Protein 5LOQ (pdb70)

Nearest PDB structures (foldseek):
  5loq-assembly1_B  TM=1.004E+00  e=1.018E-47  Listeria monocytogenes
  5loq-assembly1_E  TM=1.003E+00  e=1.273E-45  Listeria monocytogenes
  5loq-assembly1_C  TM=9.975E-01  e=3.723E-45  Listeria monocytogenes
  4wws-assembly1_B  TM=9.985E-01  e=2.363E-44  Listeria monocytogenes EGD-e
  6vsa-assembly1_W  TM=9.895E-01  e=5.904E-35  Geobacillus sp. Y412MC52

Secondary structure (DSSP, 8-state):
---EEEEEEEEEEEEEE-HHHHHTS-HHHHHHHHHHHHHHHHHHHHHHHTTSEEEEEEEE-STT-SEEEEEEESSHHHHHHHHHHHHTSGGGGGEEEEEEEEEEEEEESSS-SS--SSS-GGG-HHHHHHHSPPPP--SEEEEEEEEE-EETTEEGGGS-HHHHHHHHHHHHHHHHTTTTT-EEEEEE-TTTSSSSEEEEEEESSTHHHHHHHHHHHTSHHHHTTEEE---EEEEE--HHHHHHHT--/--EEEEEEEEEEEEE-HHHHHTS-HHHHHHHHHHHHHHHHHHHHHHHTTSEEEEEEEE-STT-SEEEEEEESSHHHHHHHHHHHHHSSGGGGEEEEEEEEEEEEE----HHHHHHHSPPPP--SEEEEEEEEE-EETTEEGGGS-HHHHHHHHHHHHHHHHHTTTT-EEEEEE-TTTSSSSEEEEEEESSTHHHHHHHHHHHTSHHHHHHEEE---EEEEE--HHHHHHHH--/----EEEEEEEEEEEEEE-HHHHHHS-HHHHHHHHHHHHHHHHHHHHHHHTTSEEEEEEEE-STT-SEEEEEEESSHHHHHHHHHHHHTSGGGGGEEEEEEEEEEEEEE----HHHHHHHSPPPP--SEEEEEEEEE-EETTEEGGGS-HHHHHHHHHHHHHHHHTTTTT-EEEEEE-TTTSSSSEEEEEEESSTHHHHHHHHHHHTSHHHHHHEEE---EEEEE--HHHHHHHH--/-----EEEEEEEEEEEEEE-HHHHHTS-HHHHHHHHHHHHHHHHHHHHHHHTTSEEEEEEEEPSTT-SEEEEEEESSHHHHHHHHHHHHHSGGGGGEEEEEEEEEEEEEESSS-SS--SS--GGG-HHHHHHHSPPPP--SEEEEEEEEE-EETTEEGGGS-HHHHHHHHHHHHHHHHTTTTT-EEEEEE-TTTSSSSEEEEEEESSHHHHHHHHHHHHTSHHHHHHEEE---EEEEE--HHHHHHHH--/-EEEEEEEEEEEEEE-HHHHHHS-HHHHHHHHHHHHHHHHHHHHHHHTTSEEEEEEEE-STT-SEEEEEEESSHHHHHHHHHHHHHSGGGGGEEEEEEEEEEEEEE-----HHHHHHHSPPPP--SEEEEEEEEE-EETTEEGGGS-HHHHHHHHHHHHHHHHTTTTT-EEEEEE-TTTSSSSEEEEEEESSTHHHHHHHHHHHTSHHHHTTEEE---EEEEE--HHHHHHHH--

Solvent-accessible surface area: 48785 Å² total; per-residue (Å²): 50,23,141,36,34,9,7,19,19,2,5,4,4,1,8,28,7,44,17,41,32,0,65,154,37,86,103,43,59,18,107,116,33,32,80,73,2,64,115,4,27,61,43,10,67,102,29,69,112,108,55,80,1,12,22,20,13,0,5,2,5,4,40,56,1,17,0,2,9,1,5,0,9,78,35,3,66,30,0,17,94,20,9,18,100,8,19,27,9,22,0,8,34,31,1,79,81,61,65,13,1,3,2,0,4,23,22,42,63,17,95,97,38,50,172,102,55,87,93,72,24,74,146,56,179,43,2,104,65,122,0,60,12,83,24,22,108,48,92,4,2,0,3,13,0,22,13,21,31,29,76,47,93,14,9,3,6,80,29,58,56,113,81,10,66,94,18,33,113,50,60,30,113,30,24,170,75,18,60,84,94,13,78,109,17,56,3,0,0,10,0,2,7,63,56,7,37,2,11,2,8,0,1,74,60,4,26,16,0,11,100,12,7,36,78,25,12,78,22,60,2,10,0,68,2,0,82,43,11,36,6,8,2,0,10,36,18,112,88,140,66,14,64,138,15,2,87,78,235,52,66,12,10,17,19,1,6,4,4,0,10,31,8,43,19,42,32,0,66,152,36,84,104,40,59,24,110,118,31,46,83,76,2,66,134,12,28,59,41,5,66,109,26,64,112,106,52,89,1,14,20,20,12,0,6,2,5,6,42,55,2,15,0,2,14,2,6,0,10,86,34,2,70,30,1,17,93,12,7,16,87,9,18,28,12,25,0,9,38,29,2,78,79,63,66,15,1,3,1,0,5,22,44,120,117,182,81,184,46,38,124,64,89,0,60,12,84,21,21,111,46,98,5,2,0,4,12,0,21,17,20,16,33,71,50,91,13,9,13,6,82,28,66,106,115,86,34,105,93,25,86,150,57,59,32,91,24,28,190,71,19,81,78,102,14,76,87,14,46,3,0,0,10,0,2,7,64,66,7,44,2,11,1,7,1,1,65,59,4,23,16,0,10,89,9,4,32,75,27,13,66,23,63,0,9,0,68,2,0,83,45,10,37,6,8,2,0,10,34,16,105,89,140,77,17,64,124,12,2,95,74,102,13,19,132,39,93,25,7,18,19,2,5,3,5,1,9,27,6,44,22,35,32,0,62,149,30,92,109,44,59,28,109,121,29,38,73,74,1,65,136,5,32,62,56,11,68,96,33,70,115,112,50,91,1,10,20,20,13,1,6,1,6,4,40,58,1,14,0,1,14,1,7,0,11,82,34,3,66,36,0,16,90,21,8,14,99,10,20,26,9,21,0,8,38,31,1,74,80,63,63,10,1,3,1,0,5,25,54,51,70,65,181,103,163,48,35,110,65,98,16,74,10,86,19,21,110,42,93,5,2,0,2,13,0,23,18,26,21,34,74,43,96,12,10,6,2,77,20,73,43,128,71,0,74,95,12,49,128,47,62,33,108,27,25,193,69,16,73,71,104,10,76,70,13,51,3,0,0,10,0,2,6,63,64,7,41,2,9,1,7,0,1,70,59,4,24,19,0,7,89,11,4,12,63,24,12,30,21,61,1,6,0,58,0,0,84,40,11,36,7,8,2,0,10,37,13,108,88,138,72,15,64,113,12,3,87,92,145,82,18,21,132,37,35,10,8,16,21,2,4,4,5,1,8,28,7,42,18,41,29,0,62,151,36,86,107,43,61,29,107,114,31,47,84,74,3,64,119,7,30,58,44,6,62,109,27,65,109,106,53,88,1,14,22,19,12,0,7,2,6,4,43,52,1,15,0,2,16,0,8,0,9,81,33,3,66,34,0,18,70,15,7,19,80,8,20,24,11,25,0,7,38,29,2,76,80,62,68,9,1,4,1,0,4,23,20,39,55,18,94,96,36,51,172,112,61,83,92,72,32,70,139,55,174,42,1,103,62,118,0,60,12,87,23,21,110,55,97,6,2,0,3,14,0,22,17,20,16,31,58,46,92,14,11,3,2,78,25,50,22,115,75,0,62,95,17,35,106,53,59,33,120,28,25,168,66,16,65,79,91,12,77,108,17,56,3,0,0,10,0,2,6,63,68,8,37,2,11,1,7,0,1,70,59,4,26,16,0,8,93,12,6,12,60,27,12,15,24,62,2,8,0,70,2,0,85,47,10,36,7,9,2,0,10,33,16,102,91,143,76,14,65,112,12,3,91,97,199,41,59,8,9,16,19,2,5,4,5,0,8,23,9,44,19,42,32,0,61,155,32,81,104,43,60,26,105,116,32,42,80,77,2,68,120,4,28,55,40,11,67,100,32,77,118,108,50,80,1,11,22,19,14,0,10,2,5,4,42,50,1,18,0,2,16,1,5,0,10,73,34,2,65,30,0,15,99,22,8,16,101,8,20,31,8,22,0,8,38,32,1,76,80,64,63,14,0,3,2,0,4,24,30,60,95,80,108,173,87,182,43,40,120,66,137,0,65,11,84,19,21,111,49,100,6,2,0,2,14,0,22,18,19,20,30,68,46,94,13,9,5,5,80,24,65,81,122,69,26,72,94,12,47,131,46,55,17,92,29,25,160,71,16,78,80,95,14,73,94,17,55,2,0,0,9,0,2,9,63,65,6,43,2,9,1,8,1,1,70,59,4,24,19,0,8,88,11,5,12,60,26,12,8,20,61,0,9,0,60,1,0,82,46,11,36,7,7,2,0,11,35,17,104,93,144,71,20,64,126,14,2,87,83

Radius of gyration: 30.55 Å; Cα contacts (8 Å, |Δi|>4): 2462; chains: 5; bounding box: 84×82×83 Å

Organism: Listeria monocytogenes serovar 1/2a (strain ATCC BAA-679 / EGD-e) (NCBI:txid169963)

B-factor: mean 42.61, std 19.2, range [17.17, 205.76]

Structure (mmCIF, N/CA/C/O backbone):
data_5LOQ
#
_entry.id   5LOQ
#
_cell.length_a   77.687
_cell.length_b   129.369
_cell.length_c   77.916
_cell.angle_alpha   90.000
_cell.angle_beta   105.520
_cell.angle_gamma   90.000
#
_symmetry.space_group_name_H-M   'P 1 21 1'
#
loop_
_entity.id
_entity.type
_entity.pdbx_description
1 polymer 'Putative heme-dependent peroxidase lmo2113'
2 non-polymer 'SODIUM ION'
3 non-polymer '1,3,5,8-TETRAMETHYL-PORPHINE-2,4,6,7-TETRAPROPIONIC ACID FERROUS COMPLEX'
4 non-polymer (4S)-2-METHYL-2,4-PENTANEDIOL
5 water water
#
loop_
_atom_site.group_PDB
_atom_site.id
_atom_site.type_symbol
_atom_site.label_atom_id
_atom_site.label_alt_id
_atom_site.label_comp_id
_atom_site.label_asym_id
_atom_site.label_entity_id
_atom_site.label_seq_id
_atom_site.pdbx_PDB_ins_code
_atom_site.Cartn_x
_atom_site.Cartn_y
_atom_site.Cartn_z
_atom_site.occupancy
_atom_site.B_iso_or_equiv
_atom_site.auth_seq_id
_atom_site.auth_comp_id
_atom_site.auth_asym_id
_atom_site.auth_atom_id
_atom_site.pdbx_PDB_model_num
ATOM 1 N N . ALA A 1 3 ? -0.410 10.795 129.054 1.00 43.28 4 ALA A N 1
ATOM 2 C CA . ALA A 1 3 ? -1.391 10.677 127.951 1.00 45.32 4 ALA A CA 1
ATOM 3 C C . ALA A 1 3 ? -2.767 10.211 128.405 1.00 47.80 4 ALA A C 1
ATOM 4 O O . ALA A 1 3 ? -2.878 9.371 129.303 1.00 47.49 4 ALA A O 1
ATOM 10 N N . VAL A 1 4 ? -3.806 10.707 127.719 1.00 47.03 5 VAL A N 1
ATOM 11 C CA . VAL A 1 4 ? -5.177 10.354 128.066 1.00 47.55 5 VAL A CA 1
ATOM 12 C C . VAL A 1 4 ? -5.404 8.874 127.794 1.00 47.68 5 VAL A C 1
ATOM 13 O O . VAL A 1 4 ? -4.868 8.311 126.831 1.00 48.55 5 VAL A O 1
ATOM 26 N N . LYS A 1 5 ? -6.158 8.225 128.676 1.00 47.41 6 LYS A N 1
ATOM 27 C CA . LYS A 1 5 ? -6.619 6.860 128.473 1.00 47.48 6 LYS A CA 1
ATOM 28 C C . LYS A 1 5 ? -8.115 6.917 128.231 1.00 44.83 6 LYS A C 1
ATOM 29 O O . LYS A 1 5 ? -8.798 7.750 128.833 1.00 43.99 6 LYS A O 1
ATOM 48 N N . THR A 1 6 ? -8.622 6.048 127.348 1.00 44.37 7 THR A N 1
ATOM 49 C CA . THR A 1 6 ? -10.038 6.049 127.006 1.00 44.70 7 THR A CA 1
ATOM 50 C C . THR A 1 6 ? -10.683 4.681 127.200 1.00 44.33 7 THR A C 1
ATOM 51 O O . THR A 1 6 ? -10.031 3.639 127.078 1.00 46.40 7 THR A O 1
ATOM 62 N N . LEU A 1 7 ? -11.982 4.717 127.543 1.00 41.72 8 LEU A N 1
ATOM 63 C CA . LEU A 1 7 ? -12.905 3.615 127.302 1.00 39.68 8 LEU A CA 1
ATOM 64 C C . LEU A 1 7 ? -13.608 3.831 125.982 1.00 38.35 8 LEU A C 1
ATOM 65 O O . LEU A 1 7 ? -14.006 4.953 125.665 1.00 38.44 8 LEU A O 1
ATOM 81 N N . ASP A 1 8 ? -13.797 2.759 125.227 1.00 37.24 9 ASP A N 1
ATOM 82 C CA . ASP A 1 8 ? -14.320 2.904 123.876 1.00 37.62 9 ASP A CA 1
ATOM 83 C C . ASP A 1 8 ? -15.499 1.972 123.661 1.00 37.93 9 ASP A C 1
ATOM 84 O O . ASP A 1 8 ? -15.450 0.805 124.056 1.00 40.15 9 ASP A O 1
ATOM 93 N N . GLY A 1 9 ? -16.563 2.511 123.043 1.00 36.29 10 GLY A N 1
ATOM 94 C CA . GLY A 1 9 ? -17.819 1.805 122.849 1.00 35.48 1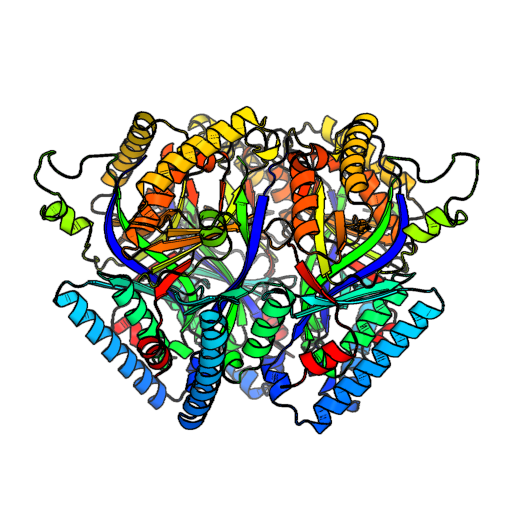0 GLY A CA 1
ATOM 95 C C . GLY A 1 9 ? -18.129 1.518 121.385 1.00 34.73 10 GLY A C 1
ATOM 96 O O . GLY A 1 9 ? -17.306 0.923 120.688 1.00 34.07 10 GLY A O 1
ATOM 100 N N . TRP A 1 10 ? -19.297 1.927 120.893 1.00 33.40 11 TRP A N 1
ATOM 101 C CA . TRP A 1 10 ? -19.674 1.545 119.546 1.00 31.42 11 TRP A CA 1
ATOM 102 C C . TRP A 1 10 ? -18.863 2.300 118.507 1.00 29.85 11 TRP A C 1
ATOM 103 O O . TRP A 1 10 ? -18.493 3.456 118.705 1.00 29.63 11 TRP A O 1
ATOM 124 N N . PHE A 1 11 ? -18.607 1.625 117.387 1.00 30.37 12 PHE A N 1
ATOM 125 C CA . PHE A 1 11 ? -18.025 2.258 116.208 1.00 31.35 12 PHE A CA 1
ATOM 126 C C . PHE A 1 11 ? -19.098 2.990 115.427 1.00 31.38 12 PHE A C 1
ATOM 127 O O . PHE A 1 11 ? -20.219 2.497 115.280 1.00 31.07 12 PHE A O 1
ATOM 144 N N . CYS A 1 12 ? -18.746 4.171 114.927 1.00 31.06 13 CYS A N 1
ATOM 145 C CA . CYS A 1 12 ? -19.690 5.135 114.392 1.00 30.46 13 CYS A CA 1
ATOM 146 C C . CYS A 1 12 ? -19.373 5.492 112.943 1.00 29.52 13 CYS A C 1
ATOM 147 O O . CYS A 1 12 ? -18.205 5.685 112.573 1.00 29.31 13 CYS A O 1
ATOM 155 N N . LEU A 1 13 ? -20.431 5.623 112.132 1.00 28.23 14 LEU A N 1
ATOM 156 C CA . LEU A 1 13 ? -20.341 6.207 110.804 1.00 26.96 14 LEU A CA 1
ATOM 157 C C . LEU A 1 13 ? -21.389 7.301 110.665 1.00 25.71 14 LEU A C 1
ATOM 158 O O . LEU A 1 13 ? -22.590 7.052 110.865 1.00 26.46 14 LEU A O 1
ATOM 174 N N . HIS A 1 14 ? -20.933 8.526 110.360 1.00 25.88 15 HIS A N 1
ATOM 175 C CA . HIS A 1 14 ? -21.807 9.597 109.889 1.00 24.75 15 HIS A CA 1
ATOM 176 C C . HIS A 1 14 ? -21.670 9.594 108.381 1.00 24.22 15 HIS A C 1
ATOM 177 O O . HIS A 1 14 ? -20.580 9.855 107.864 1.00 23.96 15 HIS A O 1
ATOM 191 N N . ASP A 1 15 ? -22.752 9.263 107.682 1.00 23.54 16 ASP A N 1
ATOM 192 C CA . ASP A 1 15 ? -22.736 9.118 106.225 1.00 24.56 16 ASP A CA 1
ATOM 193 C C . ASP A 1 15 ? -23.643 10.198 105.637 1.00 23.44 16 ASP A C 1
ATOM 194 O O . ASP A 1 15 ? -24.868 10.103 105.729 1.00 25.41 16 ASP A O 1
ATOM 203 N N . PHE A 1 16 ? -23.035 11.245 105.067 1.00 22.49 17 PHE A N 1
ATOM 204 C CA . PHE A 1 16 ? -23.761 12.368 104.493 1.00 22.03 17 PHE A CA 1
ATOM 205 C C . PHE A 1 16 ? -24.002 12.168 103.003 1.00 21.93 17 PHE A C 1
ATOM 206 O O . PHE A 1 16 ? -23.070 11.854 102.239 1.00 21.89 17 PHE A O 1
ATOM 223 N N . ARG A 1 17 ? -25.239 12.445 102.578 1.00 22.43 18 ARG A N 1
ATOM 224 C CA . ARG A 1 17 ? -25.627 12.219 101.202 1.00 22.35 18 ARG A CA 1
ATOM 225 C C . ARG A 1 17 ? -26.424 13.393 100.659 1.00 22.88 18 ARG A C 1
ATOM 226 O O . ARG A 1 17 ? -27.235 14.000 101.369 1.00 25.04 18 ARG A O 1
ATOM 247 N N . SER A 1 18 ? -26.249 13.642 99.357 1.00 23.71 19 SER A N 1
ATOM 248 C CA . SER A 1 18 ? -27.015 14.638 98.625 1.00 26.21 19 SER A CA 1
ATOM 249 C C . SER A 1 18 ? -27.844 13.910 97.569 1.00 26.49 19 SER A C 1
ATOM 250 O O . SER A 1 18 ? -27.319 13.049 96.855 1.00 27.78 19 SER A O 1
ATOM 258 N N . ILE A 1 19 ? -29.129 14.249 97.478 1.00 26.67 20 ILE A N 1
ATOM 259 C CA . ILE A 1 19 ? -30.057 13.564 96.574 1.00 27.98 20 ILE A CA 1
ATOM 260 C C . ILE A 1 19 ? -29.898 14.107 95.163 1.00 26.07 20 ILE A C 1
ATOM 261 O O . ILE A 1 19 ? -29.954 15.319 94.938 1.00 25.31 20 ILE A O 1
ATOM 277 N N . ASP A 1 20 ? -29.716 13.203 94.204 1.00 26.58 21 ASP A N 1
ATOM 278 C CA . ASP A 1 20 ? -29.619 13.546 92.782 1.00 27.75 21 ASP A CA 1
ATOM 279 C C . ASP A 1 20 ? -31.041 13.692 92.219 1.00 27.00 21 ASP A C 1
ATOM 280 O O . ASP A 1 20 ? -31.578 12.799 91.565 1.00 26.36 21 ASP A O 1
ATOM 289 N N . TRP A 1 21 ? -31.659 14.848 92.495 1.00 27.71 22 TRP A N 1
ATOM 290 C CA . TRP A 1 21 ? -33.046 15.087 92.097 1.00 29.89 22 TRP A CA 1
ATOM 291 C C . TRP A 1 21 ? -33.262 14.890 90.598 1.00 29.58 22 TRP A C 1
ATOM 292 O O . TRP A 1 21 ? -34.301 14.367 90.182 1.00 30.29 22 TRP A O 1
ATOM 313 N N . ALA A 1 22 ? -32.296 15.289 89.783 1.00 29.19 23 ALA A N 1
ATOM 314 C CA . ALA A 1 22 ? -32.474 15.245 88.328 1.00 29.49 23 ALA A CA 1
ATOM 315 C C . ALA A 1 22 ? -32.563 13.814 87.828 1.00 29.72 23 ALA A C 1
ATOM 316 O O . ALA A 1 22 ? -33.364 13.503 86.938 1.00 30.62 23 ALA A O 1
ATOM 323 N N . ALA A 1 23 ? -31.733 12.934 88.370 1.00 29.80 24 ALA A N 1
ATOM 324 C CA . ALA A 1 23 ? -31.838 11.524 88.035 1.00 32.09 24 ALA A CA 1
ATOM 325 C C . ALA A 1 23 ? -33.114 10.899 88.622 1.00 32.33 24 ALA A C 1
ATOM 326 O O . ALA A 1 23 ? -33.841 10.184 87.916 1.00 34.43 24 ALA A O 1
ATOM 333 N N . TRP A 1 24 ? -33.386 11.143 89.921 1.00 30.31 25 TRP A N 1
ATOM 334 C CA . TRP A 1 24 ? -34.595 10.625 90.571 1.00 28.83 25 TRP A CA 1
ATOM 335 C C . TRP A 1 24 ? -35.842 10.977 89.763 1.00 30.37 25 TRP A C 1
ATOM 336 O O . TRP A 1 24 ? -36.746 10.156 89.599 1.00 31.49 25 TRP A O 1
ATOM 357 N N . ARG A 1 25 ? -35.912 12.220 89.297 1.00 31.22 26 ARG A N 1
ATOM 358 C CA . ARG A 1 25 ? -37.072 12.711 88.566 1.00 33.66 26 ARG A CA 1
ATOM 359 C C . ARG A 1 25 ? -37.300 11.913 87.291 1.00 36.35 26 ARG A C 1
ATOM 360 O O . ARG A 1 25 ? -38.442 11.794 86.828 1.00 36.71 26 ARG A O 1
ATOM 381 N N . GLU A 1 26 ? -36.226 11.365 86.706 1.00 38.46 27 GLU A N 1
ATOM 382 C CA . GLU A 1 26 ? -36.321 10.562 85.483 1.00 41.44 27 GLU A CA 1
ATOM 383 C C . GLU A 1 26 ? -36.975 9.202 85.700 1.00 39.57 27 GLU A C 1
ATOM 384 O O . GLU A 1 26 ? -37.345 8.550 84.718 1.00 39.53 27 GLU A O 1
ATOM 396 N N . LEU A 1 27 ? -37.104 8.750 86.944 1.00 38.74 28 LEU A N 1
ATOM 397 C CA . LEU A 1 27 ? -37.728 7.467 87.223 1.00 39.85 28 LEU A CA 1
ATOM 398 C C . LEU A 1 27 ? -39.234 7.619 87.260 1.00 42.93 28 LEU A C 1
ATOM 399 O O . LEU A 1 27 ? -39.756 8.582 87.825 1.00 42.65 28 LEU A O 1
ATOM 415 N N . ASN A 1 28 ? -39.940 6.655 86.695 1.00 47.17 29 ASN A N 1
ATOM 416 C CA . ASN A 1 28 ? -41.379 6.663 86.896 1.00 52.51 29 ASN A CA 1
ATOM 417 C C . ASN A 1 28 ? -41.691 6.277 88.342 1.00 50.94 29 ASN A C 1
ATOM 418 O O . ASN A 1 28 ? -40.879 5.633 89.016 1.00 51.13 29 ASN A O 1
ATOM 429 N N . PRO A 1 29 ? -42.873 6.652 88.836 1.00 62.10 30 PRO A N 1
ATOM 430 C CA . PRO A 1 29 ? -43.166 6.470 90.270 1.00 59.75 30 PRO A CA 1
ATOM 431 C C . PRO A 1 29 ? -43.259 5.017 90.700 1.00 53.73 30 PRO A C 1
ATOM 432 O O . PRO A 1 29 ? -43.062 4.732 91.887 1.00 52.47 30 PRO A O 1
ATOM 443 N N . GLY A 1 30 ? -43.565 4.095 89.787 1.00 50.20 31 GLY A N 1
ATOM 444 C CA . GLY A 1 30 ? -43.490 2.688 90.132 1.00 48.02 31 GLY A CA 1
ATOM 445 C C . GLY A 1 30 ? -42.105 2.295 90.608 1.00 45.12 31 GLY A C 1
ATOM 446 O O . GLY A 1 30 ? -41.945 1.735 91.699 1.00 44.14 31 GLY A O 1
ATOM 450 N N . ASN A 1 31 ? -41.078 2.605 89.798 1.00 43.98 32 ASN A N 1
ATOM 451 C CA . ASN A 1 31 ? -39.710 2.224 90.143 1.00 42.35 32 ASN A CA 1
ATOM 452 C C . ASN A 1 31 ? -39.199 3.000 91.349 1.00 39.28 32 ASN A C 1
ATOM 453 O O . ASN A 1 31 ? -38.404 2.462 92.121 1.00 38.82 32 ASN A O 1
ATOM 464 N N . GLN A 1 32 ? -39.645 4.249 91.527 1.00 37.70 33 GLN A N 1
ATOM 465 C CA . GLN A 1 32 ? -39.324 4.981 92.744 1.00 37.36 33 GLN A CA 1
ATOM 466 C C . GLN A 1 32 ? -39.861 4.260 93.976 1.00 37.10 33 GLN A C 1
ATOM 467 O O . GLN A 1 32 ? -39.148 4.122 94.978 1.00 36.81 33 GLN A O 1
ATOM 481 N N . GLU A 1 33 ? -41.114 3.780 93.922 1.00 37.90 34 GLU A N 1
ATOM 482 C CA . GLU A 1 33 ? -41.681 3.071 95.065 1.00 38.37 34 GLU A CA 1
ATOM 483 C C . GLU A 1 33 ? -40.914 1.788 95.342 1.00 37.51 34 GLU A C 1
ATOM 484 O O . GLU A 1 33 ? -40.697 1.430 96.505 1.00 38.87 34 GLU A O 1
ATOM 496 N N . LEU A 1 34 ? -40.520 1.062 94.289 1.00 36.69 35 LEU A N 1
ATOM 497 C CA . LEU A 1 34 ? -39.750 -0.167 94.489 1.00 37.52 35 LEU A CA 1
ATOM 498 C C . LEU A 1 34 ? -38.449 0.112 95.226 1.00 34.16 35 LEU A C 1
ATOM 499 O O . LEU A 1 34 ? -38.061 -0.633 96.136 1.00 34.14 35 LEU A O 1
ATOM 515 N N . MET A 1 35 ? -37.765 1.191 94.858 1.00 31.94 36 MET A N 1
ATOM 516 C CA . MET A 1 35 ? -36.499 1.505 95.515 1.00 30.35 36 MET A CA 1
ATOM 517 C C . MET A 1 35 ? -36.719 2.000 96.939 1.00 33.29 36 MET A C 1
ATOM 518 O O . MET A 1 35 ? -35.914 1.719 97.826 1.00 33.79 36 MET A O 1
ATOM 532 N N . LEU A 1 36 ? -37.812 2.716 97.183 1.00 35.64 37 LEU A N 1
ATOM 533 C CA . LEU A 1 36 ? -38.106 3.130 98.545 1.00 36.17 37 LEU A CA 1
ATOM 534 C C . LEU A 1 36 ? -38.514 1.932 99.393 1.00 35.16 37 LEU A C 1
ATOM 535 O O . LEU A 1 36 ? -38.169 1.853 100.571 1.00 35.80 37 LEU A O 1
ATOM 551 N N . ASN A 1 37 ? -39.239 0.982 98.809 1.00 35.58 38 ASN A N 1
ATOM 552 C CA . ASN A 1 37 ? -39.589 -0.226 99.554 1.00 37.78 38 ASN A CA 1
ATOM 553 C C . ASN A 1 37 ? -38.329 -0.975 99.987 1.00 35.29 38 ASN A C 1
ATOM 554 O O . ASN A 1 37 ? -38.270 -1.525 101.086 1.00 36.59 38 ASN A O 1
ATOM 565 N N . GLU A 1 38 ? -37.317 -1.022 99.118 1.00 33.03 39 GLU A N 1
ATOM 566 C CA . GLU A 1 38 ? -36.083 -1.724 99.425 1.00 32.55 39 GLU A CA 1
ATOM 567 C C . GLU A 1 38 ? -35.316 -1.017 100.544 1.00 32.06 39 GLU A C 1
ATOM 568 O O . GLU A 1 38 ? -34.751 -1.673 101.435 1.00 32.98 39 GLU A O 1
ATOM 580 N N . LEU A 1 39 ? -35.328 0.325 100.536 1.00 31.18 40 LEU A N 1
ATOM 581 C CA . LEU A 1 39 ? -34.724 1.084 101.628 1.00 30.84 40 LEU A CA 1
ATOM 582 C C . LEU A 1 39 ? -35.460 0.856 102.950 1.00 31.71 40 LEU A C 1
ATOM 583 O O . LEU A 1 39 ? -34.819 0.741 103.995 1.00 30.73 40 LEU A O 1
ATOM 599 N N . SER A 1 40 ? -36.805 0.789 102.928 1.00 34.03 41 SER A N 1
ATOM 600 C CA . SER A 1 40 ? -37.554 0.534 104.160 1.00 37.16 41 SER A CA 1
ATOM 601 C C . SER A 1 40 ? -37.220 -0.832 104.730 1.00 36.22 41 SER A C 1
ATOM 602 O O . SER A 1 40 ? -37.121 -0.993 105.947 1.00 37.23 41 SER A O 1
ATOM 610 N N . HIS A 1 41 ? -37.106 -1.841 103.871 1.00 36.64 42 HIS A N 1
ATOM 611 C CA . HIS A 1 41 ? -36.708 -3.167 104.333 1.00 40.45 42 HIS A CA 1
ATOM 612 C C . HIS A 1 41 ? -35.332 -3.116 104.970 1.00 34.97 42 HIS A C 1
ATOM 613 O O . HIS A 1 41 ? -35.080 -3.764 105.997 1.00 35.39 42 HIS A O 1
ATOM 627 N N . PHE A 1 42 ? -34.425 -2.359 104.349 1.00 31.19 43 PHE A N 1
ATOM 628 C CA . PHE A 1 42 ? -33.087 -2.180 104.875 1.00 29.88 43 PHE A CA 1
ATOM 629 C C . PHE A 1 42 ? -33.144 -1.564 106.267 1.00 32.31 43 PHE A C 1
ATOM 630 O O . PHE A 1 42 ? -32.527 -2.069 107.209 1.00 33.26 43 PHE A O 1
ATOM 647 N N . LEU A 1 43 ? -33.914 -0.482 106.417 1.00 33.94 44 LEU A N 1
ATOM 648 C CA . LEU A 1 43 ? -34.030 0.185 107.711 1.00 34.16 44 LEU A CA 1
ATOM 649 C C . LEU A 1 43 ? -34.747 -0.686 108.735 1.00 34.78 44 LEU A C 1
ATOM 650 O O . LEU A 1 43 ? -34.433 -0.624 109.928 1.00 34.18 44 LEU A O 1
ATOM 666 N N . SER A 1 44 ? -35.722 -1.487 108.304 1.00 35.92 45 SER A N 1
ATOM 667 C CA . SER A 1 44 ? -36.332 -2.444 109.210 1.00 36.67 45 SER A CA 1
ATOM 668 C C . SER A 1 44 ? -35.298 -3.434 109.737 1.00 35.10 45 SER A C 1
ATOM 669 O O . SER A 1 44 ? -35.320 -3.793 110.917 1.00 34.86 45 SER A O 1
ATOM 677 N N . ASP A 1 45 ? -34.374 -3.882 108.883 1.00 34.22 46 ASP A N 1
ATOM 678 C CA . ASP A 1 45 ? -33.299 -4.743 109.371 1.00 33.90 46 ASP A CA 1
ATOM 679 C C . ASP A 1 45 ? -32.428 -4.008 110.367 1.00 34.57 46 ASP A C 1
ATOM 680 O O . ASP A 1 45 ? -32.021 -4.573 111.386 1.00 36.72 46 ASP A O 1
ATOM 689 N N . MET A 1 46 ? -32.161 -2.737 110.119 1.00 33.37 47 MET A N 1
ATOM 690 C CA . MET A 1 46 ? -31.355 -1.982 111.071 1.00 32.78 47 MET A CA 1
ATOM 691 C C . MET A 1 46 ? -32.064 -1.836 112.409 1.00 34.03 47 MET A C 1
ATOM 692 O O . MET A 1 46 ? -31.408 -1.811 113.464 1.00 34.14 47 MET A O 1
ATOM 706 N N . GLU A 1 47 ? -33.393 -1.736 112.392 1.00 36.76 48 GLU A N 1
ATOM 707 C CA . GLU A 1 47 ? -34.133 -1.692 113.646 1.00 39.87 48 GLU A CA 1
ATOM 708 C C . GLU A 1 47 ? -34.011 -2.998 114.427 1.00 40.24 48 GLU A C 1
ATOM 709 O O . GLU A 1 47 ? -33.995 -2.982 115.662 1.00 40.96 48 GLU A O 1
ATOM 721 N N . ILE A 1 48 ? -33.932 -4.137 113.741 1.00 40.44 49 ILE A N 1
ATOM 722 C CA . ILE A 1 48 ? -33.741 -5.411 114.440 1.00 41.62 49 ILE A CA 1
ATOM 723 C C . ILE A 1 48 ? -32.410 -5.412 115.194 1.00 39.45 49 ILE A C 1
ATOM 724 O O . ILE A 1 48 ? -32.344 -5.772 116.382 1.00 39.07 49 ILE A O 1
ATOM 740 N N . THR A 1 49 ? -31.334 -5.009 114.510 1.00 37.81 50 THR A N 1
ATOM 741 C CA . THR A 1 49 ? -30.005 -4.899 115.121 1.00 37.27 50 THR A CA 1
ATOM 742 C C . THR A 1 49 ? -30.027 -4.001 116.347 1.00 37.72 50 THR A C 1
ATOM 743 O O . THR A 1 49 ? -29.424 -4.319 117.387 1.00 39.93 50 THR A O 1
ATOM 754 N N . LYS A 1 50 ? -30.707 -2.863 116.236 1.00 36.94 51 LYS A N 1
ATOM 755 C CA . LYS A 1 50 ? -30.905 -2.000 117.385 1.00 36.43 51 LYS A CA 1
ATOM 756 C C . LYS A 1 50 ? -31.629 -2.743 118.503 1.00 38.78 51 LYS A C 1
ATOM 757 O O . LYS A 1 50 ? -31.202 -2.704 119.660 1.00 39.89 51 LYS A O 1
ATOM 776 N N . ASN A 1 51 ? -32.721 -3.450 118.175 1.00 40.38 52 ASN A N 1
ATOM 777 C CA . ASN A 1 51 ? -33.558 -4.039 119.227 1.00 42.56 52 ASN A CA 1
ATOM 778 C C . ASN A 1 51 ? -32.904 -5.216 119.933 1.00 42.60 52 ASN A C 1
ATOM 779 O O . ASN A 1 51 ? -33.320 -5.552 121.048 1.00 43.47 52 ASN A O 1
ATOM 790 N N . ILE A 1 52 ? -31.922 -5.859 119.317 1.00 43.73 53 ILE A N 1
ATOM 791 C CA . ILE A 1 52 ? -31.178 -6.929 119.965 1.00 47.16 53 ILE A CA 1
ATOM 792 C C . ILE A 1 52 ? -29.914 -6.391 120.632 1.00 46.35 53 ILE A C 1
ATOM 793 O O . ILE A 1 52 ? -29.082 -7.176 121.100 1.00 47.59 53 ILE A O 1
ATOM 809 N N . GLY A 1 53 ? -29.739 -5.065 120.646 1.00 44.34 54 GLY A N 1
ATOM 810 C CA . GLY A 1 53 ? -28.661 -4.447 121.389 1.00 42.79 54 GLY A CA 1
ATOM 811 C C . GLY A 1 53 ? -27.309 -4.441 120.710 1.00 41.81 54 GLY A C 1
ATOM 812 O O . GLY A 1 53 ? -26.291 -4.316 121.397 1.00 43.48 54 GLY A O 1
ATOM 816 N N . GLU A 1 54 ? -27.258 -4.559 119.385 1.00 40.79 55 GLU A N 1
ATOM 817 C CA . GLU A 1 54 ? -25.994 -4.642 118.680 1.00 41.88 55 GLU A CA 1
ATOM 818 C C . GLU A 1 54 ? -25.646 -3.342 117.980 1.00 39.49 55 GLU A C 1
ATOM 819 O O . GLU A 1 54 ? -24.641 -3.278 117.252 1.00 40.41 55 GLU A O 1
ATOM 831 N N . GLY A 1 55 ? -26.441 -2.296 118.171 1.00 37.66 56 GLY A N 1
ATOM 832 C CA . GLY A 1 55 ? -26.105 -1.016 117.567 1.00 36.42 56 GLY A CA 1
ATOM 833 C C . GLY A 1 55 ? -27.264 -0.045 117.654 1.00 34.64 56 GLY A C 1
ATOM 834 O O . GLY A 1 55 ? -28.238 -0.260 118.397 1.00 35.12 56 GLY A O 1
ATOM 838 N N . GLU A 1 56 ? -27.127 1.031 116.874 1.00 32.97 57 GLU A N 1
ATOM 839 C CA . GLU A 1 56 ? -28.077 2.133 116.859 1.00 32.38 57 GLU A CA 1
ATOM 840 C C . GLU A 1 56 ? -28.014 2.815 115.495 1.00 31.21 57 GLU A C 1
ATOM 841 O O . GLU A 1 56 ? -27.043 2.660 114.736 1.00 30.61 57 GLU A O 1
ATOM 853 N N . HIS A 1 57 ? -29.067 3.565 115.175 1.00 30.41 58 HIS A N 1
ATOM 854 C CA . HIS A 1 57 ? -28.992 4.389 113.973 1.00 29.77 58 HIS A CA 1
ATOM 855 C C . HIS A 1 57 ? -30.065 5.463 113.980 1.00 29.03 58 HIS A C 1
ATOM 856 O O . HIS A 1 57 ? -31.112 5.336 114.624 1.00 29.93 58 HIS A O 1
ATOM 870 N N . THR A 1 58 ? -29.803 6.521 113.229 1.00 27.90 59 THR A N 1
ATOM 871 C CA . THR A 1 58 ? -30.830 7.536 113.052 1.00 29.37 59 THR A CA 1
ATOM 872 C C . THR A 1 58 ? -30.552 8.295 111.769 1.00 29.04 59 THR A C 1
ATOM 873 O O . THR A 1 58 ? -29.453 8.215 111.224 1.00 28.69 59 THR A O 1
ATOM 884 N N . ILE A 1 59 ? -31.582 8.999 111.275 1.00 29.07 60 ILE A N 1
ATOM 885 C CA . ILE A 1 59 ? -31.509 9.754 110.029 1.00 28.10 60 ILE A CA 1
ATOM 886 C C . ILE A 1 59 ? -32.000 11.175 110.280 1.00 27.03 60 ILE A C 1
ATOM 887 O O . ILE A 1 59 ? -33.064 11.368 110.859 1.00 27.85 60 ILE A O 1
ATOM 903 N N . TYR A 1 60 ? -31.245 12.160 109.805 1.00 25.38 61 TYR A N 1
ATOM 904 C CA . TYR A 1 60 ? -31.646 13.557 109.864 1.00 26.77 61 TYR A CA 1
ATOM 905 C C . TYR A 1 60 ? -31.552 14.154 108.469 1.00 27.18 61 TYR A C 1
ATOM 906 O O . TYR A 1 60 ? -30.692 13.765 107.672 1.00 26.03 61 TYR A O 1
ATOM 924 N N . SER A 1 61 ? -32.453 15.090 108.172 1.00 30.55 62 SER A N 1
ATOM 925 C CA . SER A 1 61 ? -32.345 15.881 106.950 1.00 32.73 62 SER A CA 1
ATOM 926 C C . SER A 1 61 ? -31.451 17.087 107.218 1.00 30.79 62 SER A C 1
ATOM 927 O O . SER A 1 61 ? -31.647 17.803 108.209 1.00 33.76 62 SER A O 1
ATOM 935 N N . ILE A 1 62 ? -30.522 17.353 106.301 1.00 27.15 63 ILE A N 1
ATOM 936 C CA . ILE A 1 62 ? -29.482 18.352 106.518 1.00 26.74 63 ILE A CA 1
ATOM 937 C C . ILE A 1 62 ? -29.789 19.620 105.733 1.00 26.65 63 ILE A C 1
ATOM 938 O O . ILE A 1 62 ? -30.153 19.574 104.555 1.00 28.31 63 ILE A O 1
ATOM 954 N N . LEU A 1 63 ? -29.606 20.755 106.382 1.00 25.37 64 LEU A N 1
ATOM 955 C CA . LEU A 1 63 ? -29.810 22.043 105.743 1.00 26.23 64 LEU A CA 1
ATOM 956 C C . LEU A 1 63 ? -28.625 22.507 104.898 1.00 27.85 64 LEU A C 1
ATOM 957 O O . LEU A 1 63 ? -27.461 22.280 105.241 1.00 26.94 64 LEU A O 1
ATOM 973 N N . GLY A 1 64 ? -28.948 23.187 103.790 1.00 30.59 65 GLY A N 1
ATOM 974 C CA . GLY A 1 64 ? -27.955 23.709 102.888 1.00 30.68 65 GLY A CA 1
ATOM 975 C C . GLY A 1 64 ? -27.477 22.659 101.910 1.00 29.52 65 GLY A C 1
ATOM 976 O O . GLY A 1 64 ? -27.961 21.533 101.874 1.00 29.01 65 GLY A O 1
ATOM 980 N N . GLN A 1 65 ? -26.464 23.038 101.106 1.00 29.01 66 GLN A N 1
ATOM 981 C CA . GLN A 1 65 ? -26.029 22.202 99.992 1.00 27.42 66 GLN A CA 1
ATOM 982 C C . GLN A 1 65 ? -25.017 21.136 100.383 1.00 25.27 66 GLN A C 1
ATOM 983 O O . GLN A 1 65 ? -24.745 20.219 99.593 1.00 25.70 66 GLN A O 1
ATOM 997 N N . LYS A 1 66 ? -24.443 21.216 101.580 1.00 24.56 67 LYS A N 1
ATOM 998 C CA . LYS A 1 66 ? -23.486 20.204 102.001 1.00 24.96 67 LYS A CA 1
ATOM 999 C C . LYS A 1 66 ? -24.065 18.819 101.896 1.00 22.53 67 LYS A C 1
ATOM 1000 O O . LYS A 1 66 ? -23.342 17.856 101.621 1.00 23.51 67 LYS A O 1
ATOM 1019 N N . ALA A 1 67 ? -25.349 18.679 102.173 1.00 22.36 68 ALA A N 1
ATOM 1020 C CA . ALA A 1 67 ? -25.957 17.359 102.163 1.00 23.34 68 ALA A CA 1
ATOM 1021 C C . ALA A 1 67 ? -27.459 17.531 102.277 1.00 22.63 68 ALA A C 1
ATOM 1022 O O . ALA A 1 67 ? -27.948 18.593 102.658 1.00 23.59 68 ALA A O 1
ATOM 1029 N N . ASP A 1 68 ? -28.181 16.489 101.900 1.00 22.24 69 ASP A N 1
ATOM 1030 C CA . ASP A 1 68 ? -29.625 16.432 102.111 1.00 24.93 69 ASP A CA 1
ATOM 1031 C C . ASP A 1 68 ? -29.991 15.546 103.288 1.00 26.14 69 ASP A C 1
ATOM 1032 O O . ASP A 1 68 ? -31.023 15.778 103.929 1.00 27.31 69 ASP A O 1
ATOM 1041 N N . LEU A 1 69 ? -29.159 14.547 103.581 1.00 26.40 70 LEU A N 1
ATOM 1042 C CA . LEU A 1 69 ? -29.433 13.549 104.603 1.00 29.20 70 LEU A CA 1
ATOM 1043 C C . LEU A 1 69 ? -28.137 13.187 105.296 1.00 26.94 70 LEU A C 1
ATOM 1044 O O . LEU A 1 69 ? -27.068 13.232 104.692 1.00 26.18 70 LEU A O 1
ATOM 1060 N N . VAL A 1 70 ? -28.240 12.776 106.552 1.00 25.20 71 VAL A N 1
ATOM 1061 C CA . VAL A 1 70 ? -27.154 12.056 107.196 1.00 22.71 71 VAL A CA 1
ATOM 1062 C C . VAL A 1 70 ? -27.715 10.764 107.755 1.00 23.29 71 VAL A C 1
ATOM 1063 O O . VAL A 1 70 ? -28.772 10.755 108.400 1.00 25.10 71 VAL A O 1
ATOM 1076 N N . PHE A 1 71 ? -27.019 9.690 107.502 1.00 23.21 72 PHE A N 1
ATOM 1077 C CA . PHE A 1 71 ? -27.278 8.391 108.105 1.00 25.57 72 PHE A CA 1
ATOM 1078 C C . PHE A 1 71 ? -26.189 8.173 109.158 1.00 26.99 72 PHE A C 1
ATOM 1079 O O . PHE A 1 71 ? -24.998 8.060 108.825 1.00 27.11 72 PHE A O 1
ATOM 1096 N N . PHE A 1 72 ? -26.590 8.196 110.426 1.00 28.20 73 PHE A N 1
ATOM 1097 C CA . PHE A 1 72 ? -25.696 8.049 111.564 1.00 28.01 73 PHE A CA 1
ATOM 1098 C C . PHE A 1 72 ? -25.919 6.642 112.085 1.00 28.44 73 PHE A C 1
ATOM 1099 O O . PHE A 1 72 ? -27.027 6.315 112.536 1.00 30.20 73 PHE A O 1
ATOM 1116 N N . THR A 1 73 ? -24.883 5.811 111.993 1.00 27.79 74 THR A N 1
ATOM 1117 C CA . THR A 1 73 ? -24.980 4.400 112.332 1.00 29.72 74 THR A CA 1
ATOM 1118 C C . THR A 1 73 ? -23.887 4.012 113.326 1.00 29.31 74 THR A C 1
ATOM 1119 O O . THR A 1 73 ? -22.722 4.434 113.202 1.00 27.41 74 THR A O 1
ATOM 1130 N N . LEU A 1 74 ? -24.264 3.193 114.298 1.00 30.72 75 LEU A N 1
ATOM 1131 C CA . LEU A 1 74 ? -23.371 2.741 115.363 1.00 30.88 75 LEU A CA 1
ATOM 1132 C C . LEU A 1 74 ? -23.417 1.225 115.421 1.00 31.02 75 LEU A C 1
ATOM 1133 O O . LEU A 1 74 ? -24.502 0.639 115.381 1.00 31.42 75 LEU A O 1
ATOM 1149 N N . ARG A 1 75 ? -22.251 0.583 115.541 1.00 30.60 76 ARG A N 1
ATOM 1150 C CA . ARG A 1 75 ? -22.194 -0.884 115.564 1.00 30.49 76 ARG A CA 1
ATOM 1151 C C . ARG A 1 75 ? -21.097 -1.361 116.500 1.00 31.07 76 ARG A C 1
ATOM 1152 O O . ARG A 1 75 ? -20.191 -0.605 116.859 1.00 30.18 76 ARG A O 1
ATOM 1173 N N . ASP A 1 76 ? -21.156 -2.636 116.874 1.00 34.01 77 ASP A N 1
ATOM 1174 C CA . ASP A 1 76 ? -20.222 -3.132 117.885 1.00 38.15 77 ASP A CA 1
ATOM 1175 C C . ASP A 1 76 ? -18.877 -3.591 117.314 1.00 36.59 77 ASP A C 1
ATOM 1176 O O . ASP A 1 76 ? -17.979 -3.898 118.103 1.00 36.30 77 ASP A O 1
ATOM 1185 N N . SER A 1 77 ? -18.702 -3.590 115.994 1.00 35.77 78 SER A N 1
ATOM 1186 C CA . SER A 1 77 ? -17.409 -3.877 115.352 1.00 35.58 78 SER A CA 1
ATOM 1187 C C . SER A 1 77 ? -17.242 -3.089 114.060 1.00 31.02 78 SER A C 1
ATOM 1188 O O . SER A 1 77 ? -18.217 -2.638 113.442 1.00 31.90 78 SER A O 1
ATOM 1196 N N . LEU A 1 78 ? -15.971 -2.929 113.637 1.00 33.91 79 LEU A N 1
ATOM 1197 C CA . LEU A 1 78 ? -15.705 -2.316 112.343 1.00 33.18 79 LEU A CA 1
ATOM 1198 C C . LEU A 1 78 ? -16.187 -3.179 111.198 1.00 32.11 79 LEU A C 1
ATOM 1199 O O . LEU A 1 78 ? -16.554 -2.648 110.138 1.00 32.23 79 LEU A O 1
ATOM 1215 N N . GLU A 1 79 ? -16.136 -4.506 111.361 1.00 32.09 80 GLU A N 1
ATOM 1216 C CA . GLU A 1 79 ? -16.675 -5.382 110.329 1.00 33.08 80 GLU A CA 1
ATOM 1217 C C . GLU A 1 79 ? -18.165 -5.132 110.135 1.00 29.73 80 GLU A C 1
ATOM 1218 O O . GLU A 1 79 ? -18.633 -4.961 109.005 1.00 28.80 80 GLU A O 1
ATOM 1230 N N . ALA A 1 80 ? -18.920 -5.055 111.237 1.00 28.10 81 ALA A N 1
ATOM 1231 C CA . ALA A 1 80 ? -20.354 -4.838 111.127 1.00 27.70 81 ALA A CA 1
ATOM 1232 C C . ALA A 1 80 ? -20.652 -3.475 110.523 1.00 26.52 81 ALA A C 1
ATOM 1233 O O . ALA A 1 80 ? -21.580 -3.332 109.726 1.00 26.62 81 ALA A O 1
ATOM 1240 N N . LEU A 1 81 ? -19.898 -2.454 110.923 1.00 26.83 82 LEU A N 1
ATOM 1241 C CA . LEU A 1 81 ? -20.105 -1.131 110.361 1.00 28.04 82 LEU A CA 1
ATOM 1242 C C . LEU A 1 81 ? -19.821 -1.133 108.866 1.00 27.96 82 LEU A C 1
ATOM 1243 O O . LEU A 1 81 ? -20.585 -0.548 108.085 1.00 27.03 82 LEU A O 1
ATOM 1259 N N . ASN A 1 82 ? -18.764 -1.846 108.457 1.00 28.76 83 ASN A N 1
ATOM 1260 C CA . ASN A 1 82 ? -18.362 -1.937 107.044 1.00 28.99 83 ASN A CA 1
ATOM 1261 C C . ASN A 1 82 ? -19.438 -2.641 106.242 1.00 28.60 83 ASN A C 1
ATOM 1262 O O . ASN A 1 82 ? -19.714 -2.268 105.099 1.00 28.46 83 ASN A O 1
ATOM 1273 N N . GLU A 1 83 ? -20.041 -3.673 106.836 1.00 29.92 84 GLU A N 1
ATOM 1274 C CA . GLU A 1 83 ? -21.103 -4.426 106.177 1.00 31.63 84 GLU A CA 1
ATOM 1275 C C . GLU A 1 83 ? -22.375 -3.593 105.989 1.00 30.09 84 GLU A C 1
ATOM 1276 O O . GLU A 1 83 ? -23.050 -3.700 104.949 1.00 28.89 84 GLU A O 1
ATOM 1288 N N . VAL A 1 84 ? -22.713 -2.745 106.962 1.00 30.78 85 VAL A N 1
ATOM 1289 C CA . VAL A 1 84 ? -23.858 -1.844 106.802 1.00 31.64 85 VAL A CA 1
ATOM 1290 C C . VAL A 1 84 ? -23.602 -0.904 105.648 1.00 27.55 85 VAL A C 1
ATOM 1291 O O . VAL A 1 84 ? -24.473 -0.660 104.799 1.00 26.72 85 VAL A O 1
ATOM 1304 N N . GLU A 1 85 ? -22.406 -0.317 105.645 1.00 26.15 86 GLU A N 1
ATOM 1305 C CA . GLU A 1 85 ? -22.042 0.666 104.650 1.00 26.49 86 GLU A CA 1
ATOM 1306 C C . GLU A 1 85 ? -22.160 0.066 103.273 1.00 25.76 86 GLU A C 1
ATOM 1307 O O . GLU A 1 85 ? -22.745 0.672 102.367 1.00 24.30 86 GLU A O 1
ATOM 1319 N N . ASN A 1 86 ? -21.623 -1.144 103.106 1.00 28.23 87 ASN A N 1
ATOM 1320 C CA . ASN A 1 86 ? -21.552 -1.764 101.789 1.00 30.73 87 ASN A CA 1
ATOM 1321 C C . ASN A 1 86 ? -22.944 -2.185 101.321 1.00 29.07 87 ASN A C 1
ATOM 1322 O O . ASN A 1 86 ? -23.329 -1.961 100.168 1.00 28.01 87 ASN A O 1
ATOM 1333 N N . ARG A 1 87 ? -23.727 -2.770 102.209 1.00 29.80 88 ARG A N 1
ATOM 1334 C CA . ARG A 1 87 ? -25.094 -3.132 101.856 1.00 30.58 88 ARG A CA 1
ATOM 1335 C C . ARG A 1 87 ? -25.914 -1.894 101.505 1.00 27.34 88 ARG A C 1
ATOM 1336 O O . ARG A 1 87 ? -26.704 -1.916 100.566 1.00 28.47 88 ARG A O 1
ATOM 1357 N N . PHE A 1 88 ? -25.667 -0.778 102.184 1.00 24.81 89 PHE A N 1
ATOM 1358 C CA . PHE A 1 88 ? -26.353 0.470 101.882 1.00 26.26 89 PHE A CA 1
ATOM 1359 C C . PHE A 1 88 ? -26.004 0.986 100.484 1.00 26.21 89 PHE A C 1
ATOM 1360 O O . PHE A 1 88 ? -26.894 1.399 99.720 1.00 27.09 89 PHE A O 1
ATOM 1377 N N . ASN A 1 89 ? -24.708 1.019 100.139 1.00 25.76 90 ASN A N 1
ATOM 1378 C CA . ASN A 1 89 ? -24.321 1.477 98.799 1.00 24.65 90 ASN A CA 1
ATOM 1379 C C . ASN A 1 89 ? -24.910 0.590 97.710 1.00 24.64 90 ASN A C 1
ATOM 1380 O O . ASN A 1 89 ? -25.073 1.025 96.560 1.00 25.91 90 ASN A O 1
ATOM 1391 N N . LYS A 1 90 ? -25.197 -0.655 98.019 1.00 25.66 91 LYS A N 1
ATOM 1392 C CA . LYS A 1 90 ? -25.745 -1.559 97.019 1.00 29.41 91 LYS A CA 1
ATOM 1393 C C . LYS A 1 90 ? -27.277 -1.502 96.910 1.00 31.68 91 LYS A C 1
ATOM 1394 O O . LYS A 1 90 ? -27.843 -2.185 96.044 1.00 32.56 91 LYS A O 1
ATOM 1413 N N . LEU A 1 91 ? -27.957 -0.726 97.760 1.00 31.99 92 LEU A N 1
ATOM 1414 C CA . LEU A 1 91 ? -29.368 -0.446 97.533 1.00 30.78 92 LEU A CA 1
ATOM 1415 C C . LEU A 1 91 ? -29.534 0.303 96.223 1.00 30.41 92 LEU A C 1
ATOM 1416 O O . LEU A 1 91 ? -28.773 1.224 95.927 1.00 28.54 92 LEU A O 1
ATOM 1432 N N . ALA A 1 92 ? -30.598 -0.027 95.481 1.00 30.83 93 ALA A N 1
ATOM 1433 C CA . ALA A 1 92 ? -30.904 0.694 94.245 1.00 30.26 93 ALA A CA 1
ATOM 1434 C C . ALA A 1 92 ? -30.956 2.199 94.466 1.00 27.32 93 ALA A C 1
ATOM 1435 O O . ALA A 1 92 ? -30.409 2.982 93.667 1.00 25.84 93 ALA A O 1
ATOM 1442 N N . ILE A 1 93 ? -31.634 2.630 95.536 1.00 27.30 94 ILE A N 1
ATOM 1443 C CA . ILE A 1 93 ? -31.815 4.064 95.793 1.00 27.98 94 ILE A CA 1
ATOM 1444 C C . ILE A 1 93 ? -30.496 4.759 96.096 1.00 26.67 94 ILE A C 1
ATOM 1445 O O . ILE A 1 93 ? -30.371 5.992 95.958 1.00 24.82 94 ILE A O 1
ATOM 1461 N N . ALA A 1 94 ? -29.502 4.019 96.556 1.00 27.38 95 ALA A N 1
ATOM 1462 C CA . ALA A 1 94 ? -28.248 4.674 96.881 1.00 26.28 95 ALA A CA 1
ATOM 1463 C C . ALA A 1 94 ? -27.559 5.277 95.649 1.00 26.74 95 ALA A C 1
ATOM 1464 O O . ALA A 1 94 ? -26.732 6.168 95.811 1.00 27.30 95 ALA A O 1
ATOM 1471 N N . ASP A 1 95 ? -27.880 4.837 94.423 1.00 27.22 96 ASP A N 1
ATOM 1472 C CA . ASP A 1 95 ? -27.310 5.504 93.248 1.00 27.66 96 ASP A CA 1
ATOM 1473 C C . ASP A 1 95 ? -27.751 6.956 93.166 1.00 27.19 96 ASP A C 1
ATOM 1474 O O . ASP A 1 95 ? -27.091 7.761 92.512 1.00 28.54 96 ASP A O 1
ATOM 1483 N N . TYR A 1 96 ? -28.859 7.302 93.818 1.00 25.48 97 TYR A N 1
ATOM 1484 C CA . TYR A 1 96 ? -29.370 8.662 93.844 1.00 25.11 97 TYR A CA 1
ATOM 1485 C C . TYR A 1 96 ? -28.946 9.405 95.090 1.00 26.43 97 TYR A C 1
ATOM 1486 O O . TYR A 1 96 ? -29.325 10.569 95.256 1.00 27.94 97 TYR A O 1
ATOM 1504 N N . LEU A 1 97 ? -28.126 8.779 95.954 1.00 26.08 98 LEU A N 1
ATOM 1505 C CA . LEU A 1 97 ? -27.673 9.377 97.207 1.00 25.89 98 LEU A CA 1
ATOM 1506 C C . LEU A 1 97 ? -26.175 9.607 97.064 1.00 26.41 98 LEU A C 1
ATOM 1507 O O . LEU A 1 97 ? -25.372 8.704 97.319 1.00 28.02 98 LEU A O 1
ATOM 1523 N N . LEU A 1 98 ? -25.803 10.821 96.682 1.00 25.48 99 LEU A N 1
ATOM 1524 C CA . LEU A 1 98 ? -24.419 11.077 96.316 1.00 25.44 99 LEU A CA 1
ATOM 1525 C C . LEU A 1 98 ? -23.607 11.330 97.584 1.00 23.77 99 LEU A C 1
ATOM 1526 O O . LEU A 1 98 ? -24.051 12.079 98.474 1.00 22.08 99 LEU A O 1
ATOM 1542 N N . PRO A 1 99 ? -22.433 10.717 97.720 1.00 25.30 100 PRO A N 1
ATOM 1543 C CA . PRO A 1 99 ? -21.630 10.890 98.940 1.00 26.72 100 PRO A CA 1
ATOM 1544 C C . PRO A 1 99 ? -20.987 12.263 98.956 1.00 25.78 100 PRO A C 1
ATOM 1545 O O . PRO A 1 99 ? -20.280 12.631 98.019 1.00 29.13 100 PRO A O 1
ATOM 1556 N N . THR A 1 100 ? -21.257 13.040 100.003 1.00 23.25 101 THR A N 1
ATOM 1557 C CA . THR A 1 100 ? -20.667 14.360 100.118 1.00 23.81 101 THR A CA 1
ATOM 1558 C C . THR A 1 100 ? -19.722 14.533 101.308 1.00 23.91 101 THR A C 1
ATOM 1559 O O . THR A 1 100 ? -18.956 15.510 101.329 1.00 25.14 101 THR A O 1
ATOM 1570 N N . TYR A 1 101 ? -19.747 13.633 102.291 1.00 23.61 102 TYR A N 1
ATOM 1571 C CA . TYR A 1 101 ? -18.861 13.695 103.452 1.00 22.84 102 TYR A CA 1
ATOM 1572 C C . TYR A 1 101 ? -19.133 12.500 104.340 1.00 23.35 102 TYR A C 1
ATOM 1573 O O . TYR A 1 101 ? -20.266 11.994 104.390 1.00 24.06 102 TYR A O 1
ATOM 1591 N N . SER A 1 102 ? -18.123 12.066 105.089 1.00 24.00 103 SER A N 1
ATOM 1592 C CA . SER A 1 102 ? -18.340 10.984 106.031 1.00 23.89 103 SER A CA 1
ATOM 1593 C C . SER A 1 102 ? -17.359 11.105 107.187 1.00 23.44 103 SER A C 1
ATOM 1594 O O . SER A 1 102 ? -16.342 11.814 107.118 1.00 23.53 103 SER A O 1
ATOM 1602 N N . TYR A 1 103 ? -17.651 10.373 108.255 1.00 23.83 104 TYR A N 1
ATOM 1603 C CA . TYR A 1 103 ? -16.811 10.441 109.439 1.00 23.65 104 TYR A CA 1
ATOM 1604 C C . TYR A 1 103 ? -16.896 9.121 110.187 1.00 23.96 104 TYR A C 1
ATOM 1605 O O . TYR A 1 103 ? -17.992 8.584 110.389 1.00 25.00 104 TYR A O 1
ATOM 1623 N N . ILE A 1 104 ? -15.728 8.610 110.578 1.00 24.14 105 ILE A N 1
ATOM 1624 C CA . ILE A 1 104 ? -15.578 7.364 111.320 1.00 24.21 105 ILE A CA 1
ATOM 1625 C C . ILE A 1 104 ? -15.009 7.694 112.696 1.00 24.03 105 ILE A C 1
ATOM 1626 O O . ILE A 1 104 ? -13.975 8.384 112.814 1.00 22.91 105 ILE A O 1
ATOM 1642 N N . SER A 1 105 ? -15.624 7.137 113.733 1.00 26.17 106 SER A N 1
ATOM 1643 C CA . SER A 1 105 ? -15.200 7.436 115.089 1.00 27.11 106 SER A CA 1
ATOM 1644 C C . SER A 1 105 ? -15.643 6.294 115.995 1.00 27.05 106 SER A C 1
ATOM 1645 O O . SER A 1 105 ? -16.294 5.342 115.558 1.00 27.64 106 SER A O 1
ATOM 1653 N N . VAL A 1 106 ? -15.294 6.388 117.273 1.00 27.24 107 VAL A N 1
ATOM 1654 C CA . VAL A 1 106 ? -15.727 5.381 118.239 1.00 26.79 107 VAL A CA 1
ATOM 1655 C C . VAL A 1 106 ? -16.154 6.115 119.506 1.00 26.43 107 VAL A C 1
ATOM 1656 O O . VAL A 1 106 ? -15.457 7.033 119.962 1.00 26.34 107 VAL A O 1
ATOM 1669 N N . VAL A 1 107 ? -17.314 5.749 120.050 1.00 32.85 108 VAL A N 1
ATOM 1670 C CA . VAL A 1 107 ? -17.814 6.433 121.243 1.00 33.66 108 VAL A CA 1
ATOM 1671 C C . VAL A 1 107 ? -16.752 6.347 122.329 1.00 35.02 108 VAL A C 1
ATOM 1672 O O . VAL A 1 107 ? -16.225 5.267 122.623 1.00 35.25 108 VAL A O 1
ATOM 1685 N N . GLU A 1 108 ? -16.419 7.490 122.915 1.00 35.96 109 GLU A N 1
ATOM 1686 C CA . GLU A 1 108 ? -15.244 7.598 123.770 1.00 37.29 109 GLU A CA 1
ATOM 1687 C C . GLU A 1 108 ? -15.575 8.198 125.141 1.00 38.34 109 GLU A C 1
ATOM 1688 O O . GLU A 1 108 ? -16.285 9.198 125.240 1.00 38.33 109 GLU A O 1
ATOM 1700 N N . LEU A 1 109 ? -15.036 7.583 126.193 1.00 39.30 110 LEU A N 1
ATOM 1701 C CA . LEU A 1 109 ? -14.996 8.168 127.537 1.00 41.63 110 LEU A CA 1
ATOM 1702 C C . LEU A 1 109 ? -13.547 8.264 127.995 1.00 41.74 110 LEU A C 1
ATOM 1703 O O . LEU A 1 109 ? -12.871 7.240 128.151 1.00 41.96 110 LEU A O 1
ATOM 1719 N N . SER A 1 110 ? -13.064 9.483 128.196 1.00 42.51 111 SER A N 1
ATOM 1720 C CA . SER A 1 110 ? -11.689 9.639 128.638 1.00 43.66 111 SER A CA 1
ATOM 1721 C C . SER A 1 110 ? -11.602 9.529 130.161 1.00 44.93 111 SER A C 1
ATOM 1722 O O . SER A 1 110 ? -12.611 9.531 130.866 1.00 44.97 111 SER A O 1
ATOM 1730 N N . ASN A 1 111 ? -10.367 9.421 130.659 1.00 46.00 112 ASN A N 1
ATOM 1731 C CA . ASN A 1 111 ? -10.079 9.311 132.079 1.00 47.32 112 ASN A CA 1
ATOM 1732 C C . ASN A 1 111 ? -9.678 10.643 132.704 1.00 48.45 112 ASN A C 1
ATOM 1733 O O . ASN A 1 111 ? -9.146 10.656 133.826 1.00 49.71 112 ASN A O 1
ATOM 1744 N N . TYR A 1 112 ? -9.924 11.769 132.017 1.00 48.05 113 TYR A N 1
ATOM 1745 C CA . TYR A 1 112 ? -9.618 13.066 132.624 1.00 49.12 113 TYR A CA 1
ATOM 1746 C C . TYR A 1 112 ? -10.432 13.273 133.903 1.00 49.83 113 TYR A C 1
ATOM 1747 O O . TYR A 1 112 ? -9.955 13.882 134.865 1.00 51.11 113 TYR A O 1
ATOM 1765 N N . LEU A 1 113 ? -11.665 12.785 133.920 1.00 49.03 114 LEU A N 1
ATOM 1766 C CA . LEU A 1 113 ? -12.482 12.753 135.130 1.00 49.82 114 LEU A CA 1
ATOM 1767 C C . LEU A 1 113 ? -12.955 11.326 135.353 1.00 51.19 114 LEU A C 1
ATOM 1768 O O . LEU A 1 113 ? -12.833 10.469 134.474 1.00 54.03 114 LEU A O 1
ATOM 1784 N N . ALA A 1 114 ? -13.466 11.046 136.544 1.00 50.72 115 ALA A N 1
ATOM 1785 C CA . ALA A 1 114 ? -13.909 9.694 136.848 1.00 50.11 115 ALA A CA 1
ATOM 1786 C C . ALA A 1 114 ? -15.328 9.483 136.333 1.00 49.87 115 ALA A C 1
ATOM 1787 O O . ALA A 1 114 ? -16.165 10.391 136.376 1.00 48.20 115 ALA A O 1
ATOM 1794 N N . SER A 1 115 ? -15.582 8.282 135.820 1.00 51.42 116 SER A N 1
ATOM 1795 C CA . SER A 1 115 ? -16.910 7.877 135.384 1.00 52.95 116 SER A CA 1
ATOM 1796 C C . SER A 1 115 ? -17.527 6.830 136.300 1.00 54.09 116 SER A C 1
ATOM 1797 O O . SER A 1 115 ? -18.723 6.533 136.163 1.00 52.02 116 SER A O 1
ATOM 1805 N N . HIS A 1 116 ? -16.748 6.291 137.242 1.00 57.53 117 HIS A N 1
ATOM 1806 C CA . HIS A 1 116 ? -17.193 5.258 138.167 1.00 60.22 117 HIS A CA 1
ATOM 1807 C C . HIS A 1 116 ? -16.228 5.251 139.346 1.00 61.34 117 HIS A C 1
ATOM 1808 O O . HIS A 1 116 ? -15.100 5.739 139.237 1.00 60.11 117 HIS A O 1
ATOM 1822 N N . MET A 1 117 ? -16.685 4.690 140.475 1.00 64.11 118 MET A N 1
ATOM 1823 C CA . MET A 1 117 ? -15.816 4.546 141.643 1.00 68.45 118 MET A CA 1
ATOM 1824 C C . MET A 1 117 ? -14.603 3.682 141.312 1.00 72.07 118 MET A C 1
ATOM 1825 O O . MET A 1 117 ? -14.734 2.575 140.778 1.00 69.75 118 MET A O 1
ATOM 1839 N N . ALA A 1 118 ? -13.417 4.196 141.634 1.00 79.66 119 ALA A N 1
ATOM 1840 C CA . ALA A 1 118 ? -12.185 3.487 141.322 1.00 87.59 119 ALA A CA 1
ATOM 1841 C C . ALA A 1 118 ? -12.115 2.175 142.097 1.00 99.37 119 ALA A C 1
ATOM 1842 O O . ALA A 1 118 ? -12.616 2.059 143.220 1.00 98.22 119 ALA A O 1
ATOM 1849 N N . GLY A 1 119 ? -11.502 1.181 141.475 1.00 112.55 120 GLY A N 1
ATOM 1850 C CA . GLY A 1 119 ? -11.380 -0.131 142.075 1.00 125.15 120 GLY A CA 1
ATOM 1851 C C . GLY A 1 119 ? -11.091 -1.174 141.017 1.00 133.39 120 GLY A C 1
ATOM 1852 O O . GLY A 1 119 ? -10.992 -0.879 139.825 1.00 137.31 120 GLY A O 1
ATOM 1856 N N . GLY A 1 120 ? -10.949 -2.415 141.488 1.00 134.16 121 GLY A N 1
ATOM 1857 C CA . GLY A 1 120 ? -10.761 -3.523 140.569 1.00 130.43 121 GLY A CA 1
ATOM 1858 C C . GLY A 1 120 ? -11.947 -3.723 139.648 1.00 123.49 121 GLY A C 1
ATOM 1859 O O . GLY A 1 120 ? -11.795 -4.256 138.545 1.00 124.16 121 GLY A O 1
ATOM 1863 N N . ASP A 1 121 ? -13.135 -3.284 140.079 1.00 114.23 122 ASP A N 1
ATOM 1864 C CA . ASP A 1 121 ? -14.360 -3.482 139.306 1.00 102.36 122 ASP A CA 1
ATOM 1865 C C . ASP A 1 121 ? -14.217 -2.879 137.910 1.00 88.27 122 ASP A C 1
ATOM 1866 O O . ASP A 1 121 ? -13.918 -1.689 137.757 1.00 88.49 122 ASP A O 1
ATOM 1875 N N . ASP A 1 122 ? -14.440 -3.697 136.891 1.00 75.36 123 ASP A N 1
ATOM 1876 C CA . ASP A 1 122 ? -14.093 -3.090 135.619 1.00 64.54 123 ASP A CA 1
ATOM 1877 C C . ASP A 1 122 ? -15.275 -2.293 135.061 1.00 54.33 123 ASP A C 1
ATOM 1878 O O . ASP A 1 122 ? -16.438 -2.707 135.188 1.00 49.75 123 ASP A O 1
ATOM 1887 N N . PRO A 1 123 ? -14.990 -1.141 134.459 1.00 51.53 124 PRO A N 1
ATOM 1888 C CA . PRO A 1 123 ? -16.079 -0.214 134.127 1.00 48.97 124 PRO A CA 1
ATOM 1889 C C . PRO A 1 123 ? -17.014 -0.748 133.069 1.00 45.04 124 PRO A C 1
ATOM 1890 O O . PRO A 1 123 ? -18.172 -0.324 133.022 1.00 41.80 124 PRO A O 1
ATOM 1901 N N . TYR A 1 124 ? -16.550 -1.657 132.208 1.00 45.35 125 TYR A N 1
ATOM 1902 C CA . TYR A 1 124 ? -17.410 -2.194 131.163 1.00 45.99 125 TYR A CA 1
ATOM 1903 C C . TYR A 1 124 ? -18.587 -2.964 131.724 1.00 49.18 125 TYR A C 1
ATOM 1904 O O . TYR A 1 124 ? -19.560 -3.193 130.997 1.00 48.71 125 TYR A O 1
ATOM 1922 N N . GLN A 1 125 ? -18.529 -3.350 132.996 1.00 53.85 126 GLN A N 1
ATOM 1923 C CA . GLN A 1 125 ? -19.651 -3.971 133.695 1.00 57.87 126 GLN A CA 1
ATOM 1924 C C . GLN A 1 125 ? -20.531 -2.964 134.443 1.00 51.08 126 GLN A C 1
ATOM 1925 O O . GLN A 1 125 ? -21.567 -3.348 135.003 1.00 50.40 126 GLN A O 1
ATOM 1939 N N . ASN A 1 126 ? -20.129 -1.704 134.494 1.00 46.35 127 ASN A N 1
ATOM 1940 C CA . ASN A 1 126 ? -20.922 -0.646 135.106 1.00 42.61 127 ASN A CA 1
ATOM 1941 C C . ASN A 1 126 ? -22.008 -0.202 134.137 1.00 40.54 127 ASN A C 1
ATOM 1942 O O . ASN A 1 126 ? -21.711 0.255 133.028 1.00 39.80 127 ASN A O 1
ATOM 1953 N N . LYS A 1 127 ? -23.264 -0.296 134.577 1.00 40.84 128 LYS A N 1
ATOM 1954 C CA . LYS A 1 127 ? -24.406 -0.035 133.703 1.00 43.38 128 LYS A CA 1
ATOM 1955 C C . LYS A 1 127 ? -24.525 1.443 133.335 1.00 39.80 128 LYS A C 1
ATOM 1956 O O . LYS A 1 127 ? -24.911 1.774 132.198 1.00 37.89 128 LYS A O 1
ATOM 1975 N N . GLY A 1 128 ? -24.169 2.344 134.256 1.00 40.35 129 GLY A N 1
ATOM 1976 C CA . GLY A 1 128 ? -24.050 3.755 133.902 1.00 40.31 129 GLY A CA 1
ATOM 1977 C C . GLY A 1 128 ? -22.989 4.038 132.852 1.00 39.94 129 GLY A C 1
ATOM 1978 O O . GLY A 1 128 ? -23.210 4.845 131.936 1.00 39.24 129 GLY A O 1
ATOM 1982 N N . VAL A 1 129 ? -21.818 3.391 132.966 1.00 40.44 130 VAL A N 1
ATOM 1983 C CA . VAL A 1 129 ? -20.777 3.529 131.938 1.00 40.08 130 VAL A CA 1
ATOM 1984 C C . VAL A 1 129 ? -21.241 2.952 130.603 1.00 38.55 130 VAL A C 1
ATOM 1985 O O . VAL A 1 129 ? -20.992 3.535 129.536 1.00 37.91 130 VAL A O 1
ATOM 1998 N N . ARG A 1 130 ? -21.871 1.772 130.629 1.00 37.97 131 ARG A N 1
ATOM 1999 C CA . ARG A 1 130 ? -22.335 1.171 129.382 1.00 36.73 131 ARG A CA 1
ATOM 2000 C C . ARG A 1 130 ? -23.353 2.058 128.666 1.00 35.75 131 ARG A C 1
ATOM 2001 O O . ARG A 1 130 ? -23.344 2.140 127.426 1.00 35.50 131 ARG A O 1
ATOM 2022 N N . ALA A 1 131 ? -24.232 2.732 129.416 1.00 36.03 132 ALA A N 1
ATOM 2023 C CA . ALA A 1 131 ? -25.212 3.627 128.799 1.00 35.85 132 ALA A CA 1
ATOM 2024 C C . ALA A 1 131 ? -24.548 4.717 127.996 1.00 36.39 132 ALA A C 1
ATOM 2025 O O . ALA A 1 131 ? -25.170 5.280 127.085 1.00 34.77 132 ALA A O 1
ATOM 2032 N N . ARG A 1 132 ? -23.330 5.095 128.386 1.00 37.30 133 ARG A N 1
ATOM 2033 C CA . ARG A 1 132 ? -22.611 6.168 127.721 1.00 37.96 133 ARG A CA 1
ATOM 2034 C C . ARG A 1 132 ? -21.775 5.635 126.574 1.00 35.60 133 ARG A C 1
ATOM 2035 O O . ARG A 1 132 ? -21.633 6.324 125.568 1.00 35.71 133 ARG A O 1
ATOM 2056 N N . LEU A 1 133 ? -21.207 4.428 126.706 1.00 35.67 134 LEU A N 1
ATOM 2057 C CA . LEU A 1 133 ? -20.398 3.843 125.630 1.00 35.17 134 LEU A CA 1
ATOM 2058 C C . LEU A 1 133 ? -21.260 3.319 124.484 1.00 33.75 134 LEU A C 1
ATOM 2059 O O . LEU A 1 133 ? -20.825 3.294 123.310 1.00 33.29 134 LEU A O 1
ATOM 2075 N N . TYR A 1 134 ? -22.461 2.862 124.810 1.00 30.69 135 TYR A N 1
ATOM 2076 C CA . TYR A 1 134 ? -23.372 2.239 123.857 1.00 32.05 135 TYR A CA 1
ATOM 2077 C C . TYR A 1 134 ? -24.658 3.051 123.891 1.00 33.29 135 TYR A C 1
ATOM 2078 O O . TYR A 1 134 ? -25.700 2.567 124.342 1.00 32.30 135 TYR A O 1
ATOM 2096 N N . PRO A 1 135 ? -24.620 4.285 123.399 1.00 35.93 136 PRO A N 1
ATOM 2097 C CA . PRO A 1 135 ? -25.697 5.236 123.701 1.00 37.66 136 PRO A CA 1
ATOM 2098 C C . PRO A 1 135 ? -26.983 4.967 122.931 1.00 36.90 136 PRO A C 1
ATOM 2099 O O . PRO A 1 135 ? -26.971 4.758 121.713 1.00 35.47 136 PRO A O 1
ATOM 2110 N N . ALA A 1 136 ? -28.108 5.036 123.651 1.00 38.12 137 ALA A N 1
ATOM 2111 C CA . ALA A 1 136 ? -29.396 5.183 122.987 1.00 40.28 137 ALA A CA 1
ATOM 2112 C C . ALA A 1 136 ? -29.465 6.541 122.292 1.00 41.43 137 ALA A C 1
ATOM 2113 O O . ALA A 1 136 ? -29.048 7.555 122.847 1.00 43.90 137 ALA A O 1
ATOM 2120 N N . LEU A 1 137 ? -29.981 6.565 121.044 1.00 39.15 138 LEU A N 1
ATOM 2121 C CA . LEU A 1 137 ? -30.090 7.860 120.378 1.00 37.45 138 LEU A CA 1
ATOM 2122 C C . LEU A 1 137 ? -31.443 8.504 120.700 1.00 38.76 138 LEU A C 1
ATOM 2123 O O . LEU A 1 137 ? -32.480 7.854 120.554 1.00 38.76 138 LEU A O 1
ATOM 2139 N N . PRO A 1 138 ? -31.473 9.745 121.172 1.00 40.77 139 PRO A N 1
ATOM 2140 C CA . PRO A 1 138 ? -32.740 10.363 121.535 1.00 42.34 139 PRO A CA 1
ATOM 2141 C C . PRO A 1 138 ? -33.421 10.942 120.312 1.00 43.41 139 PRO A C 1
ATOM 2142 O O . PRO A 1 138 ? -32.755 11.543 119.452 1.00 40.92 139 PRO A O 1
ATOM 2153 N N . PRO A 1 139 ? -34.715 10.821 120.211 1.00 48.11 140 PRO A N 1
ATOM 2154 C CA . PRO A 1 139 ? -35.424 11.373 119.049 1.00 48.63 140 PRO A CA 1
ATOM 2155 C C . PRO A 1 139 ? -35.631 12.881 119.148 1.00 44.63 140 PRO A C 1
ATOM 2156 O O . PRO A 1 139 ? -36.738 13.388 119.013 1.00 46.20 140 PRO A O 1
ATOM 2167 N N . LYS A 1 140 ? -34.540 13.615 119.331 1.00 39.28 141 LYS A N 1
ATOM 2168 C CA . LYS A 1 140 ? -34.619 15.067 119.359 1.00 35.05 141 LYS A CA 1
ATOM 2169 C C . LYS A 1 140 ? -34.869 15.627 117.969 1.00 32.11 141 LYS A C 1
ATOM 2170 O O . LYS A 1 140 ? -34.459 15.058 116.957 1.00 31.47 141 LYS A O 1
ATOM 2189 N N . LYS A 1 141 ? -35.529 16.787 117.937 1.00 31.28 142 LYS A N 1
ATOM 2190 C CA . LYS A 1 141 ? -35.882 17.397 116.663 1.00 30.60 142 LYS A CA 1
ATOM 2191 C C . LYS A 1 141 ? -34.660 17.704 115.799 1.00 29.60 142 LYS A C 1
ATOM 2192 O O . LYS A 1 141 ? -34.778 17.714 114.568 1.00 29.39 142 LYS A O 1
ATOM 2211 N N . HIS A 1 142 ? -33.503 18.020 116.402 1.00 28.67 143 HIS A N 1
ATOM 2212 C CA . HIS A 1 142 ? -32.363 18.506 115.627 1.00 27.35 143 HIS A CA 1
ATOM 2213 C C . HIS A 1 142 ? -31.064 17.811 116.004 1.00 26.64 143 HIS A C 1
ATOM 2214 O O . HIS A 1 142 ? -30.889 17.294 117.105 1.00 27.54 143 HIS A O 1
ATOM 2228 N N . ILE A 1 143 ? -30.138 17.847 115.054 1.00 27.32 144 ILE A N 1
ATOM 2229 C CA . ILE A 1 143 ? -28.809 17.286 115.188 1.00 27.69 144 ILE A CA 1
ATOM 2230 C C . ILE A 1 143 ? -27.827 18.344 114.724 1.00 26.73 144 ILE A C 1
ATOM 2231 O O . ILE A 1 143 ? -28.125 19.160 113.843 1.00 26.49 144 ILE A O 1
ATOM 2247 N N . CYS A 1 144 ? -26.643 18.319 115.327 1.00 26.22 145 CYS A N 1
ATOM 2248 C CA . CYS A 1 144 ? -25.508 19.128 114.919 1.00 26.63 145 CYS A CA 1
ATOM 2249 C C . CYS A 1 144 ? -24.299 18.205 114.917 1.00 26.47 145 CYS A C 1
ATOM 2250 O O . CYS A 1 144 ? -24.066 17.512 115.912 1.00 28.34 145 CYS A O 1
ATOM 2258 N N . PHE A 1 145 ? -23.521 18.184 113.814 1.00 24.96 146 PHE A N 1
ATOM 2259 C CA . PHE A 1 145 ? -22.298 17.389 113.751 1.00 24.82 146 PHE A CA 1
ATOM 2260 C C . PHE A 1 145 ? -21.133 18.267 113.329 1.00 24.83 146 PHE A C 1
ATOM 2261 O O . PHE A 1 145 ? -21.274 19.079 112.402 1.00 24.81 146 PHE A O 1
ATOM 2278 N N . TYR A 1 146 ? -19.979 18.074 113.985 1.00 25.99 147 TYR A N 1
ATOM 2279 C CA . TYR A 1 146 ? -18.733 18.622 113.471 1.00 26.62 147 TYR A CA 1
ATOM 2280 C C . TYR A 1 146 ? -17.552 17.859 114.032 1.00 26.60 147 TYR A C 1
ATOM 2281 O O . TYR A 1 146 ? -17.591 17.434 115.195 1.00 27.02 147 TYR A O 1
ATOM 2299 N N . PRO A 1 147 ? -16.472 17.725 113.263 1.00 25.93 148 PRO A N 1
ATOM 2300 C CA . PRO A 1 147 ? -15.223 17.185 113.796 1.00 25.53 148 PRO A CA 1
ATOM 2301 C C . PRO A 1 147 ? -14.366 18.283 114.410 1.00 25.22 148 PRO A C 1
ATOM 2302 O O . PRO A 1 147 ? -14.519 19.467 114.115 1.00 25.34 148 PRO A O 1
ATOM 2313 N N . MET A 1 148 ? -13.473 17.868 115.302 1.00 25.52 149 MET A N 1
ATOM 2314 C CA . MET A 1 148 ? -12.520 18.821 115.863 1.00 25.96 149 MET A CA 1
ATOM 2315 C C . MET A 1 148 ? -11.253 18.116 116.279 1.00 24.86 149 MET A C 1
ATOM 2316 O O . MET A 1 148 ? -11.230 16.894 116.483 1.00 24.87 149 MET A O 1
ATOM 2330 N N . SER A 1 149 ? -10.189 18.922 116.391 1.00 24.53 150 SER A N 1
ATOM 2331 C CA . SER A 1 149 ? -8.887 18.503 116.899 1.00 25.63 150 SER A CA 1
ATOM 2332 C C . SER A 1 149 ? -8.417 19.508 117.956 1.00 26.38 150 SER A C 1
ATOM 2333 O O . SER A 1 149 ? -8.963 20.605 118.083 1.00 27.15 150 SER A O 1
ATOM 2341 N N . LYS A 1 150 ? -7.406 19.130 118.737 1.00 26.87 151 LYS A N 1
ATOM 2342 C CA . LYS A 1 150 ? -6.773 20.053 119.671 1.00 27.65 151 LYS A CA 1
ATOM 2343 C C . LYS A 1 150 ? -5.461 20.539 119.064 1.00 27.34 151 LYS A C 1
ATOM 2344 O O . LYS A 1 150 ? -4.711 19.751 118.494 1.00 27.75 151 LYS A O 1
ATOM 2363 N N . LYS A 1 151 ? -5.180 21.828 119.232 1.00 27.88 152 LYS A N 1
ATOM 2364 C CA . LYS A 1 151 ? -4.080 22.477 118.543 1.00 30.29 152 LYS A CA 1
ATOM 2365 C C . LYS A 1 151 ? -2.739 21.994 119.057 1.00 28.72 152 LYS A C 1
ATOM 2366 O O . LYS A 1 151 ? -2.553 21.702 120.241 1.00 27.56 152 LYS A O 1
ATOM 2385 N N . ARG A 1 152 ? -1.791 21.999 118.155 1.00 28.44 153 ARG A N 1
ATOM 2386 C CA . ARG A 1 152 ? -0.382 21.769 118.456 1.00 29.61 153 ARG A CA 1
ATOM 2387 C C . ARG A 1 152 ? 0.347 22.870 117.687 1.00 33.46 153 ARG A C 1
ATOM 2388 O O . ARG A 1 152 ? 0.895 22.619 116.626 1.00 35.09 153 ARG A O 1
ATOM 2409 N N . ASP A 1 153 ? 0.295 24.100 118.202 1.00 36.60 154 ASP A N 1
ATOM 2410 C CA . ASP A 1 153 ? 0.645 25.295 117.431 1.00 40.15 154 ASP A CA 1
ATOM 2411 C C . ASP A 1 153 ? 1.396 26.269 118.336 1.00 39.73 154 ASP A C 1
ATOM 2412 O O . ASP A 1 153 ? 0.783 27.080 119.034 1.00 38.06 154 ASP A O 1
ATOM 2421 N N . GLY A 1 154 ? 2.715 26.199 118.290 1.00 41.20 155 GLY A N 1
ATOM 2422 C CA . GLY A 1 154 ? 3.555 27.088 119.073 1.00 41.26 155 GLY A CA 1
ATOM 2423 C C . GLY A 1 154 ? 3.219 27.016 120.549 1.00 39.22 155 GLY A C 1
ATOM 2424 O O . GLY A 1 154 ? 3.217 25.948 121.172 1.00 38.44 155 GLY A O 1
ATOM 2428 N N . ALA A 1 155 ? 2.924 28.168 121.135 1.00 38.58 156 ALA A N 1
ATOM 2429 C CA . ALA A 1 155 ? 2.628 28.202 122.561 1.00 39.64 156 ALA A CA 1
ATOM 2430 C C . ALA A 1 155 ? 1.267 27.601 122.888 1.00 38.20 156 ALA A C 1
ATOM 2431 O O . ALA A 1 155 ? 1.008 27.309 124.056 1.00 37.13 156 ALA A O 1
ATOM 2438 N N . ASP A 1 156 ? 0.388 27.407 121.894 1.00 37.69 157 ASP A N 1
ATOM 2439 C CA . ASP A 1 156 ? -0.909 26.758 122.111 1.00 36.85 157 ASP A CA 1
ATOM 2440 C C . ASP A 1 156 ? -0.790 25.314 121.642 1.00 32.32 157 ASP A C 1
ATOM 2441 O O . ASP A 1 156 ? -1.130 24.972 120.494 1.00 32.46 157 ASP A O 1
ATOM 2450 N N . ASN A 1 157 ? -0.255 24.462 122.530 1.00 29.85 158 ASN A N 1
ATOM 2451 C CA . ASN A 1 157 ? -0.034 23.041 122.229 1.00 27.96 158 ASN A CA 1
ATOM 2452 C C . ASN A 1 157 ? -0.632 22.183 123.342 1.00 26.85 158 ASN A C 1
ATOM 2453 O O . ASN A 1 157 ? -0.047 22.015 124.426 1.00 27.11 158 ASN A O 1
ATOM 2464 N N . TRP A 1 158 ? -1.823 21.659 123.036 1.00 26.16 159 TRP A N 1
ATOM 2465 C CA . TRP A 1 158 ? -2.567 20.813 123.953 1.00 25.36 159 TRP A CA 1
ATOM 2466 C C . TRP A 1 158 ? -1.758 19.598 124.375 1.00 25.41 159 TRP A C 1
ATOM 2467 O O . TRP A 1 158 ? -1.758 19.218 125.553 1.00 25.52 159 TRP A O 1
ATOM 2488 N N . TYR A 1 159 ? -1.116 18.929 123.406 1.00 25.94 160 TYR A N 1
ATOM 2489 C CA . TYR A 1 159 ? -0.414 17.685 123.693 1.00 26.89 160 TYR A CA 1
ATOM 2490 C C . TYR A 1 159 ? 0.916 17.878 124.406 1.00 29.71 160 TYR A C 1
ATOM 2491 O O . TYR A 1 159 ? 1.509 16.888 124.853 1.00 31.86 160 TYR A O 1
ATOM 2509 N N . MET A 1 160 ? 1.396 19.106 124.548 1.00 28.93 161 MET A N 1
ATOM 2510 C CA . MET A 1 160 ? 2.562 19.351 125.382 1.00 28.91 161 MET A CA 1
ATOM 2511 C C . MET A 1 160 ? 2.193 19.777 126.799 1.00 28.18 161 MET A C 1
ATOM 2512 O O . MET A 1 160 ? 3.075 19.931 127.631 1.00 29.36 161 MET A O 1
ATOM 2526 N N . LEU A 1 161 ? 0.928 19.974 127.099 1.00 28.24 162 LEU A N 1
ATOM 2527 C CA . LEU A 1 161 ? 0.547 20.314 128.457 1.00 29.78 162 LEU A CA 1
ATOM 2528 C C . LEU A 1 161 ? 0.686 19.112 129.395 1.00 32.18 162 LEU A C 1
ATOM 2529 O O . LEU A 1 161 ? 0.308 17.999 129.027 1.00 31.53 162 LEU A O 1
ATOM 2545 N N . PRO A 1 162 ? 1.063 19.334 130.666 1.00 35.29 163 PRO A N 1
ATOM 2546 C CA . PRO A 1 162 ? 0.964 18.252 131.662 1.00 37.03 163 PRO A CA 1
ATOM 2547 C C . PRO A 1 162 ? -0.475 17.818 131.931 1.00 32.86 163 PRO A C 1
ATOM 2548 O O . PRO A 1 162 ? -1.434 18.570 131.736 1.00 33.82 163 PRO A O 1
ATOM 2559 N N . MET A 1 163 ? -0.599 16.586 132.424 1.00 39.42 164 MET A N 1
ATOM 2560 C CA . MET A 1 163 ? -1.909 15.987 132.630 1.00 37.24 164 MET A CA 1
ATOM 2561 C C . MET A 1 163 ? -2.773 16.843 133.548 1.00 36.42 164 MET A C 1
ATOM 2562 O O . MET A 1 163 ? -3.969 17.003 133.304 1.00 35.77 164 MET A O 1
ATOM 2576 N N . GLU A 1 164 ? -2.205 17.366 134.631 1.00 36.87 165 GLU A N 1
ATOM 2577 C CA . GLU A 1 164 ? -3.059 18.090 135.576 1.00 38.26 165 GLU A CA 1
ATOM 2578 C C . GLU A 1 164 ? -3.572 19.381 134.952 1.00 36.93 165 GLU A C 1
ATOM 2579 O O . GLU A 1 164 ? -4.652 19.853 135.292 1.00 36.50 165 GLU A O 1
ATOM 2591 N N . GLU A 1 165 ? -2.836 19.934 133.990 1.00 38.25 166 GLU A N 1
ATOM 2592 C CA . GLU A 1 165 ? -3.324 21.140 133.320 1.00 41.32 166 GLU A CA 1
ATOM 2593 C C . GLU A 1 165 ? -4.417 20.821 132.305 1.00 36.85 166 GLU A C 1
ATOM 2594 O O . GLU A 1 165 ? -5.394 21.572 132.188 1.00 35.40 166 GLU A O 1
ATOM 2606 N N . ARG A 1 166 ? -4.255 19.732 131.546 1.00 34.93 167 ARG A N 1
ATOM 2607 C CA . ARG A 1 166 ? -5.317 19.274 130.666 1.00 32.84 167 ARG A CA 1
ATOM 2608 C C . ARG A 1 166 ? -6.564 18.907 131.470 1.00 33.44 167 ARG A C 1
ATOM 2609 O O . ARG A 1 166 ? -7.686 19.176 131.035 1.00 32.88 167 ARG A O 1
ATOM 2630 N N . GLN A 1 167 ? -6.383 18.268 132.636 1.00 34.71 168 GLN A N 1
ATOM 2631 C CA . GLN A 1 167 ? -7.532 17.902 133.459 1.00 35.77 168 GLN A CA 1
ATOM 2632 C C . GLN A 1 167 ? -8.328 19.131 133.887 1.00 35.72 168 GLN A C 1
ATOM 2633 O O . GLN A 1 167 ? -9.568 19.118 133.900 1.00 36.17 168 GLN A O 1
ATOM 2647 N N . GLN A 1 168 ? -7.635 20.168 134.338 1.00 36.01 169 GLN A N 1
ATOM 2648 C CA . GLN A 1 168 ? -8.329 21.383 134.741 1.00 37.53 169 GLN A CA 1
ATOM 2649 C C . GLN A 1 168 ? -9.090 21.986 133.569 1.00 35.83 169 GLN A C 1
ATOM 2650 O O . GLN A 1 168 ? -10.250 22.376 133.713 1.00 35.04 169 GLN A O 1
ATOM 2664 N N . LEU A 1 169 ? -8.465 22.047 132.389 1.00 34.56 170 LEU A N 1
ATOM 2665 C CA . LEU A 1 169 ? -9.146 22.620 131.230 1.00 33.88 170 LEU A CA 1
ATOM 2666 C C . LEU A 1 169 ? -10.391 21.817 130.867 1.00 34.06 170 LEU A C 1
ATOM 2667 O O . LEU A 1 169 ? -11.449 22.396 130.561 1.00 34.03 170 LEU A O 1
ATOM 2683 N N . ILE A 1 170 ? -10.289 20.484 130.918 1.00 35.01 171 ILE A N 1
ATOM 2684 C CA . ILE A 1 170 ? -11.430 19.629 130.607 1.00 36.50 171 ILE A CA 1
ATOM 2685 C C . ILE A 1 170 ? -12.511 19.776 131.663 1.00 37.74 171 ILE A C 1
ATOM 2686 O O . ILE A 1 170 ? -13.700 19.894 131.335 1.00 37.72 171 ILE A O 1
ATOM 2702 N N . ARG A 1 171 ? -12.118 19.777 132.941 1.00 38.48 172 ARG A N 1
ATOM 2703 C CA . ARG A 1 171 ? -13.059 20.006 134.035 1.00 39.62 172 ARG A CA 1
ATOM 2704 C C . ARG A 1 171 ? -13.921 21.240 133.767 1.00 37.39 172 ARG A C 1
ATOM 2705 O O . ARG A 1 171 ? -15.157 21.190 133.862 1.00 37.55 172 ARG A O 1
ATOM 2726 N N . ASP A 1 172 ? -13.270 22.370 133.456 1.00 35.33 173 ASP A N 1
ATOM 2727 C CA . ASP A 1 172 ? -13.983 23.627 133.260 1.00 35.16 173 ASP A CA 1
ATOM 2728 C C . ASP A 1 172 ? -14.907 23.548 132.046 1.00 35.12 173 ASP A C 1
ATOM 2729 O O . ASP A 1 172 ? -16.058 24.015 132.091 1.00 36.05 173 ASP A O 1
ATOM 2738 N N . HIS A 1 173 ? -14.425 22.944 130.955 1.00 35.70 174 HIS A N 1
ATOM 2739 C CA . HIS A 1 173 ? -15.280 22.644 129.808 1.00 38.31 174 HIS A CA 1
ATOM 2740 C C . HIS A 1 173 ? -16.504 21.821 130.211 1.00 40.36 174 HIS A C 1
ATOM 2741 O O . HIS A 1 173 ? -17.634 22.105 129.784 1.00 39.87 174 HIS A O 1
ATOM 2755 N N . GLY A 1 174 ? -16.302 20.787 131.025 1.00 42.63 175 GLY A N 1
ATOM 2756 C CA . GLY A 1 174 ? -17.434 19.971 131.459 1.00 45.09 175 GLY A CA 1
ATOM 2757 C C . GLY A 1 174 ? -18.464 20.719 132.287 1.00 47.17 175 GLY A C 1
ATOM 2758 O O . GLY A 1 174 ? -19.657 20.424 132.213 1.00 48.70 175 GLY A O 1
ATOM 2762 N N . LEU A 1 175 ? -18.039 21.684 133.093 1.00 47.04 176 LEU A N 1
ATOM 2763 C CA . LEU A 1 175 ? -19.026 22.426 133.859 1.00 46.54 176 LEU A CA 1
ATOM 2764 C C . LEU A 1 175 ? -19.983 23.155 132.930 1.00 45.39 176 LEU A C 1
ATOM 2765 O O . LEU A 1 175 ? -21.200 23.164 133.165 1.00 44.89 176 LEU A O 1
ATOM 2781 N N . ILE A 1 176 ? -19.451 23.772 131.869 1.00 44.67 177 ILE A N 1
ATOM 2782 C CA . ILE A 1 176 ? -20.292 24.447 130.889 1.00 43.29 177 ILE A CA 1
ATOM 2783 C C . ILE A 1 176 ? -21.268 23.463 130.287 1.00 42.78 177 ILE A C 1
ATOM 2784 O O . ILE A 1 176 ? -22.480 23.714 130.218 1.00 43.08 177 ILE A O 1
ATOM 2800 N N . GLY A 1 177 ? -20.749 22.331 129.829 1.00 42.76 178 GLY A N 1
ATOM 2801 C CA . GLY A 1 177 ? -21.600 21.339 129.212 1.00 44.30 178 GLY A CA 1
ATOM 2802 C C . GLY A 1 177 ? -22.687 20.859 130.151 1.00 46.17 178 GLY A C 1
ATOM 2803 O O . GLY A 1 177 ? -23.841 20.706 129.741 1.00 49.79 178 GLY A O 1
ATOM 2807 N N . ARG A 1 178 ? -22.331 20.608 131.419 1.00 45.32 179 ARG A N 1
ATOM 2808 C CA . ARG A 1 178 ? -23.314 20.192 132.424 1.00 48.09 179 ARG A CA 1
ATOM 2809 C C . ARG A 1 178 ? -24.432 21.210 132.582 1.00 45.57 179 ARG A C 1
ATOM 2810 O O . ARG A 1 178 ? -25.538 20.856 133.012 1.00 45.27 179 ARG A O 1
ATOM 2831 N N . SER A 1 179 ? -24.165 22.482 132.296 1.00 44.66 180 SER A N 1
ATOM 2832 C CA . SER A 1 179 ? -25.218 23.477 132.432 1.00 46.70 180 SER A CA 1
ATOM 2833 C C . SER A 1 179 ? -26.205 23.440 131.270 1.00 46.57 180 SER A C 1
ATOM 2834 O O . SER A 1 179 ? -27.203 24.169 131.307 1.00 48.54 180 SER A O 1
ATOM 2842 N N . TYR A 1 180 ? -25.962 22.602 130.260 1.00 43.93 181 TYR A N 1
ATOM 2843 C CA . TYR A 1 180 ? -26.918 22.364 129.183 1.00 43.43 181 TYR A CA 1
ATOM 2844 C C . TYR A 1 180 ? -27.617 21.008 129.328 1.00 48.42 181 TYR A C 1
ATOM 2845 O O . TYR A 1 180 ? -28.185 20.486 128.355 1.00 48.43 181 TYR A O 1
ATOM 2863 N N . ALA A 1 181 ? -27.607 20.454 130.543 1.00 50.60 182 ALA A N 1
ATOM 2864 C CA . ALA A 1 181 ? -28.350 19.243 130.842 1.00 52.54 182 ALA A CA 1
ATOM 2865 C C . ALA A 1 181 ? -29.831 19.475 130.606 1.00 53.14 182 ALA A C 1
ATOM 2866 O O . ALA A 1 181 ? -30.373 20.525 130.951 1.00 52.18 182 ALA A O 1
ATOM 2873 N N . GLY A 1 182 ? -30.484 18.491 130.006 1.00 54.01 183 GLY A N 1
ATOM 2874 C CA . GLY A 1 182 ? -31.860 18.646 129.607 1.00 55.68 183 GLY A CA 1
ATOM 2875 C C . GLY A 1 182 ? -32.100 19.539 128.411 1.00 53.76 183 GLY A C 1
ATOM 2876 O O . GLY A 1 182 ? -33.260 19.695 128.015 1.00 59.42 183 GLY A O 1
ATOM 2880 N N . LYS A 1 183 ? -31.065 20.136 127.818 1.00 47.06 184 LYS A N 1
ATOM 2881 C CA . LYS A 1 183 ? -31.264 20.932 126.619 1.00 43.65 184 LYS A CA 1
ATOM 2882 C C . LYS A 1 183 ? -30.454 20.434 125.441 1.00 39.04 184 LYS A C 1
ATOM 2883 O O . LYS A 1 183 ? -30.947 20.459 124.317 1.00 37.84 184 LYS A O 1
ATOM 2902 N N . VAL A 1 184 ? -29.199 20.037 125.665 1.00 37.81 185 VAL A N 1
ATOM 2903 C CA . VAL A 1 184 ? -28.336 19.482 124.626 1.00 38.40 185 VAL A CA 1
ATOM 2904 C C . VAL A 1 184 ? -27.809 18.142 125.132 1.00 38.21 185 VAL A C 1
ATOM 2905 O O . VAL A 1 184 ? -27.307 18.070 126.258 1.00 40.75 185 VAL A O 1
ATOM 2918 N N . GLN A 1 185 ? -27.942 17.082 124.326 1.00 36.20 186 GLN A N 1
ATOM 2919 C CA . GLN A 1 185 ? -27.264 15.814 124.591 1.00 36.68 186 GLN A CA 1
ATOM 2920 C C . GLN A 1 185 ? -26.111 15.636 123.604 1.00 33.87 186 GLN A C 1
ATOM 2921 O O . GLN A 1 185 ? -26.260 15.927 122.422 1.00 33.32 186 GLN A O 1
ATOM 2935 N N . GLN A 1 186 ? -24.955 15.180 124.093 1.00 34.83 187 GLN A N 1
ATOM 2936 C CA . GLN A 1 186 ? -23.756 15.102 123.278 1.00 37.35 187 GLN A CA 1
ATOM 2937 C C . GLN A 1 186 ? -23.276 13.662 123.192 1.00 35.90 187 GLN A C 1
ATOM 2938 O O . GLN A 1 186 ? -23.342 12.920 124.177 1.00 36.05 187 GLN A O 1
ATOM 2952 N N . ILE A 1 187 ? -22.779 13.277 122.013 1.00 34.61 188 ILE A N 1
ATOM 2953 C CA . ILE A 1 187 ? -22.005 12.049 121.841 1.00 34.63 188 ILE A CA 1
ATOM 2954 C C . ILE A 1 187 ? -20.626 12.461 121.367 1.00 32.47 188 ILE A C 1
ATOM 2955 O O . ILE A 1 187 ? -20.511 13.150 120.357 1.00 32.22 188 ILE A O 1
ATOM 2971 N N . ILE A 1 188 ? -19.587 12.045 122.081 1.00 32.38 189 ILE A N 1
ATOM 2972 C CA . ILE A 1 188 ? -18.208 12.328 121.683 1.00 33.28 189 ILE A CA 1
ATOM 2973 C C . ILE A 1 188 ? -17.632 11.052 121.091 1.00 32.18 189 ILE A C 1
ATOM 2974 O O . ILE A 1 188 ? -17.507 10.039 121.786 1.00 33.13 189 ILE A O 1
ATOM 2990 N N . GLY A 1 189 ? -17.305 11.079 119.794 1.00 30.81 190 GLY A N 1
ATOM 2991 C CA . GLY A 1 189 ? -16.600 9.987 119.165 1.00 29.37 190 GLY A CA 1
ATOM 2992 C C . GLY A 1 189 ? -15.132 10.336 118.985 1.00 28.41 190 GLY A C 1
ATOM 2993 O O . GLY A 1 189 ? -14.796 11.337 118.351 1.00 27.59 190 GLY A O 1
ATOM 2997 N N . GLY A 1 190 ? -14.259 9.494 119.542 1.00 28.89 191 GLY A N 1
ATOM 2998 C CA . GLY A 1 190 ? -12.821 9.646 119.330 1.00 28.48 191 GLY A CA 1
ATOM 2999 C C . GLY A 1 190 ? -12.459 9.107 117.957 1.00 26.58 191 GLY A C 1
ATOM 3000 O O . GLY A 1 190 ? -12.988 8.095 117.514 1.00 26.08 191 GLY A O 1
ATOM 3004 N N . SER A 1 191 ? -11.537 9.791 117.277 1.00 26.20 192 SER A N 1
ATOM 3005 C CA . SER A 1 191 ? -11.192 9.357 115.934 1.00 24.95 192 SER A CA 1
ATOM 3006 C C . SER A 1 191 ? -9.704 9.436 115.637 1.00 24.77 192 SER A C 1
ATOM 3007 O O . SER A 1 191 ? -9.322 9.262 114.482 1.00 23.09 192 SER A O 1
ATOM 3015 N N . ILE A 1 192 ? -8.852 9.613 116.652 1.00 26.08 193 ILE A N 1
ATOM 3016 C CA . ILE A 1 192 ? -7.412 9.513 116.427 1.00 26.24 193 ILE A CA 1
ATOM 3017 C C . ILE A 1 192 ? -7.131 8.121 115.913 1.00 27.65 193 ILE A C 1
ATOM 3018 O O . ILE A 1 192 ? -7.483 7.126 116.555 1.00 27.77 193 ILE A O 1
ATOM 3034 N N . GLY A 1 193 ? -6.494 8.043 114.754 1.00 28.38 194 GLY A N 1
ATOM 3035 C CA . GLY A 1 193 ? -6.241 6.782 114.101 1.00 28.83 194 GLY A CA 1
ATOM 3036 C C . GLY A 1 193 ? -7.298 6.348 113.111 1.00 27.35 194 GLY A C 1
ATOM 3037 O O . GLY A 1 193 ? -7.012 5.491 112.273 1.00 28.99 194 GLY A O 1
ATOM 3041 N N . PHE A 1 194 ? -8.496 6.938 113.166 1.00 24.72 195 PHE A N 1
ATOM 3042 C CA . PHE A 1 194 ? -9.664 6.493 112.401 1.00 23.83 195 PHE A CA 1
ATOM 3043 C C . PHE A 1 194 ? -10.087 7.456 111.319 1.00 24.86 195 PHE A C 1
ATOM 3044 O O . PHE A 1 194 ? -10.622 7.014 110.295 1.00 25.65 195 PHE A O 1
ATOM 3061 N N . ASP A 1 195 ? -9.855 8.754 111.500 1.00 25.47 196 ASP A N 1
ATOM 3062 C CA . ASP A 1 195 ? -10.313 9.742 110.530 1.00 25.10 196 ASP A CA 1
ATOM 3063 C C . ASP A 1 195 ? -9.414 10.961 110.664 1.00 23.26 196 ASP A C 1
ATOM 3064 O O . ASP A 1 195 ? -8.368 10.908 111.321 1.00 22.95 196 ASP A O 1
ATOM 3073 N N . ASP A 1 196 ? -9.797 12.055 110.021 1.00 22.49 197 ASP A N 1
ATOM 3074 C CA . ASP A 1 196 ? -8.851 13.134 109.774 1.00 23.30 197 ASP A CA 1
ATOM 3075 C C . ASP A 1 196 ? -8.738 14.133 110.925 1.00 24.73 197 ASP A C 1
ATOM 3076 O O . ASP A 1 196 ? -7.761 14.893 110.973 1.00 26.02 197 ASP A O 1
ATOM 3085 N N . TYR A 1 197 ? -9.725 14.200 111.804 1.00 24.73 198 TYR A N 1
ATOM 3086 C CA . TYR A 1 197 ? -9.655 14.995 113.024 1.00 25.19 198 TYR A CA 1
ATOM 3087 C C . TYR A 1 197 ? -9.573 14.037 114.210 1.00 24.00 198 TYR A C 1
ATOM 3088 O O . TYR A 1 197 ? -9.532 12.821 114.035 1.00 24.10 198 TYR A O 1
ATOM 3106 N N . GLU A 1 198 ? -9.564 14.590 115.427 1.00 23.81 199 GLU A N 1
ATOM 3107 C CA . GLU A 1 198 ? -9.343 13.790 116.624 1.00 24.25 199 GLU A CA 1
ATOM 3108 C C . GLU A 1 198 ? -10.631 13.404 117.345 1.00 24.39 199 GLU A C 1
ATOM 3109 O O . GLU A 1 198 ? -10.642 12.393 118.054 1.00 25.05 199 GLU A O 1
ATOM 3121 N N . TRP A 1 199 ? -11.709 14.143 117.129 1.00 24.15 200 TRP A N 1
ATOM 3122 C CA . TRP A 1 199 ? -13.036 13.791 117.631 1.00 25.99 200 TRP A CA 1
ATOM 3123 C C . TRP A 1 199 ? -14.075 14.134 116.576 1.00 26.00 200 TRP A C 1
ATOM 3124 O O . TRP A 1 199 ? -13.874 15.060 115.785 1.00 24.59 200 TRP A O 1
ATOM 3145 N N . GLY A 1 200 ? -15.170 13.371 116.573 1.00 26.92 201 GLY A N 1
ATOM 3146 C CA . GLY A 1 200 ? -16.420 13.778 115.931 1.00 27.71 201 GLY A CA 1
ATOM 3147 C C . GLY A 1 200 ? -17.440 14.056 117.024 1.00 28.32 201 GLY A C 1
ATOM 3148 O O . GLY A 1 200 ? -17.651 13.216 117.907 1.00 30.16 201 GLY A O 1
ATOM 3152 N N . VAL A 1 201 ? -18.023 15.258 116.993 1.00 27.40 202 VAL A N 1
ATOM 3153 C CA . VAL A 1 201 ? -18.953 15.713 118.024 1.00 28.14 202 VAL A CA 1
ATOM 3154 C C . VAL A 1 201 ? -20.348 15.744 117.439 1.00 28.60 202 VAL A C 1
ATOM 3155 O O . VAL A 1 201 ? -20.601 16.453 116.463 1.00 28.49 202 VAL A O 1
ATOM 3168 N N . THR A 1 202 ? -21.263 15.034 118.078 1.00 29.25 203 THR A N 1
ATOM 3169 C CA . THR A 1 202 ? -22.667 15.008 117.669 1.00 29.15 203 THR A CA 1
ATOM 3170 C C . THR A 1 202 ? -23.487 15.603 118.799 1.00 27.81 203 THR A C 1
ATOM 3171 O O . THR A 1 202 ? -23.397 15.128 119.942 1.00 27.67 203 THR A O 1
ATOM 3182 N N . LEU A 1 203 ? -24.269 16.638 118.493 1.00 27.14 204 LEU A N 1
ATOM 3183 C CA . LEU A 1 203 ? -25.209 17.194 119.469 1.00 27.72 204 LEU A CA 1
ATOM 3184 C C . LEU A 1 203 ? -26.655 16.971 119.049 1.00 27.91 204 LEU A C 1
ATOM 3185 O O . LEU A 1 203 ? -26.990 17.046 117.867 1.00 28.38 204 LEU A O 1
ATOM 3201 N N . PHE A 1 204 ? -27.524 16.791 120.057 1.00 28.09 205 PHE A N 1
ATOM 3202 C CA . PHE A 1 204 ? -28.953 16.613 119.856 1.00 30.36 205 PHE A CA 1
A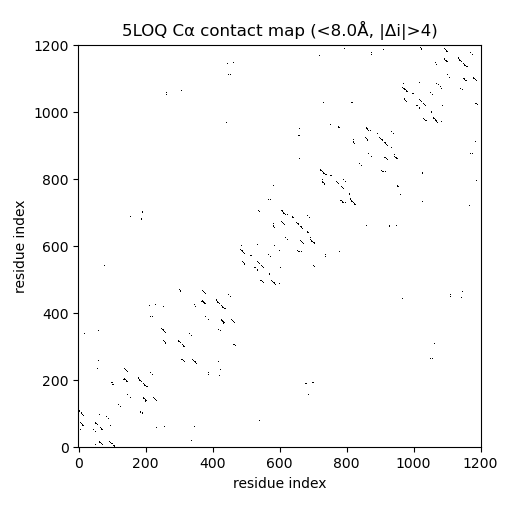TOM 3203 C C . PHE A 1 204 ? -29.701 17.611 120.713 1.00 31.71 205 PHE A C 1
ATOM 3204 O O . PHE A 1 204 ? -29.430 17.719 121.918 1.00 33.05 205 PHE A O 1
ATOM 3221 N N . SER A 1 205 ? -30.688 18.280 120.128 1.00 31.95 206 SER A N 1
ATOM 3222 C CA . SER A 1 205 ? -31.519 19.177 120.920 1.00 31.52 206 SER A CA 1
ATOM 3223 C C . SER A 1 205 ? -32.873 19.325 120.236 1.00 31.29 206 SER A C 1
ATOM 3224 O O . SER A 1 205 ? -33.006 19.124 119.024 1.00 29.47 206 SER A O 1
ATOM 3232 N N . ASP A 1 206 ? -33.868 19.673 121.030 1.00 33.61 207 ASP A N 1
ATOM 3233 C CA . ASP A 1 206 ? -35.152 20.059 120.478 1.00 35.12 207 ASP A CA 1
ATOM 3234 C C . ASP A 1 206 ? -35.190 21.517 120.032 1.00 35.91 207 ASP A C 1
ATOM 3235 O O . ASP A 1 206 ? -36.161 21.913 119.376 1.00 37.27 207 ASP A O 1
ATOM 3244 N N . ASP A 1 207 ? -34.162 22.306 120.344 1.00 34.71 208 ASP A N 1
ATOM 3245 C CA . ASP A 1 207 ? -34.105 23.728 120.002 1.00 35.73 208 ASP A CA 1
ATOM 3246 C C . ASP A 1 207 ? -32.748 23.988 119.350 1.00 33.93 208 ASP A C 1
ATOM 3247 O O . ASP A 1 207 ? -31.711 23.948 120.018 1.00 34.33 208 ASP A O 1
ATOM 3256 N N . ALA A 1 208 ? -32.734 24.228 118.034 1.00 33.22 209 ALA A N 1
ATOM 3257 C CA . ALA A 1 208 ? -31.444 24.362 117.344 1.00 32.34 209 ALA A CA 1
ATOM 3258 C C . ALA A 1 208 ? -30.617 25.513 117.913 1.00 31.89 209 ALA A C 1
ATOM 3259 O O . ALA A 1 208 ? -29.385 25.515 117.814 1.00 31.44 209 ALA A O 1
ATOM 3266 N N . LEU A 1 209 ? -31.264 26.528 118.466 1.00 31.87 210 LEU A N 1
ATOM 3267 C CA . LEU A 1 209 ? -30.489 27.624 119.031 1.00 33.55 210 LEU A CA 1
ATOM 3268 C C . LEU A 1 209 ? -29.657 27.190 120.224 1.00 35.47 210 LEU A C 1
ATOM 3269 O O . LEU A 1 209 ? -28.653 27.847 120.530 1.00 37.26 210 LEU A O 1
ATOM 3285 N N . GLU A 1 210 ? -29.999 26.076 120.882 1.00 35.03 211 GLU A N 1
ATOM 3286 C CA . GLU A 1 210 ? -29.121 25.626 121.957 1.00 34.83 211 GLU A CA 1
ATOM 3287 C C . GLU A 1 210 ? -27.768 25.186 121.405 1.00 32.59 211 GLU A C 1
ATOM 3288 O O . GLU A 1 210 ? -26.780 25.198 122.141 1.00 32.51 211 GLU A O 1
ATOM 3300 N N . PHE A 1 211 ? -27.707 24.769 120.133 1.00 31.66 212 PHE A N 1
ATOM 3301 C CA . PHE A 1 211 ? -26.411 24.444 119.541 1.00 30.43 212 PHE A CA 1
ATOM 3302 C C . PHE A 1 211 ? -25.521 25.683 119.490 1.00 31.77 212 PHE A C 1
ATOM 3303 O O . PHE A 1 211 ? -24.325 25.629 119.820 1.00 31.18 212 PHE A O 1
ATOM 3320 N N . LYS A 1 212 ? -26.067 26.787 118.972 1.00 32.66 213 LYS A N 1
ATOM 3321 C CA . LYS A 1 212 ? -25.317 28.037 118.926 1.00 33.33 213 LYS A CA 1
ATOM 3322 C C . LYS A 1 212 ? -24.908 28.466 120.329 1.00 31.46 213 LYS A C 1
ATOM 3323 O O . LYS A 1 212 ? -23.763 28.906 120.547 1.00 28.86 213 LYS A O 1
ATOM 3342 N N . ARG A 1 213 ? -25.809 28.287 121.301 1.00 32.90 214 ARG A N 1
ATOM 3343 C CA . ARG A 1 213 ? -25.542 28.756 122.656 1.00 34.21 214 ARG A CA 1
ATOM 3344 C C . ARG A 1 213 ? -24.378 28.017 123.278 1.00 32.37 214 ARG A C 1
ATOM 3345 O O . ARG A 1 213 ? -23.438 28.641 123.782 1.00 31.88 214 ARG A O 1
ATOM 3366 N N . ILE A 1 214 ? -24.424 26.686 123.277 1.00 31.86 215 ILE A N 1
ATOM 3367 C CA . ILE A 1 214 ? -23.376 25.946 123.963 1.00 32.03 215 ILE A CA 1
ATOM 3368 C C . ILE A 1 214 ? -22.046 26.090 123.221 1.00 32.27 215 ILE A C 1
ATOM 3369 O O . ILE A 1 214 ? -20.999 26.310 123.840 1.00 32.76 215 ILE A O 1
ATOM 3385 N N . VAL A 1 215 ? -22.059 25.992 121.889 1.00 32.20 216 VAL A N 1
ATOM 3386 C CA . VAL A 1 215 ? -20.809 26.055 121.139 1.00 31.27 216 VAL A CA 1
ATOM 3387 C C . VAL A 1 215 ? -20.176 27.430 121.290 1.00 31.79 216 VAL A C 1
ATOM 3388 O O . VAL A 1 215 ? -18.968 27.536 121.488 1.00 30.68 216 VAL A O 1
ATOM 3401 N N . THR A 1 216 ? -20.989 28.495 121.272 1.00 31.20 217 THR A N 1
ATOM 3402 C CA . THR A 1 216 ? -20.479 29.836 121.561 1.00 31.38 217 THR A CA 1
ATOM 3403 C C . THR A 1 216 ? -19.910 29.911 122.969 1.00 32.85 217 THR A C 1
ATOM 3404 O O . THR A 1 216 ? -18.783 30.374 123.167 1.00 34.52 217 THR A O 1
ATOM 3415 N N . GLU A 1 217 ? -20.679 29.458 123.966 1.00 33.21 218 GLU A N 1
ATOM 3416 C CA . GLU A 1 217 ? -20.217 29.554 125.346 1.00 33.61 218 GLU A CA 1
ATOM 3417 C C . GLU A 1 217 ? -18.904 28.818 125.533 1.00 33.15 218 GLU A C 1
ATOM 3418 O O . GLU A 1 217 ? -17.988 29.319 126.189 1.00 32.79 218 GLU A O 1
ATOM 3430 N N . MET A 1 218 ? -18.792 27.624 124.960 1.00 33.52 219 MET A N 1
ATOM 3431 C CA . MET A 1 218 ? -17.556 26.874 125.089 1.00 34.75 219 MET A CA 1
ATOM 3432 C C . MET A 1 218 ? -16.397 27.553 124.386 1.00 33.50 219 MET A C 1
ATOM 3433 O O . MET A 1 218 ? -15.229 27.333 124.761 1.00 33.08 219 MET A O 1
ATOM 3447 N N . ARG A 1 219 ? -16.685 28.347 123.351 1.00 32.63 220 ARG A N 1
ATOM 3448 C CA . ARG A 1 219 ? -15.604 28.986 122.620 1.00 31.63 220 ARG A CA 1
ATOM 3449 C C . ARG A 1 219 ? -14.916 30.048 123.449 1.00 33.26 220 ARG A C 1
ATOM 3450 O O . ARG A 1 219 ? -13.772 30.369 123.162 1.00 33.74 220 ARG A O 1
ATOM 3471 N N . PHE A 1 220 ? -15.577 30.599 124.455 1.00 34.50 221 PHE A N 1
ATOM 3472 C CA . PHE A 1 220 ? -14.939 31.548 125.348 1.00 34.65 221 PHE A CA 1
ATOM 3473 C C . PHE A 1 220 ? -14.288 30.865 126.539 1.00 34.57 221 PHE A C 1
ATOM 3474 O O . PHE A 1 220 ? -13.648 31.546 127.334 1.00 37.56 221 PHE A O 1
ATOM 3491 N N . ASP A 1 221 ? -14.423 29.537 126.659 1.00 34.67 222 ASP A N 1
ATOM 3492 C CA . ASP A 1 221 ? -13.692 28.734 127.635 1.00 34.55 222 ASP A CA 1
ATOM 3493 C C . ASP A 1 221 ? -12.314 28.309 127.086 1.00 32.36 222 ASP A C 1
ATOM 3494 O O . ASP A 1 221 ? -12.181 27.971 125.908 1.00 31.02 222 ASP A O 1
ATOM 3503 N N . GLU A 1 222 ? -11.296 28.331 127.956 1.00 31.79 223 GLU A N 1
ATOM 3504 C CA . GLU A 1 222 ? -9.917 28.272 127.477 1.00 32.48 223 GLU A CA 1
ATOM 3505 C C . GLU A 1 222 ? -9.655 26.987 126.705 1.00 33.77 223 GLU A C 1
ATOM 3506 O O . GLU A 1 222 ? -8.918 26.996 125.713 1.00 35.48 223 GLU A O 1
ATOM 3518 N N . ALA A 1 223 ? -10.257 25.870 127.132 1.00 33.55 224 ALA A N 1
ATOM 3519 C CA . ALA A 1 223 ? -10.024 24.608 126.437 1.00 33.28 224 ALA A CA 1
ATOM 3520 C C . ALA A 1 223 ? -10.340 24.717 124.940 1.00 32.32 224 ALA A C 1
ATOM 3521 O O . ALA A 1 223 ? -9.627 24.140 124.098 1.00 33.89 224 ALA A O 1
ATOM 3528 N N . SER A 1 224 ? -11.375 25.468 124.577 1.00 30.16 225 SER A N 1
ATOM 3529 C CA . SER A 1 224 ? -11.675 25.644 123.153 1.00 29.14 225 SER A CA 1
ATOM 3530 C C . SER A 1 224 ? -11.090 26.927 122.575 1.00 29.14 225 SER A C 1
ATOM 3531 O O . SER A 1 224 ? -10.576 26.914 121.464 1.00 28.70 225 SER A O 1
ATOM 3539 N N . ALA A 1 225 ? -11.177 28.038 123.298 1.00 30.81 226 ALA A N 1
ATOM 3540 C CA . ALA A 1 225 ? -10.652 29.307 122.804 1.00 31.05 226 ALA A CA 1
ATOM 3541 C C . ALA A 1 225 ? -9.210 29.176 122.328 1.00 30.84 226 ALA A C 1
ATOM 3542 O O . ALA A 1 225 ? -8.844 29.685 121.263 1.00 31.70 226 ALA A O 1
ATOM 3549 N N . ARG A 1 226 ? -8.381 28.484 123.105 1.00 29.21 227 ARG A N 1
ATOM 3550 C CA . ARG A 1 226 ? -6.970 28.378 122.850 1.00 28.02 227 ARG A CA 1
ATOM 3551 C C . ARG A 1 226 ? -6.591 27.119 122.082 1.00 28.27 227 ARG A C 1
ATOM 3552 O O . ARG A 1 226 ? -5.641 27.152 121.300 1.00 28.99 227 ARG A O 1
ATOM 3573 N N . TYR A 1 227 ? -7.340 26.034 122.219 1.00 28.65 228 TYR A N 1
ATOM 3574 C CA . TYR A 1 227 ? -6.897 24.761 121.691 1.00 29.51 228 TYR A CA 1
ATOM 3575 C C . TYR A 1 227 ? -7.801 24.099 120.668 1.00 30.55 228 TYR A C 1
ATOM 3576 O O . TYR A 1 227 ? -7.369 23.108 120.074 1.00 32.91 228 TYR A O 1
ATOM 3594 N N . ALA A 1 228 ? -9.000 24.609 120.395 1.00 29.49 229 ALA A N 1
ATOM 3595 C CA . ALA A 1 228 ? -9.882 23.896 119.480 1.00 28.48 229 ALA A CA 1
ATOM 3596 C C . ALA A 1 228 ? -9.557 24.241 118.038 1.00 27.32 229 ALA A C 1
ATOM 3597 O O . ALA A 1 228 ? -9.349 25.399 117.683 1.00 26.94 229 ALA A O 1
ATOM 3604 N N . GLU A 1 229 ? -9.575 23.230 117.195 1.00 28.69 230 GLU A N 1
ATOM 3605 C CA . GLU A 1 229 ? -9.551 23.417 115.750 1.00 32.13 230 GLU A CA 1
ATOM 3606 C C . GLU A 1 229 ? -10.767 22.697 115.195 1.00 28.80 230 GLU A C 1
ATOM 3607 O O . GLU A 1 229 ? -10.919 21.493 115.411 1.00 29.59 230 GLU A O 1
ATOM 3619 N N . PHE A 1 230 ? -11.630 23.423 114.492 1.00 26.11 231 PHE A N 1
ATOM 3620 C CA . PHE A 1 230 ? -12.896 22.881 114.037 1.00 25.19 231 PHE A CA 1
ATOM 3621 C C . PHE A 1 230 ? -12.908 22.582 112.542 1.00 23.98 231 PHE A C 1
ATOM 3622 O O . PHE A 1 230 ? -12.299 23.292 111.747 1.00 24.08 231 PHE A O 1
ATOM 3639 N N . GLY A 1 231 ? -13.625 21.520 112.172 1.00 25.34 232 GLY A N 1
ATOM 3640 C CA . GLY A 1 231 ? -13.985 21.275 110.780 1.00 25.48 232 GLY A CA 1
ATOM 3641 C C . GLY A 1 231 ? -15.328 21.892 110.421 1.00 25.55 232 GLY A C 1
ATOM 3642 O O . GLY A 1 231 ? -15.749 22.926 110.969 1.00 26.46 232 GLY A O 1
ATOM 3646 N N . SER A 1 232 ? -16.001 21.259 109.464 1.00 25.13 233 SER A N 1
ATOM 3647 C CA . SER A 1 232 ? -17.264 21.759 108.961 1.00 25.57 233 SER A CA 1
ATOM 3648 C C . SER A 1 232 ? -18.387 21.388 109.916 1.00 24.59 233 SER A C 1
ATOM 3649 O O . SER A 1 232 ? -18.317 20.381 110.624 1.00 26.04 233 SER A O 1
ATOM 3657 N N . PHE A 1 233 ? -19.431 22.219 109.936 1.00 23.40 234 PHE A N 1
ATOM 3658 C CA . PHE A 1 233 ? -20.584 22.018 110.801 1.00 24.81 234 PHE A CA 1
ATOM 3659 C C . PHE A 1 233 ? -21.805 21.656 109.977 1.00 25.05 234 PHE A C 1
ATOM 3660 O O . PHE A 1 233 ? -22.070 22.265 108.939 1.00 26.16 234 PHE A O 1
ATOM 3677 N N . PHE A 1 234 ? -22.561 20.686 110.465 1.00 24.73 235 PHE A N 1
ATOM 3678 C CA . PHE A 1 234 ? -23.744 20.197 109.768 1.00 23.24 235 PHE A CA 1
ATOM 3679 C C . PHE A 1 234 ? -24.917 20.267 110.739 1.00 25.16 235 PHE A C 1
ATOM 3680 O O . PHE A 1 234 ? -24.783 19.830 111.889 1.00 27.05 235 PHE A O 1
ATOM 3697 N N . ILE A 1 235 ? -26.054 20.794 110.278 1.00 24.71 236 ILE A N 1
ATOM 3698 C CA . ILE A 1 235 ? -27.255 20.950 111.103 1.00 27.63 236 ILE A CA 1
ATOM 3699 C C . ILE A 1 235 ? -28.443 20.334 110.379 1.00 26.36 236 ILE A C 1
ATOM 3700 O O . ILE A 1 235 ? -28.581 20.481 109.163 1.00 25.10 236 ILE A O 1
ATOM 3716 N N . GLY A 1 236 ? -29.317 19.661 111.130 1.00 28.49 237 GLY A N 1
ATOM 3717 C CA . GLY A 1 236 ? -30.453 19.038 110.472 1.00 28.97 237 GLY A CA 1
ATOM 3718 C C . GLY A 1 236 ? -31.634 18.762 111.386 1.00 28.00 237 GLY A C 1
ATOM 3719 O O . GLY A 1 236 ? -31.626 19.082 112.575 1.00 27.71 237 GLY A O 1
ATOM 3723 N N . ASN A 1 237 ? -32.654 18.145 110.782 1.00 28.22 238 ASN A N 1
ATOM 3724 C CA . ASN A 1 237 ? -33.971 17.910 111.359 1.00 29.66 238 ASN A CA 1
ATOM 3725 C C . ASN A 1 237 ? -34.275 16.416 111.337 1.00 28.66 238 ASN A C 1
ATOM 3726 O O . ASN A 1 237 ? -33.995 15.736 110.352 1.00 27.15 238 ASN A O 1
ATOM 3737 N N . LEU A 1 238 ? -34.868 15.918 112.409 1.00 30.08 239 LEU A N 1
ATOM 3738 C CA . LEU A 1 238 ? -35.164 14.491 112.507 1.00 32.20 239 LEU A CA 1
ATOM 3739 C C . LEU A 1 238 ? -36.059 14.040 111.345 1.00 32.03 239 LEU A C 1
ATOM 3740 O O . LEU A 1 238 ? -37.030 14.705 110.988 1.00 31.79 239 LEU A O 1
ATOM 3756 N N . LEU A 1 239 ? -35.738 12.878 110.785 1.00 33.04 240 LEU A N 1
ATOM 3757 C CA . LEU A 1 239 ? -36.494 12.262 109.703 1.00 36.31 240 LEU A CA 1
ATOM 3758 C C . LEU A 1 239 ? -36.974 10.874 110.114 1.00 39.74 240 LEU A C 1
ATOM 3759 O O . LEU A 1 239 ? -36.167 9.957 110.285 1.00 42.13 240 LEU A O 1
ATOM 3775 N N . LEU A 1 240 ? -38.273 10.719 110.284 1.00 41.79 241 LEU A N 1
ATOM 3776 C CA . LEU A 1 240 ? -38.881 9.408 110.466 1.00 44.97 241 LEU A CA 1
ATOM 3777 C C . LEU A 1 240 ? -39.447 8.928 109.129 1.00 48.25 241 LEU A C 1
ATOM 3778 O O . LEU A 1 240 ? -39.147 9.485 108.073 1.00 43.69 241 LEU A O 1
ATOM 3794 N N . SER A 1 241 ? -40.320 7.919 109.175 1.00 56.01 242 SER A N 1
ATOM 3795 C CA . SER A 1 241 ? -40.875 7.370 107.944 1.00 60.49 242 SER A CA 1
ATOM 3796 C C . SER A 1 241 ? -41.703 8.417 107.211 1.00 61.24 242 SER A C 1
ATOM 3797 O O . SER A 1 241 ? -41.530 8.629 106.009 1.00 58.53 242 SER A O 1
ATOM 3805 N N . GLU A 1 242 ? -42.608 9.089 107.929 1.00 65.95 243 GLU A N 1
ATOM 3806 C CA . GLU A 1 242 ? -43.455 10.109 107.311 1.00 70.30 243 GLU A CA 1
ATOM 3807 C C . GLU A 1 242 ? -42.614 11.102 106.511 1.00 66.64 243 GLU A C 1
ATOM 3808 O O . GLU A 1 242 ? -42.886 11.364 105.330 1.00 65.66 243 GLU A O 1
ATOM 3820 N N . GLN A 1 243 ? -41.575 11.654 107.140 1.00 64.92 244 GLN A N 1
ATOM 3821 C CA . GLN A 1 243 ? -40.762 12.658 106.470 1.00 63.56 244 GLN A CA 1
ATOM 3822 C C . GLN A 1 243 ? -39.973 12.077 105.307 1.00 61.78 244 GLN A C 1
ATOM 3823 O O . GLN A 1 243 ? -39.574 12.841 104.427 1.00 59.01 244 GLN A O 1
ATOM 3837 N N . LEU A 1 244 ? -39.785 10.749 105.260 1.00 63.79 245 LEU A N 1
ATOM 3838 C CA . LEU A 1 244 ? -38.882 10.145 104.285 1.00 65.20 245 LEU A CA 1
ATOM 3839 C C . LEU A 1 244 ? -39.556 9.917 102.936 1.00 67.19 245 LEU A C 1
ATOM 3840 O O . LEU A 1 244 ? -39.038 10.336 101.897 1.00 65.74 245 LEU A O 1
ATOM 3856 N N . SER A 1 245 ? -40.698 9.234 102.915 1.00 70.42 246 SER A N 1
ATOM 3857 C CA . SER A 1 245 ? -41.389 9.067 101.642 1.00 72.58 246 SER A CA 1
ATOM 3858 C C . SER A 1 245 ? -41.851 10.412 101.107 1.00 66.97 246 SER A C 1
ATOM 3859 O O . SER A 1 245 ? -41.970 10.599 99.888 1.00 63.20 246 SER A O 1
ATOM 3867 N N . LYS A 1 246 ? -42.107 11.354 102.015 1.00 66.48 247 LYS A N 1
ATOM 3868 C CA . LYS A 1 246 ? -42.447 12.717 101.637 1.00 66.43 247 LYS A CA 1
ATOM 3869 C C . LYS A 1 246 ? -41.261 13.403 100.995 1.00 58.43 247 LYS A C 1
ATOM 3870 O O . LYS A 1 246 ? -41.391 14.028 99.938 1.00 57.45 247 LYS A O 1
ATOM 3889 N N . LEU A 1 247 ? -40.103 13.332 101.656 1.00 52.87 248 LEU A N 1
ATOM 3890 C CA . LEU A 1 247 ? -38.883 13.911 101.124 1.00 47.79 248 LEU A CA 1
ATOM 3891 C C . LEU A 1 247 ? -38.640 13.487 99.684 1.00 44.22 248 LEU A C 1
ATOM 3892 O O . LEU A 1 247 ? -38.154 14.285 98.886 1.00 43.70 248 LEU A O 1
ATOM 3908 N N . PHE A 1 248 ? -38.944 12.236 99.334 1.00 42.77 249 PHE A N 1
ATOM 3909 C CA . PHE A 1 248 ? -38.606 11.730 98.003 1.00 43.68 249 PHE A CA 1
ATOM 3910 C C . PHE A 1 248 ? -39.756 11.851 97.005 1.00 46.99 249 PHE A C 1
ATOM 3911 O O . PHE A 1 248 ? -39.588 11.466 95.850 1.00 49.61 249 PHE A O 1
ATOM 3928 N N . THR A 1 249 ? -40.907 12.390 97.409 1.00 46.97 250 THR A N 1
ATOM 3929 C CA . THR A 1 249 ? -42.010 12.636 96.479 1.00 46.88 250 THR A CA 1
ATOM 3930 C C . THR A 1 249 ? -41.726 13.915 95.705 1.00 45.47 250 THR A C 1
ATOM 3931 O O . THR A 1 249 ? -41.639 14.995 96.291 1.00 45.87 250 THR A O 1
ATOM 3942 N N . ILE A 1 250 ? -41.599 13.804 94.396 1.00 46.75 251 ILE A N 1
ATOM 3943 C CA . ILE A 1 250 ? -41.135 14.921 93.609 1.00 52.63 251 ILE A CA 1
ATOM 3944 C C . ILE A 1 250 ? -42.310 15.687 93.004 1.00 54.36 251 ILE A C 1
ATOM 3945 O O . ILE A 1 250 ? -43.280 16.023 93.705 1.00 55.37 251 ILE A O 1
ATOM 3961 N N . LYS B 1 5 ? -23.930 36.886 124.830 1.00 76.77 6 LYS B N 1
ATOM 3962 C CA . LYS B 1 5 ? -25.391 36.841 124.851 1.00 77.42 6 LYS B CA 1
ATOM 3963 C C . LYS B 1 5 ? -25.962 37.523 123.603 1.00 71.80 6 LYS B C 1
ATOM 3964 O O . LYS B 1 5 ? -25.647 38.685 123.321 1.00 71.17 6 LYS B O 1
ATOM 3982 N N . THR B 1 6 ? -26.799 36.794 122.859 1.00 67.39 7 THR B N 1
ATOM 3983 C CA . THR B 1 6 ? -27.418 37.300 121.636 1.00 62.22 7 THR B CA 1
ATOM 3984 C C . THR B 1 6 ? -28.916 36.996 121.626 1.00 57.93 7 THR B C 1
ATOM 3985 O O . THR B 1 6 ? -29.369 36.017 122.228 1.00 58.36 7 THR B O 1
ATOM 3996 N N . LEU B 1 7 ? -29.674 37.846 120.924 1.00 53.60 8 LEU B N 1
ATOM 3997 C CA . LEU B 1 7 ? -31.060 37.574 120.554 1.00 51.92 8 LEU B CA 1
ATOM 3998 C C . LEU B 1 7 ? -31.070 37.054 119.120 1.00 49.00 8 LEU B C 1
ATOM 3999 O O . LEU B 1 7 ? -30.263 37.485 118.287 1.00 48.41 8 LEU B O 1
ATOM 4015 N N . ASP B 1 8 ? -31.957 36.106 118.836 1.00 48.15 9 ASP B N 1
ATOM 4016 C CA . ASP B 1 8 ? -31.893 35.392 117.571 1.00 47.45 9 ASP B CA 1
ATOM 4017 C C . ASP B 1 8 ? -33.232 35.496 116.868 1.00 45.36 9 ASP B C 1
ATOM 4018 O O . ASP B 1 8 ? -34.283 35.482 117.513 1.00 45.77 9 ASP B O 1
ATOM 4027 N N . GLY B 1 9 ? -33.183 35.641 115.547 1.00 42.63 10 GLY B N 1
ATOM 4028 C CA . GLY B 1 9 ? -34.398 35.906 114.798 1.00 40.75 10 GLY B CA 1
ATOM 4029 C C . GLY B 1 9 ? -34.642 34.857 113.744 1.00 37.58 10 GLY B C 1
ATOM 4030 O O . GLY B 1 9 ? -34.583 33.658 114.022 1.00 38.50 10 GLY B O 1
ATOM 4034 N N . TRP B 1 10 ? -34.914 35.300 112.528 1.00 34.95 11 TRP B N 1
ATOM 4035 C CA . TRP B 1 10 ? -35.131 34.368 111.437 1.00 34.77 11 TRP B CA 1
ATOM 4036 C C . TRP B 1 10 ? -33.888 33.542 111.118 1.00 32.89 11 TRP B C 1
ATOM 4037 O O . TRP B 1 10 ? -32.759 34.053 111.090 1.00 32.11 11 TRP B O 1
ATOM 4058 N N . PHE B 1 11 ? -34.123 32.254 110.844 1.00 32.91 12 PHE B N 1
ATOM 4059 C CA . PHE B 1 11 ? -33.127 31.399 110.211 1.00 31.55 12 PHE B CA 1
ATOM 4060 C C . PHE B 1 11 ? -32.995 31.714 108.728 1.00 30.44 12 PHE B C 1
ATOM 4061 O O . PHE B 1 11 ? -33.991 31.945 108.021 1.00 30.81 12 PHE B O 1
ATOM 4078 N N . CYS B 1 12 ? -31.735 31.719 108.257 1.00 29.34 13 CYS B N 1
ATOM 4079 C CA . CYS B 1 12 ? -31.348 32.201 106.932 1.00 29.81 13 CYS B CA 1
ATOM 4080 C C . CYS B 1 12 ? -30.648 31.126 106.109 1.00 28.31 13 CYS B C 1
ATOM 4081 O O . CYS B 1 12 ? -29.846 30.352 106.632 1.00 28.98 13 CYS B O 1
ATOM 4089 N N . LEU B 1 13 ? -30.952 31.109 104.820 1.00 27.86 14 LEU B N 1
ATOM 4090 C CA . LEU B 1 13 ? -30.244 30.320 103.828 1.00 27.83 14 LEU B CA 1
ATOM 4091 C C . LEU B 1 13 ? -29.812 31.247 102.711 1.00 26.29 14 LEU B C 1
ATOM 4092 O O . LEU B 1 13 ? -30.646 31.900 102.079 1.00 26.19 14 LEU B O 1
ATOM 4108 N N . HIS B 1 14 ? -28.513 31.291 102.446 1.00 25.05 15 HIS B N 1
ATOM 4109 C CA . HIS B 1 14 ? -28.009 31.832 101.197 1.00 24.21 15 HIS B CA 1
ATOM 4110 C C . HIS B 1 14 ? -27.703 30.649 100.288 1.00 24.09 15 HIS B C 1
ATOM 4111 O O . HIS B 1 14 ? -26.872 29.804 100.633 1.00 26.10 15 HIS B O 1
ATOM 4125 N N . ASP B 1 15 ? -28.332 30.604 99.116 1.00 23.62 16 ASP B N 1
ATOM 4126 C CA . ASP B 1 15 ? -28.268 29.438 98.237 1.00 23.64 16 ASP B CA 1
ATOM 4127 C C . ASP B 1 15 ? -27.768 29.892 96.866 1.00 22.20 16 ASP B C 1
ATOM 4128 O O . ASP B 1 15 ? -28.491 30.559 96.132 1.00 23.13 16 ASP B O 1
ATOM 4137 N N . PHE B 1 16 ? -26.507 29.624 96.569 1.00 22.29 17 PHE B N 1
ATOM 4138 C CA . PHE B 1 16 ? -25.886 30.055 95.324 1.00 22.87 17 PHE B CA 1
ATOM 4139 C C . PHE B 1 16 ? -25.967 28.966 94.271 1.00 23.05 17 PHE B C 1
ATOM 4140 O O . PHE B 1 16 ? -25.749 27.781 94.553 1.00 22.87 17 PHE B O 1
ATOM 4157 N N . ARG B 1 17 ? -26.321 29.373 93.062 1.00 23.91 18 ARG B N 1
ATOM 4158 C CA . ARG B 1 17 ? -26.571 28.458 91.965 1.00 24.07 18 ARG B CA 1
ATOM 4159 C C . ARG B 1 17 ? -25.912 28.985 90.701 1.00 23.23 18 ARG B C 1
ATOM 4160 O O . ARG B 1 17 ? -25.944 30.189 90.441 1.00 23.32 18 ARG B O 1
ATOM 4181 N N . SER B 1 18 ? -25.303 28.075 89.945 1.00 22.80 19 SER B N 1
ATOM 4182 C CA . SER B 1 18 ? -24.815 28.333 88.591 1.00 24.91 19 SER B CA 1
ATOM 4183 C C . SER B 1 18 ? -25.768 27.652 87.603 1.00 27.00 19 SER B C 1
ATOM 4184 O O . SER B 1 18 ? -26.208 26.522 87.823 1.00 29.11 19 SER B O 1
ATOM 4192 N N . ILE B 1 19 ? -26.129 28.355 86.547 1.00 26.65 20 ILE B N 1
ATOM 4193 C CA . ILE B 1 19 ? -27.083 27.817 85.576 1.00 25.98 20 ILE B CA 1
ATOM 4194 C C . ILE B 1 19 ? -26.365 26.924 84.568 1.00 24.20 20 ILE B C 1
ATOM 4195 O O . ILE B 1 19 ? -25.314 27.274 84.026 1.00 23.07 20 ILE B O 1
ATOM 4211 N N . ASP B 1 20 ? -26.944 25.766 84.297 1.00 25.09 21 ASP B N 1
ATOM 4212 C CA . ASP B 1 20 ? -26.361 24.831 83.344 1.00 25.94 21 ASP B CA 1
ATOM 4213 C C . ASP B 1 20 ? -26.872 25.202 81.943 1.00 25.72 21 ASP B C 1
ATOM 4214 O O . ASP B 1 20 ? -27.857 24.664 81.447 1.00 26.01 21 ASP B O 1
ATOM 4223 N N . TRP B 1 21 ? -26.203 26.183 81.316 1.00 26.32 22 TRP B N 1
ATOM 4224 C CA . TRP B 1 21 ? -26.675 26.717 80.036 1.00 28.29 22 TRP B CA 1
ATOM 4225 C C . TRP B 1 21 ? -26.712 25.659 78.942 1.00 28.10 22 TRP B C 1
ATOM 4226 O O . TRP B 1 21 ? -27.641 25.651 78.119 1.00 28.03 22 TRP B O 1
ATOM 4247 N N . ALA B 1 22 ? -25.697 24.780 78.893 1.00 27.75 23 ALA B N 1
ATOM 4248 C CA . ALA B 1 22 ? -25.643 23.761 77.848 1.00 28.94 23 ALA B CA 1
ATOM 4249 C C . ALA B 1 22 ? -26.897 22.894 77.856 1.00 29.27 23 ALA B C 1
ATOM 4250 O O . ALA B 1 22 ? -27.489 22.625 76.800 1.00 29.90 23 ALA B O 1
ATOM 4257 N N . ALA B 1 23 ? -27.303 22.431 79.041 1.00 28.71 24 ALA B N 1
ATOM 4258 C CA . ALA B 1 23 ? -28.499 21.595 79.147 1.00 29.02 24 ALA B CA 1
ATOM 4259 C C . ALA B 1 23 ? -29.771 22.418 78.936 1.00 28.79 24 ALA B C 1
ATOM 4260 O O . ALA B 1 23 ? -30.697 21.964 78.264 1.00 30.39 24 ALA B O 1
ATOM 4267 N N . TRP B 1 24 ? -29.835 23.620 79.519 1.00 27.99 25 TRP B N 1
ATOM 4268 C CA . TRP B 1 24 ? -30.985 24.509 79.324 1.00 28.35 25 TRP B CA 1
ATOM 4269 C C . TRP B 1 24 ? -31.225 24.794 77.845 1.00 27.66 25 TRP B C 1
ATOM 4270 O O . TRP B 1 24 ? -32.369 24.838 77.380 1.00 26.62 25 TRP B O 1
ATOM 4291 N N . ARG B 1 25 ? -30.151 25.014 77.106 1.00 28.33 26 ARG B N 1
ATOM 4292 C CA . ARG B 1 25 ? -30.234 25.267 75.683 1.00 29.59 26 ARG B CA 1
ATOM 4293 C C . ARG B 1 25 ? -30.865 24.101 74.940 1.00 30.51 26 ARG B C 1
ATOM 4294 O O . ARG B 1 25 ? -31.462 24.296 73.879 1.00 31.17 26 ARG B O 1
ATOM 4315 N N . GLU B 1 26 ? -30.706 22.883 75.451 1.00 31.34 27 GLU B N 1
ATOM 4316 C CA . GLU B 1 26 ? -31.230 21.718 74.752 1.00 33.64 27 GLU B CA 1
ATOM 4317 C C . GLU B 1 26 ? -32.742 21.614 74.854 1.00 31.37 27 GLU B C 1
ATOM 4318 O O . GLU B 1 26 ? -33.349 20.818 74.141 1.00 31.51 27 GLU B O 1
ATOM 4330 N N . LEU B 1 27 ? -33.355 22.391 75.705 1.00 31.08 28 LEU B N 1
ATOM 4331 C CA . LEU B 1 27 ? -34.790 22.299 75.901 1.00 33.89 28 LEU B CA 1
ATOM 4332 C C . LEU B 1 27 ? -35.509 23.134 74.857 1.00 36.20 28 LEU B C 1
ATOM 4333 O O . LEU B 1 27 ? -35.134 24.278 74.606 1.00 36.44 28 LEU B O 1
ATOM 4349 N N . ASN B 1 28 ? -36.593 22.599 74.297 1.00 38.36 29 ASN B N 1
ATOM 4350 C CA . ASN B 1 28 ? -37.376 23.437 73.418 1.00 41.33 29 ASN B CA 1
ATOM 4351 C C . ASN B 1 28 ? -38.066 24.559 74.202 1.00 37.96 29 ASN B C 1
ATOM 4352 O O . ASN B 1 28 ? -38.296 24.461 75.419 1.00 36.81 29 ASN B O 1
ATOM 4363 N N . PRO B 1 29 ? -38.412 25.639 73.506 1.00 39.87 30 PRO B N 1
ATOM 4364 C CA . PRO B 1 29 ? -38.932 26.816 74.196 1.00 36.65 30 PRO B CA 1
ATOM 4365 C C . PRO B 1 29 ? -40.208 26.549 74.987 1.00 33.08 30 PRO B C 1
ATOM 4366 O O . PRO B 1 29 ? -40.408 27.192 76.012 1.00 30.64 30 PRO B O 1
ATOM 4377 N N . GLY B 1 30 ? -41.062 25.628 74.540 1.00 33.48 31 GLY B N 1
ATOM 4378 C CA . GLY B 1 30 ? -42.277 25.337 75.282 1.00 34.28 31 GLY B CA 1
ATOM 4379 C C . GLY B 1 30 ? -41.992 24.733 76.646 1.00 33.53 31 GLY B C 1
ATOM 4380 O O . GLY B 1 30 ? -42.653 25.070 77.636 1.00 34.00 31 GLY B O 1
ATOM 4384 N N . ASN B 1 31 ? -41.028 23.817 76.710 1.00 32.53 32 ASN B N 1
ATOM 4385 C CA . ASN B 1 31 ? -40.667 23.206 77.975 1.00 32.16 32 ASN B CA 1
ATOM 4386 C C . ASN B 1 31 ? -39.944 24.192 78.871 1.00 29.63 32 ASN B C 1
ATOM 4387 O O . ASN B 1 31 ? -40.171 24.207 80.092 1.00 29.97 32 ASN B O 1
ATOM 4398 N N . GLN B 1 32 ? -39.123 25.073 78.286 1.00 28.23 33 GLN B N 1
ATOM 4399 C CA . GLN B 1 32 ? -38.548 26.169 79.070 1.00 27.85 33 GLN B CA 1
ATOM 4400 C C . GLN B 1 32 ? -39.639 27.013 79.727 1.00 28.61 33 GLN B C 1
ATOM 4401 O O . GLN B 1 32 ? -39.544 27.391 80.909 1.00 28.08 33 GLN B O 1
ATOM 4415 N N . GLU B 1 33 ? -40.647 27.392 78.946 1.00 30.01 34 GLU B N 1
ATOM 4416 C CA . GLU B 1 33 ? -41.738 28.191 79.489 1.00 30.47 34 GLU B CA 1
ATOM 4417 C C . GLU B 1 33 ? -42.433 27.455 80.617 1.00 28.84 34 GLU B C 1
ATOM 4418 O O . GLU B 1 33 ? -42.761 28.048 81.650 1.00 30.15 34 GLU B O 1
ATOM 4430 N N . LEU B 1 34 ? -42.686 26.164 80.444 1.00 26.97 35 LEU B N 1
ATOM 4431 C CA . LEU B 1 34 ? -43.355 25.444 81.519 1.00 27.36 35 LEU B CA 1
ATOM 4432 C C . LEU B 1 34 ? -42.521 25.476 82.799 1.00 27.24 35 LEU B C 1
ATOM 4433 O O . LEU B 1 34 ? -43.054 25.630 83.909 1.00 26.74 35 LEU B O 1
ATOM 4449 N N . MET B 1 35 ? -41.214 25.332 82.673 1.00 27.18 36 MET B N 1
ATOM 4450 C CA . MET B 1 35 ? -40.370 25.319 83.871 1.00 27.40 36 MET B CA 1
ATOM 4451 C C . MET B 1 35 ? -40.303 26.691 84.527 1.00 27.18 36 MET B C 1
ATOM 4452 O O . MET B 1 35 ? -40.347 26.811 85.770 1.00 28.49 36 MET B O 1
ATOM 4466 N N . LEU B 1 36 ? -40.258 27.739 83.717 1.00 28.14 37 LEU B N 1
ATOM 4467 C CA . LEU B 1 36 ? -40.323 29.096 84.258 1.00 27.86 37 LEU B CA 1
ATOM 4468 C C . LEU B 1 36 ? -41.682 29.384 84.890 1.00 26.72 37 LEU B C 1
ATOM 4469 O O . LEU B 1 36 ? -41.769 30.110 85.888 1.00 26.73 37 LEU B O 1
ATOM 4485 N N . ASN B 1 37 ? -42.756 28.859 84.313 1.00 26.71 38 ASN B N 1
ATOM 4486 C CA . ASN B 1 37 ? -44.062 29.043 84.924 1.00 27.60 38 ASN B CA 1
ATOM 4487 C C . ASN B 1 37 ? -44.079 28.432 86.317 1.00 29.77 38 ASN B C 1
ATOM 4488 O O . ASN B 1 37 ? -44.597 29.040 87.268 1.00 31.58 38 ASN B O 1
ATOM 4499 N N . GLU B 1 38 ? -43.533 27.212 86.453 1.00 29.82 39 GLU B N 1
ATOM 4500 C CA . GLU B 1 38 ? -43.484 26.554 87.757 1.00 30.47 39 GLU B CA 1
ATOM 4501 C C . GLU B 1 38 ? -42.647 27.367 88.734 1.00 29.44 39 GLU B C 1
ATOM 4502 O O . GLU B 1 38 ? -43.016 27.530 89.913 1.00 29.58 39 GLU B O 1
ATOM 4514 N N . LEU B 1 39 ? -41.543 27.936 88.249 1.00 29.44 40 LEU B N 1
ATOM 4515 C CA . LEU B 1 39 ? -40.674 28.744 89.102 1.00 29.37 40 LEU B CA 1
ATOM 4516 C C . LEU B 1 39 ? -41.389 29.996 89.571 1.00 29.05 40 LEU B C 1
ATOM 4517 O O . LEU B 1 39 ? -41.270 30.381 90.740 1.00 28.56 40 LEU B O 1
ATOM 4533 N N . SER B 1 40 ? -42.134 30.644 88.672 1.00 30.37 41 SER B N 1
ATOM 4534 C CA . SER B 1 40 ? -42.900 31.824 89.076 1.00 32.59 41 SER B CA 1
ATOM 4535 C C . SER B 1 40 ? -43.959 31.474 90.115 1.00 30.53 41 SER B C 1
ATOM 4536 O O . SER B 1 40 ? -44.194 32.243 91.047 1.00 30.97 41 SER B O 1
ATOM 4544 N N . HIS B 1 41 ? -44.609 30.323 89.979 1.00 29.12 42 HIS B N 1
ATOM 4545 C CA . HIS B 1 41 ? -45.546 29.864 91.000 1.00 30.75 42 HIS B CA 1
ATOM 4546 C C . HIS B 1 41 ? -44.852 29.723 92.352 1.00 29.30 42 HIS B C 1
ATOM 4547 O O . HIS B 1 41 ? -45.320 30.254 93.369 1.00 29.25 42 HIS B O 1
ATOM 4561 N N . PHE B 1 42 ? -43.710 29.032 92.374 1.00 28.42 43 PHE B N 1
ATOM 4562 C CA . PHE B 1 42 ? -42.949 28.874 93.613 1.00 28.03 43 PHE B CA 1
ATOM 4563 C C . PHE B 1 42 ? -42.575 30.215 94.227 1.00 28.06 43 PHE B C 1
ATOM 4564 O O . PHE B 1 42 ? -42.663 30.394 95.448 1.00 28.52 43 PHE B O 1
ATOM 4581 N N . LEU B 1 43 ? -42.130 31.163 93.408 1.00 28.97 44 LEU B N 1
ATOM 4582 C CA . LEU B 1 43 ? -41.749 32.479 93.912 1.00 29.52 44 LEU B CA 1
ATOM 4583 C C . LEU B 1 43 ? -42.957 33.265 94.415 1.00 30.01 44 LEU B C 1
ATOM 4584 O O . LEU B 1 43 ? -42.864 33.997 95.410 1.00 29.64 44 LEU B O 1
ATOM 4600 N N . SER B 1 44 ? -44.101 33.140 93.748 1.00 30.01 45 SER B N 1
ATOM 4601 C CA . SER B 1 44 ? -45.280 33.798 94.284 1.00 29.99 45 SER B CA 1
ATOM 4602 C C . SER B 1 44 ? -45.684 33.190 95.629 1.00 29.33 45 SER B C 1
ATOM 4603 O O . SER B 1 44 ? -46.160 33.902 96.510 1.00 28.64 45 SER B O 1
ATOM 4611 N N . ASP B 1 45 ? -45.478 31.882 95.811 1.00 29.88 46 ASP B N 1
ATOM 4612 C CA . ASP B 1 45 ? -45.638 31.248 97.121 1.00 32.12 46 ASP B CA 1
ATOM 4613 C C . ASP B 1 45 ? -44.732 31.879 98.173 1.00 29.92 46 ASP B C 1
ATOM 4614 O O . ASP B 1 45 ? -45.149 32.102 99.321 1.00 28.22 46 ASP B O 1
ATOM 4623 N N . MET B 1 46 ? -43.468 32.115 97.820 1.00 30.90 47 MET B N 1
ATOM 4624 C CA . MET B 1 46 ? -42.541 32.747 98.758 1.00 33.05 47 MET B CA 1
ATOM 4625 C C . MET B 1 46 ? -43.005 34.144 99.117 1.00 29.96 47 MET B C 1
ATOM 4626 O O . MET B 1 46 ? -42.829 34.598 100.252 1.00 28.38 47 MET B O 1
ATOM 4640 N N . GLU B 1 47 ? -43.560 34.855 98.139 1.00 30.28 48 GLU B N 1
ATOM 4641 C CA . GLU B 1 47 ? -44.020 36.218 98.354 1.00 32.71 48 GLU B CA 1
ATOM 4642 C C . GLU B 1 47 ? -45.211 36.261 99.294 1.00 30.68 48 GLU B C 1
ATOM 4643 O O . GLU B 1 47 ? -45.387 37.246 100.017 1.00 31.54 48 GLU B O 1
ATOM 4655 N N . ILE B 1 48 ? -46.030 35.207 99.286 1.00 29.06 49 ILE B N 1
ATOM 4656 C CA . ILE B 1 48 ? -47.170 35.096 100.204 1.00 28.66 49 ILE B CA 1
ATOM 4657 C C . ILE B 1 48 ? -46.683 34.963 101.641 1.00 29.03 49 ILE B C 1
ATOM 4658 O O . ILE B 1 48 ? -47.183 35.642 102.551 1.00 29.89 49 ILE B O 1
ATOM 4674 N N . THR B 1 49 ? -45.676 34.106 101.865 1.00 29.03 50 THR B N 1
ATOM 4675 C CA . THR B 1 49 ? -45.069 34.002 103.193 1.00 28.82 50 THR B CA 1
ATOM 4676 C C . THR B 1 49 ? -44.502 35.336 103.641 1.00 28.58 50 THR B C 1
ATOM 4677 O O . THR B 1 49 ? -44.631 35.718 104.814 1.00 30.09 50 THR B O 1
ATOM 4688 N N . LYS B 1 50 ? -43.857 36.055 102.727 1.00 28.06 51 LYS B N 1
ATOM 4689 C CA . LYS B 1 50 ? -43.387 37.393 103.045 1.00 29.36 51 LYS B CA 1
ATOM 4690 C C . LYS B 1 50 ? -44.549 38.295 103.467 1.00 31.55 51 LYS B C 1
ATOM 4691 O O . LYS B 1 50 ? -44.493 38.966 104.503 1.00 32.45 51 LYS B O 1
ATOM 4710 N N . ASN B 1 51 ? -45.629 38.297 102.694 1.00 33.18 52 ASN B N 1
ATOM 4711 C CA . ASN B 1 51 ? -46.677 39.282 102.917 1.00 35.85 52 ASN B CA 1
ATOM 4712 C C . ASN B 1 51 ? -47.494 38.992 104.171 1.00 33.45 52 ASN B C 1
ATOM 4713 O O . ASN B 1 51 ? -48.204 39.881 104.645 1.00 36.78 52 ASN B O 1
ATOM 4724 N N . ILE B 1 52 ? -47.419 37.783 104.729 1.00 38.42 53 ILE B N 1
ATOM 4725 C CA . ILE B 1 52 ? -48.041 37.523 106.015 1.00 37.97 53 ILE B CA 1
ATOM 4726 C C . ILE B 1 52 ? -47.066 37.633 107.176 1.00 37.09 53 ILE B C 1
ATOM 4727 O O . ILE B 1 52 ? -47.460 37.384 108.318 1.00 36.63 53 ILE B O 1
ATOM 4743 N N . GLY B 1 53 ? -45.815 37.998 106.921 1.00 36.43 54 GLY B N 1
ATOM 4744 C CA . GLY B 1 53 ? -44.850 38.232 107.974 1.00 36.15 54 GLY B CA 1
ATOM 4745 C C . GLY B 1 53 ? -44.198 36.995 108.540 1.00 35.97 54 GLY B C 1
ATOM 4746 O O . GLY B 1 53 ? -43.743 37.018 109.685 1.00 38.63 54 GLY B O 1
ATOM 4750 N N . GLU B 1 54 ? -44.138 35.902 107.789 1.00 34.75 55 GLU B N 1
ATOM 4751 C CA . GLU B 1 54 ? -43.540 34.675 108.300 1.00 36.04 55 GLU B CA 1
ATOM 4752 C C . GLU B 1 54 ? -42.204 34.370 107.638 1.00 33.36 55 GLU B C 1
ATOM 4753 O O . GLU B 1 54 ? -41.664 33.252 107.800 1.00 33.60 55 GLU B O 1
ATOM 4765 N N . GLY B 1 55 ? -41.654 35.338 106.909 1.00 30.97 56 GLY B N 1
ATOM 4766 C CA . GLY B 1 55 ? -40.351 35.158 106.291 1.00 29.72 56 GLY B CA 1
ATOM 4767 C C . GLY B 1 55 ? -40.058 36.256 105.293 1.00 30.52 56 GLY B C 1
ATOM 4768 O O . GLY B 1 55 ? -40.815 37.221 105.144 1.00 31.37 56 GLY B O 1
ATOM 4772 N N . GLU B 1 56 ? -38.931 36.088 104.618 1.00 30.73 57 GLU B N 1
ATOM 4773 C CA . GLU B 1 56 ? -38.517 37.024 103.595 1.00 31.79 57 GLU B CA 1
ATOM 4774 C C . GLU B 1 56 ? -37.708 36.266 102.554 1.00 29.37 57 GLU B C 1
ATOM 4775 O O . GLU B 1 56 ? -37.262 35.128 102.778 1.00 27.50 57 GLU B O 1
ATOM 4787 N N . HIS B 1 57 ? -37.528 36.892 101.396 1.00 30.12 58 HIS B N 1
ATOM 4788 C CA . HIS B 1 57 ? -36.613 36.306 100.437 1.00 32.00 58 HIS B CA 1
ATOM 4789 C C . HIS B 1 57 ? -36.304 37.317 99.356 1.00 31.06 58 HIS B C 1
ATOM 4790 O O . HIS B 1 57 ? -37.084 38.236 99.087 1.00 32.37 58 HIS B O 1
ATOM 4804 N N . THR B 1 58 ? -35.162 37.106 98.714 1.00 29.79 59 THR B N 1
ATOM 4805 C CA . THR B 1 58 ? -34.781 37.944 97.601 1.00 28.69 59 THR B CA 1
ATOM 4806 C C . THR B 1 58 ? -33.812 37.165 96.710 1.00 26.13 59 THR B C 1
ATOM 4807 O O . THR B 1 58 ? -33.294 36.100 97.075 1.00 24.66 59 THR B O 1
ATOM 4818 N N . ILE B 1 59 ? -33.655 37.664 95.496 1.00 26.08 60 ILE B N 1
ATOM 4819 C CA . ILE B 1 59 ? -32.846 37.014 94.470 1.00 27.08 60 ILE B CA 1
ATOM 4820 C C . ILE B 1 59 ? -31.971 38.064 93.818 1.00 25.71 60 ILE B C 1
ATOM 4821 O O . ILE B 1 59 ? -32.468 39.106 93.376 1.00 25.95 60 ILE B O 1
ATOM 4837 N N . TYR B 1 60 ? -30.673 37.769 93.724 1.00 25.82 61 TYR B N 1
ATOM 4838 C CA . TYR B 1 60 ? -29.703 38.642 93.087 1.00 25.88 61 TYR B CA 1
ATOM 4839 C C . TYR B 1 60 ? -28.930 37.813 92.081 1.00 24.58 61 TYR B C 1
ATOM 4840 O O . TYR B 1 60 ? -28.657 36.630 92.313 1.00 24.85 61 TYR B O 1
ATOM 4858 N N . SER B 1 61 ? -28.579 38.431 90.966 1.00 24.08 62 SER B N 1
ATOM 4859 C CA . SER B 1 61 ? -27.671 37.807 90.024 1.00 26.64 62 SER B CA 1
ATOM 4860 C C . SER B 1 61 ? -26.249 38.126 90.467 1.00 26.23 62 SER B C 1
ATOM 4861 O O . SER B 1 61 ? -25.960 39.274 90.844 1.00 27.91 62 SER B O 1
ATOM 4869 N N . ILE B 1 62 ? -25.373 37.113 90.378 1.00 24.52 63 ILE B N 1
ATOM 4870 C CA . ILE B 1 62 ? -24.018 37.128 90.932 1.00 23.92 63 ILE B CA 1
ATOM 4871 C C . ILE B 1 62 ? -23.007 37.277 89.802 1.00 24.68 63 ILE B C 1
ATOM 4872 O O . ILE B 1 62 ? -23.115 36.602 88.772 1.00 25.80 63 ILE B O 1
ATOM 4888 N N . LEU B 1 63 ? -22.035 38.166 89.994 1.00 25.70 64 LEU B N 1
ATOM 4889 C CA . LEU B 1 63 ? -20.968 38.394 89.029 1.00 26.78 64 LEU B CA 1
ATOM 4890 C C . LEU B 1 63 ? -19.896 37.339 89.162 1.00 26.59 64 LEU B C 1
ATOM 4891 O O . LEU B 1 63 ? -19.554 36.928 90.274 1.00 25.96 64 LEU B O 1
ATOM 4907 N N . GLY B 1 64 ? -19.346 36.921 88.020 1.00 26.36 65 GLY B N 1
ATOM 4908 C CA . GLY B 1 64 ? -18.232 35.997 88.032 1.00 25.17 65 GLY B CA 1
ATOM 4909 C C . GLY B 1 64 ? -18.707 34.580 88.020 1.00 24.32 65 GLY B C 1
ATOM 4910 O O . GLY B 1 64 ? -19.912 34.279 87.976 1.00 24.66 65 GLY B O 1
ATOM 4914 N N . GLN B 1 65 ? -17.745 33.675 88.052 1.00 21.87 66 GLN B N 1
ATOM 4915 C CA . GLN B 1 65 ? -18.083 32.266 87.870 1.00 22.01 66 GLN B CA 1
ATOM 4916 C C . GLN B 1 65 ? -18.587 31.578 89.137 1.00 22.55 66 GLN B C 1
ATOM 4917 O O . GLN B 1 65 ? -19.011 30.430 89.047 1.00 23.84 66 GLN B O 1
ATOM 4931 N N . LYS B 1 66 ? -18.500 32.211 90.311 1.00 22.86 67 LYS B N 1
ATOM 4932 C CA . LYS B 1 66 ? -18.875 31.517 91.544 1.00 24.22 67 LYS B CA 1
ATOM 4933 C C . LYS B 1 66 ? -20.323 31.101 91.506 1.00 24.29 67 LYS B C 1
ATOM 4934 O O . LYS B 1 66 ? -20.671 30.057 92.056 1.00 23.76 67 LYS B O 1
ATOM 4953 N N . ALA B 1 67 ? -21.162 31.876 90.819 1.00 24.87 68 ALA B N 1
ATOM 4954 C CA . ALA B 1 67 ? -22.585 31.601 90.752 1.00 24.59 68 ALA B CA 1
ATOM 4955 C C . ALA B 1 67 ? -23.201 32.535 89.729 1.00 25.50 68 ALA B C 1
ATOM 4956 O O . ALA B 1 67 ? -22.630 33.573 89.382 1.00 26.76 68 ALA B O 1
ATOM 4963 N N . ASP B 1 68 ? -24.380 32.142 89.238 1.00 25.35 69 ASP B N 1
ATOM 4964 C CA . ASP B 1 68 ? -25.233 33.022 88.455 1.00 25.91 69 ASP B CA 1
ATOM 4965 C C . ASP B 1 68 ? -26.294 33.709 89.286 1.00 23.83 69 ASP B C 1
ATOM 4966 O O . ASP B 1 68 ? -26.687 34.835 88.952 1.00 22.98 69 ASP B O 1
ATOM 4975 N N . LEU B 1 69 ? -26.782 33.025 90.332 1.00 22.88 70 LEU B N 1
ATOM 4976 C CA . LEU B 1 69 ? -27.877 33.483 91.183 1.00 24.55 70 LEU B CA 1
ATOM 4977 C C . LEU B 1 69 ? -27.572 33.170 92.628 1.00 23.63 70 LEU B C 1
ATOM 4978 O O . LEU B 1 69 ? -26.903 32.167 92.936 1.00 24.78 70 LEU B O 1
ATOM 4994 N N . VAL B 1 70 ? -28.095 34.018 93.518 1.00 23.17 71 VAL B N 1
ATOM 4995 C CA . VAL B 1 70 ? -28.260 33.669 94.924 1.00 22.78 71 VAL B CA 1
ATOM 4996 C C . VAL B 1 70 ? -29.727 33.840 95.309 1.00 24.28 71 VAL B C 1
ATOM 4997 O O . VAL B 1 70 ? -30.340 34.874 95.021 1.00 24.92 71 VAL B O 1
ATOM 5010 N N . PHE B 1 71 ? -30.274 32.824 95.958 1.00 25.31 72 PHE B N 1
ATOM 5011 C CA . PHE B 1 71 ? -31.586 32.894 96.596 1.00 25.59 72 PHE B CA 1
ATOM 5012 C C . PHE B 1 71 ? -31.335 33.043 98.092 1.00 26.00 72 PHE B C 1
ATOM 5013 O O . PHE B 1 71 ? -30.687 32.186 98.705 1.00 26.21 72 PHE B O 1
ATOM 5030 N N . PHE B 1 72 ? -31.746 34.158 98.640 1.00 26.58 73 PHE B N 1
ATOM 5031 C CA . PHE B 1 72 ? -31.570 34.484 100.063 1.00 26.65 73 PHE B CA 1
ATOM 5032 C C . PHE B 1 72 ? -32.952 34.385 100.703 1.00 27.00 73 PHE B C 1
ATOM 5033 O O . PHE B 1 72 ? -33.820 35.216 100.430 1.00 28.61 73 PHE B O 1
ATOM 5050 N N . THR B 1 73 ? -33.151 33.373 101.535 1.00 26.18 74 THR B N 1
ATOM 5051 C CA . THR B 1 73 ? -34.436 33.090 102.159 1.00 28.70 74 THR B CA 1
ATOM 5052 C C . THR B 1 73 ? -34.320 33.149 103.680 1.00 29.39 74 THR B C 1
ATOM 5053 O O . THR B 1 73 ? -33.335 32.684 104.254 1.00 29.39 74 THR B O 1
ATOM 5064 N N . LEU B 1 74 ? -35.353 33.687 104.331 1.00 29.09 75 LEU B N 1
ATOM 5065 C CA . LEU B 1 74 ? -35.400 33.784 105.771 1.00 27.58 75 LEU B CA 1
ATOM 5066 C C . LEU B 1 74 ? -36.736 33.226 106.250 1.00 26.90 75 LEU B C 1
ATOM 5067 O O . LEU B 1 74 ? -37.794 33.575 105.701 1.00 26.64 75 LEU B O 1
ATOM 5083 N N . ARG B 1 75 ? -36.688 32.385 107.278 1.00 27.99 76 ARG B N 1
ATOM 5084 C CA . ARG B 1 75 ? -37.871 31.707 107.798 1.00 29.66 76 ARG B CA 1
ATOM 5085 C C . ARG B 1 75 ? -37.801 31.625 109.310 1.00 31.01 76 ARG B C 1
ATOM 5086 O O . ARG B 1 75 ? -36.733 31.785 109.914 1.00 30.66 76 ARG B O 1
ATOM 5107 N N . ASP B 1 76 ? -38.965 31.336 109.921 1.00 33.29 77 ASP B N 1
ATOM 5108 C CA . ASP B 1 76 ? -39.085 31.374 111.370 1.00 37.81 77 ASP B CA 1
ATOM 5109 C C . ASP B 1 76 ? -38.697 30.059 112.045 1.00 37.28 77 ASP B C 1
ATOM 5110 O O . ASP B 1 76 ? -38.547 30.042 113.269 1.00 38.93 77 ASP B O 1
ATOM 5119 N N . SER B 1 77 ? -38.440 28.987 111.284 1.00 34.51 78 SER B N 1
ATOM 5120 C CA . SER B 1 77 ? -37.889 27.756 111.850 1.00 31.63 78 SER B CA 1
ATOM 5121 C C . SER B 1 77 ? -36.921 27.068 110.876 1.00 30.52 78 SER B C 1
ATOM 5122 O O . SER B 1 77 ? -36.950 27.282 109.647 1.00 30.28 78 SER B O 1
ATOM 5130 N N . LEU B 1 78 ? -36.063 26.203 111.437 1.00 35.56 79 LEU B N 1
ATOM 5131 C CA . LEU B 1 78 ? -35.210 25.355 110.594 1.00 35.66 79 LEU B CA 1
ATOM 5132 C C . LEU B 1 78 ? -36.031 24.368 109.778 1.00 32.84 79 LEU B C 1
ATOM 5133 O O . LEU B 1 78 ? -35.646 24.031 108.654 1.00 31.11 79 LEU B O 1
ATOM 5149 N N . GLU B 1 79 ? -37.153 23.885 110.334 1.00 32.43 80 GLU B N 1
ATOM 5150 C CA . GLU B 1 79 ? -38.029 22.988 109.588 1.00 35.40 80 GLU B CA 1
ATOM 5151 C C . GLU B 1 79 ? -38.585 23.680 108.348 1.00 33.33 80 GLU B C 1
ATOM 5152 O O . GLU B 1 79 ? -38.595 23.110 107.254 1.00 32.34 80 GLU B O 1
ATOM 5164 N N . ALA B 1 80 ? -39.056 24.917 108.501 1.00 33.83 81 ALA B N 1
ATOM 5165 C CA . ALA B 1 80 ? -39.591 25.661 107.364 1.00 33.31 81 ALA B CA 1
ATOM 5166 C C . ALA B 1 80 ? -38.514 25.980 106.345 1.00 32.10 81 ALA B C 1
ATOM 5167 O O . ALA B 1 80 ? -38.767 25.945 105.136 1.00 31.70 81 ALA B O 1
ATOM 5174 N N . LEU B 1 81 ? -37.313 26.338 106.810 1.00 31.34 82 LEU B N 1
ATOM 5175 C CA . LEU B 1 81 ? -36.232 26.608 105.874 1.00 30.80 82 LEU B CA 1
ATOM 5176 C C . LEU B 1 81 ? -35.863 25.349 105.111 1.00 29.79 82 LEU B C 1
ATOM 5177 O O . LEU B 1 81 ? -35.651 25.393 103.903 1.00 29.88 82 LEU B O 1
ATOM 5193 N N . ASN B 1 82 ? -35.837 24.205 105.797 1.00 29.80 83 ASN B N 1
ATOM 5194 C CA . ASN B 1 82 ? -35.541 22.931 105.139 1.00 31.40 83 ASN B CA 1
ATOM 5195 C C . ASN B 1 82 ? -36.608 22.586 104.092 1.00 30.64 83 ASN B C 1
ATOM 5196 O O . ASN B 1 82 ? -36.288 22.090 103.004 1.00 29.93 83 ASN B O 1
ATOM 5207 N N . GLU B 1 83 ? -37.884 22.872 104.394 1.00 32.32 84 GLU B N 1
ATOM 5208 C CA . GLU B 1 83 ? -38.965 22.540 103.466 1.00 35.21 84 GLU B CA 1
ATOM 5209 C C . GLU B 1 83 ? -38.888 23.380 102.200 1.00 34.55 84 GLU B C 1
ATOM 5210 O O . GLU B 1 83 ? -39.087 22.873 101.092 1.00 32.82 84 GLU B O 1
ATOM 5222 N N . VAL B 1 84 ? -38.613 24.672 102.348 1.00 36.15 85 VAL B N 1
ATOM 5223 C CA . VAL B 1 84 ? -38.412 25.540 101.191 1.00 37.92 85 VAL B CA 1
ATOM 5224 C C . VAL B 1 84 ? -37.284 25.020 100.323 1.00 32.98 85 VAL B C 1
ATOM 5225 O O . VAL B 1 84 ? -37.381 25.019 99.085 1.00 31.70 85 VAL B O 1
ATOM 5238 N N . GLU B 1 85 ? -36.159 24.649 100.948 1.00 30.98 86 GLU B N 1
ATOM 5239 C CA . GLU B 1 85 ? -35.012 24.188 100.179 1.00 29.61 86 GLU B CA 1
ATOM 5240 C C . GLU B 1 85 ? -35.369 22.944 99.393 1.00 30.59 86 GLU B C 1
ATOM 5241 O O . GLU B 1 85 ? -35.012 22.808 98.220 1.00 31.20 86 GLU B O 1
ATOM 5253 N N . ASN B 1 86 ? -36.056 22.016 100.044 1.00 31.32 87 ASN B N 1
ATOM 5254 C CA . ASN B 1 86 ? -36.425 20.764 99.413 1.00 33.86 87 ASN B CA 1
ATOM 5255 C C . ASN B 1 86 ? -37.456 20.982 98.302 1.00 31.47 87 ASN B C 1
ATOM 5256 O O . ASN B 1 86 ? -37.320 20.429 97.203 1.00 31.84 87 ASN B O 1
ATOM 5267 N N . ARG B 1 87 ? -38.481 21.801 98.553 1.00 31.57 88 ARG B N 1
ATOM 5268 C CA . ARG B 1 87 ? -39.438 22.133 97.501 1.00 32.92 88 ARG B CA 1
ATOM 5269 C C . ARG B 1 87 ? -38.743 22.820 96.323 1.00 32.79 88 ARG B C 1
ATOM 5270 O O . ARG B 1 87 ? -39.017 22.497 95.160 1.00 32.82 88 ARG B O 1
ATOM 5291 N N . PHE B 1 88 ? -37.804 23.733 96.603 1.00 32.47 89 PHE B N 1
ATOM 5292 C CA . PHE B 1 88 ? -37.008 24.353 95.538 1.00 32.19 89 PHE B CA 1
ATOM 5293 C C . PHE B 1 88 ? -36.304 23.313 94.676 1.00 30.47 89 PHE B C 1
ATOM 5294 O O . PHE B 1 88 ? -36.377 23.373 93.439 1.00 29.83 89 PHE B O 1
ATOM 5311 N N . ASN B 1 89 ? -35.586 22.368 95.304 1.00 29.87 90 ASN B N 1
ATOM 5312 C CA . ASN B 1 89 ? -34.808 21.387 94.549 1.00 30.11 90 ASN B CA 1
ATOM 5313 C C . ASN B 1 89 ? -35.687 20.458 93.724 1.00 30.74 90 ASN B C 1
ATOM 5314 O O . ASN B 1 89 ? -35.200 19.852 92.754 1.00 32.77 90 ASN B O 1
ATOM 5325 N N . LYS B 1 90 ? -36.963 20.349 94.076 1.00 31.33 91 LYS B N 1
ATOM 5326 C CA . LYS B 1 90 ? -37.939 19.548 93.332 1.00 30.29 91 LYS B CA 1
ATOM 5327 C C . LYS B 1 90 ? -38.563 20.282 92.139 1.00 28.93 91 LYS B C 1
ATOM 5328 O O . LYS B 1 90 ? -39.233 19.653 91.331 1.00 29.07 91 LYS B O 1
ATOM 5347 N N . LEU B 1 91 ? -38.378 21.585 92.011 1.00 27.56 92 LEU B N 1
ATOM 5348 C CA . LEU B 1 91 ? -38.804 22.259 90.789 1.00 27.03 92 LEU B CA 1
ATOM 5349 C C . LEU B 1 91 ? -38.096 21.646 89.593 1.00 26.52 92 LEU B C 1
ATOM 5350 O O . LEU B 1 91 ? -36.943 21.216 89.676 1.00 27.16 92 LEU B O 1
ATOM 5366 N N . ALA B 1 92 ? -38.795 21.558 88.478 1.00 26.19 93 ALA B N 1
ATOM 5367 C CA . ALA B 1 92 ? -38.131 21.056 87.287 1.00 26.09 93 ALA B CA 1
ATOM 5368 C C . ALA B 1 92 ? -36.905 21.893 86.914 1.00 26.45 93 ALA B C 1
ATOM 5369 O O . ALA B 1 92 ? -35.896 21.351 86.458 1.00 28.12 93 ALA B O 1
ATOM 5376 N N . ILE B 1 93 ? -36.999 23.217 87.028 1.00 26.53 94 ILE B N 1
ATOM 5377 C CA . ILE B 1 93 ? -35.904 24.085 86.608 1.00 27.76 94 ILE B CA 1
ATOM 5378 C C . ILE B 1 93 ? -34.681 23.943 87.525 1.00 27.20 94 ILE B C 1
ATOM 5379 O O . ILE B 1 93 ? -33.553 24.245 87.116 1.00 28.68 94 ILE B O 1
ATOM 5395 N N . ALA B 1 94 ? -34.870 23.470 88.756 1.00 26.84 95 ALA B N 1
ATOM 5396 C CA . ALA B 1 94 ? -33.731 23.330 89.660 1.00 25.77 95 ALA B CA 1
ATOM 5397 C C . ALA B 1 94 ? -32.700 22.329 89.136 1.00 26.42 95 ALA B C 1
ATOM 5398 O O . ALA B 1 94 ? -31.516 22.404 89.511 1.00 24.78 95 ALA B O 1
ATOM 5405 N N . ASP B 1 95 ? -33.102 21.409 88.252 1.00 28.69 96 ASP B N 1
ATOM 5406 C CA . ASP B 1 95 ? -32.113 20.516 87.644 1.00 29.82 96 ASP B CA 1
ATOM 5407 C C . ASP B 1 95 ? -31.061 21.286 86.843 1.00 29.73 96 ASP B C 1
ATOM 5408 O O . ASP B 1 95 ? -29.968 20.753 86.573 1.00 31.06 96 ASP B O 1
ATOM 5417 N N . TYR B 1 96 ? -31.369 22.520 86.445 1.00 28.46 97 TYR B N 1
ATOM 5418 C CA . TYR B 1 96 ? -30.460 23.382 85.700 1.00 28.09 97 TYR B CA 1
ATOM 5419 C C . TYR B 1 96 ? -29.766 24.402 86.597 1.00 28.07 97 TYR B C 1
ATOM 5420 O O . TYR B 1 96 ? -28.970 25.203 86.105 1.00 29.10 97 TYR B O 1
ATOM 5438 N N . LEU B 1 97 ? -30.048 24.384 87.898 1.00 27.81 98 LEU B N 1
ATOM 5439 C CA . LEU B 1 97 ? -29.471 25.317 88.867 1.00 28.42 98 LEU B CA 1
ATOM 5440 C C . LEU B 1 97 ? -28.541 24.503 89.748 1.00 28.98 98 LEU B C 1
ATOM 5441 O O . LEU B 1 97 ? -28.977 23.892 90.718 1.00 31.07 98 LEU B O 1
ATOM 5457 N N . LEU B 1 98 ? -27.235 24.491 89.374 1.00 26.79 99 LEU B N 1
ATOM 5458 C CA . LEU B 1 98 ? -26.252 23.650 90.008 1.00 25.45 99 LEU B CA 1
ATOM 5459 C C . LEU B 1 98 ? -25.769 24.310 91.295 1.00 24.03 99 LEU B C 1
ATOM 5460 O O . LEU B 1 98 ? -25.485 25.502 91.301 1.00 23.91 99 LEU B O 1
ATOM 5476 N N . PRO B 1 99 ? -25.726 23.585 92.404 1.00 25.08 100 PRO B N 1
ATOM 5477 C CA . PRO B 1 99 ? -25.356 24.195 93.679 1.00 25.60 100 PRO B CA 1
ATOM 5478 C C . PRO B 1 99 ? -23.856 24.466 93.716 1.00 25.48 100 PRO B C 1
ATOM 5479 O O . PRO B 1 99 ? -23.054 23.588 93.415 1.00 25.96 100 PRO B O 1
ATOM 5490 N N . THR B 1 100 ? -23.479 25.696 94.040 1.00 25.41 101 THR B N 1
ATOM 5491 C CA . THR B 1 100 ? -22.062 26.034 94.082 1.00 24.86 101 THR B CA 1
ATOM 5492 C C . THR B 1 100 ? -21.587 26.530 95.428 1.00 24.05 101 THR B C 1
ATOM 5493 O O . THR B 1 100 ? -20.375 26.527 95.661 1.00 24.00 101 THR B O 1
ATOM 5504 N N . TYR B 1 101 ? -22.482 26.975 96.296 1.00 22.69 102 TYR B N 1
ATOM 5505 C CA . TYR B 1 101 ? -22.155 27.371 97.656 1.00 22.12 102 TYR B CA 1
ATOM 5506 C C . TYR B 1 101 ? -23.453 27.622 98.416 1.00 22.53 102 TYR B C 1
ATOM 5507 O O . TYR B 1 101 ? -24.469 27.975 97.838 1.00 24.10 102 TYR B O 1
ATOM 5525 N N . SER B 1 102 ? -23.398 27.483 99.727 1.00 22.16 103 SER B N 1
ATOM 5526 C CA . SER B 1 102 ? -24.566 27.807 100.525 1.00 22.94 103 SER B CA 1
ATOM 5527 C C . SER B 1 102 ? -24.083 28.210 101.903 1.00 23.36 103 SER B C 1
ATOM 5528 O O . SER B 1 102 ? -22.947 27.905 102.296 1.00 23.08 103 SER B O 1
ATOM 5536 N N . TYR B 1 103 ? -24.957 28.905 102.629 1.00 24.93 104 TYR B N 1
ATOM 5537 C CA . TYR B 1 103 ? -24.677 29.331 103.984 1.00 24.90 104 TYR B CA 1
ATOM 5538 C C . TYR B 1 103 ? -25.950 29.330 104.843 1.00 26.73 104 TYR B C 1
ATOM 5539 O O . TYR B 1 103 ? -27.020 29.781 104.399 1.00 27.67 104 TYR B O 1
ATOM 5557 N N . ILE B 1 104 ? -25.806 28.841 106.079 1.00 27.17 105 ILE B N 1
ATOM 5558 C CA . ILE B 1 104 ? -26.889 28.724 107.069 1.00 28.41 105 ILE B CA 1
ATOM 5559 C C . ILE B 1 104 ? -26.525 29.575 108.274 1.00 28.03 105 ILE B C 1
ATOM 5560 O O . ILE B 1 104 ? -25.420 29.446 108.822 1.00 27.03 105 ILE B O 1
ATOM 5576 N N . SER B 1 105 ? -27.453 30.431 108.700 1.00 29.29 106 SER B N 1
ATOM 5577 C CA . SER B 1 105 ? -27.222 31.290 109.858 1.00 29.66 106 SER B CA 1
ATOM 5578 C C . SER B 1 105 ? -28.556 31.725 110.450 1.00 29.02 106 SER B C 1
ATOM 5579 O O . SER B 1 105 ? -29.627 31.448 109.904 1.00 28.69 106 SER B O 1
ATOM 5587 N N . VAL B 1 106 ? -28.484 32.434 111.564 1.00 27.93 107 VAL B N 1
ATOM 5588 C CA . VAL B 1 106 ? -29.676 32.974 112.211 1.00 31.16 107 VAL B CA 1
ATOM 5589 C C . VAL B 1 106 ? -29.432 34.442 112.538 1.00 29.42 107 VAL B C 1
ATOM 5590 O O . VAL B 1 106 ? -28.354 34.802 113.041 1.00 29.73 107 VAL B O 1
ATOM 5603 N N . VAL B 1 107 ? -30.418 35.301 112.215 1.00 45.24 108 VAL B N 1
ATOM 5604 C CA . VAL B 1 107 ? -30.234 36.738 112.413 1.00 45.17 108 VAL B CA 1
ATOM 5605 C C . VAL B 1 107 ? -29.929 36.983 113.880 1.00 45.80 108 VAL B C 1
ATOM 5606 O O . VAL B 1 107 ? -30.580 36.427 114.769 1.00 46.26 108 VAL B O 1
ATOM 5619 N N . GLU B 1 108 ? -28.930 37.823 114.136 1.00 45.84 109 GLU B N 1
ATOM 5620 C CA . GLU B 1 108 ? -28.311 37.919 115.443 1.00 47.58 109 GLU B CA 1
ATOM 5621 C C . GLU B 1 108 ? -28.298 39.368 115.902 1.00 50.87 109 GLU B C 1
ATOM 5622 O O . GLU B 1 108 ? -28.104 40.283 115.102 1.00 49.96 109 GLU B O 1
ATOM 5634 N N . LEU B 1 109 ? -28.506 39.573 117.197 1.00 57.30 110 LEU B N 1
ATOM 5635 C CA . LEU B 1 109 ? -28.516 40.920 117.764 1.00 63.28 110 LEU B CA 1
ATOM 5636 C C . LEU B 1 109 ? -28.004 40.800 119.195 1.00 70.28 110 LEU B C 1
ATOM 5637 O O . LEU B 1 109 ? -28.735 40.338 120.073 1.00 70.36 110 LEU B O 1
ATOM 5653 N N . SER B 1 110 ? -26.754 41.194 119.417 1.00 77.80 111 SER B N 1
ATOM 5654 C CA . SER B 1 110 ? -26.183 41.157 120.765 1.00 85.75 111 SER B CA 1
ATOM 5655 C C . SER B 1 110 ? -26.186 42.531 121.421 1.00 86.06 111 SER B C 1
ATOM 5656 O O . SER B 1 110 ? -25.667 42.690 122.520 1.00 86.48 111 SER B O 1
ATOM 5664 N N . TYR B 1 124 ? -37.988 41.342 122.731 1.00 82.93 125 TYR B N 1
ATOM 5665 C CA . TYR B 1 124 ? -38.699 40.544 121.734 1.00 86.41 125 TYR B CA 1
ATOM 5666 C C . TYR B 1 124 ? -40.096 41.083 121.502 1.00 96.60 125 TYR B C 1
ATOM 5667 O O . TYR B 1 124 ? -40.720 40.811 120.471 1.00 94.49 125 TYR B O 1
ATOM 5684 N N . GLN B 1 125 ? -40.586 41.825 122.492 1.00 109.44 126 GLN B N 1
ATOM 5685 C CA . GLN B 1 125 ? -41.823 42.584 122.392 1.00 120.27 126 GLN B CA 1
ATOM 5686 C C . GLN B 1 125 ? -41.610 43.957 121.769 1.00 118.27 126 GLN B C 1
ATOM 5687 O O . GLN B 1 125 ? -42.559 44.742 121.680 1.00 121.42 126 GLN B O 1
ATOM 5701 N N . ASN B 1 126 ? -40.394 44.257 121.332 1.00 111.18 127 ASN B N 1
ATOM 5702 C CA . ASN B 1 126 ? -40.003 45.592 120.914 1.00 103.04 127 ASN B CA 1
ATOM 5703 C C . ASN B 1 126 ? -40.015 45.698 119.395 1.00 98.70 127 ASN B C 1
ATOM 5704 O O . ASN B 1 126 ? -39.583 44.776 118.697 1.00 97.90 127 ASN B O 1
ATOM 5715 N N . LYS B 1 127 ? -40.495 46.835 118.884 1.00 95.66 128 LYS B N 1
ATOM 5716 C CA . LYS B 1 127 ? -40.698 46.974 117.442 1.00 92.64 128 LYS B CA 1
ATOM 5717 C C . LYS B 1 127 ? -39.389 47.199 116.688 1.00 82.53 128 LYS B C 1
ATOM 5718 O O . LYS B 1 127 ? -39.213 46.675 115.581 1.00 80.91 128 LYS B O 1
ATOM 5737 N N . GLY B 1 128 ? -38.472 47.987 117.253 1.00 75.30 129 GLY B N 1
ATOM 5738 C CA . GLY B 1 128 ? -37.200 48.220 116.594 1.00 69.08 129 GLY B CA 1
ATOM 5739 C C . GLY B 1 128 ? -36.274 47.027 116.679 1.00 65.74 129 GLY B C 1
ATOM 5740 O O . GLY B 1 128 ? -35.456 46.807 115.784 1.00 64.78 129 GLY B O 1
ATOM 5744 N N . VAL B 1 129 ? -36.390 46.242 117.750 1.00 64.30 130 VAL B N 1
ATOM 5745 C CA . VAL B 1 129 ? -35.683 44.970 117.834 1.00 63.19 130 VAL B CA 1
ATOM 5746 C C . VAL B 1 129 ? -36.275 43.981 116.844 1.00 58.52 130 VAL B C 1
ATOM 5747 O O . VAL B 1 129 ? -35.552 43.339 116.072 1.00 57.51 130 VAL B O 1
ATOM 5760 N N . ARG B 1 130 ? -37.604 43.835 116.861 1.00 55.14 131 ARG B N 1
ATOM 5761 C CA . ARG B 1 130 ? -38.262 42.958 115.898 1.00 51.73 131 ARG B CA 1
ATOM 5762 C C . ARG B 1 130 ? -37.907 43.350 114.467 1.00 47.33 131 ARG B C 1
ATOM 5763 O O . ARG B 1 130 ? -37.726 42.483 113.600 1.00 45.20 131 ARG B O 1
ATOM 5784 N N . ALA B 1 131 ? -37.759 44.647 114.206 1.00 46.98 132 ALA B N 1
ATOM 5785 C CA . ALA B 1 131 ? -37.344 45.088 112.874 1.00 48.30 132 ALA B CA 1
ATOM 5786 C C . ALA B 1 131 ? -35.925 44.642 112.541 1.00 48.61 132 ALA B C 1
ATOM 5787 O O . ALA B 1 131 ? -35.598 44.463 111.361 1.00 47.19 132 ALA B O 1
ATOM 5794 N N . ARG B 1 132 ? -35.068 44.488 113.557 1.00 51.11 133 ARG B N 1
ATOM 5795 C CA . ARG B 1 132 ? -33.727 43.950 113.340 1.00 54.03 133 ARG B CA 1
ATOM 5796 C C . ARG B 1 132 ? -33.760 42.426 113.210 1.00 49.24 133 ARG B C 1
ATOM 5797 O O . ARG B 1 132 ? -33.154 41.868 112.290 1.00 49.09 133 ARG B O 1
ATOM 5818 N N . LEU B 1 133 ? -34.491 41.734 114.103 1.00 46.31 134 LEU B N 1
ATOM 5819 C CA . LEU B 1 133 ? -34.475 40.266 114.150 1.00 46.48 134 LEU B CA 1
ATOM 5820 C C . LEU B 1 133 ? -35.221 39.617 112.995 1.00 46.42 134 LEU B C 1
ATOM 5821 O O . LEU B 1 133 ? -34.949 38.451 112.659 1.00 45.09 134 LEU B O 1
ATOM 5837 N N . TYR B 1 134 ? -36.169 40.331 112.400 1.00 33.93 135 TYR B N 1
ATOM 5838 C CA . TYR B 1 134 ? -37.038 39.808 111.350 1.00 37.25 135 TYR B CA 1
ATOM 5839 C C . TYR B 1 134 ? -37.031 40.835 110.235 1.00 38.58 135 TYR B C 1
ATOM 5840 O O . TYR B 1 134 ? -38.033 41.519 109.996 1.00 38.91 135 TYR B O 1
ATOM 5858 N N . PRO B 1 135 ? -35.904 40.992 109.548 1.00 40.23 136 PRO B N 1
ATOM 5859 C CA . PRO B 1 135 ? -35.705 42.209 108.764 1.00 41.76 136 PRO B CA 1
ATOM 5860 C C . PRO B 1 135 ? -36.421 42.161 107.430 1.00 42.63 136 PRO B C 1
ATOM 5861 O O . PRO B 1 135 ? -36.450 41.134 106.748 1.00 41.98 136 PRO B O 1
ATOM 5872 N N . ALA B 1 136 ? -37.013 43.295 107.070 1.00 44.29 137 ALA B N 1
ATOM 5873 C CA . ALA B 1 136 ? -37.478 43.482 105.709 1.00 45.26 137 ALA B CA 1
ATOM 5874 C C . ALA B 1 136 ? -36.263 43.633 104.813 1.00 44.68 137 ALA B C 1
ATOM 5875 O O . ALA B 1 136 ? -35.289 44.305 105.167 1.00 45.96 137 ALA B O 1
ATOM 5882 N N . LEU B 1 137 ? -36.296 42.969 103.668 1.00 42.81 138 LEU B N 1
ATOM 5883 C CA . LEU B 1 137 ? -35.159 43.020 102.764 1.00 39.22 138 LEU B CA 1
ATOM 5884 C C . LEU B 1 137 ? -35.309 44.236 101.856 1.00 40.53 138 LEU B C 1
ATOM 5885 O O . LEU B 1 137 ? -36.300 44.328 101.133 1.00 40.59 138 LEU B O 1
ATOM 5901 N N . PRO B 1 138 ? -34.383 45.191 101.877 1.00 41.74 139 PRO B N 1
ATOM 5902 C CA . PRO B 1 138 ? -34.542 46.379 101.054 1.00 42.13 139 PRO B CA 1
ATOM 5903 C C . PRO B 1 138 ? -34.301 46.049 99.593 1.00 41.40 139 PRO B C 1
ATOM 5904 O O . PRO B 1 138 ? -33.395 45.267 99.270 1.00 43.22 139 PRO B O 1
ATOM 5915 N N . PRO B 1 139 ? -35.071 46.622 98.692 1.00 39.49 140 PRO B N 1
ATOM 5916 C CA . PRO B 1 139 ? -34.902 46.387 97.254 1.00 37.82 140 PRO B CA 1
ATOM 5917 C C . PRO B 1 139 ? -33.732 47.175 96.661 1.00 35.68 140 PRO B C 1
ATOM 5918 O O . PRO B 1 139 ? -33.884 47.897 95.678 1.00 35.58 140 PRO B O 1
ATOM 5929 N N . LYS B 1 140 ? -32.555 47.037 97.272 1.00 34.00 141 LYS B N 1
ATOM 5930 C CA . LYS B 1 140 ? -31.376 47.769 96.830 1.00 32.52 141 LYS B CA 1
ATOM 5931 C C . LYS B 1 140 ? -30.803 47.130 95.573 1.00 29.98 141 LYS B C 1
ATOM 5932 O O . LYS B 1 140 ? -30.983 45.936 95.321 1.00 29.03 141 LYS B O 1
ATOM 5951 N N . LYS B 1 141 ? -30.136 47.951 94.763 1.00 30.92 142 LYS B N 1
ATOM 5952 C CA . LYS B 1 141 ? -29.616 47.485 93.478 1.00 32.60 142 LYS B CA 1
ATOM 5953 C C . LYS B 1 141 ? -28.621 46.337 93.633 1.00 29.14 142 LYS B C 1
ATOM 5954 O O . LYS B 1 141 ? -28.548 45.463 92.763 1.00 28.33 142 LYS B O 1
ATOM 5973 N N . HIS B 1 142 ? -27.847 46.315 94.716 1.00 27.64 143 HIS B N 1
ATOM 5974 C CA . HIS B 1 142 ? -26.769 45.335 94.841 1.00 26.07 143 HIS B CA 1
ATOM 5975 C C . HIS B 1 142 ? -26.714 44.719 96.228 1.00 25.78 143 HIS B C 1
ATOM 5976 O O . HIS B 1 142 ? -27.172 45.295 97.218 1.00 25.66 143 HIS B O 1
ATOM 5990 N N . ILE B 1 143 ? -26.108 43.540 96.256 1.00 26.18 144 ILE B N 1
ATOM 5991 C CA . ILE B 1 143 ? -25.899 42.767 97.465 1.00 27.22 144 ILE B CA 1
ATOM 5992 C C . ILE B 1 143 ? -24.425 42.381 97.538 1.00 27.80 144 ILE B C 1
ATOM 5993 O O . ILE B 1 143 ? -23.751 42.191 96.518 1.00 28.44 144 ILE B O 1
ATOM 6009 N N . CYS B 1 144 ? -23.952 42.188 98.760 1.00 27.16 145 CYS B N 1
ATOM 6010 C CA . CYS B 1 144 ? -22.626 41.641 99.022 1.00 26.32 145 CYS B CA 1
ATOM 6011 C C . CYS B 1 144 ? -22.764 40.620 100.145 1.00 26.20 145 CYS B C 1
ATOM 6012 O O . CYS B 1 144 ? -23.382 40.910 101.170 1.00 27.65 145 CYS B O 1
ATOM 6020 N N . PHE B 1 145 ? -22.265 39.414 99.936 1.00 25.62 146 PHE B N 1
ATOM 6021 C CA . PHE B 1 145 ? -22.248 38.396 100.980 1.00 25.26 146 PHE B CA 1
ATOM 6022 C C . PHE B 1 145 ? -20.826 37.898 101.225 1.00 25.98 146 PHE B C 1
ATOM 6023 O O . PHE B 1 145 ? -20.073 37.667 100.272 1.00 25.34 146 PHE B O 1
ATOM 6040 N N . TYR B 1 146 ? -20.479 37.683 102.499 1.00 26.36 147 TYR B N 1
ATOM 6041 C CA . TYR B 1 146 ? -19.265 36.950 102.865 1.00 25.85 147 TYR B CA 1
ATOM 6042 C C . TYR B 1 146 ? -19.439 36.384 104.276 1.00 25.32 147 TYR B C 1
ATOM 6043 O O . TYR B 1 146 ? -20.038 37.046 105.120 1.00 24.35 147 TYR B O 1
ATOM 6061 N N . PRO B 1 147 ? -18.896 35.207 104.575 1.00 25.72 148 PRO B N 1
ATOM 6062 C CA . PRO B 1 147 ? -18.803 34.770 105.974 1.00 24.40 148 PRO B CA 1
ATOM 6063 C C . PRO B 1 147 ? -17.489 35.197 106.628 1.00 23.12 148 PRO B C 1
ATOM 6064 O O . PRO B 1 147 ? -16.494 35.513 105.960 1.00 22.42 148 PRO B O 1
ATOM 6075 N N . MET B 1 148 ? -17.481 35.185 107.958 1.00 23.69 149 MET B N 1
ATOM 6076 C CA . MET B 1 148 ? -16.245 35.475 108.663 1.00 26.21 149 MET B CA 1
ATOM 6077 C C . MET B 1 148 ? -16.261 34.817 110.021 1.00 24.33 149 MET B C 1
ATOM 6078 O O . MET B 1 148 ? -17.320 34.478 110.557 1.00 24.34 149 MET B O 1
ATOM 6092 N N . SER B 1 149 ? -15.064 34.680 110.589 1.00 25.31 150 SER B N 1
ATOM 6093 C CA . SER B 1 149 ? -14.867 34.275 111.972 1.00 27.41 150 SER B CA 1
ATOM 6094 C C . SER B 1 149 ? -13.892 35.225 112.654 1.00 29.38 150 SER B C 1
ATOM 6095 O O . SER B 1 149 ? -13.243 36.067 112.019 1.00 29.36 150 SER B O 1
ATOM 6103 N N . LYS B 1 150 ? -13.803 35.098 113.972 1.00 30.54 151 LYS B N 1
ATOM 6104 C CA . LYS B 1 150 ? -12.794 35.822 114.727 1.00 31.10 151 LYS B CA 1
ATOM 6105 C C . LYS B 1 150 ? -11.657 34.882 115.076 1.00 29.68 151 LYS B C 1
ATOM 6106 O O . LYS B 1 150 ? -11.887 33.745 115.499 1.00 29.06 151 LYS B O 1
ATOM 6125 N N . LYS B 1 151 ? -10.436 35.385 114.923 1.00 30.14 152 LYS B N 1
ATOM 6126 C CA . LYS B 1 151 ? -9.230 34.576 115.025 1.00 30.03 152 LYS B CA 1
ATOM 6127 C C . LYS B 1 151 ? -9.003 34.083 116.442 1.00 27.45 152 LYS B C 1
ATOM 6128 O O . LYS B 1 151 ? -9.360 34.744 117.427 1.00 27.91 152 LYS B O 1
ATOM 6147 N N . ARG B 1 152 ? -8.420 32.898 116.524 1.00 26.48 153 ARG B N 1
ATOM 6148 C CA . ARG B 1 152 ? -7.849 32.346 117.737 1.00 30.07 153 ARG B CA 1
ATOM 6149 C C . ARG B 1 152 ? -6.426 31.917 117.378 1.00 34.22 153 ARG B C 1
ATOM 6150 O O . ARG B 1 152 ? -6.148 30.733 117.200 1.00 37.37 153 ARG B O 1
ATOM 6171 N N . ASP B 1 153 ? -5.539 32.893 117.217 1.00 34.42 154 ASP B N 1
ATOM 6172 C CA . ASP B 1 153 ? -4.252 32.643 116.563 1.00 37.65 154 ASP B CA 1
ATOM 6173 C C . ASP B 1 153 ? -3.166 33.329 117.384 1.00 37.89 154 ASP B C 1
ATOM 6174 O O . ASP B 1 153 ? -2.953 34.540 117.260 1.00 37.11 154 ASP B O 1
ATOM 6183 N N . GLY B 1 154 ? -2.509 32.566 118.242 1.00 39.29 155 GLY B N 1
ATOM 6184 C CA . GLY B 1 154 ? -1.417 33.134 119.020 1.00 40.31 155 GLY B CA 1
ATOM 6185 C C . GLY B 1 154 ? -1.892 34.301 119.879 1.00 40.41 155 GLY B C 1
ATOM 6186 O O . GLY B 1 154 ? -2.877 34.213 120.626 1.00 39.77 155 GLY B O 1
ATOM 6190 N N . ALA B 1 155 ? -1.191 35.429 119.769 1.00 40.70 156 ALA B N 1
ATOM 6191 C CA . ALA B 1 155 ? -1.567 36.623 120.514 1.00 40.34 156 ALA B CA 1
ATOM 6192 C C . ALA B 1 155 ? -2.758 37.346 119.917 1.00 38.55 156 ALA B C 1
ATOM 6193 O O . ALA B 1 155 ? -3.250 38.300 120.527 1.00 40.68 156 ALA B O 1
ATOM 6200 N N . ASP B 1 156 ? -3.214 36.953 118.736 1.00 35.29 157 ASP B N 1
ATOM 6201 C CA . ASP B 1 156 ? -4.445 37.514 118.167 1.00 34.17 157 ASP B CA 1
ATOM 6202 C C . ASP B 1 156 ? -5.589 36.535 118.422 1.00 32.33 157 ASP B C 1
ATOM 6203 O O . ASP B 1 156 ? -6.064 35.851 117.521 1.00 31.70 157 ASP B O 1
ATOM 6212 N N . ASN B 1 157 ? -6.037 36.473 119.678 1.00 31.81 158 ASN B N 1
ATOM 6213 C CA . ASN B 1 157 ? -7.076 35.523 120.062 1.00 30.53 158 ASN B CA 1
ATOM 6214 C C . ASN B 1 157 ? -8.259 36.273 120.662 1.00 30.73 158 ASN B C 1
ATOM 6215 O O . ASN B 1 157 ? -8.254 36.630 121.847 1.00 31.81 158 ASN B O 1
ATOM 6226 N N . TRP B 1 158 ? -9.307 36.410 119.840 1.00 30.45 159 TRP B N 1
ATOM 6227 C CA . TRP B 1 158 ? -10.509 37.150 120.232 1.00 30.84 159 TRP B CA 1
ATOM 6228 C C . TRP B 1 158 ? -11.185 36.535 121.440 1.00 31.22 159 TRP B C 1
ATOM 6229 O O . TRP B 1 158 ? -11.624 37.249 122.353 1.00 32.66 159 TRP B O 1
ATOM 6250 N N . TYR B 1 159 ? -11.294 35.214 121.454 1.00 30.07 160 TYR B N 1
ATOM 6251 C CA . TYR B 1 159 ? -12.033 34.531 122.504 1.00 31.01 160 TYR B CA 1
ATOM 6252 C C . TYR B 1 159 ? -11.263 34.452 123.826 1.00 33.31 160 TYR B C 1
ATOM 6253 O O . TYR B 1 159 ? -11.862 34.107 124.861 1.00 34.04 160 TYR B O 1
ATOM 6271 N N . MET B 1 160 ? -9.977 34.818 123.846 1.00 34.32 161 MET B N 1
ATOM 6272 C CA . MET B 1 160 ? -9.232 34.932 125.100 1.00 36.11 161 MET B CA 1
ATOM 6273 C C . MET B 1 160 ? -9.191 36.362 125.634 1.00 38.84 161 MET B C 1
ATOM 6274 O O . MET B 1 160 ? -8.698 36.575 126.740 1.00 40.29 161 MET B O 1
ATOM 6288 N N . LEU B 1 161 ? -9.716 37.336 124.900 1.00 40.11 162 LEU B N 1
ATOM 6289 C CA . LEU B 1 161 ? -9.786 38.710 125.391 1.00 42.11 162 LEU B CA 1
ATOM 6290 C C . LEU B 1 161 ? -10.746 38.832 126.580 1.00 44.52 162 LEU B C 1
ATOM 6291 O O . LEU B 1 161 ? -11.798 38.191 126.597 1.00 43.56 162 LEU B O 1
ATOM 6307 N N . PRO B 1 162 ? -10.454 39.701 127.548 1.00 48.17 163 PRO B N 1
ATOM 6308 C CA . PRO B 1 162 ? -11.449 40.019 128.578 1.00 50.88 163 PRO B CA 1
ATOM 6309 C C . PRO B 1 162 ? -12.659 40.748 128.018 1.00 51.09 163 PRO B C 1
ATOM 6310 O O . PRO B 1 162 ? -12.566 41.526 127.069 1.00 48.86 163 PRO B O 1
ATOM 6321 N N . MET B 1 163 ? -13.800 40.518 128.671 1.00 54.84 164 MET B N 1
ATOM 6322 C CA . MET B 1 163 ? -15.066 41.140 128.289 1.00 58.86 164 MET B CA 1
ATOM 6323 C C . MET B 1 163 ? -14.942 42.626 127.936 1.00 57.29 164 MET B C 1
ATOM 6324 O O . MET B 1 163 ? -15.507 43.088 126.937 1.00 56.48 164 MET B O 1
ATOM 6338 N N . GLU B 1 164 ? -14.239 43.405 128.762 1.00 57.54 165 GLU B N 1
ATOM 6339 C CA . GLU B 1 164 ? -14.241 44.852 128.559 1.00 58.27 165 GLU B CA 1
ATOM 6340 C C . GLU B 1 164 ? -13.389 45.253 127.356 1.00 53.10 165 GLU B C 1
ATOM 6341 O O . GLU B 1 164 ? -13.672 46.267 126.707 1.00 49.76 165 GLU B O 1
ATOM 6353 N N . GLU B 1 165 ? -12.361 44.474 127.027 1.00 52.72 166 GLU B N 1
ATOM 6354 C CA . GLU B 1 165 ? -11.591 44.772 125.826 1.00 52.54 166 GLU B CA 1
ATOM 6355 C C . GLU B 1 165 ? -12.404 44.492 124.570 1.00 45.89 166 GLU B C 1
ATOM 6356 O O . GLU B 1 165 ? -12.420 45.307 123.641 1.00 45.05 166 GLU B O 1
ATOM 6368 N N . ARG B 1 166 ? -13.096 43.356 124.524 1.00 42.43 167 ARG B N 1
ATOM 6369 C CA . ARG B 1 166 ? -13.942 43.080 123.369 1.00 42.36 167 ARG B CA 1
ATOM 6370 C C . ARG B 1 166 ? -15.025 44.143 123.224 1.00 43.79 167 ARG B C 1
ATOM 6371 O O . ARG B 1 166 ? -15.340 44.561 122.108 1.00 42.00 167 ARG B O 1
ATOM 6392 N N . GLN B 1 167 ? -15.606 44.601 124.345 1.00 46.46 168 GLN B N 1
ATOM 6393 C CA . GLN B 1 167 ? -16.685 45.586 124.263 1.00 48.17 168 GLN B CA 1
ATOM 6394 C C . GLN B 1 167 ? -16.196 46.872 123.602 1.00 45.22 168 GLN B C 1
ATOM 6395 O O . GLN B 1 167 ? -16.890 47.455 122.758 1.00 45.20 168 GLN B O 1
ATOM 6409 N N . GLN B 1 168 ? -15.000 47.324 123.972 1.00 44.25 169 GLN B N 1
ATOM 6410 C CA . GLN B 1 168 ? -14.414 48.506 123.353 1.00 45.55 169 GLN B CA 1
ATOM 6411 C C . GLN B 1 168 ? -14.141 48.297 121.863 1.00 43.82 169 GLN B C 1
ATOM 6412 O O . GLN B 1 168 ? -14.340 49.212 121.055 1.00 43.77 169 GLN B O 1
ATOM 6426 N N . LEU B 1 169 ? -13.656 47.114 121.485 1.00 42.39 170 LEU B N 1
ATOM 6427 C CA . LEU B 1 169 ? -13.365 46.844 120.081 1.00 42.37 170 LEU B CA 1
ATOM 6428 C C . LEU B 1 169 ? -14.635 46.832 119.242 1.00 42.84 170 LEU B C 1
ATOM 6429 O O . LEU B 1 169 ? -14.662 47.404 118.151 1.00 43.39 170 LEU B O 1
ATOM 6445 N N . ILE B 1 170 ? -15.705 46.202 119.745 1.00 43.83 171 ILE B N 1
ATOM 6446 C CA . ILE B 1 170 ? -16.978 46.188 119.031 1.00 46.24 171 ILE B CA 1
ATOM 6447 C C . ILE B 1 170 ? -17.591 47.579 118.981 1.00 45.55 171 ILE B C 1
ATOM 6448 O O . ILE B 1 170 ? -18.208 47.958 117.975 1.00 45.74 171 ILE B O 1
ATOM 6464 N N . ARG B 1 171 ? -17.475 48.347 120.067 1.00 45.37 172 ARG B N 1
ATOM 6465 C CA . ARG B 1 171 ? -17.963 49.724 120.053 1.00 47.52 172 ARG B CA 1
ATOM 6466 C C . ARG B 1 171 ? -17.422 50.490 118.847 1.00 45.30 172 ARG B C 1
ATOM 6467 O O . ARG B 1 171 ? -18.190 51.095 118.087 1.00 44.89 172 ARG B O 1
ATOM 6488 N N . ASP B 1 172 ? -16.093 50.466 118.650 1.00 44.89 173 ASP B N 1
ATOM 6489 C CA . ASP B 1 172 ? -15.471 51.285 117.605 1.00 46.19 173 ASP B CA 1
ATOM 6490 C C . ASP B 1 172 ? -15.913 50.855 116.215 1.00 43.26 173 ASP B C 1
ATOM 6491 O O . ASP B 1 172 ? -16.095 51.687 115.318 1.00 42.40 173 ASP B O 1
ATOM 6500 N N . HIS B 1 173 ? -16.051 49.557 116.007 1.00 43.52 174 HIS B N 1
ATOM 6501 C CA . HIS B 1 173 ? -16.547 49.064 114.740 1.00 46.26 174 HIS B CA 1
ATOM 6502 C C . HIS B 1 173 ? -17.963 49.569 114.459 1.00 43.90 174 HIS B C 1
ATOM 6503 O O . HIS B 1 173 ? -18.307 49.844 113.307 1.00 44.42 174 HIS B O 1
ATOM 6517 N N . GLY B 1 174 ? -18.781 49.735 115.499 1.00 42.47 175 GLY B N 1
ATOM 6518 C CA . GLY B 1 174 ? -20.124 50.271 115.319 1.00 43.07 175 GLY B CA 1
ATOM 6519 C C . GLY B 1 174 ? -20.170 51.722 114.870 1.00 44.30 175 GLY B C 1
ATOM 6520 O O . GLY B 1 174 ? -21.085 52.121 114.146 1.00 45.70 175 GLY B O 1
ATOM 6524 N N . LEU B 1 175 ? -19.205 52.532 115.287 1.00 44.45 176 LEU B N 1
ATOM 6525 C CA . LEU B 1 175 ? -19.186 53.925 114.856 1.00 47.14 176 LEU B CA 1
ATOM 6526 C C . LEU B 1 175 ? -18.988 54.023 113.347 1.00 47.40 176 LEU B C 1
ATOM 6527 O O . LEU B 1 175 ? -19.570 54.887 112.680 1.00 47.37 176 LEU B O 1
ATOM 6543 N N . ILE B 1 176 ? -18.160 53.142 112.791 1.00 47.28 177 ILE B N 1
ATOM 6544 C CA . ILE B 1 176 ? -17.962 53.117 111.346 1.00 45.79 177 ILE B CA 1
ATOM 6545 C C . ILE B 1 176 ? -19.271 52.790 110.649 1.00 44.48 177 ILE B C 1
ATOM 6546 O O . ILE B 1 176 ? -19.665 53.437 109.676 1.00 43.31 177 ILE B O 1
ATOM 6562 N N . GLY B 1 177 ? -19.928 51.736 111.089 1.00 44.06 178 GLY B N 1
ATOM 6563 C CA . GLY B 1 177 ? -21.211 51.407 110.511 1.00 44.15 178 GLY B CA 1
ATOM 6564 C C . GLY B 1 177 ? -22.182 52.581 110.518 1.00 44.00 178 GLY B C 1
ATOM 6565 O O . GLY B 1 177 ? -22.878 52.827 109.525 1.00 44.71 178 GLY B O 1
ATOM 6569 N N . ARG B 1 178 ? -22.233 53.335 111.631 1.00 43.95 179 ARG B N 1
ATOM 6570 C CA . ARG B 1 178 ? -23.159 54.466 111.712 1.00 45.60 179 ARG B CA 1
ATOM 6571 C C . ARG B 1 178 ? -22.888 55.453 110.596 1.00 46.09 179 ARG B C 1
ATOM 6572 O O . ARG B 1 178 ? -23.821 56.047 110.045 1.00 46.57 179 ARG B O 1
ATOM 6593 N N . SER B 1 179 ? -21.613 55.645 110.246 1.00 45.62 180 SER B N 1
ATOM 6594 C CA . SER B 1 179 ? -21.285 56.603 109.204 1.00 45.02 180 SER B CA 1
ATOM 6595 C C . SER B 1 179 ? -21.741 56.145 107.822 1.00 42.25 180 SER B C 1
ATOM 6596 O O . SER B 1 179 ? -21.775 56.965 106.901 1.00 43.99 180 SER B O 1
ATOM 6604 N N . TYR B 1 180 ? -22.104 54.875 107.647 1.00 38.72 181 TYR B N 1
ATOM 6605 C CA . TYR B 1 180 ? -22.646 54.409 106.378 1.00 37.51 181 TYR B CA 1
ATOM 6606 C C . TYR B 1 180 ? -24.178 54.301 106.402 1.00 40.41 181 TYR B C 1
ATOM 6607 O O . TYR B 1 180 ? -24.766 53.674 105.513 1.00 38.02 181 TYR B O 1
ATOM 6625 N N . ALA B 1 181 ? -24.845 54.955 107.358 1.00 36.08 182 ALA B N 1
ATOM 6626 C CA . ALA B 1 181 ? -26.306 54.963 107.334 1.00 39.77 182 ALA B CA 1
ATOM 6627 C C . ALA B 1 181 ? -26.780 55.613 106.048 1.00 40.53 182 ALA B C 1
ATOM 6628 O O . ALA B 1 181 ? -26.311 56.689 105.670 1.00 42.28 182 ALA B O 1
ATOM 6635 N N . GLY B 1 182 ? -27.706 54.962 105.371 1.00 40.08 183 GLY B N 1
ATOM 6636 C CA . GLY B 1 182 ? -28.224 55.499 104.137 1.00 41.95 183 GLY B CA 1
ATOM 6637 C C . GLY B 1 182 ? -27.384 55.158 102.927 1.00 42.62 183 GLY B C 1
ATOM 6638 O O . GLY B 1 182 ? -27.771 55.492 101.799 1.00 45.38 183 GLY B O 1
ATOM 6642 N N . LYS B 1 183 ? -26.238 54.531 103.133 1.00 39.75 184 LYS B N 1
ATOM 6643 C CA . LYS B 1 183 ? -25.390 54.030 102.067 1.00 37.61 184 LYS B CA 1
ATOM 6644 C C . LYS B 1 183 ? -25.365 52.511 102.012 1.00 36.03 184 LYS B C 1
ATOM 6645 O O . LYS B 1 183 ? -25.442 51.929 100.926 1.00 38.16 184 LYS B O 1
ATOM 6664 N N . VAL B 1 184 ? -25.294 51.866 103.170 1.00 32.77 185 VAL B N 1
ATOM 6665 C CA . VAL B 1 184 ? -25.204 50.414 103.284 1.00 31.62 185 VAL B CA 1
ATOM 6666 C C . VAL B 1 184 ? -26.136 49.965 104.394 1.00 33.22 185 VAL B C 1
ATOM 6667 O O . VAL B 1 184 ? -26.191 50.600 105.450 1.00 34.94 185 VAL B O 1
ATOM 6680 N N . GLN B 1 185 ? -26.888 48.890 104.140 1.00 33.99 186 GLN B N 1
ATOM 6681 C CA . GLN B 1 185 ? -27.690 48.206 105.149 1.00 35.59 186 GLN B CA 1
ATOM 6682 C C . GLN B 1 185 ? -27.138 46.800 105.316 1.00 32.91 186 GLN B C 1
ATOM 6683 O O . GLN B 1 185 ? -26.827 46.131 104.316 1.00 32.73 186 GLN B O 1
ATOM 6697 N N . GLN B 1 186 ? -26.985 46.371 106.573 1.00 32.92 187 GLN B N 1
ATOM 6698 C CA . GLN B 1 186 ? -26.313 45.125 106.913 1.00 32.99 187 GLN B CA 1
ATOM 6699 C C . GLN B 1 186 ? -27.302 44.194 107.600 1.00 32.39 187 GLN B C 1
ATOM 6700 O O . GLN B 1 186 ? -28.124 44.640 108.409 1.00 33.58 187 GLN B O 1
ATOM 6714 N N . ILE B 1 187 ? -27.243 42.909 107.260 1.00 31.72 188 ILE B N 1
ATOM 6715 C CA . ILE B 1 187 ? -27.850 41.863 108.073 1.00 32.15 188 ILE B CA 1
ATOM 6716 C C . ILE B 1 187 ? -26.721 40.967 108.539 1.00 33.20 188 ILE B C 1
ATOM 6717 O O . ILE B 1 187 ? -25.996 40.408 107.710 1.00 33.78 188 ILE B O 1
ATOM 6733 N N . ILE B 1 188 ? -26.599 40.800 109.856 1.00 33.65 189 ILE B N 1
ATOM 6734 C CA . ILE B 1 188 ? -25.596 39.915 110.453 1.00 32.91 189 ILE B CA 1
ATOM 6735 C C . ILE B 1 188 ? -26.273 38.635 110.913 1.00 30.87 189 ILE B C 1
ATOM 6736 O O . ILE B 1 188 ? -27.116 38.659 111.809 1.00 31.90 189 ILE B O 1
ATOM 6752 N N . GLY B 1 189 ? -25.897 37.508 110.313 1.00 29.25 190 GLY B N 1
ATOM 6753 C CA . GLY B 1 189 ? -26.352 36.209 110.762 1.00 29.48 190 GLY B CA 1
ATOM 6754 C C . GLY B 1 189 ? -25.272 35.494 111.554 1.00 28.64 190 GLY B C 1
ATOM 6755 O O . GLY B 1 189 ? -24.128 35.368 111.107 1.00 28.85 190 GLY B O 1
ATOM 6759 N N . GLY B 1 190 ? -25.653 35.030 112.735 1.00 28.09 191 GLY B N 1
ATOM 6760 C CA . GLY B 1 190 ? -24.778 34.204 113.522 1.00 28.44 191 GLY B CA 1
ATOM 6761 C C . GLY B 1 190 ? -24.855 32.778 113.029 1.00 27.11 191 GLY B C 1
ATOM 6762 O O . GLY B 1 190 ? -25.930 32.271 112.700 1.00 27.77 191 GLY B O 1
ATOM 6766 N N . SER B 1 191 ? -23.683 32.117 112.984 1.00 25.09 192 SER B N 1
ATOM 6767 C CA . SER B 1 191 ? -23.639 30.754 112.475 1.00 24.96 192 SER B CA 1
ATOM 6768 C C . SER B 1 191 ? -22.768 29.815 113.289 1.00 25.21 192 SER B C 1
ATOM 6769 O O . SER B 1 191 ? -22.456 28.721 112.805 1.00 26.09 192 SER B O 1
ATOM 6777 N N . ILE B 1 192 ? -22.337 30.186 114.494 1.00 26.84 193 ILE B N 1
ATOM 6778 C CA . ILE B 1 192 ? -21.694 29.188 115.338 1.00 28.76 193 ILE B CA 1
ATOM 6779 C C . ILE B 1 192 ? -22.669 28.059 115.616 1.00 29.26 193 ILE B C 1
ATOM 6780 O O . ILE B 1 192 ? -23.786 28.280 116.106 1.00 30.97 193 ILE B O 1
ATOM 6796 N N . GLY B 1 193 ? -22.237 26.837 115.325 1.00 28.96 194 GLY B N 1
ATOM 6797 C CA . GLY B 1 193 ? -23.069 25.659 115.453 1.00 30.28 194 GLY B CA 1
ATOM 6798 C C . GLY B 1 193 ? -23.882 25.318 114.221 1.00 31.10 194 GLY B C 1
ATOM 6799 O O . GLY B 1 193 ? -24.398 24.202 114.130 1.00 33.66 194 GLY B O 1
ATOM 6803 N N . PHE B 1 194 ? -23.981 26.237 113.261 1.00 28.63 195 PHE B N 1
ATOM 6804 C CA . PHE B 1 194 ? -24.817 26.087 112.081 1.00 28.15 195 PHE B CA 1
ATOM 6805 C C . PHE B 1 194 ? -24.040 25.988 110.779 1.00 25.68 195 PHE B C 1
ATOM 6806 O O . PHE B 1 194 ? -24.569 25.437 109.822 1.00 24.98 195 PHE B O 1
ATOM 6823 N N . ASP B 1 195 ? -22.832 26.545 110.699 1.00 25.47 196 ASP B N 1
ATOM 6824 C CA . ASP B 1 195 ? -22.072 26.479 109.448 1.00 25.20 196 ASP B CA 1
ATOM 6825 C C . ASP B 1 195 ? -20.580 26.659 109.771 1.00 26.50 196 ASP B C 1
ATOM 6826 O O . ASP B 1 195 ? -20.176 26.640 110.935 1.00 27.47 196 ASP B O 1
ATOM 6835 N N . ASP B 1 196 ? -19.758 26.845 108.730 1.00 26.65 197 ASP B N 1
ATOM 6836 C CA . ASP B 1 196 ? -18.317 26.631 108.852 1.00 25.92 197 ASP B CA 1
ATOM 6837 C C . ASP B 1 196 ? -17.571 27.827 109.400 1.00 25.65 197 ASP B C 1
ATOM 6838 O O . ASP B 1 196 ? -16.435 27.665 109.839 1.00 27.96 197 ASP B O 1
ATOM 6847 N N . TYR B 1 197 ? -18.144 29.010 109.307 1.00 24.19 198 TYR B N 1
ATOM 6848 C CA . TYR B 1 197 ? -17.653 30.239 109.895 1.00 23.94 198 TYR B CA 1
ATOM 6849 C C . TYR B 1 197 ? -18.612 30.646 111.013 1.00 26.54 198 TYR B C 1
ATOM 6850 O O . TYR B 1 197 ? -19.579 29.953 111.310 1.00 28.73 198 TYR B O 1
ATOM 6868 N N . GLU B 1 198 ? -18.354 31.805 111.614 1.00 25.63 199 GLU B N 1
ATOM 6869 C CA . GLU B 1 198 ? -19.072 32.214 112.803 1.00 25.50 199 GLU B CA 1
ATOM 6870 C C . GLU B 1 198 ? -20.153 33.249 112.520 1.00 25.13 199 GLU B C 1
ATOM 6871 O O . GLU B 1 198 ? -21.052 33.404 113.343 1.00 24.12 199 GLU B O 1
ATOM 6883 N N . TRP B 1 199 ? -20.044 34.006 111.428 1.00 25.79 200 TRP B N 1
ATOM 6884 C CA . TRP B 1 199 ? -21.071 34.948 111.003 1.00 27.75 200 TRP B CA 1
ATOM 6885 C C . TRP B 1 199 ? -21.183 34.920 109.487 1.00 27.46 200 TRP B C 1
ATOM 6886 O O . TRP B 1 199 ? -20.187 34.724 108.779 1.00 27.03 200 TRP B O 1
ATOM 6907 N N . GLY B 1 200 ? -22.411 35.123 109.006 1.00 27.13 201 GLY B N 1
ATOM 6908 C CA . GLY B 1 200 ? -22.694 35.418 107.607 1.00 25.91 201 GLY B CA 1
ATOM 6909 C C . GLY B 1 200 ? -23.091 36.873 107.521 1.00 26.81 201 GLY B C 1
ATOM 6910 O O . GLY B 1 200 ? -24.043 37.298 108.189 1.00 29.28 201 GLY B O 1
ATOM 6914 N N . VAL B 1 201 ? -22.373 37.652 106.718 1.00 25.74 202 VAL B N 1
ATOM 6915 C CA . VAL B 1 201 ? -22.589 39.099 106.590 1.00 25.92 202 VAL B CA 1
ATOM 6916 C C . VAL B 1 201 ? -23.221 39.361 105.234 1.00 25.21 202 VAL B C 1
ATOM 6917 O O . VAL B 1 201 ? -22.615 39.055 104.205 1.00 25.18 202 VAL B O 1
ATOM 6930 N N . THR B 1 202 ? -24.425 39.931 105.213 1.00 26.80 203 THR B N 1
ATOM 6931 C CA . THR B 1 202 ? -25.052 40.387 103.976 1.00 28.14 203 THR B CA 1
ATOM 6932 C C . THR B 1 202 ? -25.152 41.911 103.994 1.00 28.52 203 THR B C 1
ATOM 6933 O O . THR B 1 202 ? -25.688 42.495 104.945 1.00 30.15 203 THR B O 1
ATOM 6944 N N . LEU B 1 203 ? -24.662 42.551 102.933 1.00 27.66 204 LEU B N 1
ATOM 6945 C CA . LEU B 1 203 ? -24.782 43.990 102.762 1.00 27.02 204 LEU B CA 1
ATOM 6946 C C . LEU B 1 203 ? -25.589 44.311 101.518 1.00 26.55 204 LEU B C 1
ATOM 6947 O O . LEU B 1 203 ? -25.513 43.596 100.515 1.00 25.36 204 LEU B O 1
ATOM 6963 N N . PHE B 1 204 ? -26.362 45.403 101.608 1.00 28.10 205 PHE B N 1
ATOM 6964 C CA . PHE B 1 204 ? -27.230 45.912 100.550 1.00 28.86 205 PHE B CA 1
ATOM 6965 C C . PHE B 1 204 ? -26.907 47.383 100.324 1.00 28.80 205 PHE B C 1
ATOM 6966 O O . PHE B 1 204 ? -26.786 48.145 101.286 1.00 29.27 205 PHE B O 1
ATOM 6983 N N . SER B 1 205 ? -26.791 47.786 99.060 1.00 29.28 206 SER B N 1
ATOM 6984 C CA . SER B 1 205 ? -26.551 49.181 98.726 1.00 30.00 206 SER B CA 1
ATOM 6985 C C . SER B 1 205 ? -26.980 49.421 97.293 1.00 28.36 206 SER B C 1
ATOM 6986 O O . SER B 1 205 ? -26.993 48.506 96.482 1.00 27.25 206 SER B O 1
ATOM 6994 N N . ASP B 1 206 ? -27.276 50.679 96.975 1.00 28.91 207 ASP B N 1
ATOM 6995 C CA . ASP B 1 206 ? -27.531 51.076 95.600 1.00 30.82 207 ASP B CA 1
ATOM 6996 C C . ASP B 1 206 ? -26.241 51.487 94.877 1.00 30.53 207 ASP B C 1
ATOM 6997 O O . ASP B 1 206 ? -26.281 51.778 93.680 1.00 30.52 207 ASP B O 1
ATOM 7006 N N . ASP B 1 207 ? -25.118 51.565 95.588 1.00 30.54 208 ASP B N 1
ATOM 7007 C CA . ASP B 1 207 ? -23.813 51.860 95.005 1.00 31.16 208 ASP B CA 1
ATOM 7008 C C . ASP B 1 207 ? -22.853 50.777 95.478 1.00 31.85 208 ASP B C 1
ATOM 7009 O O . ASP B 1 207 ? -22.468 50.747 96.651 1.00 32.24 208 ASP B O 1
ATOM 7018 N N . ALA B 1 208 ? -22.468 49.897 94.558 1.00 33.36 209 ALA B N 1
ATOM 7019 C CA . ALA B 1 208 ? -21.582 48.780 94.881 1.00 35.35 209 ALA B CA 1
ATOM 7020 C C . ALA B 1 208 ? -20.254 49.239 95.456 1.00 33.69 209 ALA B C 1
ATOM 7021 O O . ALA B 1 208 ? -19.616 48.485 96.202 1.00 32.94 209 ALA B O 1
ATOM 7028 N N . LEU B 1 209 ? -19.815 50.457 95.121 1.00 33.11 210 LEU B N 1
ATOM 7029 C CA . LEU B 1 209 ? -18.553 50.940 95.663 1.00 32.31 210 LEU B CA 1
ATOM 7030 C C . LEU B 1 209 ? -18.639 51.173 97.154 1.00 32.60 210 LEU B C 1
ATOM 7031 O O . LEU B 1 209 ? -17.601 51.210 97.822 1.00 33.17 210 LEU B O 1
ATOM 7047 N N . GLU B 1 210 ? -19.843 51.348 97.695 1.00 31.66 211 GLU B N 1
ATOM 7048 C CA . GLU B 1 210 ? -19.971 51.485 99.145 1.00 31.27 211 GLU B CA 1
ATOM 7049 C C . GLU B 1 210 ? -19.590 50.199 99.858 1.00 29.93 211 GLU B C 1
ATOM 7050 O O . GLU B 1 210 ? -19.148 50.252 101.011 1.00 31.60 211 GLU B O 1
ATOM 7062 N N . PHE B 1 211 ? -19.728 49.042 99.193 1.00 28.20 212 PHE B N 1
ATOM 7063 C CA . PHE B 1 211 ? -19.273 47.791 99.793 1.00 27.17 212 PHE B CA 1
ATOM 7064 C C . PHE B 1 211 ? -17.783 47.861 100.022 1.00 27.32 212 PHE B C 1
ATOM 7065 O O . PHE B 1 211 ? -17.277 47.551 101.111 1.00 28.05 212 PHE B O 1
ATOM 7082 N N . LYS B 1 212 ? -17.072 48.280 98.991 1.00 26.70 213 LYS B N 1
ATOM 7083 C CA . LYS B 1 212 ? -15.617 48.355 99.066 1.00 27.17 213 LYS B CA 1
ATOM 7084 C C . LYS B 1 212 ? -15.194 49.362 100.122 1.00 28.34 213 LYS B C 1
ATOM 7085 O O . LYS B 1 212 ? -14.289 49.109 100.924 1.00 28.26 213 LYS B O 1
ATOM 7104 N N . ARG B 1 213 ? -15.857 50.509 100.152 1.00 30.83 214 ARG B N 1
ATOM 7105 C CA . ARG B 1 213 ? -15.499 51.527 101.129 1.00 33.18 214 ARG B CA 1
ATOM 7106 C C . ARG B 1 213 ? -15.721 51.040 102.560 1.00 31.13 214 ARG B C 1
ATOM 7107 O O . ARG B 1 213 ? -14.835 51.190 103.413 1.00 30.82 214 ARG B O 1
ATOM 7128 N N . ILE B 1 214 ? -16.909 50.499 102.872 1.00 29.70 215 ILE B N 1
ATOM 7129 C CA . ILE B 1 214 ? -17.170 50.156 104.273 1.00 28.59 215 ILE B CA 1
ATOM 7130 C C . ILE B 1 214 ? -16.288 48.987 104.703 1.00 26.87 215 ILE B C 1
ATOM 7131 O O . ILE B 1 214 ? -15.776 48.967 105.829 1.00 26.83 215 ILE B O 1
ATOM 7147 N N . VAL B 1 215 ? -16.091 48.001 103.825 1.00 26.13 216 VAL B N 1
ATOM 7148 C CA . VAL B 1 215 ? -15.348 46.821 104.232 1.00 25.99 216 VAL B CA 1
ATOM 7149 C C . VAL B 1 215 ? -13.862 47.160 104.355 1.00 27.93 216 VAL B C 1
ATOM 7150 O O . VAL B 1 215 ? -13.177 46.642 105.251 1.00 29.14 216 VAL B O 1
ATOM 7163 N N . THR B 1 216 ? -13.357 48.077 103.520 1.00 28.89 217 THR B N 1
ATOM 7164 C CA . THR B 1 216 ? -11.977 48.559 103.674 1.00 29.32 217 THR B CA 1
ATOM 7165 C C . THR B 1 216 ? -11.830 49.365 104.956 1.00 29.61 217 THR B C 1
ATOM 7166 O O . THR B 1 216 ? -10.865 49.180 105.703 1.00 30.37 217 THR B O 1
ATOM 7177 N N . GLU B 1 217 ? -12.773 50.282 105.216 1.00 29.79 218 GLU B N 1
ATOM 7178 C CA . GLU B 1 217 ? -12.682 51.099 106.418 1.00 31.78 218 GLU B CA 1
ATOM 7179 C C . GLU B 1 217 ? -12.659 50.222 107.657 1.00 31.24 218 GLU B C 1
ATOM 7180 O O . GLU B 1 217 ? -11.864 50.449 108.583 1.00 30.87 218 GLU B O 1
ATOM 7192 N N . MET B 1 218 ? -13.550 49.232 107.710 1.00 31.15 219 MET B N 1
ATOM 7193 C CA . MET B 1 218 ? -13.568 48.332 108.855 1.00 32.01 219 MET B CA 1
ATOM 7194 C C . MET B 1 218 ? -12.262 47.558 108.966 1.00 31.22 219 MET B C 1
ATOM 7195 O O . MET B 1 218 ? -11.800 47.293 110.074 1.00 31.71 219 MET B O 1
ATOM 7209 N N . ARG B 1 219 ? -11.646 47.192 107.839 1.00 29.94 220 ARG B N 1
ATOM 7210 C CA . ARG B 1 219 ? -10.426 46.386 107.914 1.00 30.28 220 ARG B CA 1
ATOM 7211 C C . ARG B 1 219 ? -9.276 47.120 108.602 1.00 30.87 220 ARG B C 1
ATOM 7212 O O . ARG B 1 219 ? -8.362 46.460 109.129 1.00 32.80 220 ARG B O 1
ATOM 7233 N N . PHE B 1 220 ? -9.308 48.460 108.646 1.00 30.83 221 PHE B N 1
ATOM 7234 C CA . PHE B 1 220 ? -8.289 49.222 109.358 1.00 32.42 221 PHE B CA 1
ATOM 7235 C C . PHE B 1 220 ? -8.646 49.462 110.828 1.00 33.18 221 PHE B C 1
ATOM 7236 O O . PHE B 1 220 ? -7.806 49.974 111.580 1.00 33.33 221 PHE B O 1
ATOM 7253 N N . ASP B 1 221 ? -9.867 49.112 111.233 1.00 37.33 222 ASP B N 1
ATOM 7254 C CA . ASP B 1 221 ? -10.276 49.101 112.629 1.00 38.50 222 ASP B CA 1
ATOM 7255 C C . ASP B 1 221 ? -9.788 47.824 113.311 1.00 36.85 222 ASP B C 1
ATOM 7256 O O . ASP B 1 221 ? -9.824 46.733 112.727 1.00 35.74 222 ASP B O 1
ATOM 7265 N N . GLU B 1 222 ? -9.350 47.963 114.563 1.00 36.87 223 GLU B N 1
ATOM 7266 C CA . GLU B 1 222 ? -8.582 46.896 115.205 1.00 37.12 223 GLU B CA 1
ATOM 7267 C C . GLU B 1 222 ? -9.387 45.611 115.338 1.00 36.21 223 GLU B C 1
ATOM 7268 O O . GLU B 1 222 ? -8.832 44.509 115.238 1.00 37.03 223 GLU B O 1
ATOM 7280 N N . ALA B 1 223 ? -10.691 45.722 115.587 1.00 35.04 224 ALA B N 1
ATOM 7281 C CA . ALA B 1 223 ? -11.516 44.524 115.687 1.00 36.11 224 ALA B CA 1
ATOM 7282 C C . ALA B 1 223 ? -11.402 43.636 114.453 1.00 36.66 224 ALA B C 1
ATOM 7283 O O . ALA B 1 223 ? -11.396 42.405 114.569 1.00 41.47 224 ALA B O 1
ATOM 7290 N N . SER B 1 224 ? -11.358 44.230 113.262 1.00 32.96 225 SER B N 1
ATOM 7291 C CA . SER B 1 224 ? -11.190 43.431 112.049 1.00 30.67 225 SER B CA 1
ATOM 7292 C C . SER B 1 224 ? -9.724 43.263 111.668 1.00 27.88 225 SER B C 1
ATOM 7293 O O . SER B 1 224 ? -9.322 42.152 111.274 1.00 26.77 225 SER B O 1
ATOM 7301 N N . ALA B 1 225 ? -8.914 44.336 111.807 1.00 27.70 226 ALA B N 1
ATOM 7302 C CA . ALA B 1 225 ? -7.512 44.286 111.373 1.00 27.82 226 ALA B CA 1
ATOM 7303 C C . ALA B 1 225 ? -6.769 43.154 112.059 1.00 29.14 226 ALA B C 1
ATOM 7304 O O . ALA B 1 225 ? -5.995 42.426 111.434 1.00 29.14 226 ALA B O 1
ATOM 7311 N N . ARG B 1 226 ? -7.036 42.963 113.336 1.00 30.56 227 ARG B N 1
ATOM 7312 C CA . ARG B 1 226 ? -6.345 41.963 114.122 1.00 30.90 227 ARG B CA 1
ATOM 7313 C C . ARG B 1 226 ? -7.091 40.623 114.208 1.00 30.22 227 ARG B C 1
ATOM 7314 O O . ARG B 1 226 ? -6.460 39.563 114.317 1.00 29.91 227 ARG B O 1
ATOM 7335 N N . TYR B 1 227 ? -8.414 40.644 114.210 1.00 30.95 228 TYR B N 1
ATOM 7336 C CA . TYR B 1 227 ? -9.187 39.465 114.560 1.00 31.88 228 TYR B CA 1
ATOM 7337 C C . TYR B 1 227 ? -10.095 38.907 113.467 1.00 33.63 228 TYR B C 1
ATOM 7338 O O . TYR B 1 227 ? -10.644 37.819 113.665 1.00 36.24 228 TYR B O 1
ATOM 7356 N N . ALA B 1 228 ? -10.269 39.561 112.328 1.00 31.40 229 ALA B N 1
ATOM 7357 C CA . ALA B 1 228 ? -11.191 39.011 111.329 1.00 30.87 229 ALA B CA 1
ATOM 7358 C C . ALA B 1 228 ? -10.525 37.979 110.423 1.00 28.32 229 ALA B C 1
ATOM 7359 O O . ALA B 1 228 ? -9.383 38.140 109.985 1.00 29.16 229 ALA B O 1
ATOM 7366 N N . GLU B 1 229 ? -11.265 36.913 110.139 1.00 26.63 230 GLU B N 1
ATOM 7367 C CA . GLU B 1 229 ? -10.896 35.890 109.182 1.00 28.37 230 GLU B CA 1
ATOM 7368 C C . GLU B 1 229 ? -12.037 35.781 108.177 1.00 25.76 230 GLU B C 1
ATOM 7369 O O . GLU B 1 229 ? -13.164 35.527 108.574 1.00 26.88 230 GLU B O 1
ATOM 7381 N N . PHE B 1 230 ? -11.759 35.972 106.884 1.00 25.83 231 PHE B N 1
ATOM 7382 C CA . PHE B 1 230 ? -12.821 36.139 105.893 1.00 27.51 231 PHE B CA 1
ATOM 7383 C C . PHE B 1 230 ? -12.917 34.930 104.975 1.00 27.25 231 PHE B C 1
ATOM 7384 O O . PHE B 1 230 ? -11.915 34.296 104.649 1.00 27.29 231 PHE B O 1
ATOM 7401 N N . GLY B 1 231 ? -14.142 34.634 104.557 1.00 27.51 232 GLY B N 1
ATOM 7402 C CA . GLY B 1 231 ? -14.403 33.660 103.533 1.00 27.37 232 GLY B CA 1
ATOM 7403 C C . GLY B 1 231 ? -14.402 34.319 102.177 1.00 26.94 232 GLY B C 1
ATOM 7404 O O . GLY B 1 231 ? -13.807 35.381 101.975 1.00 27.80 232 GLY B O 1
ATOM 7408 N N . SER B 1 232 ? -15.089 33.676 101.233 1.00 26.28 233 SER B N 1
ATOM 7409 C CA . SER B 1 232 ? -15.253 34.225 99.895 1.00 24.61 233 SER B CA 1
ATOM 7410 C C . SER B 1 232 ? -16.276 35.353 99.892 1.00 24.35 233 SER B C 1
ATOM 7411 O O . SER B 1 232 ? -17.220 35.370 100.688 1.00 25.00 233 SER B O 1
ATOM 7419 N N . PHE B 1 233 ? -16.096 36.291 98.950 1.00 24.44 234 PHE B N 1
ATOM 7420 C CA . PHE B 1 233 ? -17.011 37.400 98.736 1.00 23.90 234 PHE B CA 1
ATOM 7421 C C . PHE B 1 233 ? -17.801 37.179 97.449 1.00 23.90 234 PHE B C 1
ATOM 7422 O O . PHE B 1 233 ? -17.242 36.801 96.401 1.00 23.13 234 PHE B O 1
ATOM 7439 N N . PHE B 1 234 ? -19.103 37.447 97.550 1.00 24.03 235 PHE B N 1
ATOM 7440 C CA . PHE B 1 234 ? -20.045 37.333 96.443 1.00 24.62 235 PHE B CA 1
ATOM 7441 C C . PHE B 1 234 ? -20.743 38.668 96.263 1.00 26.09 235 PHE B C 1
ATOM 7442 O O . PHE B 1 234 ? -21.206 39.257 97.256 1.00 28.17 235 PHE B O 1
ATOM 7459 N N . ILE B 1 235 ? -20.855 39.136 95.015 1.00 26.47 236 ILE B N 1
ATOM 7460 C CA . ILE B 1 235 ? -21.494 40.423 94.742 1.00 27.56 236 ILE B CA 1
ATOM 7461 C C . ILE B 1 235 ? -22.479 40.274 93.580 1.00 24.64 236 ILE B C 1
ATOM 7462 O O . ILE B 1 235 ? -22.247 39.484 92.653 1.00 22.99 236 ILE B O 1
ATOM 7478 N N . GLY B 1 236 ? -23.596 40.998 93.661 1.00 24.31 237 GLY B N 1
ATOM 7479 C CA . GLY B 1 236 ? -24.716 40.759 92.771 1.00 23.41 237 GLY B CA 1
ATOM 7480 C C . GLY B 1 236 ? -25.627 41.952 92.569 1.00 24.43 237 GLY B C 1
ATOM 7481 O O . GLY B 1 236 ? -25.524 42.983 93.241 1.00 25.66 237 GLY B O 1
ATOM 7485 N N . ASN B 1 237 ? -26.516 41.798 91.587 1.00 24.79 238 ASN B N 1
ATOM 7486 C CA . ASN B 1 237 ? -27.477 42.821 91.180 1.00 26.96 238 ASN B CA 1
ATOM 7487 C C . ASN B 1 237 ? -28.893 42.302 91.369 1.00 25.89 238 ASN B C 1
ATOM 7488 O O . ASN B 1 237 ? -29.172 41.133 91.081 1.00 25.57 238 ASN B O 1
ATOM 7499 N N . LEU B 1 238 ? -29.770 43.179 91.841 1.00 26.68 239 LEU B N 1
ATOM 7500 C CA . LEU B 1 238 ? -31.158 42.802 92.103 1.00 28.03 239 LEU B CA 1
ATOM 7501 C C . LEU B 1 238 ? -31.817 42.206 90.864 1.00 29.62 239 LEU B C 1
ATOM 7502 O O . LEU B 1 238 ? -31.764 42.789 89.774 1.00 30.47 239 LEU B O 1
ATOM 7518 N N . LEU B 1 239 ? -32.481 41.054 91.059 1.00 29.90 240 LEU B N 1
ATOM 7519 C CA . LEU B 1 239 ? -33.276 40.389 90.033 1.00 32.28 240 LEU B CA 1
ATOM 7520 C C . LEU B 1 239 ? -34.741 40.418 90.428 1.00 32.78 240 LEU B C 1
ATOM 7521 O O . LEU B 1 239 ? -35.154 39.722 91.360 1.00 33.45 240 LEU B O 1
ATOM 7537 N N . LEU B 1 240 ? -35.523 41.178 89.694 1.00 33.97 241 LEU B N 1
ATOM 7538 C CA . LEU B 1 240 ? -36.963 41.069 89.759 1.00 36.20 241 LEU B CA 1
ATOM 7539 C C . LEU B 1 240 ? -37.461 40.185 88.620 1.00 36.66 241 LEU B C 1
ATOM 7540 O O . LEU B 1 240 ? -36.696 39.599 87.861 1.00 34.43 241 LEU B O 1
ATOM 7556 N N . SER B 1 241 ? -38.778 40.080 88.520 1.00 40.30 242 SER B N 1
ATOM 7557 C CA . SER B 1 241 ? -39.387 39.152 87.584 1.00 43.91 242 SER B CA 1
ATOM 7558 C C . SER B 1 241 ? -38.909 39.393 86.155 1.00 42.02 242 SER B C 1
ATOM 7559 O O . SER B 1 241 ? -38.609 38.443 85.424 1.00 41.10 242 SER B O 1
ATOM 7567 N N . GLU B 1 242 ? -38.818 40.654 85.742 1.00 43.78 243 GLU B N 1
ATOM 7568 C CA . GLU B 1 242 ? -38.412 40.952 84.373 1.00 49.01 243 GLU B CA 1
ATOM 7569 C C . GLU B 1 242 ? -36.967 40.535 84.120 1.00 45.04 243 GLU B C 1
ATOM 7570 O O . GLU B 1 242 ? -36.646 39.968 83.071 1.00 45.68 243 GLU B O 1
ATOM 7582 N N . GLN B 1 243 ? -36.064 40.855 85.044 1.00 43.10 244 GLN B N 1
ATOM 7583 C CA . GLN B 1 243 ? -34.680 40.474 84.828 1.00 44.51 244 GLN B CA 1
ATOM 7584 C C . GLN B 1 243 ? -34.525 38.959 84.903 1.00 43.96 244 GLN B C 1
ATOM 7585 O O . GLN B 1 243 ? -33.638 38.391 84.253 1.00 42.02 244 GLN B O 1
ATOM 7599 N N . LEU B 1 244 ? -35.392 38.288 85.669 1.00 45.94 245 LEU B N 1
ATOM 7600 C CA . LEU B 1 244 ? -35.363 36.830 85.717 1.00 48.61 245 LEU B CA 1
ATOM 7601 C C . LEU B 1 244 ? -35.712 36.216 84.360 1.00 49.38 245 LEU B C 1
ATOM 7602 O O . LEU B 1 244 ? -35.041 35.281 83.896 1.00 49.68 245 LEU B O 1
ATOM 7618 N N . SER B 1 245 ? -36.748 36.728 83.702 1.00 50.44 246 SER B N 1
ATOM 7619 C CA . SER B 1 245 ? -37.123 36.192 82.396 1.00 52.25 246 SER B CA 1
ATOM 7620 C C . SER B 1 245 ? -36.031 36.441 81.352 1.00 51.54 246 SER B C 1
ATOM 7621 O O . SER B 1 245 ? -35.789 35.594 80.482 1.00 51.87 246 SER B O 1
ATOM 7629 N N . LYS B 1 246 ? -35.375 37.603 81.418 1.00 50.80 247 LYS B N 1
ATOM 7630 C CA . LYS B 1 246 ? -34.278 37.903 80.502 1.00 50.72 247 LYS B CA 1
ATOM 7631 C C . LYS B 1 246 ? -33.089 36.977 80.746 1.00 45.94 247 LYS B C 1
ATOM 7632 O O . LYS B 1 246 ? -32.474 36.470 79.798 1.00 45.25 247 LYS B O 1
ATOM 7651 N N . LEU B 1 247 ? -32.728 36.785 82.014 1.00 42.71 248 LEU B N 1
ATOM 7652 C CA . LEU B 1 247 ? -31.634 35.895 82.365 1.00 39.95 248 LEU B CA 1
ATOM 7653 C C . LEU B 1 247 ? -31.733 34.565 81.627 1.00 38.19 248 LEU B C 1
ATOM 7654 O O . LEU B 1 247 ? -30.733 34.066 81.085 1.00 38.15 248 LEU B O 1
ATOM 7670 N N . PHE B 1 248 ? -32.936 33.972 81.593 1.00 36.90 249 PHE B N 1
ATOM 7671 C CA . PHE B 1 248 ? -33.104 32.636 81.049 1.00 36.67 249 PHE B CA 1
ATOM 7672 C C . PHE B 1 248 ? -33.477 32.619 79.573 1.00 39.45 249 PHE B C 1
ATOM 7673 O O . PHE B 1 248 ? -33.619 31.532 79.001 1.00 40.29 249 PHE B O 1
ATOM 7690 N N . THR B 1 249 ? -33.656 33.772 78.938 1.00 41.11 250 THR B N 1
ATOM 7691 C CA . THR B 1 249 ? -33.949 33.785 77.513 1.00 43.56 250 THR B CA 1
ATOM 7692 C C . THR B 1 249 ? -32.660 33.531 76.756 1.00 44.97 250 THR B C 1
ATOM 7693 O O . THR B 1 249 ? -31.700 34.296 76.899 1.00 44.91 250 THR B O 1
ATOM 7704 N N . ILE B 1 250 ? -32.649 32.471 75.952 1.00 47.61 251 ILE B N 1
ATOM 7705 C CA . ILE B 1 250 ? -31.430 31.960 75.343 1.00 52.05 251 ILE B CA 1
ATOM 7706 C C . ILE B 1 250 ? -31.576 31.648 73.851 1.00 59.12 251 ILE B C 1
ATOM 7707 O O . ILE B 1 250 ? -31.829 32.541 73.034 1.00 64.09 251 ILE B O 1
ATOM 7723 N N . GLU C 1 2 ? 24.504 16.258 110.029 1.00 79.81 3 GLU C N 1
ATOM 7724 C CA . GLU C 1 2 ? 23.260 16.549 110.718 1.00 77.25 3 GLU C CA 1
ATOM 7725 C C . GLU C 1 2 ? 22.172 15.587 110.195 1.00 72.29 3 GLU C C 1
ATOM 7726 O O . GLU C 1 2 ? 21.395 15.036 110.979 1.00 72.24 3 GLU C O 1
ATOM 7737 N N . ALA C 1 3 ? 22.175 15.321 108.890 1.00 68.32 4 ALA C N 1
ATOM 7738 C CA . ALA C 1 3 ? 21.055 14.639 108.238 1.00 64.82 4 ALA C CA 1
ATOM 7739 C C . ALA C 1 3 ? 20.951 13.149 108.580 1.00 65.93 4 ALA C C 1
ATOM 7740 O O . ALA C 1 3 ? 21.957 12.435 108.691 1.00 65.83 4 ALA C O 1
ATOM 7747 N N . VAL C 1 4 ? 19.705 12.677 108.708 1.00 68.24 5 VAL C N 1
ATOM 7748 C CA . VAL C 1 4 ? 19.435 11.243 108.775 1.00 72.08 5 VAL C CA 1
ATOM 7749 C C . VAL C 1 4 ? 19.925 10.560 107.497 1.00 75.96 5 VAL C C 1
ATOM 7750 O O . VAL C 1 4 ? 19.898 11.137 106.402 1.00 73.98 5 VAL C O 1
ATOM 7763 N N . LYS C 1 5 ? 20.353 9.304 107.645 1.00 81.31 6 LYS C N 1
ATOM 7764 C CA . LYS C 1 5 ? 20.753 8.442 106.539 1.00 84.65 6 LYS C CA 1
ATOM 7765 C C . LYS C 1 5 ? 20.003 7.128 106.700 1.00 76.59 6 LYS C C 1
ATOM 7766 O O . LYS C 1 5 ? 19.878 6.626 107.817 1.00 78.96 6 LYS C O 1
ATOM 7785 N N . THR C 1 6 ? 19.479 6.579 105.602 1.00 65.66 7 THR C N 1
ATOM 7786 C CA . THR C 1 6 ? 18.515 5.491 105.702 1.00 55.94 7 THR C CA 1
ATOM 7787 C C . THR C 1 6 ? 18.913 4.299 104.834 1.00 50.37 7 THR C C 1
ATOM 7788 O O . THR C 1 6 ? 19.682 4.423 103.875 1.00 49.36 7 THR C O 1
ATOM 7799 N N . LEU C 1 7 ? 18.429 3.125 105.241 1.00 47.27 8 LEU C N 1
ATOM 7800 C CA . LEU C 1 7 ? 18.358 1.939 104.399 1.00 45.11 8 LEU C CA 1
ATOM 7801 C C . LEU C 1 7 ? 16.976 1.871 103.764 1.00 42.85 8 LEU C C 1
ATOM 7802 O O . LEU C 1 7 ? 15.971 2.099 104.439 1.00 42.86 8 LEU C O 1
ATOM 7818 N N . ASP C 1 8 ? 16.921 1.511 102.483 1.00 42.04 9 ASP C N 1
ATOM 7819 C CA . ASP C 1 8 ? 15.656 1.532 101.750 1.00 42.32 9 ASP C CA 1
ATOM 7820 C C . ASP C 1 8 ? 15.398 0.197 101.055 1.00 41.67 9 ASP C C 1
ATOM 7821 O O . ASP C 1 8 ? 16.312 -0.411 100.491 1.00 44.11 9 ASP C O 1
ATOM 7830 N N . GLY C 1 9 ? 14.143 -0.266 101.122 1.00 38.21 10 GLY C N 1
ATOM 7831 C CA . GLY C 1 9 ? 13.781 -1.589 100.631 1.00 36.01 10 GLY C CA 1
ATOM 7832 C C . GLY C 1 9 ? 12.746 -1.549 99.517 1.00 33.36 10 GLY C C 1
ATOM 7833 O O . GLY C 1 9 ? 12.909 -0.793 98.556 1.00 31.18 10 GLY C O 1
ATOM 7837 N N . TRP C 1 10 ? 11.650 -2.302 99.649 1.00 33.53 11 TRP C N 1
ATOM 7838 C CA . TRP C 1 10 ? 10.663 -2.364 98.567 1.00 33.18 11 TRP C CA 1
ATOM 7839 C C . TRP C 1 10 ? 10.016 -1.009 98.329 1.00 30.50 11 TRP C C 1
ATOM 7840 O O . TRP C 1 10 ? 9.801 -0.215 99.253 1.00 30.73 11 TRP C O 1
ATOM 7861 N N . PHE C 1 11 ? 9.678 -0.763 97.070 1.00 28.22 12 PHE C N 1
ATOM 7862 C CA . PHE C 1 11 ? 8.863 0.380 96.721 1.00 27.37 12 PHE C CA 1
ATOM 7863 C C . PHE C 1 11 ? 7.406 -0.005 96.928 1.00 26.70 12 PHE C C 1
ATOM 7864 O O . PHE C 1 11 ? 7.023 -1.147 96.693 1.00 26.83 12 PHE C O 1
ATOM 7881 N N . CYS C 1 12 ? 6.613 0.953 97.401 1.00 26.26 13 CYS C N 1
ATOM 7882 C CA . CYS C 1 12 ? 5.259 0.730 97.887 1.00 28.00 13 CYS C CA 1
ATOM 7883 C C . CYS C 1 12 ? 4.271 1.623 97.158 1.00 26.93 13 CYS C C 1
ATOM 7884 O O . CYS C 1 12 ? 4.526 2.814 96.959 1.00 29.15 13 CYS C O 1
ATOM 7892 N N . LEU C 1 13 ? 3.133 1.047 96.789 1.00 25.65 14 LEU C N 1
ATOM 7893 C CA . LEU C 1 13 ? 1.975 1.790 96.320 1.00 25.04 14 LEU C CA 1
ATOM 7894 C C . LEU C 1 13 ? 0.779 1.464 97.199 1.00 25.34 14 LEU C C 1
ATOM 7895 O O . LEU C 1 13 ? 0.429 0.290 97.360 1.00 25.48 14 LEU C O 1
ATOM 7911 N N . HIS C 1 14 ? 0.180 2.501 97.775 1.00 24.91 15 HIS C N 1
ATOM 7912 C CA . HIS C 1 14 ? -1.131 2.423 98.419 1.00 24.83 15 HIS C CA 1
ATOM 7913 C C . HIS C 1 14 ? -2.106 3.027 97.415 1.00 23.61 15 HIS C C 1
ATOM 7914 O O . HIS C 1 14 ? -2.024 4.225 97.128 1.00 25.04 15 HIS C O 1
ATOM 7928 N N . ASP C 1 15 ? -3.004 2.210 96.876 1.00 22.71 16 ASP C N 1
ATOM 7929 C CA . ASP C 1 15 ? -3.920 2.630 95.813 1.00 23.22 16 ASP C CA 1
ATOM 7930 C C . ASP C 1 15 ? -5.364 2.540 96.331 1.00 21.94 16 ASP C C 1
ATOM 7931 O O . ASP C 1 15 ? -5.904 1.440 96.488 1.00 22.49 16 ASP C O 1
ATOM 7940 N N . PHE C 1 16 ? -5.974 3.675 96.616 1.00 21.09 17 PHE C N 1
ATOM 7941 C CA . PHE C 1 16 ? -7.323 3.733 97.209 1.00 20.57 17 PHE C CA 1
ATOM 7942 C C . PHE C 1 16 ? -8.359 3.937 96.107 1.00 21.95 17 PHE C C 1
ATOM 7943 O O . PHE C 1 16 ? -8.196 4.813 95.242 1.00 22.95 17 PHE C O 1
ATOM 7960 N N . ARG C 1 17 ? -9.405 3.115 96.125 1.00 21.37 18 ARG C N 1
ATOM 7961 C CA . ARG C 1 17 ? -10.422 3.129 95.082 1.00 22.05 18 ARG C CA 1
ATOM 7962 C C . ARG C 1 17 ? -11.801 3.144 95.720 1.00 22.76 18 ARG C C 1
ATOM 7963 O O . ARG C 1 17 ? -12.033 2.468 96.727 1.00 23.24 18 ARG C O 1
ATOM 7984 N N . SER C 1 18 ? -12.721 3.865 95.078 1.00 23.09 19 SER C N 1
ATOM 7985 C CA . SER C 1 18 ? -14.138 3.847 95.424 1.00 24.10 19 SER C CA 1
ATOM 7986 C C . SER C 1 18 ? -14.883 3.187 94.271 1.00 24.47 19 SER C C 1
ATOM 7987 O O . SER C 1 18 ? -14.677 3.543 93.100 1.00 25.04 19 SER C O 1
ATOM 7995 N N . ILE C 1 19 ? -15.729 2.218 94.593 1.00 24.81 20 ILE C N 1
ATOM 7996 C CA . ILE C 1 19 ? -16.468 1.491 93.574 1.00 26.11 20 ILE C CA 1
ATOM 7997 C C . ILE C 1 19 ? -17.612 2.357 93.071 1.00 25.52 20 ILE C C 1
ATOM 7998 O O . ILE C 1 19 ? -18.334 2.988 93.857 1.00 25.57 20 ILE C O 1
ATOM 8014 N N . ASP C 1 20 ? -17.754 2.417 91.753 1.00 25.13 21 ASP C N 1
ATOM 8015 C CA . ASP C 1 20 ? -18.810 3.191 91.116 1.00 25.98 21 ASP C CA 1
ATOM 8016 C C . ASP C 1 20 ? -20.040 2.295 91.074 1.00 24.37 21 ASP C C 1
ATOM 8017 O O . ASP C 1 20 ? -20.344 1.639 90.077 1.00 23.39 21 ASP C O 1
ATOM 8026 N N . TRP C 1 21 ? -20.774 2.278 92.189 1.00 24.72 22 TRP C N 1
ATOM 8027 C CA . TRP C 1 21 ? -21.853 1.297 92.327 1.00 25.78 22 TRP C CA 1
ATOM 8028 C C . TRP C 1 21 ? -22.903 1.457 91.236 1.00 25.92 22 TRP C C 1
ATOM 8029 O O . TRP C 1 21 ? -23.463 0.468 90.754 1.00 26.80 22 TRP C O 1
ATOM 8050 N N . ALA C 1 22 ? -23.236 2.697 90.876 1.00 25.60 23 ALA C N 1
ATOM 8051 C CA . ALA C 1 22 ? -24.318 2.910 89.927 1.00 27.63 23 ALA C CA 1
ATOM 8052 C C . ALA C 1 22 ? -23.951 2.361 88.566 1.00 28.74 23 ALA C C 1
ATOM 8053 O O . ALA C 1 22 ? -24.786 1.748 87.902 1.00 29.67 23 ALA C O 1
ATOM 8060 N N . ALA C 1 23 ? -22.701 2.577 88.141 1.00 28.49 24 ALA C N 1
ATOM 8061 C CA . ALA C 1 23 ? -22.215 2.027 86.867 1.00 28.42 24 ALA C CA 1
ATOM 8062 C C . ALA C 1 23 ? -22.115 0.507 86.936 1.00 27.99 24 ALA C C 1
ATOM 8063 O O . ALA C 1 23 ? -22.488 -0.198 85.988 1.00 29.59 24 ALA C O 1
ATOM 8070 N N . TRP C 1 24 ? -21.592 -0.008 88.048 1.00 26.51 25 TRP C N 1
ATOM 8071 C CA . TRP C 1 24 ? -21.448 -1.451 88.210 1.00 26.55 25 TRP C CA 1
ATOM 8072 C C . TRP C 1 24 ? -22.804 -2.123 88.184 1.00 26.70 25 TRP C C 1
ATOM 8073 O O . TRP C 1 24 ? -22.955 -3.215 87.613 1.00 24.94 25 TRP C O 1
ATOM 8094 N N . ARG C 1 25 ? -23.809 -1.466 88.781 1.00 28.48 26 ARG C N 1
ATOM 8095 C CA . ARG C 1 25 ? -25.158 -2.034 88.849 1.00 30.58 26 ARG C CA 1
ATOM 8096 C C . ARG C 1 25 ? -25.784 -2.111 87.464 1.00 31.39 26 ARG C C 1
ATOM 8097 O O . ARG C 1 25 ? -26.569 -3.023 87.188 1.00 31.76 26 ARG C O 1
ATOM 8118 N N . GLU C 1 26 ? -25.426 -1.188 86.566 1.00 33.95 27 GLU C N 1
ATOM 8119 C CA . GLU C 1 26 ? -25.969 -1.232 85.214 1.00 39.92 27 GLU C CA 1
ATOM 8120 C C . GLU C 1 26 ? -25.381 -2.372 84.394 1.00 37.86 27 GLU C C 1
ATOM 8121 O O . GLU C 1 26 ? -25.956 -2.739 83.373 1.00 36.91 27 GLU C O 1
ATOM 8133 N N . LEU C 1 27 ? -24.227 -2.896 84.790 1.00 37.37 28 LEU C N 1
ATOM 8134 C CA . LEU C 1 27 ? -23.612 -3.997 84.073 1.00 38.36 28 LEU C CA 1
ATOM 8135 C C . LEU C 1 27 ? -24.417 -5.280 84.234 1.00 39.89 28 LEU C C 1
ATOM 8136 O O . LEU C 1 27 ? -24.825 -5.646 85.338 1.00 40.78 28 LEU C O 1
ATOM 8152 N N . ASN C 1 28 ? -24.591 -5.999 83.140 1.00 42.97 29 ASN C N 1
ATOM 8153 C CA . ASN C 1 28 ? -25.239 -7.299 83.211 1.00 48.33 29 ASN C CA 1
ATOM 8154 C C . ASN C 1 28 ? -24.424 -8.221 84.127 1.00 42.71 29 ASN C C 1
ATOM 8155 O O . ASN C 1 28 ? -23.198 -8.104 84.195 1.00 41.39 29 ASN C O 1
ATOM 8166 N N . PRO C 1 29 ? -25.074 -9.143 84.848 1.00 45.26 30 PRO C N 1
ATOM 8167 C CA . PRO C 1 29 ? -24.314 -10.009 85.782 1.00 42.08 30 PRO C CA 1
ATOM 8168 C C . PRO C 1 29 ? -23.253 -10.867 85.087 1.00 38.12 30 PRO C C 1
ATOM 8169 O O . PRO C 1 29 ? -22.230 -11.217 85.706 1.00 36.55 30 PRO C O 1
ATOM 8180 N N . GLY C 1 30 ? -23.462 -11.194 83.808 1.00 36.79 31 GLY C N 1
ATOM 8181 C CA . GLY C 1 30 ? -22.435 -11.875 83.033 1.00 35.50 31 GLY C CA 1
ATOM 8182 C C . GLY C 1 30 ? -21.184 -11.035 82.857 1.00 35.59 31 GLY C C 1
ATOM 8183 O O . GLY C 1 30 ? -20.057 -11.520 82.999 1.00 34.51 31 GLY C O 1
ATOM 8187 N N . ASN C 1 31 ? -21.360 -9.761 82.525 1.00 37.79 32 ASN C N 1
ATOM 8188 C CA . ASN C 1 31 ? -20.199 -8.895 82.392 1.00 38.36 32 ASN C CA 1
ATOM 8189 C C . ASN C 1 31 ? -19.477 -8.757 83.728 1.00 34.00 32 ASN C C 1
ATOM 8190 O O . ASN C 1 31 ? -18.238 -8.791 83.778 1.00 32.01 32 ASN C O 1
ATOM 8201 N N . GLN C 1 32 ? -20.242 -8.635 84.824 1.00 32.25 33 GLN C N 1
ATOM 8202 C CA . GLN C 1 32 ? -19.646 -8.555 86.153 1.00 31.00 33 GLN C CA 1
ATOM 8203 C C . GLN C 1 32 ? -18.779 -9.773 86.428 1.00 28.95 33 GLN C C 1
ATOM 8204 O O . GLN C 1 32 ? -17.627 -9.648 86.876 1.00 27.80 33 GLN C O 1
ATOM 8218 N N . GLU C 1 33 ? -19.298 -10.961 86.138 1.00 30.43 34 GLU C N 1
ATOM 8219 C CA . GLU C 1 33 ? -18.538 -12.174 86.432 1.00 32.76 34 GLU C CA 1
ATOM 8220 C C . GLU C 1 33 ? -17.274 -12.231 85.589 1.00 31.79 34 GLU C C 1
ATOM 8221 O O . GLU C 1 33 ? -16.209 -12.632 86.073 1.00 32.60 34 GLU C O 1
ATOM 8233 N N . LEU C 1 34 ? -17.377 -11.836 84.330 1.00 31.36 35 LEU C N 1
ATOM 8234 C CA . LEU C 1 34 ? -16.216 -11.846 83.445 1.00 31.24 35 LEU C CA 1
ATOM 8235 C C . LEU C 1 34 ? -15.129 -10.913 83.966 1.00 29.22 35 LEU C C 1
ATOM 8236 O O . LEU C 1 34 ? -13.947 -11.245 83.915 1.00 28.27 35 LEU C O 1
ATOM 8252 N N . MET C 1 35 ? -15.515 -9.733 84.453 1.00 28.34 36 MET C N 1
ATOM 8253 C CA . MET C 1 35 ? -14.539 -8.777 84.954 1.00 27.60 36 MET C CA 1
ATOM 8254 C C . MET C 1 35 ? -13.917 -9.238 86.270 1.00 28.53 36 MET C C 1
ATOM 8255 O O . MET C 1 35 ? -12.710 -9.055 86.491 1.00 27.28 36 MET C O 1
ATOM 8269 N N . LEU C 1 36 ? -14.698 -9.877 87.145 1.00 31.53 37 LEU C N 1
ATOM 8270 C CA . LEU C 1 36 ? -14.103 -10.400 88.374 1.00 32.49 37 LEU C CA 1
ATOM 8271 C C . LEU C 1 36 ? -13.177 -11.575 88.089 1.00 31.62 37 LEU C C 1
ATOM 8272 O O . LEU C 1 36 ? -12.158 -11.741 88.774 1.00 32.39 37 LEU C O 1
ATOM 8288 N N . ASN C 1 37 ? -13.502 -12.395 87.092 1.00 31.34 38 ASN C N 1
ATOM 8289 C CA . ASN C 1 37 ? -12.603 -13.480 86.707 1.00 33.57 38 ASN C CA 1
ATOM 8290 C C . ASN C 1 37 ? -11.256 -12.931 86.245 1.00 32.76 38 ASN C C 1
ATOM 8291 O O . ASN C 1 37 ? -10.200 -13.440 86.630 1.00 33.72 38 ASN C O 1
ATOM 8302 N N . GLU C 1 38 ? -11.282 -11.910 85.390 1.00 31.56 39 GLU C N 1
ATOM 8303 C CA . GLU C 1 38 ? -10.054 -11.240 84.963 1.00 31.05 39 GLU C CA 1
ATOM 8304 C C . GLU C 1 38 ? -9.271 -10.682 86.150 1.00 30.10 39 GLU C C 1
ATOM 8305 O O . GLU C 1 38 ? -8.049 -10.864 86.238 1.00 29.47 39 GLU C O 1
ATOM 8317 N N . LEU C 1 39 ? -9.955 -10.006 87.080 1.00 31.20 40 LEU C N 1
ATOM 8318 C CA . LEU C 1 39 ? -9.284 -9.512 88.283 1.00 31.36 40 LEU C CA 1
ATOM 8319 C C . LEU C 1 39 ? -8.683 -10.659 89.080 1.00 31.81 40 LEU C C 1
ATOM 8320 O O . LEU C 1 39 ? -7.579 -10.547 89.635 1.00 30.64 40 LEU C O 1
ATOM 8336 N N . SER C 1 40 ? -9.408 -11.768 89.154 1.00 33.94 41 SER C N 1
ATOM 8337 C CA . SER C 1 40 ? -8.952 -12.918 89.911 1.00 36.92 41 SER C CA 1
ATOM 8338 C C . SER C 1 40 ? -7.666 -13.508 89.309 1.00 34.46 41 SER C C 1
ATOM 8339 O O . SER C 1 40 ? -6.746 -13.896 90.045 1.00 34.51 41 SER C O 1
ATOM 8347 N N . HIS C 1 41 ? -7.588 -13.585 87.975 1.00 35.39 42 HIS C N 1
ATOM 8348 C CA . HIS C 1 41 ? -6.341 -13.954 87.302 1.00 38.59 42 HIS C CA 1
ATOM 8349 C C . HIS C 1 41 ? -5.213 -12.997 87.655 1.00 33.02 42 HIS C C 1
ATOM 8350 O O . HIS C 1 41 ? -4.076 -13.414 87.892 1.00 32.96 42 HIS C O 1
ATOM 8364 N N . PHE C 1 42 ? -5.495 -11.698 87.628 1.00 29.90 43 PHE C N 1
ATOM 8365 C CA . PHE C 1 42 ? -4.476 -10.705 87.945 1.00 30.53 43 PHE C CA 1
ATOM 8366 C C . PHE C 1 42 ? -3.922 -10.913 89.348 1.00 31.09 43 PHE C C 1
ATOM 8367 O O . PHE C 1 42 ? -2.708 -10.787 89.580 1.00 30.36 43 PHE C O 1
ATOM 8384 N N . LEU C 1 43 ? -4.798 -11.252 90.296 1.00 32.17 44 LEU C N 1
ATOM 8385 C CA . LEU C 1 43 ? -4.371 -11.422 91.676 1.00 31.04 44 LEU C CA 1
ATOM 8386 C C . LEU C 1 43 ? -3.635 -12.728 91.871 1.00 32.61 44 LEU C C 1
ATOM 8387 O O . LEU C 1 43 ? -2.723 -12.812 92.696 1.00 32.76 44 LEU C O 1
ATOM 8403 N N . SER C 1 44 ? -3.988 -13.746 91.113 1.00 35.42 45 SER C N 1
ATOM 8404 C CA . SER C 1 44 ? -3.219 -14.982 91.151 1.00 39.82 45 SER C CA 1
ATOM 8405 C C . SER C 1 44 ? -1.784 -14.747 90.679 1.00 39.41 45 SER C C 1
ATOM 8406 O O . SER C 1 44 ? -0.838 -15.279 91.275 1.00 41.43 45 SER C O 1
ATOM 8414 N N . ASP C 1 45 ? -1.604 -13.973 89.593 1.00 37.53 46 ASP C N 1
ATOM 8415 C CA . ASP C 1 45 ? -0.257 -13.595 89.148 1.00 36.26 46 ASP C CA 1
ATOM 8416 C C . ASP C 1 45 ? 0.505 -12.842 90.230 1.00 35.48 46 ASP C C 1
ATOM 8417 O O . ASP C 1 45 ? 1.701 -13.077 90.451 1.00 34.80 46 ASP C O 1
ATOM 8426 N N . MET C 1 46 ? -0.150 -11.886 90.878 1.00 35.86 47 MET C N 1
ATOM 8427 C CA . MET C 1 46 ? 0.508 -11.183 91.969 1.00 36.30 47 MET C CA 1
ATOM 8428 C C . MET C 1 46 ? 0.877 -12.119 93.108 1.00 35.07 47 MET C C 1
ATOM 8429 O O . MET C 1 46 ? 1.882 -11.900 93.804 1.00 33.56 47 MET C O 1
ATOM 8443 N N . GLU C 1 47 ? 0.093 -13.170 93.317 1.00 36.15 48 GLU C N 1
ATOM 8444 C CA . GLU C 1 47 ? 0.440 -14.094 94.381 1.00 38.06 48 GLU C CA 1
ATOM 8445 C C . GLU C 1 47 ? 1.674 -14.910 94.004 1.00 38.03 48 GLU C C 1
ATOM 8446 O O . GLU C 1 47 ? 2.497 -15.233 94.870 1.00 38.37 48 GLU C O 1
ATOM 8458 N N . ILE C 1 48 ? 1.847 -15.213 92.716 1.00 38.14 49 ILE C N 1
ATOM 8459 C CA . ILE C 1 48 ? 3.082 -15.856 92.272 1.00 39.01 49 ILE C CA 1
ATOM 8460 C C . ILE C 1 48 ? 4.283 -14.987 92.626 1.00 39.16 49 ILE C C 1
ATOM 8461 O O . ILE C 1 48 ? 5.251 -15.454 93.226 1.00 39.73 49 ILE C O 1
ATOM 8477 N N . THR C 1 49 ? 4.229 -13.702 92.267 1.00 38.57 50 THR C N 1
ATOM 8478 C CA . THR C 1 49 ? 5.326 -12.795 92.584 1.00 39.12 50 THR C CA 1
ATOM 8479 C C . THR C 1 49 ? 5.633 -12.786 94.075 1.00 40.18 50 THR C C 1
ATOM 8480 O O . THR C 1 49 ? 6.804 -12.676 94.482 1.00 42.34 50 THR C O 1
ATOM 8491 N N . LYS C 1 50 ? 4.589 -12.857 94.903 1.00 38.93 51 LYS C N 1
ATOM 8492 C CA . LYS C 1 50 ? 4.779 -12.879 96.349 1.00 37.60 51 LYS C CA 1
ATOM 8493 C C . LYS C 1 50 ? 5.449 -14.173 96.785 1.00 39.54 51 LYS C C 1
ATOM 8494 O O . LYS C 1 50 ? 6.387 -14.145 97.583 1.00 39.79 51 LYS C O 1
ATOM 8513 N N . ASN C 1 51 ? 5.003 -15.311 96.242 1.00 42.08 52 ASN C N 1
ATOM 8514 C CA . ASN C 1 51 ? 5.549 -16.602 96.647 1.00 45.97 52 ASN C CA 1
ATOM 8515 C C . ASN C 1 51 ? 7.021 -16.762 96.278 1.00 45.84 52 ASN C C 1
ATOM 8516 O O . ASN C 1 51 ? 7.761 -17.438 96.997 1.00 48.16 52 ASN C O 1
ATOM 8527 N N . ILE C 1 52 ? 7.465 -16.186 95.169 1.00 50.98 53 ILE C N 1
ATOM 8528 C CA . ILE C 1 52 ? 8.874 -16.281 94.810 1.00 51.54 53 ILE C CA 1
ATOM 8529 C C . ILE C 1 52 ? 9.681 -15.167 95.475 1.00 50.79 53 ILE C C 1
ATOM 8530 O O . ILE C 1 52 ? 10.873 -15.005 95.184 1.00 53.50 53 ILE C O 1
ATOM 8546 N N . GLY C 1 53 ? 9.051 -14.380 96.344 1.00 46.80 54 GLY C N 1
ATOM 8547 C CA . GLY C 1 53 ? 9.768 -13.390 97.130 1.00 44.25 54 GLY C CA 1
ATOM 8548 C C . GLY C 1 53 ? 10.160 -12.123 96.407 1.00 42.37 54 GLY C C 1
ATOM 8549 O O . GLY C 1 53 ? 11.083 -11.428 96.852 1.00 43.75 54 GLY C O 1
ATOM 8553 N N . GLU C 1 54 ? 9.494 -11.785 95.307 1.00 40.58 55 GLU C N 1
ATOM 8554 C CA . GLU C 1 54 ? 9.832 -10.581 94.554 1.00 40.33 55 GLU C CA 1
ATOM 8555 C C . GLU C 1 54 ? 8.857 -9.438 94.809 1.00 38.57 55 GLU C C 1
ATOM 8556 O O . GLU C 1 54 ? 8.907 -8.408 94.114 1.00 38.28 55 GLU C O 1
ATOM 8568 N N . GLY C 1 55 ? 7.964 -9.598 95.773 1.00 37.32 56 GLY C N 1
ATOM 8569 C CA . GLY C 1 55 ? 7.099 -8.507 96.156 1.00 35.44 56 GLY C CA 1
ATOM 8570 C C . GLY C 1 55 ? 6.040 -9.001 97.114 1.00 34.07 56 GLY C C 1
ATOM 8571 O O . GLY C 1 55 ? 6.067 -10.142 97.572 1.00 35.30 56 GLY C O 1
ATOM 8575 N N . GLU C 1 56 ? 5.114 -8.111 97.403 1.00 31.91 57 GLU C N 1
ATOM 8576 C CA . GLU C 1 56 ? 4.060 -8.377 98.371 1.00 30.62 57 GLU C CA 1
ATOM 8577 C C . GLU C 1 56 ? 2.851 -7.578 97.945 1.00 27.38 57 GLU C C 1
ATOM 8578 O O . GLU C 1 56 ? 2.962 -6.603 97.196 1.00 28.02 57 GLU C O 1
ATOM 8590 N N . HIS C 1 57 ? 1.684 -8.009 98.406 1.00 27.12 58 HIS C N 1
ATOM 8591 C CA . HIS C 1 57 ? 0.496 -7.183 98.239 1.00 27.07 58 HIS C CA 1
ATOM 8592 C C . HIS C 1 57 ? -0.585 -7.648 99.194 1.00 27.65 58 HIS C C 1
ATOM 8593 O O . HIS C 1 57 ? -0.602 -8.801 99.648 1.00 27.74 58 HIS C O 1
ATOM 8607 N N . THR C 1 58 ? -1.534 -6.751 99.425 1.00 27.44 59 THR C N 1
ATOM 8608 C CA . THR C 1 58 ? -2.698 -7.104 100.206 1.00 27.52 59 THR C CA 1
ATOM 8609 C C . THR C 1 58 ? -3.810 -6.119 99.868 1.00 26.48 59 THR C C 1
ATOM 8610 O O . THR C 1 58 ? -3.581 -5.063 99.268 1.00 25.64 59 THR C O 1
ATOM 8621 N N . ILE C 1 59 ? -5.025 -6.495 100.242 1.00 27.38 60 ILE C N 1
ATOM 8622 C CA . ILE C 1 59 ? -6.221 -5.705 99.971 1.00 26.48 60 ILE C CA 1
ATOM 8623 C C . ILE C 1 59 ? -7.029 -5.635 101.257 1.00 25.52 60 ILE C C 1
ATOM 8624 O O . ILE C 1 59 ? -7.243 -6.661 101.905 1.00 26.82 60 ILE C O 1
ATOM 8640 N N . TYR C 1 60 ? -7.512 -4.434 101.594 1.00 24.40 61 TYR C N 1
ATOM 8641 C CA . TYR C 1 60 ? -8.425 -4.204 102.704 1.00 24.04 61 TYR C CA 1
ATOM 8642 C C . TYR C 1 60 ? -9.623 -3.402 102.202 1.00 25.53 61 TYR C C 1
ATOM 8643 O O . TYR C 1 60 ? -9.491 -2.534 101.337 1.00 26.64 61 TYR C O 1
ATOM 8661 N N . SER C 1 61 ? -10.801 -3.671 102.758 1.00 26.35 62 SER C N 1
ATOM 8662 C CA . SER C 1 61 ? -11.942 -2.787 102.517 1.00 28.24 62 SER C CA 1
ATOM 8663 C C . SER C 1 61 ? -11.895 -1.614 103.488 1.00 30.21 62 SER C C 1
ATOM 8664 O O . SER C 1 61 ? -11.671 -1.799 104.686 1.00 34.35 62 SER C O 1
ATOM 8672 N N . ILE C 1 62 ? -12.168 -0.419 102.984 1.00 27.45 63 ILE C N 1
ATOM 8673 C CA . ILE C 1 62 ? -11.970 0.826 103.727 1.00 24.47 63 ILE C CA 1
ATOM 8674 C C . ILE C 1 62 ? -13.325 1.367 104.174 1.00 23.83 63 ILE C C 1
ATOM 8675 O O . ILE C 1 62 ? -14.306 1.351 103.413 1.00 23.54 63 ILE C O 1
ATOM 8691 N N . LEU C 1 63 ? -13.377 1.858 105.419 1.00 24.79 64 LEU C N 1
ATOM 8692 C CA . LEU C 1 63 ? -14.597 2.428 105.982 1.00 27.09 64 LEU C CA 1
ATOM 8693 C C . LEU C 1 63 ? -14.762 3.889 105.618 1.00 25.18 64 LEU C C 1
ATOM 8694 O O . LEU C 1 63 ? -13.785 4.629 105.457 1.00 25.03 64 LEU C O 1
ATOM 8710 N N . GLY C 1 64 ? -16.028 4.291 105.458 1.00 24.23 65 GLY C N 1
ATOM 8711 C CA . GLY C 1 64 ? -16.356 5.654 105.118 1.00 23.03 65 GLY C CA 1
ATOM 8712 C C . GLY C 1 64 ? -16.283 5.873 103.619 1.00 22.58 65 GLY C C 1
ATOM 8713 O O . GLY C 1 64 ? -15.966 4.978 102.835 1.00 24.26 65 GLY C O 1
ATOM 8717 N N . GLN C 1 65 ? -16.531 7.111 103.224 1.00 22.20 66 GLN C N 1
ATOM 8718 C CA . GLN C 1 65 ? -16.636 7.478 101.816 1.00 22.68 66 GLN C CA 1
ATOM 8719 C C . GLN C 1 65 ? -15.292 7.681 101.112 1.00 23.43 66 GLN C C 1
ATOM 8720 O O . GLN C 1 65 ? -15.275 7.736 99.873 1.00 23.28 66 GLN C O 1
ATOM 8734 N N . LYS C 1 66 ? -14.174 7.760 101.850 1.00 23.55 67 LYS C N 1
ATOM 8735 C CA . LYS C 1 66 ? -12.875 8.022 101.208 1.00 24.32 67 LYS C CA 1
ATOM 8736 C C . LYS C 1 66 ? -12.531 6.970 100.178 1.00 23.04 67 LYS C C 1
ATOM 8737 O O . LYS C 1 66 ? -11.905 7.268 99.148 1.00 24.31 67 LYS C O 1
ATOM 8756 N N . ALA C 1 67 ? -12.882 5.727 100.460 1.00 22.61 68 ALA C N 1
ATOM 8757 C CA . ALA C 1 67 ? -12.555 4.616 99.589 1.00 23.30 68 ALA C CA 1
ATOM 8758 C C . ALA C 1 67 ? -13.436 3.440 99.973 1.00 24.05 68 ALA C C 1
ATOM 8759 O O . ALA C 1 67 ? -13.941 3.377 101.087 1.00 25.04 68 ALA C O 1
ATOM 8766 N N . ASP C 1 68 ? -13.627 2.516 99.031 1.00 24.05 69 ASP C N 1
ATOM 8767 C CA . ASP C 1 68 ? -14.187 1.208 99.336 1.00 24.32 69 ASP C CA 1
ATOM 8768 C C . ASP C 1 68 ? -13.111 0.161 99.556 1.00 24.04 69 ASP C C 1
ATOM 8769 O O . ASP C 1 68 ? -13.357 -0.834 100.262 1.00 24.56 69 ASP C O 1
ATOM 8778 N N . LEU C 1 69 ? -11.930 0.353 98.986 1.00 25.24 70 LEU C N 1
ATOM 8779 C CA . LEU C 1 69 ? -10.841 -0.584 99.240 1.00 29.42 70 LEU C CA 1
ATOM 8780 C C . LEU C 1 69 ? -9.495 0.059 98.958 1.00 25.08 70 LEU C C 1
ATOM 8781 O O . LEU C 1 69 ? -9.382 1.122 98.340 1.00 23.55 70 LEU C O 1
ATOM 8797 N N . VAL C 1 70 ? -8.475 -0.575 99.493 1.00 24.17 71 VAL C N 1
ATOM 8798 C CA . VAL C 1 70 ? -7.104 -0.190 99.200 1.00 23.66 71 VAL C CA 1
ATOM 8799 C C . VAL C 1 70 ? -6.350 -1.416 98.706 1.00 25.80 71 VAL C C 1
ATOM 8800 O O . VAL C 1 70 ? -6.469 -2.506 99.276 1.00 26.88 71 VAL C O 1
ATOM 8813 N N . PHE C 1 71 ? -5.586 -1.239 97.634 1.00 26.91 72 PHE C N 1
ATOM 8814 C CA . PHE C 1 71 ? -4.635 -2.237 97.164 1.00 27.85 72 PHE C CA 1
ATOM 8815 C C . PHE C 1 71 ? -3.265 -1.717 97.567 1.00 27.49 72 PHE C C 1
ATOM 8816 O O . PHE C 1 71 ? -2.831 -0.677 97.064 1.00 28.06 72 PHE C O 1
ATOM 8833 N N . PHE C 1 72 ? -2.611 -2.429 98.485 1.00 26.41 73 PHE C N 1
ATOM 8834 C CA . PHE C 1 72 ? -1.275 -2.105 98.956 1.00 25.79 73 PHE C CA 1
ATOM 8835 C C . PHE C 1 72 ? -0.302 -3.077 98.284 1.00 25.67 73 PHE C C 1
ATOM 8836 O O . PHE C 1 72 ? -0.382 -4.302 98.486 1.00 25.99 73 PHE C O 1
ATOM 8853 N N . THR C 1 73 ? 0.579 -2.540 97.455 1.00 26.21 74 THR C N 1
ATOM 8854 C CA . THR C 1 73 ? 1.492 -3.336 96.650 1.00 27.81 74 THR C CA 1
ATOM 8855 C C . THR C 1 73 ? 2.936 -2.913 96.884 1.00 27.28 74 THR C C 1
ATOM 8856 O O . THR C 1 73 ? 3.229 -1.719 97.010 1.00 26.68 74 THR C O 1
ATOM 8867 N N . LEU C 1 74 ? 3.838 -3.907 96.920 1.00 28.59 75 LEU C N 1
ATOM 8868 C CA . LEU C 1 74 ? 5.263 -3.707 97.184 1.00 29.24 75 LEU C CA 1
ATOM 8869 C C . LEU C 1 74 ? 6.065 -4.459 96.130 1.00 28.50 75 LEU C C 1
ATOM 8870 O O . LEU C 1 74 ? 5.830 -5.649 95.911 1.00 28.25 75 LEU C O 1
ATOM 8886 N N . ARG C 1 75 ? 7.029 -3.777 95.511 1.00 28.60 76 ARG C N 1
ATOM 8887 C CA . ARG C 1 75 ? 7.868 -4.332 94.442 1.00 29.46 76 ARG C CA 1
ATOM 8888 C C . ARG C 1 75 ? 9.316 -3.878 94.634 1.00 28.45 76 ARG C C 1
ATOM 8889 O O . ARG C 1 75 ? 9.595 -2.924 95.366 1.00 27.70 76 ARG C O 1
ATOM 8910 N N . ASP C 1 76 ? 10.254 -4.540 93.958 1.00 30.00 77 ASP C N 1
ATOM 8911 C CA . ASP C 1 76 ? 11.653 -4.230 94.224 1.00 33.15 77 ASP C CA 1
ATOM 8912 C C . ASP C 1 76 ? 12.212 -3.099 93.350 1.00 30.42 77 ASP C C 1
ATOM 8913 O O . ASP C 1 76 ? 13.383 -2.730 93.523 1.00 31.34 77 ASP C O 1
ATOM 8922 N N . SER C 1 77 ? 11.399 -2.509 92.475 1.00 28.81 78 SER C N 1
ATOM 8923 C CA . SER C 1 77 ? 11.805 -1.401 91.609 1.00 28.84 78 SER C CA 1
ATOM 8924 C C . SER C 1 77 ? 10.608 -0.528 91.289 1.00 27.55 78 SER C C 1
ATOM 8925 O O . SER C 1 77 ? 9.460 -0.992 91.290 1.00 27.64 78 SER C O 1
ATOM 8933 N N . LEU C 1 78 ? 10.878 0.748 90.998 1.00 27.72 79 LEU C N 1
ATOM 8934 C CA . LEU C 1 78 ? 9.797 1.626 90.568 1.00 28.20 79 LEU C CA 1
ATOM 8935 C C . LEU C 1 78 ? 9.218 1.173 89.242 1.00 27.63 79 LEU C C 1
ATOM 8936 O O . LEU C 1 78 ? 8.047 1.428 88.964 1.00 26.59 79 LEU C O 1
ATOM 8952 N N . GLU C 1 79 ? 10.032 0.530 88.403 1.00 29.70 80 GLU C N 1
ATOM 8953 C CA . GLU C 1 79 ? 9.536 0.063 87.114 1.00 30.82 80 GLU C CA 1
ATOM 8954 C C . GLU C 1 79 ? 8.556 -1.082 87.298 1.00 29.53 80 GLU C C 1
ATOM 8955 O O . GLU C 1 79 ? 7.490 -1.090 86.682 1.00 29.94 80 GLU C O 1
ATOM 8967 N N . ALA C 1 80 ? 8.872 -2.042 88.176 1.00 28.98 81 ALA C N 1
ATOM 8968 C CA . ALA C 1 80 ? 7.931 -3.130 88.420 1.00 29.66 81 ALA C CA 1
ATOM 8969 C C . ALA C 1 80 ? 6.655 -2.633 89.092 1.00 29.23 81 ALA C C 1
ATOM 8970 O O . ALA C 1 80 ? 5.561 -3.144 88.818 1.00 29.98 81 ALA C O 1
ATOM 8977 N N . LEU C 1 81 ? 6.761 -1.628 89.954 1.00 28.42 82 LEU C N 1
ATOM 8978 C CA . LEU C 1 81 ? 5.566 -1.047 90.557 1.00 27.82 82 LEU C CA 1
ATOM 8979 C C . LEU C 1 81 ? 4.688 -0.366 89.501 1.00 26.38 82 LEU C C 1
ATOM 8980 O O . LEU C 1 81 ? 3.459 -0.556 89.476 1.00 25.46 82 LEU C O 1
ATOM 8996 N N . ASN C 1 82 ? 5.308 0.466 88.650 1.00 26.59 83 ASN C N 1
ATOM 8997 C CA . ASN C 1 82 ? 4.614 1.153 87.554 1.00 27.43 83 ASN C CA 1
ATOM 8998 C C . ASN C 1 82 ? 3.868 0.158 86.662 1.00 28.33 83 ASN C C 1
ATOM 8999 O O . ASN C 1 82 ? 2.741 0.433 86.207 1.00 28.08 83 ASN C O 1
ATOM 9010 N N . GLU C 1 83 ? 4.464 -1.025 86.434 1.00 31.32 84 GLU C N 1
ATOM 9011 C CA . GLU C 1 83 ? 3.850 -2.016 85.538 1.00 35.43 84 GLU C CA 1
ATOM 9012 C C . GLU C 1 83 ? 2.636 -2.684 86.169 1.00 31.01 84 GLU C C 1
ATOM 9013 O O . GLU C 1 83 ? 1.646 -2.957 85.473 1.00 28.45 84 GLU C O 1
ATOM 9025 N N . VAL C 1 84 ? 2.712 -3.018 87.460 1.00 30.02 85 VAL C N 1
ATOM 9026 C CA . VAL C 1 84 ? 1.528 -3.461 88.200 1.00 30.70 85 VAL C CA 1
ATOM 9027 C C . VAL C 1 84 ? 0.408 -2.441 88.080 1.00 28.71 85 VAL C C 1
ATOM 9028 O O . VAL C 1 84 ? -0.758 -2.783 87.828 1.00 28.89 85 VAL C O 1
ATOM 9041 N N . GLU C 1 85 ? 0.726 -1.190 88.382 1.00 27.43 86 GLU C N 1
ATOM 9042 C CA . GLU C 1 85 ? -0.291 -0.150 88.382 1.00 26.75 86 GLU C CA 1
ATOM 9043 C C . GLU C 1 85 ? -0.948 -0.052 87.014 1.00 25.96 86 GLU C C 1
ATOM 9044 O O . GLU C 1 85 ? -2.182 -0.021 86.909 1.00 26.83 86 GLU C O 1
ATOM 9056 N N . ASN C 1 86 ? -0.136 -0.009 85.949 1.00 25.19 87 ASN C N 1
ATOM 9057 C CA . ASN C 1 86 ? -0.675 0.194 84.605 1.00 26.33 87 ASN C CA 1
ATOM 9058 C C . ASN C 1 86 ? -1.492 -1.011 84.163 1.00 25.98 87 ASN C C 1
ATOM 9059 O O . ASN C 1 86 ? -2.588 -0.860 83.600 1.00 26.34 87 ASN C O 1
ATOM 9070 N N . ARG C 1 87 ? -1.041 -2.220 84.508 1.00 27.71 88 ARG C N 1
ATOM 9071 C CA . ARG C 1 87 ? -1.821 -3.405 84.168 1.00 32.53 88 ARG C CA 1
ATOM 9072 C C . ARG C 1 87 ? -3.125 -3.474 84.974 1.00 29.57 88 ARG C C 1
ATOM 9073 O O . ARG C 1 87 ? -4.150 -3.957 84.474 1.00 29.24 88 ARG C O 1
ATOM 9094 N N . PHE C 1 88 ? -3.091 -3.060 86.236 1.00 28.26 89 PHE C N 1
ATOM 9095 C CA . PHE C 1 88 ? -4.325 -2.964 87.028 1.00 27.92 89 PHE C CA 1
ATOM 9096 C C . PHE C 1 88 ? -5.319 -2.016 86.373 1.00 27.34 89 PHE C C 1
ATOM 9097 O O . PHE C 1 88 ? -6.490 -2.357 86.160 1.00 26.70 89 PHE C O 1
ATOM 9114 N N . ASN C 1 89 ? -4.857 -0.818 86.018 1.00 27.98 90 ASN C N 1
ATOM 9115 C CA . ASN C 1 89 ? -5.745 0.158 85.432 1.00 28.13 90 ASN C CA 1
ATOM 9116 C C . ASN C 1 89 ? -6.331 -0.303 84.120 1.00 26.65 90 ASN C C 1
ATOM 9117 O O . ASN C 1 89 ? -7.346 0.253 83.701 1.00 26.87 90 ASN C O 1
ATOM 9128 N N . LYS C 1 90 ? -5.735 -1.301 83.459 1.00 26.08 91 LYS C N 1
ATOM 9129 C CA . LYS C 1 90 ? -6.238 -1.721 82.158 1.00 25.79 91 LYS C CA 1
ATOM 9130 C C . LYS C 1 90 ? -7.122 -2.944 82.264 1.00 26.55 91 LYS C C 1
ATOM 9131 O O . LYS C 1 90 ? -7.675 -3.373 81.253 1.00 27.18 91 LYS C O 1
ATOM 9150 N N . LEU C 1 91 ? -7.290 -3.481 83.472 1.00 27.28 92 LEU C N 1
ATOM 9151 C CA . LEU C 1 91 ? -8.356 -4.437 83.747 1.00 27.03 92 LEU C CA 1
ATOM 9152 C C . LEU C 1 91 ? -9.708 -3.806 83.456 1.00 25.53 92 LEU C C 1
ATOM 9153 O O . LEU C 1 91 ? -9.942 -2.627 83.724 1.00 22.89 92 LEU C O 1
ATOM 9169 N N . ALA C 1 92 ? -10.605 -4.598 82.906 1.00 24.50 93 ALA C N 1
ATOM 9170 C CA . ALA C 1 92 ? -11.953 -4.098 82.665 1.00 26.02 93 ALA C CA 1
ATOM 9171 C C . ALA C 1 92 ? -12.590 -3.585 83.940 1.00 24.64 93 ALA C C 1
ATOM 9172 O O . ALA C 1 92 ? -13.330 -2.597 83.919 1.00 24.81 93 ALA C O 1
ATOM 9179 N N . ILE C 1 93 ? -12.360 -4.270 85.057 1.00 23.86 94 ILE C N 1
ATOM 9180 C CA . ILE C 1 93 ? -13.043 -3.875 86.290 1.00 25.70 94 ILE C CA 1
ATOM 9181 C C . ILE C 1 93 ? -12.533 -2.531 86.798 1.00 24.41 94 ILE C C 1
ATOM 9182 O O . ILE C 1 93 ? -13.250 -1.828 87.509 1.00 24.91 94 ILE C O 1
ATOM 9198 N N . ALA C 1 94 ? -11.307 -2.131 86.427 1.00 23.82 95 ALA C N 1
ATOM 9199 C CA . ALA C 1 94 ? -10.780 -0.894 86.976 1.00 2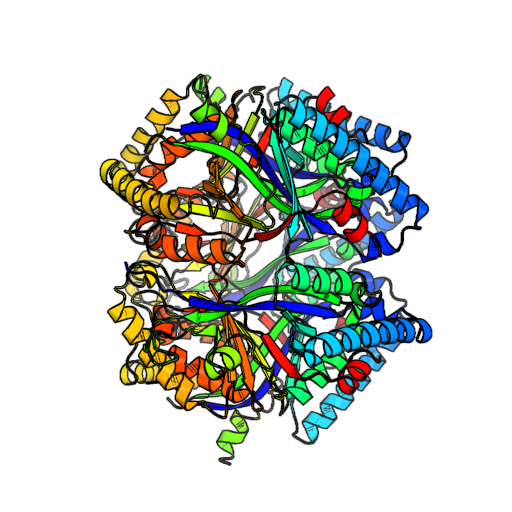4.26 95 ALA C CA 1
ATOM 9200 C C . ALA C 1 94 ? -11.537 0.334 86.505 1.00 25.96 95 ALA C C 1
ATOM 9201 O O . ALA C 1 94 ? -11.463 1.380 87.180 1.00 26.31 95 ALA C O 1
ATOM 9208 N N . ASP C 1 95 ? -12.300 0.230 85.399 1.00 26.76 96 ASP C N 1
ATOM 9209 C CA . ASP C 1 95 ? -13.175 1.326 85.006 1.00 26.87 96 ASP C CA 1
ATOM 9210 C C . ASP C 1 95 ? -14.207 1.615 86.086 1.00 25.93 96 ASP C C 1
ATOM 9211 O O . ASP C 1 95 ? -14.743 2.721 86.124 1.00 27.52 96 ASP C O 1
ATOM 9220 N N . TYR C 1 96 ? -14.516 0.639 86.954 1.00 24.35 97 TYR C N 1
ATOM 9221 C CA . TYR C 1 96 ? -15.497 0.826 88.021 1.00 23.67 97 TYR C CA 1
ATOM 9222 C C . TYR C 1 96 ? -14.851 1.166 89.360 1.00 24.43 97 TYR C C 1
ATOM 9223 O O . TYR C 1 96 ? -15.578 1.421 90.339 1.00 25.62 97 TYR C O 1
ATOM 9241 N N . LEU C 1 97 ? -13.516 1.220 89.401 1.00 23.32 98 LEU C N 1
ATOM 9242 C CA . LEU C 1 97 ? -12.723 1.477 90.595 1.00 22.29 98 LEU C CA 1
ATOM 9243 C C . LEU C 1 97 ? -12.155 2.869 90.459 1.00 23.39 98 LEU C C 1
ATOM 9244 O O . LEU C 1 97 ? -11.087 3.057 89.866 1.00 26.03 98 LEU C O 1
ATOM 9260 N N . LEU C 1 98 ? -12.874 3.856 91.016 1.00 23.39 99 LEU C N 1
ATOM 9261 C CA . LEU C 1 98 ? -12.508 5.239 90.803 1.00 25.21 99 LEU C CA 1
ATOM 9262 C C . LEU C 1 98 ? -11.360 5.616 91.738 1.00 23.99 99 LEU C C 1
ATOM 9263 O O . LEU C 1 98 ? -11.379 5.264 92.925 1.00 23.14 99 LEU C O 1
ATOM 9279 N N . PRO C 1 99 ? -10.355 6.337 91.239 1.00 25.04 100 PRO C N 1
ATOM 9280 C CA . PRO C 1 99 ? -9.190 6.662 92.086 1.00 25.70 100 PRO C CA 1
ATOM 9281 C C . PRO C 1 99 ? -9.494 7.802 93.053 1.00 24.43 100 PRO C C 1
ATOM 9282 O O . PRO C 1 99 ? -9.901 8.882 92.640 1.00 25.54 100 PRO C O 1
ATOM 9293 N N . THR C 1 100 ? -9.298 7.571 94.340 1.00 22.97 101 THR C N 1
ATOM 9294 C CA . THR C 1 100 ? -9.610 8.616 95.314 1.00 21.60 101 THR C CA 1
ATOM 9295 C C . THR C 1 100 ? -8.411 9.095 96.098 1.00 20.68 101 THR C C 1
ATOM 9296 O O . THR C 1 100 ? -8.468 10.205 96.648 1.00 20.38 101 THR C O 1
ATOM 9307 N N . TYR C 1 101 ? -7.352 8.304 96.193 1.00 20.58 102 TYR C N 1
ATOM 9308 C CA . TYR C 1 101 ? -6.120 8.711 96.845 1.00 19.87 102 TYR C CA 1
ATOM 9309 C C . TYR C 1 101 ? -5.054 7.669 96.564 1.00 20.09 102 TYR C C 1
ATOM 9310 O O . TYR C 1 101 ? -5.353 6.481 96.381 1.00 20.38 102 TYR C O 1
ATOM 9328 N N . SER C 1 102 ? -3.802 8.105 96.554 1.00 20.44 103 SER C N 1
ATOM 9329 C CA . SER C 1 102 ? -2.722 7.130 96.428 1.00 22.11 103 SER C CA 1
ATOM 9330 C C . SER C 1 102 ? -1.512 7.647 97.161 1.00 21.62 103 SER C C 1
ATOM 9331 O O . SER C 1 102 ? -1.394 8.838 97.432 1.00 21.78 103 SER C O 1
ATOM 9339 N N . TYR C 1 103 ? -0.601 6.735 97.462 1.00 21.87 104 TYR C N 1
ATOM 9340 C CA . TYR C 1 103 ? 0.636 7.098 98.143 1.00 22.43 104 TYR C CA 1
ATOM 9341 C C . TYR C 1 103 ? 1.789 6.246 97.613 1.00 23.15 104 TYR C C 1
ATOM 9342 O O . TYR C 1 103 ? 1.659 5.027 97.452 1.00 23.80 104 TYR C O 1
ATOM 9360 N N . ILE C 1 104 ? 2.926 6.895 97.345 1.00 23.65 105 ILE C N 1
ATOM 9361 C CA . ILE C 1 104 ? 4.147 6.240 96.877 1.00 22.09 105 ILE C CA 1
ATOM 9362 C C . ILE C 1 104 ? 5.221 6.383 97.946 1.00 21.53 105 ILE C C 1
ATOM 9363 O O . ILE C 1 104 ? 5.480 7.487 98.429 1.00 20.99 105 ILE C O 1
ATOM 9379 N N . SER C 1 105 ? 5.878 5.283 98.291 1.00 22.38 106 SER C N 1
ATOM 9380 C CA . SER C 1 105 ? 6.918 5.351 99.319 1.00 24.80 106 SER C CA 1
ATOM 9381 C C . SER C 1 105 ? 7.905 4.200 99.138 1.00 25.54 106 SER C C 1
ATOM 9382 O O . SER C 1 105 ? 7.752 3.336 98.262 1.00 25.94 106 SER C O 1
ATOM 9390 N N . VAL C 1 106 ? 8.938 4.181 99.976 1.00 26.05 107 VAL C N 1
ATOM 9391 C CA . VAL C 1 106 ? 9.879 3.068 99.976 1.00 26.27 107 VAL C CA 1
ATOM 9392 C C . VAL C 1 106 ? 10.123 2.660 101.417 1.00 23.43 107 VAL C C 1
ATOM 9393 O O . VAL C 1 106 ? 10.361 3.519 102.264 1.00 25.47 107 VAL C O 1
ATOM 9406 N N . VAL C 1 107 ? 10.063 1.365 101.695 1.00 31.38 108 VAL C N 1
ATOM 9407 C CA . VAL C 1 107 ? 10.203 0.909 103.081 1.00 32.40 108 VAL C CA 1
ATOM 9408 C C . VAL C 1 107 ? 11.531 1.430 103.613 1.00 34.09 108 VAL C C 1
ATOM 9409 O O . VAL C 1 107 ? 12.568 1.323 102.947 1.00 33.80 108 VAL C O 1
ATOM 9422 N N . GLU C 1 108 ? 11.495 2.025 104.801 1.00 37.28 109 GLU C N 1
ATOM 9423 C CA . GLU C 1 108 ? 12.595 2.834 105.303 1.00 40.33 109 GLU C CA 1
ATOM 9424 C C . GLU C 1 108 ? 13.060 2.321 106.656 1.00 43.05 109 GLU C C 1
ATOM 9425 O O . GLU C 1 108 ? 12.240 2.032 107.533 1.00 42.91 109 GLU C O 1
ATOM 9437 N N . LEU C 1 109 ? 14.382 2.230 106.814 1.00 46.61 110 LEU C N 1
ATOM 9438 C CA . LEU C 1 109 ? 15.052 1.910 108.071 1.00 51.40 110 LEU C CA 1
ATOM 9439 C C . LEU C 1 109 ? 15.989 3.074 108.372 1.00 54.89 110 LEU C C 1
ATOM 9440 O O . LEU C 1 109 ? 16.940 3.315 107.618 1.00 53.12 110 LEU C O 1
ATOM 9456 N N . SER C 1 110 ? 15.702 3.809 109.443 1.00 62.02 111 SER C N 1
ATOM 9457 C CA . SER C 1 110 ? 16.399 5.047 109.760 1.00 71.87 111 SER C CA 1
ATOM 9458 C C . SER C 1 110 ? 17.583 4.771 110.689 1.00 74.94 111 SER C C 1
ATOM 9459 O O . SER C 1 110 ? 17.579 3.803 111.452 1.00 73.23 111 SER C O 1
ATOM 9467 N N . ASN C 1 111 ? 18.613 5.624 110.597 1.00 80.63 112 ASN C N 1
ATOM 9468 C CA . ASN C 1 111 ? 19.896 5.372 111.253 1.00 87.67 112 ASN C CA 1
ATOM 9469 C C . ASN C 1 111 ? 19.980 5.916 112.676 1.00 86.05 112 ASN C C 1
ATOM 9470 O O . ASN C 1 111 ? 20.969 5.642 113.366 1.00 87.27 112 ASN C O 1
ATOM 9481 N N . TYR C 1 112 ? 18.990 6.676 113.132 1.00 82.84 113 TYR C N 1
ATOM 9482 C CA . TYR C 1 112 ? 19.035 7.230 114.473 1.00 81.12 113 TYR C CA 1
ATOM 9483 C C . TYR C 1 112 ? 19.143 6.099 115.504 1.00 82.35 113 TYR C C 1
ATOM 9484 O O . TYR C 1 112 ? 19.840 6.219 116.511 1.00 83.78 113 TYR C O 1
ATOM 9502 N N . GLN C 1 125 ? 22.773 -7.674 104.729 1.00 93.56 126 GLN C N 1
ATOM 9503 C CA . GLN C 1 125 ? 22.262 -9.040 104.664 1.00 95.54 126 GLN C CA 1
ATOM 9504 C C . GLN C 1 125 ? 21.663 -9.479 105.986 1.00 98.29 126 GLN C C 1
ATOM 9505 O O . GLN C 1 125 ? 21.041 -10.543 106.060 1.00 95.76 126 GLN C O 1
ATOM 9518 N N . ASN C 1 126 ? 21.858 -8.666 107.028 1.00 105.38 127 ASN C N 1
ATOM 9519 C CA . ASN C 1 126 ? 21.282 -8.963 108.333 1.00 113.71 127 ASN C CA 1
ATOM 9520 C C . ASN C 1 126 ? 19.858 -9.459 108.128 1.00 123.28 127 ASN C C 1
ATOM 9521 O O . ASN C 1 126 ? 18.962 -8.681 107.780 1.00 121.58 127 ASN C O 1
ATOM 9532 N N . LYS C 1 127 ? 19.662 -10.771 108.286 1.00 134.55 128 LYS C N 1
ATOM 9533 C CA . LYS C 1 127 ? 18.347 -11.367 108.093 1.00 142.18 128 LYS C CA 1
ATOM 9534 C C . LYS C 1 127 ? 17.270 -10.577 108.822 1.00 138.55 128 LYS C C 1
ATOM 9535 O O . LYS C 1 127 ? 16.129 -10.503 108.353 1.00 139.67 128 LYS C O 1
ATOM 9554 N N . GLY C 1 128 ? 17.615 -9.971 109.960 1.00 131.81 129 GLY C N 1
ATOM 9555 C CA . GLY C 1 128 ? 16.705 -9.089 110.666 1.00 121.22 129 GLY C CA 1
ATOM 9556 C C . GLY C 1 128 ? 16.539 -7.719 110.047 1.00 108.93 129 GLY C C 1
ATOM 9557 O O . GLY C 1 128 ? 15.599 -7.005 110.412 1.00 108.18 129 GLY C O 1
ATOM 9561 N N . VAL C 1 129 ? 17.435 -7.331 109.137 1.00 97.24 130 VAL C N 1
ATOM 9562 C CA . VAL C 1 129 ? 17.240 -6.117 108.345 1.00 83.31 130 VAL C CA 1
ATOM 9563 C C . VAL C 1 129 ? 16.413 -6.406 107.098 1.00 71.37 130 VAL C C 1
ATOM 9564 O O . VAL C 1 129 ? 15.505 -5.642 106.765 1.00 67.15 130 VAL C O 1
ATOM 9577 N N . ARG C 1 130 ? 16.696 -7.511 106.405 1.00 66.24 131 ARG C N 1
ATOM 9578 C CA . ARG C 1 130 ? 15.880 -7.886 105.255 1.00 62.35 131 ARG C CA 1
ATOM 9579 C C . ARG C 1 130 ? 14.417 -8.046 105.649 1.00 60.03 131 ARG C C 1
ATOM 9580 O O . ARG C 1 130 ? 13.514 -7.645 104.900 1.00 57.29 131 ARG C O 1
ATOM 9601 N N . ALA C 1 131 ? 14.164 -8.638 106.817 1.00 61.04 132 ALA C N 1
ATOM 9602 C CA . ALA C 1 131 ? 12.791 -8.807 107.290 1.00 60.76 132 ALA C CA 1
ATOM 9603 C C . ALA C 1 131 ? 12.082 -7.475 107.444 1.00 58.63 132 ALA C C 1
ATOM 9604 O O . ALA C 1 131 ? 10.862 -7.403 107.257 1.00 57.86 132 ALA C O 1
ATOM 9611 N N . ARG C 1 132 ? 12.811 -6.416 107.807 1.00 58.74 133 ARG C N 1
ATOM 9612 C CA . ARG C 1 132 ? 12.194 -5.093 107.880 1.00 57.84 133 ARG C CA 1
ATOM 9613 C C . ARG C 1 132 ? 12.110 -4.426 106.501 1.00 49.13 133 ARG C C 1
ATOM 9614 O O . ARG C 1 132 ? 11.110 -3.775 106.188 1.00 45.89 133 ARG C O 1
ATOM 9635 N N . LEU C 1 133 ? 13.138 -4.590 105.662 1.00 45.69 134 LEU C N 1
ATOM 9636 C CA . LEU C 1 133 ? 13.202 -3.893 104.372 1.00 42.89 134 LEU C CA 1
ATOM 9637 C C . LEU C 1 133 ? 12.308 -4.521 103.312 1.00 38.28 134 LEU C C 1
ATOM 9638 O O . LEU C 1 133 ? 11.881 -3.831 102.369 1.00 35.38 134 LEU C O 1
ATOM 9654 N N . TYR C 1 134 ? 12.042 -5.815 103.439 1.00 38.98 135 TYR C N 1
ATOM 9655 C CA . TYR C 1 134 ? 11.292 -6.594 102.457 1.00 40.63 135 TYR C CA 1
ATOM 9656 C C . TYR C 1 134 ? 10.210 -7.311 103.239 1.00 42.10 135 TYR C C 1
ATOM 9657 O O . TYR C 1 134 ? 10.231 -8.539 103.418 1.00 43.05 135 TYR C O 1
ATOM 9675 N N . PRO C 1 135 ? 9.264 -6.544 103.776 1.00 41.79 136 PRO C N 1
ATOM 9676 C CA . PRO C 1 135 ? 8.365 -7.081 104.798 1.00 44.84 136 PRO C CA 1
ATOM 9677 C C . PRO C 1 135 ? 7.335 -8.035 104.217 1.00 46.58 136 PRO C C 1
ATOM 9678 O O . PRO C 1 135 ? 6.661 -7.727 103.227 1.00 46.58 136 PRO C O 1
ATOM 9689 N N . ALA C 1 136 ? 7.203 -9.188 104.863 1.00 48.55 137 ALA C N 1
ATOM 9690 C CA . ALA C 1 136 ? 6.021 -10.002 104.666 1.00 48.80 137 ALA C CA 1
ATOM 9691 C C . ALA C 1 136 ? 4.850 -9.333 105.376 1.00 47.54 137 ALA C C 1
ATOM 9692 O O . ALA C 1 136 ? 4.988 -8.877 106.510 1.00 49.41 137 ALA C O 1
ATOM 9699 N N . LEU C 1 137 ? 3.720 -9.239 104.708 1.00 44.10 138 LEU C N 1
ATOM 9700 C CA . LEU C 1 137 ? 2.577 -8.534 105.283 1.00 42.44 138 LEU C CA 1
ATOM 9701 C C . LEU C 1 137 ? 1.790 -9.483 106.183 1.00 42.92 138 LEU C C 1
ATOM 9702 O O . LEU C 1 137 ? 1.435 -10.583 105.753 1.00 43.21 138 LEU C O 1
ATOM 9718 N N . PRO C 1 138 ? 1.539 -9.120 107.435 1.00 43.68 139 PRO C N 1
ATOM 9719 C CA . PRO C 1 138 ? 0.788 -10.002 108.315 1.00 44.31 139 PRO C CA 1
ATOM 9720 C C . PRO C 1 138 ? -0.688 -9.952 107.967 1.00 42.95 139 PRO C C 1
ATOM 9721 O O . PRO C 1 138 ? -1.215 -8.872 107.648 1.00 41.12 139 PRO C O 1
ATOM 9732 N N . PRO C 1 139 ? -1.383 -11.074 107.990 1.00 44.13 140 PRO C N 1
ATOM 9733 C CA . PRO C 1 139 ? -2.804 -11.056 107.623 1.00 44.03 140 PRO C CA 1
ATOM 9734 C C . PRO C 1 139 ? -3.690 -10.722 108.827 1.00 42.98 140 PRO C C 1
ATOM 9735 O O . PRO C 1 139 ? -4.532 -11.512 109.263 1.00 44.69 140 PRO C O 1
ATOM 9746 N N . LYS C 1 140 ? -3.490 -9.525 109.370 1.00 39.66 141 LYS C N 1
ATOM 9747 C CA . LYS C 1 140 ? -4.274 -9.006 110.475 1.00 36.22 141 LYS C CA 1
ATOM 9748 C C . LYS C 1 140 ? -5.630 -8.500 109.992 1.00 33.68 141 LYS C C 1
ATOM 9749 O O . LYS C 1 140 ? -5.791 -8.057 108.848 1.00 31.99 141 LYS C O 1
ATOM 9768 N N . LYS C 1 141 ? -6.601 -8.494 110.915 1.00 34.57 142 LYS C N 1
ATOM 9769 C CA . LYS C 1 141 ? -7.969 -8.136 110.542 1.00 34.09 142 LYS C CA 1
ATOM 9770 C C . LYS C 1 141 ? -8.096 -6.696 110.069 1.00 30.13 142 LYS C C 1
ATOM 9771 O O . LYS C 1 141 ? -8.997 -6.389 109.269 1.00 28.89 142 LYS C O 1
ATOM 9790 N N . HIS C 1 142 ? -7.244 -5.790 110.556 1.00 30.00 143 HIS C N 1
ATOM 9791 C CA . HIS C 1 142 ? -7.398 -4.375 110.253 1.00 28.64 143 HIS C CA 1
ATOM 9792 C C . HIS C 1 142 ? -6.106 -3.721 109.781 1.00 27.45 143 HIS C C 1
ATOM 9793 O O . HIS C 1 142 ? -4.999 -4.122 110.147 1.00 28.64 143 HIS C O 1
ATOM 9807 N N . ILE C 1 143 ? -6.276 -2.661 108.992 1.00 25.75 144 ILE C N 1
ATOM 9808 C CA . ILE C 1 143 ? -5.181 -1.831 108.507 1.00 26.28 144 ILE C CA 1
ATOM 9809 C C . ILE C 1 143 ? -5.532 -0.395 108.860 1.00 24.30 144 ILE C C 1
ATOM 9810 O O . ILE C 1 143 ? -6.712 -0.017 108.912 1.00 24.84 144 ILE C O 1
ATOM 9826 N N . CYS C 1 144 ? -4.502 0.394 109.131 1.00 23.81 145 CYS C N 1
ATOM 9827 C CA . CYS C 1 144 ? -4.593 1.835 109.289 1.00 25.53 145 CYS C CA 1
ATOM 9828 C C . CYS C 1 144 ? -3.457 2.474 108.500 1.00 25.51 145 CYS C C 1
ATOM 9829 O O . CYS C 1 144 ? -2.316 2.023 108.605 1.00 27.85 145 CYS C O 1
ATOM 9837 N N . PHE C 1 145 ? -3.774 3.482 107.667 1.00 24.83 146 PHE C N 1
ATOM 9838 C CA . PHE C 1 145 ? -2.772 4.170 106.870 1.00 25.02 146 PHE C CA 1
ATOM 9839 C C . PHE C 1 145 ? -2.914 5.671 107.055 1.00 24.13 146 PHE C C 1
ATOM 9840 O O . PHE C 1 145 ? -4.029 6.197 107.056 1.00 24.59 146 PHE C O 1
ATOM 9857 N N . TYR C 1 146 ? -1.785 6.361 107.184 1.00 23.24 147 TYR C N 1
ATOM 9858 C CA . TYR C 1 146 ? -1.774 7.816 107.166 1.00 23.51 147 TYR C CA 1
ATOM 9859 C C . TYR C 1 146 ? -0.384 8.312 106.785 1.00 23.65 147 TYR C C 1
ATOM 9860 O O . TYR C 1 146 ? 0.616 7.654 107.092 1.00 24.20 147 TYR C O 1
ATOM 9878 N N . PRO C 1 147 ? -0.294 9.439 106.100 1.00 23.65 148 PRO C N 1
ATOM 9879 C CA . PRO C 1 147 ? 1.012 10.037 105.821 1.00 24.46 148 PRO C CA 1
ATOM 9880 C C . PRO C 1 147 ? 1.322 11.093 106.858 1.00 24.68 148 PRO C C 1
ATOM 9881 O O . PRO C 1 147 ? 0.412 11.612 107.517 1.00 26.14 148 PRO C O 1
ATOM 9892 N N . MET C 1 148 ? 2.591 11.423 107.017 1.00 23.67 149 MET C N 1
ATOM 9893 C CA . MET C 1 148 ? 2.964 12.439 107.973 1.00 24.07 149 MET C CA 1
ATOM 9894 C C . MET C 1 148 ? 4.289 13.043 107.555 1.00 22.86 149 MET C C 1
ATOM 9895 O O . MET C 1 148 ? 5.073 12.437 106.812 1.00 22.91 149 MET C O 1
ATOM 9909 N N . SER C 1 149 ? 4.514 14.241 108.076 1.00 22.63 150 SER C N 1
ATOM 9910 C CA . SER C 1 149 ? 5.746 14.989 107.929 1.00 24.51 150 SER C CA 1
ATOM 9911 C C . SER C 1 149 ? 6.173 15.518 109.291 1.00 26.34 150 SER C C 1
ATOM 9912 O O . SER C 1 149 ? 5.406 15.509 110.268 1.00 29.14 150 SER C O 1
ATOM 9920 N N . LYS C 1 150 ? 7.425 15.970 109.368 1.00 25.65 151 LYS C N 1
ATOM 9921 C CA . LYS C 1 150 ? 7.926 16.634 110.568 1.00 26.90 151 LYS C CA 1
ATOM 9922 C C . LYS C 1 150 ? 7.849 18.122 110.291 1.00 26.10 151 LYS C C 1
ATOM 9923 O O . LYS C 1 150 ? 8.156 18.566 109.179 1.00 28.29 151 LYS C O 1
ATOM 9942 N N . LYS C 1 151 ? 7.438 18.879 111.296 1.00 26.51 152 LYS C N 1
ATOM 9943 C CA . LYS C 1 151 ? 7.193 20.312 111.168 1.00 27.34 152 LYS C CA 1
ATOM 9944 C C . LYS C 1 151 ? 8.471 21.133 111.021 1.00 28.41 152 LYS C C 1
ATOM 9945 O O . LYS C 1 151 ? 9.524 20.815 111.594 1.00 28.07 152 LYS C O 1
ATOM 9964 N N . ARG C 1 152 ? 8.334 22.234 110.253 1.00 28.11 153 ARG C N 1
ATOM 9965 C CA . ARG C 1 152 ? 9.324 23.277 110.082 1.00 29.69 153 ARG C CA 1
ATOM 9966 C C . ARG C 1 152 ? 8.551 24.594 110.257 1.00 32.56 153 ARG C C 1
ATOM 9967 O O . ARG C 1 152 ? 8.212 25.276 109.295 1.00 35.96 153 ARG C O 1
ATOM 9988 N N . ASP C 1 153 ? 8.195 24.935 111.498 1.00 33.34 154 ASP C N 1
ATOM 9989 C CA . ASP C 1 153 ? 7.251 26.028 111.724 1.00 36.56 154 ASP C CA 1
ATOM 9990 C C . ASP C 1 153 ? 7.730 26.809 112.934 1.00 37.08 154 ASP C C 1
ATOM 9991 O O . ASP C 1 153 ? 7.508 26.381 114.068 1.00 36.67 154 ASP C O 1
ATOM 10000 N N . GLY C 1 154 ? 8.385 27.938 112.690 1.00 38.43 155 GLY C N 1
ATOM 10001 C CA . GLY C 1 154 ? 8.881 28.743 113.796 1.00 40.68 155 GLY C CA 1
ATOM 10002 C C . GLY C 1 154 ? 9.802 27.938 114.709 1.00 41.64 155 GLY C C 1
ATOM 10003 O O . GLY C 1 154 ? 10.716 27.238 114.250 1.00 41.02 155 GLY C O 1
ATOM 10007 N N . ALA C 1 155 ? 9.583 28.040 116.029 1.00 42.90 156 ALA C N 1
ATOM 10008 C CA . ALA C 1 155 ? 10.446 27.341 116.983 1.00 44.21 156 ALA C CA 1
ATOM 10009 C C . ALA C 1 155 ? 10.194 25.837 117.022 1.00 40.49 156 ALA C C 1
ATOM 10010 O O . ALA C 1 155 ? 10.982 25.113 117.641 1.00 44.35 156 ALA C O 1
ATOM 10017 N N . ASP C 1 156 ? 9.160 25.345 116.342 1.00 34.27 157 ASP C N 1
ATOM 10018 C CA . ASP C 1 156 ? 8.912 23.911 116.237 1.00 31.62 157 ASP C CA 1
ATOM 10019 C C . ASP C 1 156 ? 9.411 23.445 114.879 1.00 29.39 157 ASP C C 1
ATOM 10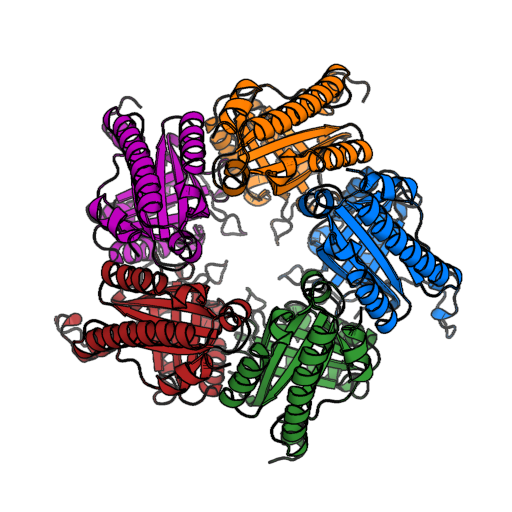020 O O . ASP C 1 156 ? 8.632 23.165 113.976 1.00 28.43 157 ASP C O 1
ATOM 10029 N N . ASN C 1 157 ? 10.728 23.306 114.762 1.00 28.80 158 ASN C N 1
ATOM 10030 C CA . ASN C 1 157 ? 11.360 22.997 113.483 1.00 28.17 158 ASN C CA 1
ATOM 10031 C C . ASN C 1 157 ? 12.293 21.806 113.685 1.00 27.69 158 ASN C C 1
ATOM 10032 O O . ASN C 1 157 ? 13.432 21.965 114.133 1.00 28.93 158 ASN C O 1
ATOM 10043 N N . TRP C 1 158 ? 11.801 20.630 113.306 1.00 27.40 159 TRP C N 1
ATOM 10044 C CA . TRP C 1 158 ? 12.542 19.386 113.491 1.00 28.08 159 TRP C CA 1
ATOM 10045 C C . TRP C 1 158 ? 13.881 19.411 112.774 1.00 30.79 159 TRP C C 1
ATOM 10046 O O . TRP C 1 158 ? 14.876 18.877 113.277 1.00 32.32 159 TRP C O 1
ATOM 10067 N N . TYR C 1 159 ? 13.913 19.981 111.577 1.00 29.16 160 TYR C N 1
ATOM 10068 C CA . TYR C 1 159 ? 15.095 19.876 110.729 1.00 27.63 160 TYR C CA 1
ATOM 10069 C C . TYR C 1 159 ? 16.180 20.876 111.108 1.00 28.53 160 TYR C C 1
ATOM 10070 O O . TYR C 1 159 ? 17.291 20.807 110.558 1.00 29.50 160 TYR C O 1
ATOM 10088 N N . MET C 1 160 ? 15.885 21.818 112.001 1.00 28.74 161 MET C N 1
ATOM 10089 C CA . MET C 1 160 ? 16.896 22.682 112.587 1.00 31.33 161 MET C CA 1
ATOM 10090 C C . MET C 1 160 ? 17.407 22.176 113.922 1.00 33.64 161 MET C C 1
ATOM 10091 O O . MET C 1 160 ? 18.335 22.772 114.463 1.00 34.97 161 MET C O 1
ATOM 10105 N N . LEU C 1 161 ? 16.802 21.133 114.496 1.00 35.04 162 LEU C N 1
ATOM 10106 C CA . LEU C 1 161 ? 17.300 20.583 115.747 1.00 37.71 162 LEU C CA 1
ATOM 10107 C C . LEU C 1 161 ? 18.685 19.953 115.563 1.00 40.85 162 LEU C C 1
ATOM 10108 O O . LEU C 1 161 ? 18.943 19.317 114.547 1.00 39.86 162 LEU C O 1
ATOM 10124 N N . PRO C 1 162 ? 19.538 20.006 116.586 1.00 44.99 163 PRO C N 1
ATOM 10125 C CA . PRO C 1 162 ? 20.787 19.232 116.545 1.00 46.14 163 PRO C CA 1
ATOM 10126 C C . PRO C 1 162 ? 20.536 17.733 116.646 1.00 42.30 163 PRO C C 1
ATOM 10127 O O . PRO C 1 162 ? 19.571 17.274 117.274 1.00 42.06 163 PRO C O 1
ATOM 10138 N N . MET C 1 163 ? 21.442 16.975 116.014 1.00 48.81 164 MET C N 1
ATOM 10139 C CA . MET C 1 163 ? 21.283 15.528 115.900 1.00 47.51 164 MET C CA 1
ATOM 10140 C C . MET C 1 163 ? 21.052 14.899 117.263 1.00 46.34 164 MET C C 1
ATOM 10141 O O . MET C 1 163 ? 20.226 13.991 117.409 1.00 44.11 164 MET C O 1
ATOM 10155 N N . GLU C 1 164 ? 21.777 15.379 118.272 1.00 48.74 165 GLU C N 1
ATOM 10156 C CA . GLU C 1 164 ? 21.677 14.803 119.606 1.00 52.05 165 GLU C CA 1
ATOM 10157 C C . GLU C 1 164 ? 20.274 14.970 120.171 1.00 47.46 165 GLU C C 1
ATOM 10158 O O . GLU C 1 164 ? 19.738 14.051 120.797 1.00 46.25 165 GLU C O 1
ATOM 10170 N N . GLU C 1 165 ? 19.663 16.138 119.973 1.00 45.38 166 GLU C N 1
ATOM 10171 C CA . GLU C 1 165 ? 18.292 16.332 120.442 1.00 46.18 166 GLU C CA 1
ATOM 10172 C C . GLU C 1 165 ? 17.284 15.507 119.627 1.00 41.82 166 GLU C C 1
ATOM 10173 O O . GLU C 1 165 ? 16.358 14.918 120.202 1.00 41.83 166 GLU C O 1
ATOM 10185 N N . ARG C 1 166 ? 17.446 15.432 118.297 1.00 39.85 167 ARG C N 1
ATOM 10186 C CA . ARG C 1 166 ? 16.577 14.569 117.494 1.00 39.38 167 ARG C CA 1
ATOM 10187 C C . ARG C 1 166 ? 16.716 13.117 117.906 1.00 41.16 167 ARG C C 1
ATOM 10188 O O . ARG C 1 166 ? 15.721 12.400 117.991 1.00 40.44 167 ARG C O 1
ATOM 10209 N N . GLN C 1 167 ? 17.945 12.653 118.148 1.00 43.49 168 GLN C N 1
ATOM 10210 C CA . GLN C 1 167 ? 18.138 11.258 118.541 1.00 47.15 168 GLN C CA 1
ATOM 10211 C C . GLN C 1 167 ? 17.411 10.937 119.843 1.00 43.83 168 GLN C C 1
ATOM 10212 O O . GLN C 1 167 ? 16.795 9.875 119.969 1.00 42.60 168 GLN C O 1
ATOM 10226 N N . GLN C 1 168 ? 17.478 11.844 120.820 1.00 45.14 169 GLN C N 1
ATOM 10227 C CA . GLN C 1 168 ? 16.739 11.691 122.068 1.00 48.22 169 GLN C CA 1
ATOM 10228 C C . GLN C 1 168 ? 15.228 11.594 121.818 1.00 44.15 169 GLN C C 1
ATOM 10229 O O . GLN C 1 168 ? 14.538 10.722 122.366 1.00 42.80 169 GLN C O 1
ATOM 10243 N N . LEU C 1 169 ? 14.693 12.503 121.009 1.00 41.76 170 LEU C N 1
ATOM 10244 C CA . LEU C 1 169 ? 13.266 12.473 120.711 1.00 40.39 170 LEU C CA 1
ATOM 10245 C C . LEU C 1 169 ? 12.857 11.153 120.070 1.00 39.49 170 LEU C C 1
ATOM 10246 O O . LEU C 1 169 ? 11.798 10.601 120.398 1.00 39.20 170 LEU C O 1
ATOM 10262 N N . ILE C 1 170 ? 13.672 10.641 119.141 1.00 40.55 171 ILE C N 1
ATOM 10263 C CA . ILE C 1 170 ? 13.359 9.391 118.454 1.00 42.19 171 ILE C CA 1
ATOM 10264 C C . ILE C 1 170 ? 13.470 8.208 119.400 1.00 43.30 171 ILE C C 1
ATOM 10265 O O . ILE C 1 170 ? 12.722 7.233 119.279 1.00 41.61 171 ILE C O 1
ATOM 10281 N N . ARG C 1 171 ? 14.445 8.240 120.308 1.00 46.94 172 ARG C N 1
ATOM 10282 C CA . ARG C 1 171 ? 14.570 7.177 121.302 1.00 52.32 172 ARG C CA 1
ATOM 10283 C C . ARG C 1 171 ? 13.283 7.038 122.110 1.00 47.65 172 ARG C C 1
ATOM 10284 O O . ARG C 1 171 ? 12.758 5.936 122.281 1.00 44.92 172 ARG C O 1
ATOM 10305 N N . ASP C 1 172 ? 12.779 8.155 122.632 1.00 46.12 173 ASP C N 1
ATOM 10306 C CA . ASP C 1 172 ? 11.549 8.135 123.416 1.00 46.29 173 ASP C CA 1
ATOM 10307 C C . ASP C 1 172 ? 10.374 7.625 122.599 1.00 42.82 173 ASP C C 1
ATOM 10308 O O . ASP C 1 172 ? 9.518 6.897 123.112 1.00 41.06 173 ASP C O 1
ATOM 10317 N N . HIS C 1 173 ? 10.300 8.019 121.324 1.00 42.93 174 HIS C N 1
ATOM 10318 C CA . HIS C 1 173 ? 9.217 7.560 120.463 1.00 44.72 174 HIS C CA 1
ATOM 10319 C C . HIS C 1 173 ? 9.287 6.053 120.260 1.00 45.86 174 HIS C C 1
ATOM 10320 O O . HIS C 1 173 ? 8.256 5.374 120.255 1.00 45.76 174 HIS C O 1
ATOM 10334 N N . GLY C 1 174 ? 10.501 5.505 120.124 1.00 47.16 175 GLY C N 1
ATOM 10335 C CA . GLY C 1 174 ? 10.638 4.071 119.935 1.00 48.11 175 GLY C CA 1
ATOM 10336 C C . GLY C 1 174 ? 10.232 3.264 121.153 1.00 48.10 175 GLY C C 1
ATOM 10337 O O . GLY C 1 174 ? 9.770 2.127 121.018 1.00 50.32 175 GLY C O 1
ATOM 10341 N N . LEU C 1 175 ? 10.418 3.818 122.356 1.00 46.94 176 LEU C N 1
ATOM 10342 C CA . LEU C 1 175 ? 10.000 3.109 123.565 1.00 48.72 176 LEU C CA 1
ATOM 10343 C C . LEU C 1 175 ? 8.500 2.837 123.561 1.00 48.35 176 LEU C C 1
ATOM 10344 O O . LEU C 1 175 ? 8.049 1.763 123.975 1.00 49.60 176 LEU C O 1
ATOM 10360 N N . ILE C 1 176 ? 7.711 3.812 123.122 1.00 48.31 177 ILE C N 1
ATOM 10361 C CA . ILE C 1 176 ? 6.263 3.645 123.085 1.00 50.57 177 ILE C CA 1
ATOM 10362 C C . ILE C 1 176 ? 5.890 2.520 122.129 1.00 53.15 177 ILE C C 1
ATOM 10363 O O . ILE C 1 176 ? 5.082 1.644 122.453 1.00 54.13 177 ILE C O 1
ATOM 10379 N N . GLY C 1 177 ? 6.474 2.531 120.931 1.00 54.60 178 GLY C N 1
ATOM 10380 C CA . GLY C 1 177 ? 6.089 1.560 119.921 1.00 55.94 178 GLY C CA 1
ATOM 10381 C C . GLY C 1 177 ? 6.488 0.139 120.271 1.00 57.45 178 GLY C C 1
ATOM 10382 O O . GLY C 1 177 ? 5.805 -0.815 119.879 1.00 56.20 178 GLY C O 1
ATOM 10386 N N . ARG C 1 178 ? 7.611 -0.028 120.979 1.00 59.80 179 ARG C N 1
ATOM 10387 C CA . ARG C 1 178 ? 8.020 -1.355 121.427 1.00 62.59 179 ARG C CA 1
ATOM 10388 C C . ARG C 1 178 ? 7.031 -1.937 122.432 1.00 56.32 179 ARG C C 1
ATOM 10389 O O . ARG C 1 178 ? 6.936 -3.164 122.574 1.00 56.78 179 ARG C O 1
ATOM 10410 N N . SER C 1 179 ? 6.309 -1.083 123.158 1.00 51.07 180 SER C N 1
ATOM 10411 C CA . SER C 1 179 ? 5.298 -1.581 124.081 1.00 49.12 180 SER C CA 1
ATOM 10412 C C . SER C 1 179 ? 4.052 -2.074 123.357 1.00 48.72 180 SER C C 1
ATOM 10413 O O . SER C 1 179 ? 3.236 -2.768 123.970 1.00 47.36 180 SER C O 1
ATOM 10421 N N . TYR C 1 180 ? 3.868 -1.710 122.081 1.00 37.33 181 TYR C N 1
ATOM 10422 C CA . TYR C 1 180 ? 2.780 -2.236 121.263 1.00 39.79 181 TYR C CA 1
ATOM 10423 C C . TYR C 1 180 ? 3.228 -3.393 120.373 1.00 42.19 181 TYR C C 1
ATOM 10424 O O . TYR C 1 180 ? 2.442 -3.870 119.537 1.00 38.03 181 TYR C O 1
ATOM 10442 N N . ALA C 1 181 ? 4.478 -3.844 120.506 1.00 49.08 182 ALA C N 1
ATOM 10443 C CA . ALA C 1 181 ? 4.880 -5.075 119.839 1.00 54.77 182 ALA C CA 1
ATOM 10444 C C . ALA C 1 181 ? 3.923 -6.188 120.247 1.00 58.25 182 ALA C C 1
ATOM 10445 O O . ALA C 1 181 ? 3.486 -6.268 121.398 1.00 58.18 182 ALA C O 1
ATOM 10452 N N . GLY C 1 182 ? 3.567 -7.029 119.294 1.00 60.57 183 GLY C N 1
ATOM 10453 C CA . GLY C 1 182 ? 2.539 -8.020 119.546 1.00 62.08 183 GLY C CA 1
ATOM 10454 C C . GLY C 1 182 ? 1.171 -7.509 119.165 1.00 59.05 183 GLY C C 1
ATOM 10455 O O . GLY C 1 182 ? 0.407 -8.218 118.509 1.00 63.41 183 GLY C O 1
ATOM 10459 N N . LYS C 1 183 ? 0.853 -6.272 119.535 1.00 51.30 184 LYS C N 1
ATOM 10460 C CA . LYS C 1 183 ? -0.471 -5.743 119.247 1.00 45.92 184 LYS C CA 1
ATOM 10461 C C . LYS C 1 183 ? -0.534 -5.111 117.865 1.00 40.01 184 LYS C C 1
ATOM 10462 O O . LYS C 1 183 ? -1.519 -5.296 117.136 1.00 40.59 184 LYS C O 1
ATOM 10481 N N . VAL C 1 184 ? 0.504 -4.354 117.500 1.00 35.27 185 VAL C N 1
ATOM 10482 C CA . VAL C 1 184 ? 0.476 -3.516 116.322 1.00 33.17 185 VAL C CA 1
ATOM 10483 C C . VAL C 1 184 ? 1.766 -3.755 115.553 1.00 34.29 185 VAL C C 1
ATOM 10484 O O . VAL C 1 184 ? 2.849 -3.720 116.143 1.00 36.83 185 VAL C O 1
ATOM 10497 N N . GLN C 1 185 ? 1.642 -4.066 114.259 1.00 34.44 186 GLN C N 1
ATOM 10498 C CA . GLN C 1 185 ? 2.782 -4.200 113.363 1.00 37.21 186 GLN C CA 1
ATOM 10499 C C . GLN C 1 185 ? 2.803 -3.012 112.419 1.00 35.19 186 GLN C C 1
ATOM 10500 O O . GLN C 1 185 ? 1.771 -2.658 111.840 1.00 32.06 186 GLN C O 1
ATOM 10514 N N . GLN C 1 186 ? 3.979 -2.419 112.237 1.00 37.93 187 GLN C N 1
ATOM 10515 C CA . GLN C 1 186 ? 4.104 -1.178 111.493 1.00 40.61 187 GLN C CA 1
ATOM 10516 C C . GLN C 1 186 ? 5.056 -1.355 110.320 1.00 36.25 187 GLN C C 1
ATOM 10517 O O . GLN C 1 186 ? 6.073 -2.053 110.426 1.00 36.05 187 GLN C O 1
ATOM 10531 N N . ILE C 1 187 ? 4.717 -0.718 109.206 1.00 34.06 188 ILE C N 1
ATOM 10532 C CA . ILE C 1 187 ? 5.650 -0.515 108.100 1.00 34.17 188 ILE C CA 1
ATOM 10533 C C . ILE C 1 187 ? 5.740 0.978 107.895 1.00 31.31 188 ILE C C 1
ATOM 10534 O O . ILE C 1 187 ? 4.716 1.647 107.718 1.00 29.33 188 ILE C O 1
ATOM 10550 N N . ILE C 1 188 ? 6.952 1.498 107.959 1.00 30.61 189 ILE C N 1
ATOM 10551 C CA . ILE C 1 188 ? 7.222 2.910 107.752 1.00 30.51 189 ILE C CA 1
ATOM 10552 C C . ILE C 1 188 ? 7.823 3.071 106.346 1.00 29.67 189 ILE C C 1
ATOM 10553 O O . ILE C 1 188 ? 8.886 2.527 106.044 1.00 30.52 189 ILE C O 1
ATOM 10569 N N . GLY C 1 189 ? 7.116 3.783 105.468 1.00 29.40 190 GLY C N 1
ATOM 10570 C CA . GLY C 1 189 ? 7.601 4.083 104.138 1.00 29.35 190 GLY C CA 1
ATOM 10571 C C . GLY C 1 189 ? 8.084 5.516 104.085 1.00 28.87 190 GLY C C 1
ATOM 10572 O O . GLY C 1 189 ? 7.343 6.436 104.419 1.00 29.27 190 GLY C O 1
ATOM 10576 N N . GLY C 1 190 ? 9.345 5.698 103.704 1.00 27.50 191 GLY C N 1
ATOM 10577 C CA . GLY C 1 190 ? 9.849 7.056 103.484 1.00 25.90 191 GLY C CA 1
ATOM 10578 C C . GLY C 1 190 ? 9.407 7.558 102.123 1.00 25.48 191 GLY C C 1
ATOM 10579 O O . GLY C 1 190 ? 9.422 6.827 101.138 1.00 27.58 191 GLY C O 1
ATOM 10583 N N . SER C 1 191 ? 9.012 8.829 102.071 1.00 24.16 192 SER C N 1
ATOM 10584 C CA . SER C 1 191 ? 8.502 9.386 100.831 1.00 22.88 192 SER C CA 1
ATOM 10585 C C . SER C 1 191 ? 9.039 10.766 100.505 1.00 23.48 192 SER C C 1
ATOM 10586 O O . SER C 1 191 ? 8.524 11.396 99.568 1.00 25.30 192 SER C O 1
ATOM 10594 N N . ILE C 1 192 ? 10.091 11.238 101.184 1.00 23.24 193 ILE C N 1
ATOM 10595 C CA . ILE C 1 192 ? 10.761 12.454 100.719 1.00 24.93 193 ILE C CA 1
ATOM 10596 C C . ILE C 1 192 ? 11.295 12.212 99.320 1.00 26.87 193 ILE C C 1
ATOM 10597 O O . ILE C 1 192 ? 12.034 11.246 99.063 1.00 26.07 193 ILE C O 1
ATOM 10613 N N . GLY C 1 193 ? 10.932 13.099 98.402 1.00 29.83 194 GLY C N 1
ATOM 10614 C CA . GLY C 1 193 ? 11.285 12.952 97.018 1.00 32.42 194 GLY C CA 1
ATOM 10615 C C . GLY C 1 193 ? 10.282 12.169 96.197 1.00 31.16 194 GLY C C 1
ATOM 10616 O O . GLY C 1 193 ? 10.363 12.198 94.956 1.00 32.18 194 GLY C O 1
ATOM 10620 N N . PHE C 1 194 ? 9.346 11.463 96.853 1.00 28.20 195 PHE C N 1
ATOM 10621 C CA . PHE C 1 194 ? 8.431 10.538 96.195 1.00 24.48 195 PHE C CA 1
ATOM 10622 C C . PHE C 1 194 ? 6.963 10.921 96.293 1.00 23.81 195 PHE C C 1
ATOM 10623 O O . PHE C 1 194 ? 6.188 10.557 95.402 1.00 23.98 195 PHE C O 1
ATOM 10640 N N . ASP C 1 195 ? 6.538 11.603 97.355 1.00 23.88 196 ASP C N 1
ATOM 10641 C CA . ASP C 1 195 ? 5.133 11.989 97.447 1.00 23.71 196 ASP C CA 1
ATOM 10642 C C . ASP C 1 195 ? 5.059 13.241 98.300 1.00 23.86 196 ASP C C 1
ATOM 10643 O O . ASP C 1 195 ? 6.084 13.877 98.584 1.00 25.74 196 ASP C O 1
ATOM 10652 N N . ASP C 1 196 ? 3.844 13.591 98.737 1.00 21.17 197 ASP C N 1
ATOM 10653 C CA . ASP C 1 196 ? 3.601 14.929 99.241 1.00 19.82 197 ASP C CA 1
ATOM 10654 C C . ASP C 1 196 ? 3.945 15.095 100.709 1.00 20.34 197 ASP C C 1
ATOM 10655 O O . ASP C 1 196 ? 4.136 16.239 101.144 1.00 22.39 197 ASP C O 1
ATOM 10664 N N . TYR C 1 197 ? 4.036 14.019 101.474 1.00 20.25 198 TYR C N 1
ATOM 10665 C CA . TYR C 1 197 ? 4.483 14.069 102.868 1.00 22.12 198 TYR C CA 1
ATOM 10666 C C . TYR C 1 197 ? 5.838 13.360 102.923 1.00 23.41 198 TYR C C 1
ATOM 10667 O O . TYR C 1 197 ? 6.356 12.903 101.910 1.00 23.50 198 TYR C O 1
ATOM 10685 N N . GLU C 1 198 ? 6.405 13.246 104.117 1.00 24.40 199 GLU C N 1
ATOM 10686 C CA . GLU C 1 198 ? 7.750 12.691 104.268 1.00 24.87 199 GLU C CA 1
ATOM 10687 C C . GLU C 1 198 ? 7.769 11.194 104.613 1.00 24.58 199 GLU C C 1
ATOM 10688 O O . GLU C 1 198 ? 8.780 10.526 104.334 1.00 24.65 199 GLU C O 1
ATOM 10700 N N . TRP C 1 199 ? 6.685 10.657 105.202 1.00 24.83 200 TRP C N 1
ATOM 10701 C CA . TRP C 1 199 ? 6.491 9.227 105.470 1.00 25.82 200 TRP C CA 1
ATOM 10702 C C . TRP C 1 199 ? 5.036 8.830 105.194 1.00 26.11 200 TRP C C 1
ATOM 10703 O O . TRP C 1 199 ? 4.106 9.638 105.323 1.00 26.62 200 TRP C O 1
ATOM 10724 N N . GLY C 1 200 ? 4.861 7.560 104.818 1.00 27.11 201 GLY C N 1
ATOM 10725 C CA . GLY C 1 200 ? 3.589 6.874 104.823 1.00 27.10 201 GLY C CA 1
ATOM 10726 C C . GLY C 1 200 ? 3.604 5.802 105.893 1.00 27.81 201 GLY C C 1
ATOM 10727 O O . GLY C 1 200 ? 4.504 4.964 105.893 1.00 30.27 201 GLY C O 1
ATOM 10731 N N . VAL C 1 201 ? 2.659 5.841 106.838 1.00 25.80 202 VAL C N 1
ATOM 10732 C CA . VAL C 1 201 ? 2.637 4.936 107.993 1.00 24.61 202 VAL C CA 1
ATOM 10733 C C . VAL C 1 201 ? 1.495 3.938 107.815 1.00 24.28 202 VAL C C 1
ATOM 10734 O O . VAL C 1 201 ? 0.331 4.327 107.725 1.00 23.89 202 VAL C O 1
ATOM 10747 N N . THR C 1 202 ? 1.834 2.659 107.750 1.00 25.89 203 THR C N 1
ATOM 10748 C CA . THR C 1 202 ? 0.867 1.578 107.704 1.00 27.59 203 THR C CA 1
ATOM 10749 C C . THR C 1 202 ? 0.965 0.779 108.996 1.00 27.38 203 THR C C 1
ATOM 10750 O O . THR C 1 202 ? 2.043 0.296 109.349 1.00 27.96 203 THR C O 1
ATOM 10761 N N . LEU C 1 203 ? -0.157 0.641 109.681 1.00 27.11 204 LEU C N 1
ATOM 10762 C CA . LEU C 1 203 ? -0.291 -0.179 110.879 1.00 26.99 204 LEU C CA 1
ATOM 10763 C C . LEU C 1 203 ? -1.235 -1.352 110.617 1.00 26.87 204 LEU C C 1
ATOM 10764 O O . LEU C 1 203 ? -2.219 -1.236 109.878 1.00 25.78 204 LEU C O 1
ATOM 10780 N N . PHE C 1 204 ? -0.937 -2.471 111.262 1.00 27.73 205 PHE C N 1
ATOM 10781 C CA . PHE C 1 204 ? -1.723 -3.692 111.176 1.00 27.93 205 PHE C CA 1
ATOM 10782 C C . PHE C 1 204 ? -2.010 -4.187 112.588 1.00 27.92 205 PHE C C 1
ATOM 10783 O O . PHE C 1 204 ? -1.122 -4.187 113.457 1.00 27.63 205 PHE C O 1
ATOM 10800 N N . SER C 1 205 ? -3.247 -4.597 112.819 1.00 28.73 206 SER C N 1
ATOM 10801 C CA . SER C 1 205 ? -3.636 -5.096 114.134 1.00 30.11 206 SER C CA 1
ATOM 10802 C C . SER C 1 205 ? -4.907 -5.918 113.975 1.00 30.13 206 SER C C 1
ATOM 10803 O O . SER C 1 205 ? -5.669 -5.744 113.021 1.00 29.94 206 SER C O 1
ATOM 10811 N N . ASP C 1 206 ? -5.123 -6.796 114.933 1.00 30.80 207 ASP C N 1
ATOM 10812 C CA . ASP C 1 206 ? -6.365 -7.545 115.037 1.00 32.15 207 ASP C CA 1
ATOM 10813 C C . ASP C 1 206 ? -7.424 -6.825 115.865 1.00 32.37 207 ASP C C 1
ATOM 10814 O O . ASP C 1 206 ? -8.558 -7.300 115.920 1.00 35.38 207 ASP C O 1
ATOM 10823 N N . ASP C 1 207 ? -7.082 -5.705 116.507 1.00 30.14 208 ASP C N 1
ATOM 10824 C CA . ASP C 1 207 ? -7.994 -4.877 117.289 1.00 32.02 208 ASP C CA 1
ATOM 10825 C C . ASP C 1 207 ? -7.799 -3.430 116.857 1.00 32.02 208 ASP C C 1
ATOM 10826 O O . ASP C 1 207 ? -6.743 -2.843 117.125 1.00 32.48 208 ASP C O 1
ATOM 10835 N N . ALA C 1 208 ? -8.803 -2.855 116.176 1.00 32.31 209 ALA C N 1
ATOM 10836 C CA . ALA C 1 208 ? -8.657 -1.504 115.622 1.00 32.64 209 ALA C CA 1
ATOM 10837 C C . ALA C 1 208 ? -8.423 -0.463 116.710 1.00 32.02 209 ALA C C 1
ATOM 10838 O O . ALA C 1 208 ? -7.854 0.609 116.442 1.00 29.98 209 ALA C O 1
ATOM 10845 N N . LEU C 1 209 ? -8.910 -0.727 117.920 1.00 33.11 210 LEU C N 1
ATOM 10846 C CA . LEU C 1 209 ? -8.700 0.221 119.011 1.00 32.64 210 LEU C CA 1
ATOM 10847 C C . LEU C 1 209 ? -7.228 0.356 119.353 1.00 32.29 210 LEU C C 1
ATOM 10848 O O . LEU C 1 209 ? -6.830 1.353 119.971 1.00 31.62 210 LEU C O 1
ATOM 10864 N N . GLU C 1 210 ? -6.402 -0.615 118.960 1.00 33.18 211 GLU C N 1
ATOM 10865 C CA . GLU C 1 210 ? -4.968 -0.466 119.194 1.00 34.58 211 GLU C CA 1
ATOM 10866 C C . GLU C 1 210 ? -4.378 0.626 118.322 1.00 32.08 211 GLU C C 1
ATOM 10867 O O . GLU C 1 210 ? -3.361 1.219 118.711 1.00 31.00 211 GLU C O 1
ATOM 10879 N N . PHE C 1 211 ? -4.959 0.875 117.124 1.00 30.28 212 PHE C N 1
ATOM 10880 C CA . PHE C 1 211 ? -4.517 2.021 116.326 1.00 28.81 212 PHE C CA 1
ATOM 10881 C C . PHE C 1 211 ? -4.785 3.319 117.079 1.00 26.72 212 PHE C C 1
ATOM 10882 O O . PHE C 1 211 ? -3.923 4.210 117.146 1.00 25.63 212 PHE C O 1
ATOM 10899 N N . LYS C 1 212 ? -6.018 3.474 117.598 1.00 26.52 213 LYS C N 1
ATOM 10900 C CA . LYS C 1 212 ? -6.335 4.667 118.379 1.00 26.74 213 LYS C CA 1
ATOM 10901 C C . LYS C 1 212 ? -5.377 4.794 119.562 1.00 27.29 213 LYS C C 1
ATOM 10902 O O . LYS C 1 212 ? -4.839 5.881 119.823 1.00 27.52 213 LYS C O 1
ATOM 10921 N N . ARG C 1 213 ? -5.123 3.678 120.255 1.00 28.58 214 ARG C N 1
ATOM 10922 C CA . ARG C 1 213 ? -4.291 3.687 121.450 1.00 30.04 214 ARG C CA 1
ATOM 10923 C C . ARG C 1 213 ? -2.857 4.104 121.136 1.00 30.04 214 ARG C C 1
ATOM 10924 O O . ARG C 1 213 ? -2.289 4.954 121.827 1.00 30.34 214 ARG C O 1
ATOM 10945 N N . ILE C 1 214 ? -2.245 3.515 120.098 1.00 29.55 215 ILE C N 1
ATOM 10946 C CA . ILE C 1 214 ? -0.846 3.822 119.838 1.00 29.45 215 ILE C CA 1
ATOM 10947 C C . ILE C 1 214 ? -0.711 5.231 119.281 1.00 27.63 215 ILE C C 1
ATOM 10948 O O . ILE C 1 214 ? 0.169 5.991 119.698 1.00 28.55 215 ILE C O 1
ATOM 10964 N N . VAL C 1 215 ? -1.593 5.625 118.363 1.00 26.07 216 VAL C N 1
ATOM 10965 C CA . VAL C 1 215 ? -1.441 6.944 117.766 1.00 25.96 216 VAL C CA 1
ATOM 10966 C C . VAL C 1 215 ? -1.720 8.029 118.790 1.00 27.22 216 VAL C C 1
ATOM 10967 O O . VAL C 1 215 ? -1.055 9.073 118.779 1.00 29.50 216 VAL C O 1
ATOM 10980 N N . THR C 1 216 ? -2.692 7.808 119.697 1.00 26.45 217 THR C N 1
ATOM 10981 C CA . THR C 1 216 ? -2.915 8.752 120.787 1.00 26.96 217 THR C CA 1
ATOM 10982 C C . THR C 1 216 ? -1.698 8.820 121.709 1.00 26.67 217 THR C C 1
ATOM 10983 O O . THR C 1 216 ? -1.224 9.910 122.055 1.00 25.47 217 THR C O 1
ATOM 10994 N N . GLU C 1 217 ? -1.152 7.664 122.110 1.00 28.26 218 GLU C N 1
ATOM 10995 C CA . GLU C 1 217 ? -0.020 7.710 123.041 1.00 30.51 218 GLU C CA 1
ATOM 10996 C C . GLU C 1 217 ? 1.154 8.462 122.429 1.00 30.19 218 GLU C C 1
ATOM 10997 O O . GLU C 1 217 ? 1.848 9.224 123.127 1.00 30.64 218 GLU C O 1
ATOM 11009 N N . MET C 1 218 ? 1.387 8.268 121.120 1.00 30.36 219 MET C N 1
ATOM 11010 C CA . MET C 1 218 ? 2.488 8.931 120.443 1.00 32.18 219 MET C CA 1
ATOM 11011 C C . MET C 1 218 ? 2.266 10.428 120.356 1.00 28.65 219 MET C C 1
ATOM 11012 O O . MET C 1 218 ? 3.214 11.199 120.506 1.00 28.95 219 MET C O 1
ATOM 11026 N N . ARG C 1 219 ? 1.020 10.868 120.185 1.00 27.09 220 ARG C N 1
ATOM 11027 C CA . ARG C 1 219 ? 0.756 12.304 120.079 1.00 26.50 220 ARG C CA 1
ATOM 11028 C C . ARG C 1 219 ? 1.121 13.086 121.330 1.00 26.58 220 ARG C C 1
ATOM 11029 O O . ARG C 1 219 ? 1.356 14.294 121.233 1.00 27.21 220 ARG C O 1
ATOM 11050 N N . PHE C 1 220 ? 1.178 12.449 122.497 1.00 27.73 221 PHE C N 1
ATOM 11051 C CA . PHE C 1 220 ? 1.565 13.117 123.729 1.00 30.81 221 PHE C CA 1
ATOM 11052 C C . PHE C 1 220 ? 3.059 13.006 124.021 1.00 33.63 221 PHE C C 1
ATOM 11053 O O . PHE C 1 220 ? 3.515 13.513 125.047 1.00 36.19 221 PHE C O 1
ATOM 11070 N N . ASP C 1 221 ? 3.800 12.297 123.185 1.00 34.37 222 ASP C N 1
ATOM 11071 C CA . ASP C 1 221 ? 5.265 12.262 123.235 1.00 36.49 222 ASP C CA 1
ATOM 11072 C C . ASP C 1 221 ? 5.823 13.406 122.381 1.00 33.56 222 ASP C C 1
ATOM 11073 O O . ASP C 1 221 ? 5.315 13.683 121.289 1.00 32.76 222 ASP C O 1
ATOM 11082 N N . GLU C 1 222 ? 6.870 14.068 122.889 1.00 32.83 223 GLU C N 1
ATOM 11083 C CA . GLU C 1 222 ? 7.296 15.349 122.328 1.00 33.33 223 GLU C CA 1
ATOM 11084 C C . GLU C 1 222 ? 7.569 15.258 120.834 1.00 32.68 223 GLU C C 1
ATOM 11085 O O . GLU C 1 222 ? 7.278 16.201 120.096 1.00 33.48 223 GLU C O 1
ATOM 11097 N N . ALA C 1 223 ? 8.114 14.129 120.368 1.00 31.11 224 ALA C N 1
ATOM 11098 C CA . ALA C 1 223 ? 8.488 14.007 118.965 1.00 30.61 224 ALA C CA 1
ATOM 11099 C C . ALA C 1 223 ? 7.272 14.197 118.047 1.00 30.45 224 ALA C C 1
ATOM 11100 O O . ALA C 1 223 ? 7.375 14.806 116.968 1.00 31.88 224 ALA C O 1
ATOM 11107 N N . SER C 1 224 ? 6.126 13.654 118.431 1.00 28.61 225 SER C N 1
ATOM 11108 C CA . SER C 1 224 ? 4.911 13.913 117.659 1.00 27.22 225 SER C CA 1
ATOM 11109 C C . SER C 1 224 ? 4.159 15.142 118.143 1.00 25.81 225 SER C C 1
ATOM 11110 O O . SER C 1 224 ? 3.716 15.936 117.311 1.00 26.16 225 SER C O 1
ATOM 11118 N N . ALA C 1 225 ? 4.030 15.339 119.465 1.00 25.51 226 ALA C N 1
ATOM 11119 C CA . ALA C 1 225 ? 3.300 16.493 119.997 1.00 26.06 226 ALA C CA 1
ATOM 11120 C C . ALA C 1 225 ? 3.794 17.807 119.398 1.00 27.92 226 ALA C C 1
ATOM 11121 O O . ALA C 1 225 ? 2.999 18.675 119.020 1.00 29.52 226 ALA C O 1
ATOM 11128 N N . ARG C 1 226 ? 5.113 17.990 119.336 1.00 27.17 227 ARG C N 1
ATOM 11129 C CA . ARG C 1 226 ? 5.645 19.235 118.815 1.00 27.42 227 ARG C CA 1
ATOM 11130 C C . ARG C 1 226 ? 5.916 19.193 117.333 1.00 26.83 227 ARG C C 1
ATOM 11131 O O . ARG C 1 226 ? 5.904 20.251 116.702 1.00 27.47 227 ARG C O 1
ATOM 11152 N N . TYR C 1 227 ? 6.253 18.034 116.762 1.00 27.52 228 TYR C N 1
ATOM 11153 C CA . TYR C 1 227 ? 6.813 18.027 115.411 1.00 28.31 228 TYR C CA 1
ATOM 11154 C C . TYR C 1 227 ? 6.042 17.245 114.347 1.00 29.31 228 TYR C C 1
ATOM 11155 O O . TYR C 1 227 ? 6.376 17.377 113.172 1.00 31.52 228 TYR C O 1
ATOM 11173 N N . ALA C 1 228 ? 4.989 16.505 114.667 1.00 27.40 229 ALA C N 1
ATOM 11174 C CA . ALA C 1 228 ? 4.303 15.760 113.606 1.00 26.90 229 ALA C CA 1
ATOM 11175 C C . ALA C 1 228 ? 3.243 16.601 112.900 1.00 26.53 229 ALA C C 1
ATOM 11176 O O . ALA C 1 228 ? 2.492 17.352 113.530 1.00 27.24 229 ALA C O 1
ATOM 11183 N N . GLU C 1 229 ? 3.140 16.396 111.582 1.00 27.69 230 GLU C N 1
ATOM 11184 C CA . GLU C 1 229 ? 2.069 16.933 110.760 1.00 30.53 230 GLU C CA 1
ATOM 11185 C C . GLU C 1 229 ? 1.421 15.745 110.057 1.00 27.13 230 GLU C C 1
ATOM 11186 O O . GLU C 1 229 ? 2.107 14.965 109.396 1.00 28.12 230 GLU C O 1
ATOM 11198 N N . PHE C 1 230 ? 0.115 15.603 110.178 1.00 24.56 231 PHE C N 1
ATOM 11199 C CA . PHE C 1 230 ? -0.540 14.401 109.695 1.00 23.60 231 PHE C CA 1
ATOM 11200 C C . PHE C 1 230 ? -1.406 14.710 108.494 1.00 23.73 231 PHE C C 1
ATOM 11201 O O . PHE C 1 230 ? -1.989 15.792 108.395 1.00 24.79 231 PHE C O 1
ATOM 11218 N N . GLY C 1 231 ? -1.527 13.736 107.607 1.00 22.96 232 GLY C N 1
ATOM 11219 C CA . GLY C 1 231 ? -2.500 13.801 106.555 1.00 23.63 232 GLY C CA 1
ATOM 11220 C C . GLY C 1 231 ? -3.788 13.111 106.955 1.00 23.13 232 GLY C C 1
ATOM 11221 O O . GLY C 1 231 ? -4.165 13.084 108.124 1.00 23.25 232 GLY C O 1
ATOM 11225 N N . SER C 1 232 ? -4.463 12.550 105.959 1.00 23.62 233 SER C N 1
ATOM 11226 C CA . SER C 1 232 ? -5.702 11.834 106.152 1.00 23.63 233 SER C CA 1
ATOM 11227 C C . SER C 1 232 ? -5.442 10.444 106.711 1.00 24.77 233 SER C C 1
ATOM 11228 O O . SER C 1 232 ? -4.390 9.855 106.489 1.00 26.49 233 SER C O 1
ATOM 11236 N N . PHE C 1 233 ? -6.407 9.927 107.479 1.00 24.02 234 PHE C N 1
ATOM 11237 C CA . PHE C 1 233 ? -6.323 8.574 108.031 1.00 22.95 234 PHE C CA 1
ATOM 11238 C C . PHE C 1 233 ? -7.326 7.653 107.333 1.00 23.27 234 PHE C C 1
ATOM 11239 O O . PHE C 1 233 ? -8.440 8.069 107.004 1.00 23.63 234 PHE C O 1
ATOM 11256 N N . PHE C 1 234 ? -6.936 6.394 107.130 1.00 24.46 235 PHE C N 1
ATOM 11257 C CA . PHE C 1 234 ? -7.754 5.399 106.441 1.00 25.43 235 PHE C CA 1
ATOM 11258 C C . PHE C 1 234 ? -7.719 4.115 107.243 1.00 26.29 235 PHE C C 1
ATOM 11259 O O . PHE C 1 234 ? -6.628 3.643 107.578 1.00 26.86 235 PHE C O 1
ATOM 11276 N N . ILE C 1 235 ? -8.894 3.545 107.551 1.00 26.41 236 ILE C N 1
ATOM 11277 C CA . ILE C 1 235 ? -8.938 2.273 108.273 1.00 28.05 236 ILE C CA 1
ATOM 11278 C C . ILE C 1 235 ? -9.798 1.274 107.527 1.00 25.76 236 ILE C C 1
ATOM 11279 O O . ILE C 1 235 ? -10.755 1.640 106.837 1.00 25.86 236 ILE C O 1
ATOM 11295 N N . GLY C 1 236 ? -9.444 -0.012 107.664 1.00 25.00 237 GLY C N 1
ATOM 11296 C CA . GLY C 1 236 ? -10.167 -1.018 106.911 1.00 25.30 237 GLY C CA 1
ATOM 11297 C C . GLY C 1 236 ? -9.988 -2.412 107.464 1.00 25.27 237 GLY C C 1
ATOM 11298 O O . GLY C 1 236 ? -9.229 -2.648 108.404 1.00 27.08 237 GLY C O 1
ATOM 11302 N N . ASN C 1 237 ? -10.682 -3.339 106.816 1.00 23.82 238 ASN C N 1
ATOM 11303 C CA . ASN C 1 237 ? -10.786 -4.737 107.203 1.00 24.29 238 ASN C CA 1
ATOM 11304 C C . ASN C 1 237 ? -10.193 -5.646 106.132 1.00 26.51 238 ASN C C 1
ATOM 11305 O O . ASN C 1 237 ? -10.401 -5.436 104.931 1.00 28.15 238 ASN C O 1
ATOM 11316 N N . LEU C 1 238 ? -9.469 -6.674 106.561 1.00 28.09 239 LEU C N 1
ATOM 11317 C CA . LEU C 1 238 ? -8.825 -7.560 105.602 1.00 30.04 239 LEU C CA 1
ATOM 11318 C C . LEU C 1 238 ? -9.844 -8.102 104.607 1.00 30.42 239 LEU C C 1
ATOM 11319 O O . LEU C 1 238 ? -10.935 -8.526 104.991 1.00 31.84 239 LEU C O 1
ATOM 11335 N N . LEU C 1 239 ? -9.458 -8.118 103.328 1.00 38.20 240 LEU C N 1
ATOM 11336 C CA . LEU C 1 239 ? -10.246 -8.698 102.237 1.00 38.95 240 LEU C CA 1
ATOM 11337 C C . LEU C 1 239 ? -9.487 -9.869 101.623 1.00 38.18 240 LEU C C 1
ATOM 11338 O O . LEU C 1 239 ? -8.538 -9.670 100.859 1.00 38.86 240 LEU C O 1
ATOM 11354 N N . LEU C 1 240 ? -9.895 -11.088 101.933 1.00 39.20 241 LEU C N 1
ATOM 11355 C CA . LEU C 1 240 ? -9.485 -12.236 101.138 1.00 42.12 241 LEU C CA 1
ATOM 11356 C C . LEU C 1 240 ? -10.476 -12.415 99.986 1.00 45.90 241 LEU C C 1
ATOM 11357 O O . LEU C 1 240 ? -11.201 -11.488 99.622 1.00 44.66 241 LEU C O 1
ATOM 11373 N N . SER C 1 241 ? -10.524 -13.601 99.385 1.00 50.53 242 SER C N 1
ATOM 11374 C CA . SER C 1 241 ? -11.347 -13.736 98.186 1.00 53.13 242 SER C CA 1
ATOM 11375 C C . SER C 1 241 ? -12.834 -13.842 98.526 1.00 57.62 242 SER C C 1
ATOM 11376 O O . SER C 1 241 ? -13.660 -13.185 97.889 1.00 54.45 242 SER C O 1
ATOM 11384 N N . GLU C 1 242 ? -13.202 -14.641 99.531 1.00 66.17 243 GLU C N 1
ATOM 11385 C CA . GLU C 1 242 ? -14.614 -14.742 99.901 1.00 74.12 243 GLU C CA 1
ATOM 11386 C C . GLU C 1 242 ? -15.220 -13.365 100.157 1.00 68.80 243 GLU C C 1
ATOM 11387 O O . GLU C 1 242 ? -16.355 -13.087 99.749 1.00 69.68 243 GLU C O 1
ATOM 11399 N N . GLN C 1 243 ? -14.481 -12.491 100.835 1.00 62.33 244 GLN C N 1
ATOM 11400 C CA . GLN C 1 243 ? -15.007 -11.166 101.127 1.00 56.78 244 GLN C CA 1
ATOM 11401 C C . GLN C 1 243 ? -14.930 -10.258 99.904 1.00 52.48 244 GLN C C 1
ATOM 11402 O O . GLN C 1 243 ? -15.729 -9.320 99.773 1.00 50.34 244 GLN C O 1
ATOM 11416 N N . LEU C 1 244 ? -13.976 -10.521 99.012 1.00 51.46 245 LEU C N 1
ATOM 11417 C CA . LEU C 1 244 ? -13.861 -9.741 97.788 1.00 51.01 245 LEU C CA 1
ATOM 11418 C C . LEU C 1 244 ? -15.045 -10.011 96.870 1.00 53.33 245 LEU C C 1
ATOM 11419 O O . LEU C 1 244 ? -15.676 -9.077 96.357 1.00 53.34 245 LEU C O 1
ATOM 11435 N N . SER C 1 245 ? -15.368 -11.286 96.650 1.00 55.69 246 SER C N 1
ATOM 11436 C CA . SER C 1 245 ? -16.513 -11.615 95.806 1.00 57.64 246 SER C CA 1
ATOM 11437 C C . SER C 1 245 ? -17.813 -11.123 96.430 1.00 53.58 246 SER C C 1
ATOM 11438 O O . SER C 1 245 ? -18.729 -10.692 95.724 1.00 51.68 246 SER C O 1
ATOM 11446 N N . LYS C 1 246 ? -17.914 -11.184 97.754 1.00 52.45 247 LYS C N 1
ATOM 11447 C CA . LYS C 1 246 ? -19.102 -10.674 98.417 1.00 52.12 247 LYS C CA 1
ATOM 11448 C C . LYS C 1 246 ? -19.209 -9.166 98.234 1.00 42.65 247 LYS C C 1
ATOM 11449 O O . LYS C 1 246 ? -20.293 -8.641 97.951 1.00 40.12 247 LYS C O 1
ATOM 11468 N N . LEU C 1 247 ? -18.089 -8.460 98.403 1.00 38.33 248 LEU C N 1
ATOM 11469 C CA . LEU C 1 247 ? -18.047 -7.013 98.210 1.00 36.11 248 LEU C CA 1
ATOM 11470 C C . LEU C 1 247 ? -18.778 -6.551 96.966 1.00 35.75 248 LEU C C 1
ATOM 11471 O O . LEU C 1 247 ? -19.477 -5.530 96.994 1.00 33.93 248 LEU C O 1
ATOM 11487 N N . PHE C 1 248 ? -18.564 -7.252 95.843 1.00 36.78 249 PHE C N 1
ATOM 11488 C CA . PHE C 1 248 ? -19.040 -6.810 94.533 1.00 35.82 249 PHE C CA 1
ATOM 11489 C C . PHE C 1 248 ? -20.391 -7.385 94.152 1.00 34.53 249 PHE C C 1
ATOM 11490 O O . PHE C 1 248 ? -20.958 -6.962 93.140 1.00 34.01 249 PHE C O 1
ATOM 11507 N N . THR C 1 249 ? -20.918 -8.337 94.922 1.00 36.20 250 THR C N 1
ATOM 11508 C CA . THR C 1 249 ? -22.212 -8.945 94.628 1.00 39.76 250 THR C CA 1
ATOM 11509 C C . THR C 1 249 ? -23.322 -7.977 94.997 1.00 40.96 250 THR C C 1
ATOM 11510 O O . THR C 1 249 ? -23.431 -7.587 96.164 1.00 41.70 250 THR C O 1
ATOM 11521 N N . ILE C 1 250 ? -24.158 -7.605 94.035 1.00 42.31 251 ILE C N 1
ATOM 11522 C CA . ILE C 1 250 ? -25.370 -6.892 94.394 1.00 47.48 251 ILE C CA 1
ATOM 11523 C C . ILE C 1 250 ? -26.522 -7.882 94.590 1.00 54.58 251 ILE C C 1
ATOM 11524 O O . ILE C 1 250 ? -26.934 -8.137 95.734 1.00 58.74 251 ILE C O 1
ATOM 11540 N N . ASN D 1 1 ? 16.788 43.075 100.777 1.00 72.06 2 ASN D N 1
ATOM 11541 C CA . ASN D 1 1 ? 16.933 44.444 100.272 1.00 74.76 2 ASN D CA 1
ATOM 11542 C C . ASN D 1 1 ? 17.433 44.481 98.809 1.00 69.81 2 ASN D C 1
ATOM 11543 O O . ASN D 1 1 ? 16.745 45.015 97.934 1.00 70.95 2 ASN D O 1
ATOM 11553 N N . GLU D 1 2 ? 18.622 43.930 98.538 1.00 64.01 3 GLU D N 1
ATOM 11554 C CA . GLU D 1 2 ? 19.074 43.752 97.159 1.00 58.38 3 GLU D CA 1
ATOM 11555 C C . GLU D 1 2 ? 18.432 42.506 96.559 1.00 50.44 3 GLU D C 1
ATOM 11556 O O . GLU D 1 2 ? 18.728 41.382 96.985 1.00 48.15 3 GLU D O 1
ATOM 11568 N N . ALA D 1 3 ? 17.603 42.701 95.531 1.00 46.71 4 ALA D N 1
ATOM 11569 C CA . ALA D 1 3 ? 16.957 41.587 94.852 1.00 43.86 4 ALA D CA 1
ATOM 11570 C C . ALA D 1 3 ? 17.949 40.721 94.071 1.00 44.28 4 ALA D C 1
ATOM 11571 O O . ALA D 1 3 ? 18.930 41.203 93.488 1.00 44.94 4 ALA D O 1
ATOM 11578 N N . VAL D 1 4 ? 17.653 39.419 94.035 1.00 43.92 5 VAL D N 1
ATOM 11579 C CA . VAL D 1 4 ? 18.363 38.522 93.137 1.00 43.87 5 VAL D CA 1
ATOM 11580 C C . VAL D 1 4 ? 18.146 38.940 91.678 1.00 43.13 5 VAL D C 1
ATOM 11581 O O . VAL D 1 4 ? 17.052 39.363 91.267 1.00 43.11 5 VAL D O 1
ATOM 11594 N N . LYS D 1 5 ? 19.195 38.811 90.880 1.00 43.42 6 LYS D N 1
ATOM 11595 C CA . LYS D 1 5 ? 19.103 38.938 89.434 1.00 43.09 6 LYS D CA 1
ATOM 11596 C C . LYS D 1 5 ? 19.293 37.563 88.818 1.00 39.56 6 LYS D C 1
ATOM 11597 O O . LYS D 1 5 ? 19.964 36.705 89.393 1.00 38.49 6 LYS D O 1
ATOM 11616 N N . THR D 1 6 ? 18.696 37.343 87.652 1.00 38.05 7 THR D N 1
ATOM 11617 C CA . THR D 1 6 ? 18.769 36.036 87.022 1.00 38.05 7 THR D CA 1
ATOM 11618 C C . THR D 1 6 ? 19.087 36.162 85.539 1.00 36.79 7 THR D C 1
ATOM 11619 O O . THR D 1 6 ? 18.793 37.176 84.900 1.00 37.26 7 THR D O 1
ATOM 11630 N N . LEU D 1 7 ? 19.683 35.097 85.009 1.00 35.79 8 LEU D N 1
ATOM 11631 C CA . LEU D 1 7 ? 19.718 34.818 83.582 1.00 35.76 8 LEU D CA 1
ATOM 11632 C C . LEU D 1 7 ? 18.646 33.779 83.299 1.00 34.76 8 LEU D C 1
ATOM 11633 O O . LEU D 1 7 ? 18.466 32.845 84.074 1.00 35.02 8 LEU D O 1
ATOM 11649 N N . ASP D 1 8 ? 17.965 33.910 82.172 1.00 34.23 9 ASP D N 1
ATOM 11650 C CA . ASP D 1 8 ? 16.791 33.077 81.913 1.00 34.46 9 ASP D CA 1
ATOM 11651 C C . ASP D 1 8 ? 16.868 32.473 80.528 1.00 33.27 9 ASP D C 1
ATOM 11652 O O . ASP D 1 8 ? 17.197 33.168 79.559 1.00 36.54 9 ASP D O 1
ATOM 11661 N N . GLY D 1 9 ? 16.594 31.176 80.442 1.00 29.76 10 GLY D N 1
ATOM 11662 C CA . GLY D 1 9 ? 16.741 30.457 79.193 1.00 30.14 10 GLY D CA 1
ATOM 11663 C C . GLY D 1 9 ? 15.409 29.969 78.647 1.00 29.27 10 GLY D C 1
ATOM 11664 O O . GLY D 1 9 ? 14.498 30.773 78.441 1.00 28.31 10 GLY D O 1
ATOM 11668 N N . TRP D 1 10 ? 15.273 28.659 78.428 1.00 28.92 11 TRP D N 1
ATOM 11669 C CA . TRP D 1 10 ? 14.088 28.149 77.781 1.00 28.07 11 TRP D CA 1
ATOM 11670 C C . TRP D 1 10 ? 12.887 28.232 78.708 1.00 25.45 11 TRP D C 1
ATOM 11671 O O . TRP D 1 10 ? 13.005 28.022 79.917 1.00 24.31 11 TRP D O 1
ATOM 11692 N N . PHE D 1 11 ? 11.747 28.617 78.129 1.00 24.68 12 PHE D N 1
ATOM 11693 C CA . PHE D 1 11 ? 10.450 28.487 78.799 1.00 24.58 12 PHE D CA 1
ATOM 11694 C C . PHE D 1 11 ? 10.008 27.036 78.812 1.00 23.53 12 PHE D C 1
ATOM 11695 O O . PHE D 1 11 ? 10.217 26.301 77.844 1.00 24.82 12 PHE D O 1
ATOM 11712 N N . CYS D 1 12 ? 9.427 26.614 79.935 1.00 22.61 13 CYS D N 1
ATOM 11713 C CA . CYS D 1 12 ? 9.176 25.211 80.243 1.00 24.01 13 CYS D CA 1
ATOM 11714 C C . CYS D 1 12 ? 7.703 24.967 80.550 1.00 23.53 13 CYS D C 1
ATOM 11715 O O . CYS D 1 12 ? 7.074 25.772 81.248 1.00 24.38 13 CYS D O 1
ATOM 11723 N N . LEU D 1 13 ? 7.185 23.823 80.089 1.00 23.58 14 LEU D N 1
ATOM 11724 C CA . LEU D 1 13 ? 5.890 23.300 80.500 1.00 23.64 14 LEU D CA 1
ATOM 11725 C C . LEU D 1 13 ? 6.045 21.878 81.018 1.00 22.46 14 LEU D C 1
ATOM 11726 O O . LEU D 1 13 ? 6.612 21.020 80.331 1.00 23.55 14 LEU D O 1
ATOM 11742 N N . HIS D 1 14 ? 5.578 21.644 82.234 1.00 20.74 15 HIS D N 1
ATOM 11743 C CA . HIS D 1 14 ? 5.372 20.303 82.760 1.00 19.41 15 HIS D CA 1
ATOM 11744 C C . HIS D 1 14 ? 3.877 20.030 82.653 1.00 20.39 15 HIS D C 1
ATOM 11745 O O . HIS D 1 14 ? 3.066 20.702 83.314 1.00 21.57 15 HIS D O 1
ATOM 11759 N N . ASP D 1 15 ? 3.514 19.068 81.822 1.00 19.14 16 ASP D N 1
ATOM 11760 C CA . ASP D 1 15 ? 2.108 18.792 81.500 1.00 20.98 16 ASP D CA 1
ATOM 11761 C C . ASP D 1 15 ? 1.772 17.375 81.940 1.00 20.65 16 ASP D C 1
ATOM 11762 O O . ASP D 1 15 ? 2.179 16.409 81.292 1.00 21.07 16 ASP D O 1
ATOM 11771 N N . PHE D 1 16 ? 1.035 17.262 83.045 1.00 20.00 17 PHE D N 1
ATOM 11772 C CA . PHE D 1 16 ? 0.689 15.964 83.614 1.00 18.74 17 PHE D CA 1
ATOM 11773 C C . PHE D 1 16 ? -0.688 15.545 83.146 1.00 19.49 17 PHE D C 1
ATOM 11774 O O . PHE D 1 16 ? -1.647 16.339 83.184 1.00 19.48 17 PHE D O 1
ATOM 11791 N N . ARG D 1 17 ? -0.793 14.279 82.758 1.00 20.78 18 ARG D N 1
ATOM 11792 C CA . ARG D 1 17 ? -2.021 13.754 82.182 1.00 22.25 18 ARG D CA 1
ATOM 11793 C C . ARG D 1 17 ? -2.327 12.402 82.806 1.00 22.97 18 ARG D C 1
ATOM 11794 O O . ARG D 1 17 ? -1.416 11.604 83.049 1.00 22.42 18 ARG D O 1
ATOM 11815 N N . SER D 1 18 ? -3.621 12.142 83.020 1.00 23.51 19 SER D N 1
ATOM 11816 C CA . SER D 1 18 ? -4.122 10.834 83.402 1.00 25.17 19 SER D CA 1
ATOM 11817 C C . SER D 1 18 ? -4.878 10.221 82.221 1.00 26.87 19 SER D C 1
ATOM 11818 O O . SER D 1 18 ? -5.650 10.905 81.549 1.00 29.22 19 SER D O 1
ATOM 11826 N N . ILE D 1 19 ? -4.632 8.946 81.937 1.00 26.41 20 ILE D N 1
ATOM 11827 C CA . ILE D 1 19 ? -5.250 8.309 80.783 1.00 27.03 20 ILE D CA 1
ATOM 11828 C C . ILE D 1 19 ? -6.668 7.869 81.147 1.00 25.91 20 ILE D C 1
ATOM 11829 O O . ILE D 1 19 ? -6.883 7.184 82.155 1.00 25.42 20 ILE D O 1
ATOM 11845 N N . ASP D 1 20 ? -7.631 8.200 80.286 1.00 26.34 21 ASP D N 1
ATOM 11846 C CA . ASP D 1 20 ? -9.035 7.803 80.477 1.00 27.33 21 ASP D CA 1
ATOM 11847 C C . ASP D 1 20 ? -9.208 6.413 79.880 1.00 26.53 21 ASP D C 1
ATOM 11848 O O . ASP D 1 20 ? -9.654 6.249 78.754 1.00 26.82 21 ASP D O 1
ATOM 11857 N N . TRP D 1 21 ? -8.812 5.403 80.662 1.00 26.54 22 TRP D N 1
ATOM 11858 C CA . TRP D 1 21 ? -8.795 4.022 80.188 1.00 29.17 22 TRP D CA 1
ATOM 11859 C C . TRP D 1 21 ? -10.179 3.551 79.774 1.00 29.44 22 TRP D C 1
ATOM 11860 O O . TRP D 1 21 ? -10.326 2.800 78.806 1.00 29.07 22 TRP D O 1
ATOM 11881 N N . ALA D 1 22 ? -11.203 3.929 80.535 1.00 29.40 23 ALA D N 1
ATOM 11882 C CA . ALA D 1 22 ? -12.557 3.506 80.208 1.00 29.92 23 ALA D CA 1
ATOM 11883 C C . ALA D 1 22 ? -12.927 3.930 78.792 1.00 29.22 23 ALA D C 1
ATOM 11884 O O . ALA D 1 22 ? -13.514 3.151 78.029 1.00 30.49 23 ALA D O 1
ATOM 11891 N N . ALA D 1 23 ? -12.634 5.184 78.443 1.00 27.93 24 ALA D N 1
ATOM 11892 C CA . ALA D 1 23 ? -12.972 5.673 77.114 1.00 27.43 24 ALA D CA 1
ATOM 11893 C C . ALA D 1 23 ? -12.080 5.039 76.061 1.00 27.46 24 ALA D C 1
ATOM 11894 O O . ALA D 1 23 ? -12.556 4.678 74.977 1.00 27.99 24 ALA D O 1
ATOM 11901 N N . TRP D 1 24 ? -10.788 4.880 76.370 1.00 26.89 25 TRP D N 1
ATOM 11902 C CA . TRP D 1 24 ? -9.839 4.346 75.407 1.00 27.31 25 TRP D CA 1
ATOM 11903 C C . TRP D 1 24 ? -10.169 2.902 75.093 1.00 27.37 25 TRP D C 1
ATOM 11904 O O . TRP D 1 24 ? -10.065 2.469 73.956 1.00 27.79 25 TRP D O 1
ATOM 11925 N N . ARG D 1 25 ? -10.620 2.163 76.101 1.00 26.77 26 ARG D N 1
ATOM 11926 C CA . ARG D 1 25 ? -11.011 0.769 75.928 1.00 27.95 26 ARG D CA 1
ATOM 11927 C C . ARG D 1 25 ? -12.143 0.614 74.911 1.00 29.06 26 ARG D C 1
ATOM 11928 O O . ARG D 1 25 ? -12.264 -0.440 74.280 1.00 30.04 26 ARG D O 1
ATOM 11949 N N . GLU D 1 26 ? -12.992 1.631 74.758 1.00 30.70 27 GLU D N 1
ATOM 11950 C CA . GLU D 1 26 ? -14.162 1.519 73.887 1.00 34.28 27 GLU D CA 1
ATOM 11951 C C . GLU D 1 26 ? -13.828 1.728 72.417 1.00 33.03 27 GLU D C 1
ATOM 11952 O O . GLU D 1 26 ? -14.669 1.445 71.562 1.00 33.42 27 GLU D O 1
ATOM 11964 N N . LEU D 1 27 ? -12.651 2.259 72.109 1.00 31.80 28 LEU D N 1
ATOM 11965 C CA . LEU D 1 27 ? -12.233 2.418 70.729 1.00 32.15 28 LEU D CA 1
ATOM 11966 C C . LEU D 1 27 ? -11.861 1.077 70.126 1.00 34.22 28 LEU D C 1
ATOM 11967 O O . LEU D 1 27 ? -11.230 0.250 70.781 1.00 34.47 28 LEU D O 1
ATOM 11983 N N . ASN D 1 28 ? -12.209 0.866 68.853 1.00 36.70 29 ASN D N 1
ATOM 11984 C CA . ASN D 1 28 ? -11.705 -0.334 68.214 1.00 39.58 29 ASN D CA 1
ATOM 11985 C C . ASN D 1 28 ? -10.218 -0.157 67.882 1.00 36.36 29 ASN D C 1
ATOM 11986 O O . ASN D 1 28 ? -9.705 0.961 67.833 1.00 32.51 29 ASN D O 1
ATOM 11997 N N . PRO D 1 29 ? -9.492 -1.261 67.756 1.00 39.15 30 PRO D N 1
ATOM 11998 C CA . PRO D 1 29 ? -8.038 -1.187 67.525 1.00 38.57 30 PRO D CA 1
ATOM 11999 C C . PRO D 1 29 ? -7.619 -0.351 66.324 1.00 37.41 30 PRO D C 1
ATOM 12000 O O . PRO D 1 29 ? -6.544 0.256 66.355 1.00 37.05 30 PRO D O 1
ATOM 12011 N N . GLY D 1 30 ? -8.403 -0.321 65.246 1.00 36.73 31 GLY D N 1
ATOM 12012 C CA . GLY D 1 30 ? -8.011 0.479 64.101 1.00 35.52 31 GLY D CA 1
ATOM 12013 C C . GLY D 1 30 ? -7.969 1.956 64.432 1.00 33.87 31 GLY D C 1
ATOM 12014 O O . GLY D 1 30 ? -7.038 2.659 64.047 1.00 34.24 31 GLY D O 1
ATOM 12018 N N . ASN D 1 31 ? -8.950 2.433 65.199 1.00 32.81 32 ASN D N 1
ATOM 12019 C CA . ASN D 1 31 ? -8.969 3.841 65.610 1.00 32.63 32 ASN D CA 1
ATOM 12020 C C . ASN D 1 31 ? -7.923 4.158 66.675 1.00 30.24 32 ASN D C 1
ATOM 12021 O O . ASN D 1 31 ? -7.391 5.274 66.698 1.00 28.64 32 ASN D O 1
ATOM 12032 N N . GLN D 1 32 ? -7.612 3.218 67.563 1.00 30.48 33 GLN D N 1
ATOM 12033 C CA . GLN D 1 32 ? -6.506 3.441 68.492 1.00 30.21 33 GLN D CA 1
ATOM 12034 C C . GLN D 1 32 ? -5.201 3.635 67.734 1.00 28.53 33 GLN D C 1
ATOM 12035 O O . GLN D 1 32 ? -4.414 4.554 68.026 1.00 26.35 33 GLN D O 1
ATOM 12049 N N . GLU D 1 33 ? -4.970 2.775 66.738 1.00 29.20 34 GLU D N 1
ATOM 12050 C CA . GLU D 1 33 ? -3.783 2.882 65.905 1.00 29.20 34 GLU D CA 1
ATOM 12051 C C . GLU D 1 33 ? -3.698 4.244 65.243 1.00 27.93 34 GLU D C 1
ATOM 12052 O O . GLU D 1 33 ? -2.628 4.861 65.218 1.00 28.26 34 GLU D O 1
ATOM 12064 N N . LEU D 1 34 ? -4.799 4.721 64.658 1.00 26.75 35 LEU D N 1
ATOM 12065 C CA . LEU D 1 34 ? -4.728 5.999 63.966 1.00 26.65 35 LEU D CA 1
ATOM 12066 C C . LEU D 1 34 ? -4.364 7.093 64.943 1.00 26.91 35 LEU D C 1
ATOM 12067 O O . LEU D 1 34 ? -3.568 7.985 64.625 1.00 27.46 35 LEU D O 1
ATOM 12083 N N . MET D 1 35 ? -4.901 7.022 66.162 1.00 27.74 36 MET D N 1
ATOM 12084 C CA . MET D 1 35 ? -4.603 8.049 67.146 1.00 27.75 36 MET D CA 1
ATOM 12085 C C . MET D 1 35 ? -3.146 7.985 67.585 1.00 28.45 36 MET D C 1
ATOM 12086 O O . MET D 1 35 ? -2.527 9.021 67.822 1.00 28.29 36 MET D O 1
ATOM 12100 N N . LEU D 1 36 ? -2.598 6.780 67.724 1.00 29.47 37 LEU D N 1
ATOM 12101 C CA . LEU D 1 36 ? -1.183 6.634 68.063 1.00 29.77 37 LEU D CA 1
ATOM 12102 C C . LEU D 1 36 ? -0.283 7.012 66.898 1.00 28.99 37 LEU D C 1
ATOM 12103 O O . LEU D 1 36 ? 0.789 7.576 67.121 1.00 28.00 37 LEU D O 1
ATOM 12119 N N . ASN D 1 37 ? -0.703 6.737 65.656 1.00 30.08 38 ASN D N 1
ATOM 12120 C CA . ASN D 1 37 ? 0.051 7.220 64.499 1.00 30.28 38 ASN D CA 1
ATOM 12121 C C . ASN D 1 37 ? 0.179 8.739 64.553 1.00 30.36 38 ASN D C 1
ATOM 12122 O O . ASN D 1 37 ? 1.278 9.300 64.393 1.00 30.65 38 ASN D O 1
ATOM 12133 N N . GLU D 1 38 ? -0.948 9.421 64.789 1.00 29.00 39 GLU D N 1
ATOM 12134 C CA . GLU D 1 38 ? -0.954 10.880 64.832 1.00 28.24 39 GLU D CA 1
ATOM 12135 C C . GLU D 1 38 ? -0.095 11.393 65.974 1.00 26.01 39 GLU D C 1
ATOM 12136 O O . GLU D 1 38 ? 0.625 12.386 65.824 1.00 27.24 39 GLU D O 1
ATOM 12148 N N . LEU D 1 39 ? -0.151 10.724 67.128 1.00 23.86 40 LEU D N 1
ATOM 12149 C CA . LEU D 1 39 ? 0.731 11.097 68.235 1.00 25.10 40 LEU D CA 1
ATOM 12150 C C . LEU D 1 39 ? 2.199 10.928 67.848 1.00 25.81 40 LEU D C 1
ATOM 12151 O O . LEU D 1 39 ? 3.032 11.770 68.194 1.00 25.02 40 LEU D O 1
ATOM 12167 N N . SER D 1 40 ? 2.538 9.834 67.155 1.00 28.04 41 SER D N 1
ATOM 12168 C CA . SER D 1 40 ? 3.931 9.623 66.783 1.00 30.33 41 SER D CA 1
ATOM 12169 C C . SER D 1 40 ? 4.391 10.703 65.815 1.00 28.09 41 SER D C 1
ATOM 12170 O O . SER D 1 40 ? 5.549 11.143 65.856 1.00 26.48 41 SER D O 1
ATOM 12178 N N . HIS D 1 41 ? 3.488 11.190 64.981 1.00 28.46 42 HIS D N 1
ATOM 12179 C CA . HIS D 1 41 ? 3.852 12.269 64.075 1.00 30.97 42 HIS D CA 1
ATOM 12180 C C . HIS D 1 41 ? 4.090 13.567 64.846 1.00 29.10 42 HIS D C 1
ATOM 12181 O O . HIS D 1 41 ? 5.074 14.279 64.601 1.00 28.06 42 HIS D O 1
ATOM 12195 N N . PHE D 1 42 ? 3.252 13.849 65.843 1.00 28.28 43 PHE D N 1
ATOM 12196 C CA . PHE D 1 42 ? 3.469 15.014 66.700 1.00 27.82 43 PHE D CA 1
ATOM 12197 C C . PHE D 1 42 ? 4.789 14.909 67.469 1.00 25.44 43 PHE D C 1
ATOM 12198 O O . PHE D 1 42 ? 5.573 15.868 67.531 1.00 26.29 43 PHE D O 1
ATOM 12215 N N . LEU D 1 43 ? 5.093 13.741 68.021 1.00 23.88 44 LEU D N 1
ATOM 12216 C CA . LEU D 1 43 ? 6.365 13.610 68.705 1.00 24.27 44 LEU D CA 1
ATOM 12217 C C . LEU D 1 43 ? 7.561 13.724 67.755 1.00 25.34 44 LEU D C 1
ATOM 12218 O O . LEU D 1 43 ? 8.601 14.246 68.151 1.00 25.97 44 LEU D O 1
ATOM 12234 N N . SER D 1 44 ? 7.459 13.242 66.511 1.00 26.57 45 SER D N 1
ATOM 12235 C CA . SER D 1 44 ? 8.599 13.396 65.617 1.00 29.51 45 SER D CA 1
ATOM 12236 C C . SER D 1 44 ? 8.805 14.867 65.259 1.00 28.21 45 SER D C 1
ATOM 12237 O O . SER D 1 44 ? 9.945 15.318 65.115 1.00 27.97 45 SER D O 1
ATOM 12245 N N . ASP D 1 45 ? 7.719 15.634 65.173 1.00 28.43 46 ASP D N 1
ATOM 12246 C CA . ASP D 1 45 ? 7.809 17.086 65.030 1.00 31.97 46 ASP D CA 1
ATOM 12247 C C . ASP D 1 45 ? 8.520 17.721 66.230 1.00 31.02 46 ASP D C 1
ATOM 12248 O O . ASP D 1 45 ? 9.382 18.594 66.058 1.00 32.53 46 ASP D O 1
ATOM 12257 N N . MET D 1 46 ? 8.205 17.262 67.454 1.00 30.03 47 MET D N 1
ATOM 12258 C CA . MET D 1 46 ? 8.953 17.688 68.641 1.00 30.87 47 MET D CA 1
ATOM 12259 C C . MET D 1 46 ? 10.418 17.358 68.505 1.00 27.79 47 MET D C 1
ATOM 12260 O O . MET D 1 46 ? 11.282 18.175 68.838 1.00 27.20 47 MET D O 1
ATOM 12274 N N . GLU D 1 47 ? 10.721 16.151 68.027 1.00 26.45 48 GLU D N 1
ATOM 12275 C CA . GLU D 1 47 ? 12.116 15.740 67.870 1.00 27.46 48 GLU D CA 1
ATOM 12276 C C . GLU D 1 47 ? 12.874 16.648 66.900 1.00 26.98 48 GLU D C 1
ATOM 12277 O O . GLU D 1 47 ? 14.080 16.899 67.074 1.00 28.53 48 GLU D O 1
ATOM 12289 N N . ILE D 1 48 ? 12.200 17.105 65.839 1.00 26.45 49 ILE D N 1
ATOM 12290 C CA . ILE D 1 48 ? 12.831 17.984 64.859 1.00 28.69 49 ILE D CA 1
ATOM 12291 C C . ILE D 1 48 ? 13.249 19.287 65.514 1.00 28.50 49 ILE D C 1
ATOM 12292 O O . ILE D 1 48 ? 14.370 19.777 65.312 1.00 27.79 49 ILE D O 1
ATOM 12308 N N . THR D 1 49 ? 12.349 19.864 66.326 1.00 30.07 50 THR D N 1
ATOM 12309 C CA . THR D 1 49 ? 12.677 21.080 67.059 1.00 31.20 50 THR D CA 1
ATOM 12310 C C . THR D 1 49 ? 13.848 20.856 68.000 1.00 30.20 50 THR D C 1
ATOM 12311 O O . THR D 1 49 ? 14.707 21.724 68.143 1.00 29.87 50 THR D O 1
ATOM 12322 N N . LYS D 1 50 ? 13.898 19.701 68.648 1.00 29.50 51 LYS D N 1
ATOM 12323 C CA . LYS D 1 50 ? 15.062 19.370 69.459 1.00 30.08 51 LYS D CA 1
ATOM 12324 C C . LYS D 1 50 ? 16.327 19.358 68.615 1.00 29.76 51 LYS D C 1
ATOM 12325 O O . LYS D 1 50 ? 17.350 19.956 68.982 1.00 30.03 51 LYS D O 1
ATOM 12344 N N . ASN D 1 51 ? 16.269 18.709 67.456 1.00 29.88 52 ASN D N 1
ATOM 12345 C CA . ASN D 1 51 ? 17.493 18.453 66.691 1.00 31.30 52 ASN D CA 1
ATOM 12346 C C . ASN D 1 51 ? 18.039 19.672 65.961 1.00 31.68 52 ASN D C 1
ATOM 12347 O O . ASN D 1 51 ? 19.186 19.632 65.472 1.00 32.81 52 ASN D O 1
ATOM 12358 N N . ILE D 1 52 ? 17.268 20.747 65.847 1.00 31.78 53 ILE D N 1
ATOM 12359 C CA . ILE D 1 52 ? 17.792 22.014 65.363 1.00 34.06 53 ILE D CA 1
ATOM 12360 C C . ILE D 1 52 ? 18.090 22.973 66.512 1.00 33.99 53 ILE D C 1
ATOM 12361 O O . ILE D 1 52 ? 18.356 24.154 66.278 1.00 36.72 53 ILE D O 1
ATOM 12377 N N . GLY D 1 53 ? 18.041 22.496 67.758 1.00 31.54 54 GLY D N 1
ATOM 12378 C CA . GLY D 1 53 ? 18.452 23.343 68.846 1.00 29.90 54 GLY D CA 1
ATOM 12379 C C . GLY D 1 53 ? 17.484 24.417 69.290 1.00 30.97 54 GLY D C 1
ATOM 12380 O O . GLY D 1 53 ? 17.913 25.360 69.957 1.00 32.71 54 GLY D O 1
ATOM 12384 N N . GLU D 1 54 ? 16.186 24.281 69.022 1.00 30.78 55 GLU D N 1
ATOM 12385 C CA . GLU D 1 54 ? 15.207 25.302 69.391 1.00 32.31 55 GLU D CA 1
ATOM 12386 C C . GLU D 1 54 ? 14.291 24.840 70.507 1.00 29.87 55 GLU D C 1
ATOM 12387 O O . GLU D 1 54 ? 13.303 25.527 70.844 1.00 30.08 55 GLU D O 1
ATOM 12399 N N . GLY D 1 55 ? 14.604 23.708 71.118 1.00 27.83 56 GLY D N 1
ATOM 12400 C CA . GLY D 1 55 ? 13.849 23.290 72.275 1.00 26.59 56 GLY D CA 1
ATOM 12401 C C . GLY D 1 55 ? 14.270 21.895 72.673 1.00 26.05 56 GLY D C 1
ATOM 12402 O O . GLY D 1 55 ? 15.267 21.358 72.178 1.00 28.57 56 GLY D O 1
ATOM 12406 N N . GLU D 1 56 ? 13.503 21.335 73.588 1.00 24.21 57 GLU D N 1
ATOM 12407 C CA . GLU D 1 56 ? 13.747 20.006 74.121 1.00 24.64 57 GLU D CA 1
ATOM 12408 C C . GLU D 1 56 ? 12.419 19.452 74.577 1.00 24.24 57 GLU D C 1
ATOM 12409 O O . GLU D 1 56 ? 11.452 20.189 74.757 1.00 24.60 57 GLU D O 1
ATOM 12421 N N . HIS D 1 57 ? 12.383 18.144 74.814 1.00 24.68 58 HIS D N 1
ATOM 12422 C CA . HIS D 1 57 ? 11.188 17.567 75.425 1.00 25.77 58 HIS D CA 1
ATOM 12423 C C . HIS D 1 57 ? 11.525 16.141 75.831 1.00 25.90 58 HIS D C 1
ATOM 12424 O O . HIS D 1 57 ? 12.465 15.531 75.297 1.00 25.46 58 HIS D O 1
ATOM 12438 N N . THR D 1 58 ? 10.721 15.613 76.740 1.00 26.47 59 THR D N 1
ATOM 12439 C CA . THR D 1 58 ? 10.837 14.239 77.234 1.00 26.66 59 THR D CA 1
ATOM 12440 C C . THR D 1 58 ? 9.508 13.822 77.853 1.00 25.35 59 THR D C 1
ATOM 12441 O O . THR D 1 58 ? 8.688 14.666 78.212 1.00 23.61 59 THR D O 1
ATOM 12452 N N . ILE D 1 59 ? 9.311 12.502 77.954 1.00 25.29 60 ILE D N 1
ATOM 12453 C CA . ILE D 1 59 ? 8.106 11.887 78.492 1.00 24.61 60 ILE D CA 1
ATOM 12454 C C . ILE D 1 59 ? 8.505 10.841 79.528 1.00 23.61 60 ILE D C 1
ATOM 12455 O O . ILE D 1 59 ? 9.309 9.953 79.229 1.00 24.03 60 ILE D O 1
ATOM 12471 N N . TYR D 1 60 ? 7.858 10.886 80.705 1.00 23.71 61 TYR D N 1
ATOM 12472 C CA . TYR D 1 60 ? 8.004 9.887 81.758 1.00 23.33 61 TYR D CA 1
ATOM 12473 C C . TYR D 1 60 ? 6.623 9.376 82.178 1.00 23.30 61 TYR D C 1
ATOM 12474 O O . TYR D 1 60 ? 5.631 10.123 82.184 1.00 20.75 61 TYR D O 1
ATOM 12492 N N . SER D 1 61 ? 6.542 8.098 82.543 1.00 24.30 62 SER D N 1
ATOM 12493 C CA . SER D 1 61 ? 5.317 7.601 83.152 1.00 26.67 62 SER D CA 1
ATOM 12494 C C . SER D 1 61 ? 5.412 7.844 84.646 1.00 26.63 62 SER D C 1
ATOM 12495 O O . SER D 1 61 ? 6.455 7.585 85.259 1.00 30.27 62 SER D O 1
ATOM 12503 N N . ILE D 1 62 ? 4.307 8.321 85.227 1.00 24.50 63 ILE D N 1
ATOM 12504 C CA . ILE D 1 62 ? 4.263 8.801 86.608 1.00 23.47 63 ILE D CA 1
ATOM 12505 C C . ILE D 1 62 ? 3.610 7.755 87.487 1.00 23.44 63 ILE D C 1
ATOM 12506 O O . ILE D 1 62 ? 2.581 7.154 87.127 1.00 22.57 63 ILE D O 1
ATOM 12522 N N . LEU D 1 63 ? 4.172 7.577 88.662 1.00 23.31 64 LEU D N 1
ATOM 12523 C CA . LEU D 1 63 ? 3.635 6.602 89.595 1.00 23.86 64 LEU D CA 1
ATOM 12524 C C . LEU D 1 63 ? 2.526 7.192 90.434 1.00 23.24 64 LEU D C 1
ATOM 12525 O O . LEU D 1 63 ? 2.562 8.363 90.824 1.00 24.28 64 LEU D O 1
ATOM 12541 N N . GLY D 1 64 ? 1.570 6.341 90.772 1.00 23.68 65 GLY D N 1
ATOM 12542 C CA . GLY D 1 64 ? 0.441 6.781 91.564 1.00 23.39 65 GLY D CA 1
ATOM 12543 C C . GLY D 1 64 ? -0.635 7.427 90.749 1.00 24.84 65 GLY D C 1
ATOM 12544 O O . GLY D 1 64 ? -0.604 7.477 89.520 1.00 25.90 65 GLY D O 1
ATOM 12548 N N . GLN D 1 65 ? -1.649 7.903 91.470 1.00 24.41 66 GLN D N 1
ATOM 12549 C CA . GLN D 1 65 ? -2.847 8.391 90.827 1.00 23.49 66 GLN D CA 1
ATOM 12550 C C . GLN D 1 65 ? -2.731 9.822 90.349 1.00 23.23 66 GLN D C 1
ATOM 12551 O O . GLN D 1 65 ? -3.613 10.248 89.615 1.00 24.05 66 GLN D O 1
ATOM 12565 N N . LYS D 1 66 ? -1.680 10.569 90.721 1.00 23.37 67 LYS D N 1
ATOM 12566 C CA . LYS D 1 66 ? -1.614 11.971 90.299 1.00 25.06 67 LYS D CA 1
ATOM 12567 C C . LYS D 1 66 ? -1.600 12.128 88.787 1.00 24.48 67 LYS D C 1
ATOM 12568 O O . LYS D 1 66 ? -2.109 13.130 88.273 1.00 25.10 67 LYS D O 1
ATOM 12587 N N . ALA D 1 67 ? -0.998 11.188 88.068 1.00 24.04 68 ALA D N 1
ATOM 12588 C CA . ALA D 1 67 ? -0.885 11.208 86.611 1.00 23.84 68 ALA D CA 1
ATOM 12589 C C . ALA D 1 67 ? -0.429 9.834 86.157 1.00 23.04 68 ALA D C 1
ATOM 12590 O O . ALA D 1 67 ? 0.127 9.059 86.945 1.00 22.79 68 ALA D O 1
ATOM 12597 N N . ASP D 1 68 ? -0.674 9.544 84.881 1.00 23.30 69 ASP D N 1
ATOM 12598 C CA . ASP D 1 68 ? -0.038 8.423 84.205 1.00 24.65 69 ASP D CA 1
ATOM 12599 C C . ASP D 1 68 ? 1.208 8.858 83.447 1.00 22.55 69 ASP D C 1
ATOM 12600 O O . ASP D 1 68 ? 2.133 8.060 83.306 1.00 22.98 69 ASP D O 1
ATOM 12609 N N . LEU D 1 69 ? 1.243 10.107 82.977 1.00 21.61 70 LEU D N 1
ATOM 12610 C CA . LEU D 1 69 ? 2.297 10.627 82.114 1.00 23.30 70 LEU D CA 1
ATOM 12611 C C . LEU D 1 69 ? 2.617 12.061 82.452 1.00 22.47 70 LEU D C 1
ATOM 12612 O O . LEU D 1 69 ? 1.724 12.844 82.809 1.00 23.03 70 LEU D O 1
ATOM 12628 N N . VAL D 1 70 ? 3.879 12.427 82.255 1.00 20.76 71 VAL D N 1
ATOM 12629 C CA . VAL D 1 70 ? 4.257 13.827 82.183 1.00 19.61 71 VAL D CA 1
ATOM 12630 C C . VAL D 1 70 ? 4.945 14.074 80.836 1.00 20.71 71 VAL D C 1
ATOM 12631 O O . VAL D 1 70 ? 5.825 13.309 80.422 1.00 21.32 71 VAL D O 1
ATOM 12644 N N . PHE D 1 71 ? 4.540 15.155 80.167 1.00 21.85 72 PHE D N 1
ATOM 12645 C CA . PHE D 1 71 ? 5.205 15.694 78.983 1.00 22.63 72 PHE D CA 1
ATOM 12646 C C . PHE D 1 71 ? 5.895 16.977 79.433 1.00 22.01 72 PHE D C 1
ATOM 12647 O O . PHE D 1 71 ? 5.226 17.917 79.854 1.00 23.02 72 PHE D O 1
ATOM 12664 N N . PHE D 1 72 ? 7.216 16.976 79.418 1.00 21.53 73 PHE D N 1
ATOM 12665 C CA . PHE D 1 72 ? 8.057 18.109 79.809 1.00 22.67 73 PHE D CA 1
ATOM 12666 C C . PHE D 1 72 ? 8.596 18.744 78.519 1.00 23.85 73 PHE D C 1
ATOM 12667 O O . PHE D 1 72 ? 9.351 18.109 77.780 1.00 23.23 73 PHE D O 1
ATOM 12684 N N . THR D 1 73 ? 8.209 19.973 78.237 1.00 24.59 74 THR D N 1
ATOM 12685 C CA . THR D 1 73 ? 8.564 20.608 76.981 1.00 25.58 74 THR D CA 1
ATOM 12686 C C . THR D 1 73 ? 9.249 21.926 77.267 1.00 24.81 74 THR D C 1
ATOM 12687 O O . THR D 1 73 ? 8.860 22.636 78.194 1.00 25.57 74 THR D O 1
ATOM 12698 N N . LEU D 1 74 ? 10.311 22.206 76.514 1.00 22.60 75 LEU D N 1
ATOM 12699 C CA . LEU D 1 74 ? 11.078 23.444 76.622 1.00 23.22 75 LEU D CA 1
ATOM 12700 C C . LEU D 1 74 ? 11.157 24.119 75.261 1.00 22.51 75 LEU D C 1
ATOM 12701 O O . LEU D 1 74 ? 11.459 23.467 74.257 1.00 22.42 75 LEU D O 1
ATOM 12717 N N . ARG D 1 75 ? 10.966 25.439 75.233 1.00 23.23 76 ARG D N 1
ATOM 12718 C CA . ARG D 1 75 ? 10.922 26.166 73.974 1.00 23.37 76 ARG D CA 1
ATOM 12719 C C . ARG D 1 75 ? 11.487 27.546 74.208 1.00 24.34 76 ARG D C 1
ATOM 12720 O O . ARG D 1 75 ? 11.546 28.027 75.345 1.00 23.97 76 ARG D O 1
ATOM 12741 N N . ASP D 1 76 ? 11.896 28.201 73.115 1.00 26.38 77 ASP D N 1
ATOM 12742 C CA . ASP D 1 76 ? 12.578 29.475 73.292 1.00 29.65 77 ASP D CA 1
ATOM 12743 C C . ASP D 1 76 ? 11.642 30.671 73.345 1.00 28.25 77 ASP D C 1
ATOM 12744 O O . ASP D 1 76 ? 12.128 31.782 73.509 1.00 28.54 77 ASP D O 1
ATOM 12753 N N . SER D 1 77 ? 10.315 30.480 73.312 1.00 27.57 78 SER D N 1
ATOM 12754 C CA . SER D 1 77 ? 9.393 31.589 73.531 1.00 27.36 78 SER D CA 1
ATOM 12755 C C . SER D 1 77 ? 8.109 31.072 74.173 1.00 27.49 78 SER D C 1
ATOM 12756 O O . SER D 1 77 ? 7.777 29.879 74.092 1.00 25.37 78 SER D O 1
ATOM 12764 N N . LEU D 1 78 ? 7.357 31.995 74.784 1.00 28.13 79 LEU D N 1
ATOM 12765 C CA . LEU D 1 78 ? 6.040 31.623 75.306 1.00 28.58 79 LEU D CA 1
ATOM 12766 C C . LEU D 1 78 ? 5.057 31.325 74.197 1.00 26.25 79 LEU D C 1
ATOM 12767 O O . LEU D 1 78 ? 4.173 30.485 74.379 1.00 24.82 79 LEU D O 1
ATOM 12783 N N . GLU D 1 79 ? 5.187 32.006 73.054 1.00 26.38 80 GLU D N 1
ATOM 12784 C CA . GLU D 1 79 ? 4.347 31.704 71.890 1.00 27.88 80 GLU D CA 1
ATOM 12785 C C . GLU D 1 79 ? 4.583 30.284 71.392 1.00 26.19 80 GLU D C 1
ATOM 12786 O O . GLU D 1 79 ? 3.639 29.543 71.141 1.00 26.63 80 GLU D O 1
ATOM 12798 N N . ALA D 1 80 ? 5.847 29.883 71.222 1.00 24.97 81 ALA D N 1
ATOM 12799 C CA . ALA D 1 80 ? 6.107 28.521 70.773 1.00 24.14 81 ALA D CA 1
ATOM 12800 C C . ALA D 1 80 ? 5.579 27.501 71.770 1.00 24.74 81 ALA D C 1
ATOM 12801 O O . ALA D 1 80 ? 5.006 26.473 71.384 1.00 26.35 81 ALA D O 1
ATOM 12808 N N . LEU D 1 81 ? 5.784 27.745 73.060 1.00 24.34 82 LEU D N 1
ATOM 12809 C CA . LEU D 1 81 ? 5.293 26.808 74.061 1.00 24.67 82 LEU D CA 1
ATOM 12810 C C . LEU D 1 81 ? 3.774 26.688 73.979 1.00 24.90 82 LEU D C 1
ATOM 12811 O O . LEU D 1 81 ? 3.239 25.583 73.964 1.00 27.07 82 LEU D O 1
ATOM 12827 N N . ASN D 1 82 ? 3.081 27.828 73.879 1.00 23.25 83 ASN D N 1
ATOM 12828 C CA . ASN D 1 82 ? 1.611 27.872 73.766 1.00 24.49 83 ASN D CA 1
ATOM 12829 C C . ASN D 1 82 ? 1.141 27.141 72.517 1.00 26.28 83 ASN D C 1
ATOM 12830 O O . ASN D 1 82 ? 0.132 26.424 72.550 1.00 27.77 83 ASN D O 1
ATOM 12841 N N . GLU D 1 83 ? 1.901 27.257 71.412 1.00 28.69 84 GLU D N 1
ATOM 12842 C CA . GLU D 1 83 ? 1.525 26.568 70.180 1.00 31.35 84 GLU D CA 1
ATOM 12843 C C . GLU D 1 83 ? 1.667 25.059 70.317 1.00 28.00 84 GLU D C 1
ATOM 12844 O O . GLU D 1 83 ? 0.836 24.313 69.791 1.00 26.66 84 GLU D O 1
ATOM 12856 N N . VAL D 1 84 ? 2.713 24.588 71.000 1.00 28.43 85 VAL D N 1
ATOM 12857 C CA . VAL D 1 84 ? 2.882 23.155 71.254 1.00 30.45 85 VAL D CA 1
ATOM 12858 C C . VAL D 1 84 ? 1.733 22.618 72.098 1.00 27.03 85 VAL D C 1
ATOM 12859 O O . VAL D 1 84 ? 1.177 21.548 71.821 1.00 26.82 85 VAL D O 1
ATOM 12872 N N . GLU D 1 85 ? 1.418 23.319 73.179 1.00 25.32 86 GLU D N 1
ATOM 12873 C CA . GLU D 1 85 ? 0.337 22.897 74.065 1.00 27.42 86 GLU D CA 1
ATOM 12874 C C . GLU D 1 85 ? -0.989 22.808 73.304 1.00 27.56 86 GLU D C 1
ATOM 12875 O O . GLU D 1 85 ? -1.720 21.814 73.389 1.00 28.39 86 GLU D O 1
ATOM 12887 N N . ASN D 1 86 ? -1.294 23.829 72.519 1.00 27.12 87 ASN D N 1
ATOM 12888 C CA . ASN D 1 86 ? -2.556 23.841 71.804 1.00 28.87 87 ASN D CA 1
ATOM 12889 C C . ASN D 1 86 ? -2.607 22.737 70.734 1.00 27.57 87 ASN D C 1
ATOM 12890 O O . ASN D 1 86 ? -3.629 22.050 70.601 1.00 27.56 87 ASN D O 1
ATOM 12901 N N . ARG D 1 87 ? -1.506 22.508 70.000 1.00 28.22 88 ARG D N 1
ATOM 12902 C CA . ARG D 1 87 ? -1.488 21.411 69.023 1.00 31.15 88 ARG D CA 1
ATOM 12903 C C . ARG D 1 87 ? -1.613 20.047 69.702 1.00 29.56 88 ARG D C 1
ATOM 12904 O O . ARG D 1 87 ? -2.276 19.133 69.188 1.00 28.84 88 ARG D O 1
ATOM 12925 N N . PHE D 1 88 ? -1.019 19.900 70.879 1.00 28.70 89 PHE D N 1
ATOM 12926 C CA . PHE D 1 88 ? -1.163 18.663 71.641 1.00 27.79 89 PHE D CA 1
ATOM 12927 C C . PHE D 1 88 ? -2.627 18.426 72.034 1.00 26.18 89 PHE D C 1
ATOM 12928 O O . PHE D 1 88 ? -3.170 17.329 71.868 1.00 26.48 89 PHE D O 1
ATOM 12945 N N . ASN D 1 89 ? -3.277 19.445 72.567 1.00 25.18 90 ASN D N 1
ATOM 12946 C CA . ASN D 1 89 ? -4.665 19.272 72.981 1.00 25.49 90 ASN D CA 1
ATOM 12947 C C . ASN D 1 89 ? -5.580 18.925 71.812 1.00 26.46 90 ASN D C 1
ATOM 12948 O O . ASN D 1 89 ? -6.636 18.321 72.016 1.00 28.30 90 ASN D O 1
ATOM 12959 N N . LYS D 1 90 ? -5.215 19.296 70.590 1.00 26.25 91 LYS D N 1
ATOM 12960 C CA . LYS D 1 90 ? -6.054 19.040 69.430 1.00 28.55 91 LYS D CA 1
ATOM 12961 C C . LYS D 1 90 ? -5.746 17.707 68.758 1.00 28.06 91 LYS D C 1
ATOM 12962 O O . LYS D 1 90 ? -6.473 17.322 67.850 1.00 27.81 91 LYS D O 1
ATOM 12981 N N . LEU D 1 91 ? -4.753 16.959 69.232 1.00 28.79 92 LEU D N 1
ATOM 12982 C CA . LEU D 1 91 ? -4.609 15.570 68.807 1.00 28.14 92 LEU D CA 1
ATOM 12983 C C . LEU D 1 91 ? -5.846 14.781 69.203 1.00 29.02 92 LEU D C 1
ATOM 12984 O O . LEU D 1 91 ? -6.479 15.069 70.210 1.00 26.69 92 LEU D O 1
ATOM 13000 N N . ALA D 1 92 ? -6.203 13.779 68.396 1.00 26.58 93 ALA D N 1
ATOM 13001 C CA . ALA D 1 92 ? -7.354 12.955 68.751 1.00 28.31 93 ALA D CA 1
ATOM 13002 C C . ALA D 1 92 ? -7.130 12.264 70.083 1.00 26.89 93 ALA D C 1
ATOM 13003 O O . ALA D 1 92 ? -8.066 12.117 70.882 1.00 27.34 93 ALA D O 1
ATOM 13010 N N . ILE D 1 93 ? -5.897 11.790 70.320 1.00 25.83 94 ILE D N 1
ATOM 13011 C CA . ILE D 1 93 ? -5.612 11.002 71.509 1.00 24.60 94 ILE D CA 1
ATOM 13012 C C . ILE D 1 93 ? -5.659 11.873 72.751 1.00 24.71 94 ILE D C 1
ATOM 13013 O O . ILE D 1 93 ? -5.789 11.354 73.868 1.00 26.87 94 ILE D O 1
ATOM 13029 N N . ALA D 1 94 ? -5.565 13.199 72.596 1.00 23.95 95 ALA D N 1
ATOM 13030 C CA . ALA D 1 94 ? -5.520 14.046 73.767 1.00 24.74 95 ALA D CA 1
ATOM 13031 C C . ALA D 1 94 ? -6.862 14.081 74.458 1.00 24.97 95 ALA D C 1
ATOM 13032 O O . ALA D 1 94 ? -6.908 14.427 75.637 1.00 26.08 95 ALA D O 1
ATOM 13039 N N . ASP D 1 95 ? -7.946 13.683 73.767 1.00 25.69 96 ASP D N 1
ATOM 13040 C CA . ASP D 1 95 ? -9.240 13.551 74.436 1.00 27.33 96 ASP D CA 1
ATOM 13041 C C . ASP D 1 95 ? -9.170 12.508 75.553 1.00 26.38 96 ASP D C 1
ATOM 13042 O O . ASP D 1 95 ? -9.984 12.527 76.482 1.00 28.01 96 ASP D O 1
ATOM 13051 N N . TYR D 1 96 ? -8.235 11.576 75.447 1.00 23.46 97 TYR D N 1
ATOM 13052 C CA . TYR D 1 96 ? -8.074 10.479 76.383 1.00 23.28 97 TYR D CA 1
ATOM 13053 C C . TYR D 1 96 ? -7.016 10.789 77.427 1.00 25.61 97 TYR D C 1
ATOM 13054 O O . TYR D 1 96 ? -6.735 9.933 78.265 1.00 28.01 97 TYR D O 1
ATOM 13072 N N . LEU D 1 97 ? -6.433 11.992 77.387 1.00 25.73 98 LEU D N 1
ATOM 13073 C CA . LEU D 1 97 ? -5.308 12.368 78.235 1.00 25.17 98 LEU D CA 1
ATOM 13074 C C . LEU D 1 97 ? -5.855 13.521 79.083 1.00 24.95 98 LEU D C 1
ATOM 13075 O O . LEU D 1 97 ? -5.928 14.669 78.639 1.00 26.43 98 LEU D O 1
ATOM 13091 N N . LEU D 1 98 ? -6.315 13.196 80.263 1.00 23.75 99 LEU D N 1
ATOM 13092 C CA . LEU D 1 98 ? -7.006 14.169 81.095 1.00 23.61 99 LEU D CA 1
ATOM 13093 C C . LEU D 1 98 ? -5.993 15.018 81.834 1.00 23.11 99 LEU D C 1
ATOM 13094 O O . LEU D 1 98 ? -5.048 14.475 82.404 1.00 22.95 99 LEU D O 1
ATOM 13110 N N . PRO D 1 99 ? -6.164 16.337 81.872 1.00 24.10 100 PRO D N 1
ATOM 13111 C CA . PRO D 1 99 ? -5.205 17.189 82.585 1.00 25.00 100 PRO D CA 1
ATOM 13112 C C . PRO D 1 99 ? -5.342 17.049 84.088 1.00 24.95 100 PRO D C 1
ATOM 13113 O O . PRO D 1 99 ? -6.434 17.229 84.630 1.00 26.60 100 PRO D O 1
ATOM 13124 N N . THR D 1 100 ? -4.240 16.735 84.767 1.00 23.80 101 THR D N 1
ATOM 13125 C CA . THR D 1 100 ? -4.284 16.628 86.225 1.00 23.34 101 THR D CA 1
ATOM 13126 C C . THR D 1 100 ? -3.430 17.639 86.967 1.00 22.77 101 THR D C 1
ATOM 13127 O O . THR D 1 100 ? -3.680 17.863 88.158 1.00 22.66 101 THR D O 1
ATOM 13138 N N . TYR D 1 101 ? -2.442 18.241 86.321 1.00 22.15 102 TYR D N 1
ATOM 13139 C CA . TYR D 1 101 ? -1.583 19.281 86.894 1.00 21.61 102 TYR D CA 1
ATOM 13140 C C . TYR D 1 101 ? -0.684 19.823 85.791 1.00 20.70 102 TYR D C 1
ATOM 13141 O O . TYR D 1 101 ? -0.336 19.084 84.872 1.00 20.77 102 TYR D O 1
ATOM 13159 N N . SER D 1 102 ? -0.271 21.084 85.912 1.00 21.15 103 SER D N 1
ATOM 13160 C CA . SER D 1 102 ? 0.700 21.642 84.973 1.00 22.23 103 SER D CA 1
ATOM 13161 C C . SER D 1 102 ? 1.565 22.654 85.695 1.00 22.47 103 SER D C 1
ATOM 13162 O O . SER D 1 102 ? 1.222 23.138 86.775 1.00 22.19 103 SER D O 1
ATOM 13170 N N . TYR D 1 103 ? 2.717 22.952 85.109 1.00 22.03 104 TYR D N 1
ATOM 13171 C CA . TYR D 1 103 ? 3.594 23.963 85.685 1.00 20.60 104 TYR D CA 1
ATOM 13172 C C . TYR D 1 103 ? 4.308 24.691 84.555 1.00 21.13 104 TYR D C 1
ATOM 13173 O O . TYR D 1 103 ? 4.764 24.069 83.594 1.00 21.37 104 TYR D O 1
ATOM 13191 N N . ILE D 1 104 ? 4.406 26.014 84.695 1.00 22.78 105 ILE D N 1
ATOM 13192 C CA . ILE D 1 104 ? 5.068 26.900 83.738 1.00 24.02 105 ILE D CA 1
ATOM 13193 C C . ILE D 1 104 ? 6.253 27.558 84.434 1.00 22.27 105 ILE D C 1
ATOM 13194 O O . ILE D 1 104 ? 6.106 28.102 85.535 1.00 21.48 105 ILE D O 1
ATOM 13210 N N . SER D 1 105 ? 7.417 27.535 83.795 1.00 21.45 106 SER D N 1
ATOM 13211 C CA . SER D 1 105 ? 8.597 28.123 84.429 1.00 23.06 106 SER D CA 1
ATOM 13212 C C . SER D 1 105 ? 9.587 28.476 83.326 1.00 21.98 106 SER D C 1
ATOM 13213 O O . SER D 1 105 ? 9.341 28.224 82.146 1.00 22.86 106 SER D O 1
ATOM 13221 N N . VAL D 1 106 ? 10.721 29.044 83.713 1.00 22.63 107 VAL D N 1
ATOM 13222 C CA . VAL D 1 106 ? 11.772 29.373 82.741 1.00 20.50 107 VAL D CA 1
ATOM 13223 C C . VAL D 1 106 ? 13.105 28.999 83.375 1.00 21.59 107 VAL D C 1
ATOM 13224 O O . VAL D 1 106 ? 13.347 29.318 84.554 1.00 22.97 107 VAL D O 1
ATOM 13237 N N . VAL D 1 107 ? 13.959 28.307 82.610 1.00 29.40 108 VAL D N 1
ATOM 13238 C CA . VAL D 1 107 ? 15.236 27.838 83.150 1.00 29.98 108 VAL D CA 1
ATOM 13239 C C . VAL D 1 107 ? 15.997 29.040 83.692 1.00 31.77 108 VAL D C 1
ATOM 13240 O O . VAL D 1 107 ? 16.156 30.055 83.005 1.00 32.56 108 VAL D O 1
ATOM 13253 N N . GLU D 1 108 ? 16.424 28.950 84.950 1.00 32.45 109 GLU D N 1
ATOM 13254 C CA . GLU D 1 108 ? 16.911 30.101 85.694 1.00 34.13 109 GLU D CA 1
ATOM 13255 C C . GLU D 1 108 ? 18.334 29.863 86.188 1.00 35.02 109 GLU D C 1
ATOM 13256 O O . GLU D 1 108 ? 18.662 28.769 86.649 1.00 34.39 109 GLU D O 1
ATOM 13268 N N . LEU D 1 109 ? 19.169 30.898 86.075 1.00 36.50 110 LEU D N 1
ATOM 13269 C CA . LEU D 1 109 ? 20.486 30.950 86.713 1.00 37.68 110 LEU D CA 1
ATOM 13270 C C . LEU D 1 109 ? 20.580 32.270 87.461 1.00 39.32 110 LEU D C 1
ATOM 13271 O O . LEU D 1 109 ? 20.575 33.334 86.841 1.00 40.09 110 LEU D O 1
ATOM 13287 N N . SER D 1 110 ? 20.638 32.211 88.775 1.00 39.86 111 SER D N 1
ATOM 13288 C CA . SER D 1 110 ? 20.659 33.421 89.583 1.00 41.41 111 SER D CA 1
ATOM 13289 C C . SER D 1 110 ? 22.098 33.916 89.737 1.00 42.93 111 SER D C 1
ATOM 13290 O O . SER D 1 110 ? 23.051 33.267 89.307 1.00 42.74 111 SER D O 1
ATOM 13298 N N . ASN D 1 111 ? 22.254 35.077 90.377 1.00 44.48 112 ASN D N 1
ATOM 13299 C CA . ASN D 1 111 ? 23.562 35.680 90.615 1.00 46.08 112 ASN D CA 1
ATOM 13300 C C . ASN D 1 111 ? 24.038 35.538 92.062 1.00 46.93 112 ASN D C 1
ATOM 13301 O O . ASN D 1 111 ? 24.938 36.274 92.484 1.00 48.49 112 ASN D O 1
ATOM 13312 N N . TYR D 1 112 ? 23.447 34.629 92.841 1.00 45.98 113 TYR D N 1
ATOM 13313 C CA . TYR D 1 112 ? 23.968 34.384 94.179 1.00 46.73 113 TYR D CA 1
ATOM 13314 C C . TYR D 1 112 ? 25.418 33.926 94.122 1.00 47.23 113 TYR D C 1
ATOM 13315 O O . TYR D 1 112 ? 26.232 34.357 94.933 1.00 48.62 113 TYR D O 1
ATOM 13333 N N . LEU D 1 113 ? 25.743 33.030 93.195 1.00 46.11 114 LEU D N 1
ATOM 13334 C CA . LEU D 1 113 ? 27.116 32.646 92.913 1.00 47.10 114 LEU D CA 1
ATOM 13335 C C . LEU D 1 113 ? 27.410 32.939 91.447 1.00 46.44 114 LEU D C 1
ATOM 13336 O O . LEU D 1 113 ? 26.493 33.114 90.636 1.00 45.68 114 LEU D O 1
ATOM 13352 N N . ALA D 1 114 ? 28.705 33.015 91.112 1.00 47.61 115 ALA D N 1
ATOM 13353 C CA . ALA D 1 114 ? 29.103 33.262 89.730 1.00 47.88 115 ALA D CA 1
ATOM 13354 C C . ALA D 1 114 ? 28.962 32.003 88.882 1.00 48.92 115 ALA D C 1
ATOM 13355 O O . ALA D 1 114 ? 29.202 30.882 89.349 1.00 46.17 115 ALA D O 1
ATOM 13362 N N . SER D 1 115 ? 28.574 32.197 87.619 1.00 51.22 116 SER D N 1
ATOM 13363 C CA . SER D 1 115 ? 28.564 31.127 86.623 1.00 51.58 116 SER D CA 1
ATOM 13364 C C . SER D 1 115 ? 29.600 31.364 85.523 1.00 50.00 116 SER D C 1
ATOM 13365 O O . SER D 1 115 ? 29.715 30.546 84.600 1.00 48.17 116 SER D O 1
ATOM 13373 N N . HIS D 1 116 ? 30.365 32.452 85.612 1.00 51.86 117 HIS D N 1
ATOM 13374 C CA . HIS D 1 116 ? 31.382 32.782 84.620 1.00 53.89 117 HIS D CA 1
ATOM 13375 C C . HIS D 1 116 ? 32.185 33.978 85.129 1.00 58.65 117 HIS D C 1
ATOM 13376 O O . HIS D 1 116 ? 31.715 34.743 85.980 1.00 55.63 117 HIS D O 1
ATOM 13390 N N . MET D 1 117 ? 33.404 34.130 84.595 1.00 68.42 118 MET D N 1
ATOM 13391 C CA . MET D 1 117 ? 34.286 35.213 85.024 1.00 80.17 118 MET D CA 1
ATOM 13392 C C . MET D 1 117 ? 33.670 36.576 84.720 1.00 97.73 118 MET D C 1
ATOM 13393 O O . MET D 1 117 ? 33.097 36.794 83.650 1.00 96.09 118 MET D O 1
ATOM 13407 N N . ALA D 1 118 ? 33.785 37.496 85.683 1.00 117.25 119 ALA D N 1
ATOM 13408 C CA . ALA D 1 118 ? 33.398 38.896 85.492 1.00 136.38 119 ALA D CA 1
ATOM 13409 C C . ALA D 1 118 ? 34.518 39.646 84.763 1.00 155.54 119 ALA D C 1
ATOM 13410 O O . ALA D 1 118 ? 35.217 40.498 85.319 1.00 159.31 119 ALA D O 1
ATOM 13417 N N . GLY D 1 119 ? 34.679 39.309 83.482 1.00 165.82 120 GLY D N 1
ATOM 13418 C CA . GLY D 1 119 ? 35.633 39.967 82.607 1.00 171.41 120 GLY D CA 1
ATOM 13419 C C . GLY D 1 119 ? 35.026 40.878 81.564 1.00 167.83 120 GLY D C 1
ATOM 13420 O O . GLY D 1 119 ? 35.742 41.304 80.646 1.00 176.54 120 GLY D O 1
ATOM 13424 N N . GLY D 1 120 ? 33.733 41.194 81.658 1.00 148.97 121 GLY D N 1
ATOM 13425 C CA . GLY D 1 120 ? 33.067 42.078 80.724 1.00 129.59 121 GLY D CA 1
ATOM 13426 C C . GLY D 1 120 ? 32.296 41.388 79.619 1.00 109.65 121 GLY D C 1
ATOM 13427 O O . GLY D 1 120 ? 31.695 42.079 78.788 1.00 106.50 121 GLY D O 1
ATOM 13431 N N . ASP D 1 121 ? 32.276 40.058 79.596 1.00 95.34 122 ASP D N 1
ATOM 13432 C CA . ASP D 1 121 ? 31.742 39.288 78.482 1.00 83.17 122 ASP D CA 1
ATOM 13433 C C . ASP D 1 121 ? 30.233 39.083 78.615 1.00 73.82 122 ASP D C 1
ATOM 13434 O O . ASP D 1 121 ? 29.677 39.091 79.717 1.00 71.87 122 ASP D O 1
ATOM 13443 N N . ASP D 1 122 ? 29.576 38.900 77.478 1.00 67.72 123 ASP D N 1
ATOM 13444 C CA . ASP D 1 122 ? 28.156 38.586 77.485 1.00 61.39 123 ASP D CA 1
ATOM 13445 C C . ASP D 1 122 ? 27.974 37.168 78.017 1.00 56.90 123 ASP D C 1
ATOM 13446 O O . ASP D 1 122 ? 28.434 36.217 77.367 1.00 55.02 123 ASP D O 1
ATOM 13455 N N . PRO D 1 123 ? 27.338 36.967 79.177 1.00 55.34 124 PRO D N 1
ATOM 13456 C CA . PRO D 1 123 ? 27.168 35.592 79.671 1.00 51.14 124 PRO D CA 1
ATOM 13457 C C . PRO D 1 123 ? 26.449 34.706 78.676 1.00 45.21 124 PRO D C 1
ATOM 13458 O O . PRO D 1 123 ? 26.654 33.483 78.679 1.00 41.80 124 PRO D O 1
ATOM 13469 N N . TYR D 1 124 ? 25.590 35.284 77.835 1.00 44.88 125 TYR D N 1
ATOM 13470 C CA . TYR D 1 124 ? 24.825 34.474 76.892 1.00 45.19 125 TYR D CA 1
ATOM 13471 C C . TYR D 1 124 ? 25.676 33.979 75.736 1.00 46.89 125 TYR D C 1
ATOM 13472 O O . TYR D 1 124 ? 25.208 33.140 74.970 1.00 46.85 125 TYR D O 1
ATOM 13490 N N . GLN D 1 125 ? 26.899 34.475 75.609 1.00 50.01 126 GLN D N 1
ATOM 13491 C CA . GLN D 1 125 ? 27.894 34.000 74.657 1.00 54.59 126 GLN D CA 1
ATOM 13492 C C . GLN D 1 125 ? 28.814 32.938 75.237 1.00 49.35 126 GLN D C 1
ATOM 13493 O O . GLN D 1 125 ? 29.610 32.352 74.494 1.00 49.98 126 GLN D O 1
ATOM 13507 N N . ASN D 1 126 ? 28.770 32.743 76.543 1.00 44.97 127 ASN D N 1
ATOM 13508 C CA . ASN D 1 126 ? 29.550 31.727 77.222 1.00 41.90 127 ASN D CA 1
ATOM 13509 C C . ASN D 1 126 ? 28.856 30.382 77.028 1.00 40.07 127 ASN D C 1
ATOM 13510 O O . ASN D 1 126 ? 27.727 30.186 77.492 1.00 38.84 127 ASN D O 1
ATOM 13521 N N . LYS D 1 127 ? 29.521 29.452 76.347 1.00 41.82 128 LYS D N 1
ATOM 13522 C CA . LYS D 1 127 ? 28.872 28.187 76.006 1.00 47.33 128 LYS D CA 1
ATOM 13523 C C . LYS D 1 127 ? 28.543 27.361 77.249 1.00 40.78 128 LYS D C 1
ATOM 13524 O O . LYS D 1 127 ? 27.558 26.604 77.262 1.00 38.27 128 LYS D O 1
ATOM 13543 N N . GLY D 1 128 ? 29.369 27.446 78.289 1.00 38.70 129 GLY D N 1
ATOM 13544 C CA . GLY D 1 128 ? 29.025 26.776 79.530 1.00 37.17 129 GLY D CA 1
ATOM 13545 C C . GLY D 1 128 ? 27.727 27.295 80.117 1.00 36.89 129 GLY D C 1
ATOM 13546 O O . GLY D 1 128 ? 26.866 26.523 80.541 1.00 36.13 129 GLY D O 1
ATOM 13550 N N . VAL D 1 129 ? 27.575 28.616 80.155 1.00 38.03 130 VAL D N 1
ATOM 13551 C CA . VAL D 1 129 ? 26.326 29.217 80.600 1.00 37.84 130 VAL D CA 1
ATOM 13552 C C . VAL D 1 129 ? 25.175 28.773 79.698 1.00 36.31 130 VAL D C 1
ATOM 13553 O O . VAL D 1 129 ? 24.092 28.416 80.177 1.00 35.37 130 VAL D O 1
ATOM 13566 N N . ARG D 1 130 ? 25.410 28.744 78.382 1.00 36.06 131 ARG D N 1
ATOM 13567 C CA . ARG D 1 130 ? 24.363 28.354 77.434 1.00 34.67 131 ARG D CA 1
ATOM 13568 C C . ARG D 1 130 ? 23.909 26.911 77.658 1.00 33.45 131 ARG D C 1
ATOM 13569 O O . ARG D 1 130 ? 22.704 26.603 77.577 1.00 33.11 131 ARG D O 1
ATOM 13590 N N . ALA D 1 131 ? 24.844 26.031 78.027 1.00 33.05 132 ALA D N 1
ATOM 13591 C CA . ALA D 1 131 ? 24.508 24.643 78.299 1.00 32.93 132 ALA D CA 1
ATOM 13592 C C . ALA D 1 131 ? 23.564 24.515 79.483 1.00 33.26 132 ALA D C 1
ATOM 13593 O O . ALA D 1 131 ? 22.795 23.548 79.557 1.00 34.52 132 ALA D O 1
ATOM 13600 N N . ARG D 1 132 ? 23.615 25.465 80.422 1.00 33.00 133 ARG D N 1
ATOM 13601 C CA . ARG D 1 132 ? 22.721 25.442 81.567 1.00 32.14 133 ARG D CA 1
ATOM 13602 C C . ARG D 1 132 ? 21.366 26.088 81.271 1.00 31.71 133 ARG D C 1
ATOM 13603 O O . ARG D 1 132 ? 20.331 25.591 81.726 1.00 30.72 133 ARG D O 1
ATOM 13624 N N . LEU D 1 133 ? 21.349 27.184 80.513 1.00 32.45 134 LEU D N 1
ATOM 13625 C CA . LEU D 1 133 ? 20.108 27.896 80.216 1.00 32.17 134 LEU D CA 1
ATOM 13626 C C . LEU D 1 133 ? 19.247 27.158 79.196 1.00 31.35 134 LEU D C 1
ATOM 13627 O O . LEU D 1 133 ? 18.023 27.355 79.139 1.00 29.94 134 LEU D O 1
ATOM 13643 N N . TYR D 1 134 ? 19.879 26.370 78.342 1.00 25.52 135 TYR D N 1
ATOM 13644 C CA . TYR D 1 134 ? 19.210 25.650 77.258 1.00 26.89 135 TYR D CA 1
ATOM 13645 C C . TYR D 1 134 ? 19.621 24.203 77.415 1.00 28.55 135 TYR D C 1
ATOM 13646 O O . TYR D 1 134 ? 20.417 23.676 76.641 1.00 27.73 135 TYR D O 1
ATOM 13664 N N . PRO D 1 135 ? 19.118 23.537 78.447 1.00 31.91 136 PRO D N 1
ATOM 13665 C CA . PRO D 1 135 ? 19.708 22.255 78.852 1.00 33.71 136 PRO D CA 1
ATOM 13666 C C . PRO D 1 135 ? 19.300 21.102 77.949 1.00 33.76 136 PRO D C 1
ATOM 13667 O O . PRO D 1 135 ? 18.114 20.898 77.684 1.00 33.88 136 PRO D O 1
ATOM 13678 N N . ALA D 1 136 ? 20.282 20.302 77.543 1.00 34.14 137 ALA D N 1
ATOM 13679 C CA . ALA D 1 136 ? 19.969 19.013 76.939 1.00 35.37 137 ALA D CA 1
ATOM 13680 C C . ALA D 1 136 ? 19.420 18.084 78.020 1.00 35.31 137 ALA D C 1
ATOM 13681 O O . ALA D 1 136 ? 19.960 18.004 79.124 1.00 37.05 137 ALA D O 1
ATOM 13688 N N . LEU D 1 137 ? 18.302 17.433 77.738 1.00 33.36 138 LEU D N 1
ATOM 13689 C CA . LEU D 1 137 ? 17.709 16.575 78.761 1.00 31.87 138 LEU D CA 1
ATOM 13690 C C . LEU D 1 137 ? 18.398 15.214 78.760 1.00 33.44 138 LEU D C 1
ATOM 13691 O O . LEU D 1 137 ? 18.487 14.567 77.707 1.00 33.04 138 LEU D O 1
ATOM 13707 N N . PRO D 1 138 ? 18.883 14.740 79.899 1.00 35.83 139 PRO D N 1
ATOM 13708 C CA . PRO D 1 138 ? 19.539 13.430 79.929 1.00 37.36 139 PRO D CA 1
ATOM 13709 C C . PRO D 1 138 ? 18.519 12.304 79.928 1.00 35.44 139 PRO D C 1
ATOM 13710 O O . PRO D 1 138 ? 17.449 12.410 80.556 1.00 35.82 139 PRO D O 1
ATOM 13721 N N . PRO D 1 139 ? 18.807 11.206 79.266 1.00 34.59 140 PRO D N 1
ATOM 13722 C CA . PRO D 1 139 ? 17.860 10.087 79.230 1.00 33.20 140 PRO D CA 1
ATOM 13723 C C . PRO D 1 139 ? 18.007 9.205 80.471 1.00 30.79 140 PRO D C 1
ATOM 13724 O O . PRO D 1 139 ? 18.236 8.001 80.381 1.00 30.69 140 PRO D O 1
ATOM 13735 N N . LYS D 1 140 ? 17.916 9.822 81.639 1.00 28.67 141 LYS D N 1
ATOM 13736 C CA . LYS D 1 140 ? 17.996 9.066 82.885 1.00 28.69 141 LYS D CA 1
ATOM 13737 C C . LYS D 1 140 ? 16.704 8.280 83.112 1.00 26.91 141 LYS D C 1
ATOM 13738 O O . LYS D 1 140 ? 15.629 8.658 82.632 1.00 26.13 141 LYS D O 1
ATOM 13757 N N . LYS D 1 141 ? 16.834 7.140 83.804 1.00 27.17 142 LYS D N 1
ATOM 13758 C CA . LYS D 1 141 ? 15.709 6.234 84.037 1.00 27.63 142 LYS D CA 1
ATOM 13759 C C . LYS D 1 141 ? 14.541 6.889 84.780 1.00 25.49 142 LYS D C 1
ATOM 13760 O O . LYS D 1 141 ? 13.398 6.453 84.593 1.00 25.87 142 LYS D O 1
ATOM 13779 N N . HIS D 1 142 ? 14.792 7.911 85.614 1.00 24.28 143 HIS D N 1
ATOM 13780 C CA . HIS D 1 142 ? 13.769 8.460 86.505 1.00 23.93 143 HIS D CA 1
ATOM 13781 C C . HIS D 1 142 ? 13.814 9.975 86.528 1.00 23.54 143 HIS D C 1
ATOM 13782 O O . HIS D 1 142 ? 14.860 10.611 86.334 1.00 23.55 143 HIS D O 1
ATOM 13796 N N . ILE D 1 143 ? 12.645 10.538 86.771 1.00 23.23 144 ILE D N 1
ATOM 13797 C CA . ILE D 1 143 ? 12.439 11.964 86.925 1.00 22.87 144 ILE D CA 1
ATOM 13798 C C . ILE D 1 143 ? 11.745 12.192 88.270 1.00 23.06 144 ILE D C 1
ATOM 13799 O O . ILE D 1 143 ? 10.987 11.349 88.762 1.00 22.72 144 ILE D O 1
ATOM 13815 N N . CYS D 1 144 ? 11.975 13.368 88.839 1.00 22.43 145 CYS D N 1
ATOM 13816 C CA . CYS D 1 144 ? 11.284 13.839 90.039 1.00 23.38 145 CYS D CA 1
ATOM 13817 C C . CYS D 1 144 ? 10.962 15.301 89.809 1.00 23.45 145 CYS D C 1
ATOM 13818 O O . CYS D 1 144 ? 11.856 16.042 89.399 1.00 24.65 145 CYS D O 1
ATOM 13826 N N . PHE D 1 145 ? 9.695 15.717 90.007 1.00 21.71 146 PHE D N 1
ATOM 13827 C CA . PHE D 1 145 ? 9.325 17.126 89.889 1.00 21.41 146 PHE D CA 1
ATOM 13828 C C . PHE D 1 145 ? 8.586 17.592 91.138 1.00 21.24 146 PHE D C 1
ATOM 13829 O O . PHE D 1 145 ? 7.744 16.866 91.677 1.00 21.23 146 PHE D O 1
ATOM 13846 N N . TYR D 1 146 ? 8.878 18.822 91.572 1.00 21.70 147 TYR D N 1
ATOM 13847 C CA . TYR D 1 146 ? 8.070 19.472 92.586 1.00 23.08 147 TYR D CA 1
ATOM 13848 C C . TYR D 1 146 ? 8.302 20.969 92.508 1.00 22.67 147 TYR D C 1
ATOM 13849 O O . TYR D 1 146 ? 9.425 21.398 92.164 1.00 21.15 147 TYR D O 1
ATOM 13867 N N . PRO D 1 147 ? 7.281 21.780 92.758 1.00 21.60 148 PRO D N 1
ATOM 13868 C CA . PRO D 1 147 ? 7.492 23.215 92.901 1.00 20.78 148 PRO D CA 1
ATOM 13869 C C . PRO D 1 147 ? 7.781 23.566 94.353 1.00 21.23 148 PRO D C 1
ATOM 13870 O O . PRO D 1 147 ? 7.534 22.776 95.271 1.00 22.65 148 PRO D O 1
ATOM 13881 N N . MET D 1 148 ? 8.351 24.756 94.550 1.00 20.84 149 MET D N 1
ATOM 13882 C CA . MET D 1 148 ? 8.640 25.212 95.901 1.00 22.37 149 MET D CA 1
ATOM 13883 C C . MET D 1 148 ? 8.747 26.721 95.890 1.00 21.43 149 MET D C 1
ATOM 13884 O O . MET D 1 148 ? 8.890 27.340 94.842 1.00 21.27 149 MET D O 1
ATOM 13898 N N . SER D 1 149 ? 8.556 27.307 97.069 1.00 21.59 150 SER D N 1
ATOM 13899 C CA . SER D 1 149 ? 8.751 28.723 97.299 1.00 21.67 150 SER D CA 1
ATOM 13900 C C . SER D 1 149 ? 9.593 28.915 98.567 1.00 23.70 150 SER D C 1
ATOM 13901 O O . SER D 1 149 ? 9.849 27.973 99.308 1.00 24.79 150 SER D O 1
ATOM 13909 N N . LYS D 1 150 ? 10.001 30.159 98.829 1.00 23.92 151 LYS D N 1
ATOM 13910 C CA . LYS D 1 150 ? 10.727 30.501 100.043 1.00 25.73 151 LYS D CA 1
ATOM 13911 C C . LYS D 1 150 ? 9.794 31.258 100.984 1.00 26.12 151 LYS D C 1
ATOM 13912 O O . LYS D 1 150 ? 9.078 32.179 100.560 1.00 25.88 151 LYS D O 1
ATOM 13931 N N . LYS D 1 151 ? 9.815 30.859 102.250 1.00 27.41 152 LYS D N 1
ATOM 13932 C CA . LYS D 1 151 ? 8.861 31.344 103.241 1.00 27.82 152 LYS D CA 1
ATOM 13933 C C . LYS D 1 151 ? 9.019 32.824 103.505 1.00 26.16 152 LYS D C 1
ATOM 13934 O O . LYS D 1 151 ? 10.125 33.382 103.473 1.00 25.49 152 LYS D O 1
ATOM 13953 N N . ARG D 1 152 ? 7.882 33.462 103.782 1.00 25.22 153 ARG D N 1
ATOM 13954 C CA . ARG D 1 152 ? 7.833 34.834 104.278 1.00 27.52 153 ARG D CA 1
ATOM 13955 C C . ARG D 1 152 ? 6.905 34.736 105.468 1.00 29.80 153 ARG D C 1
ATOM 13956 O O . ARG D 1 152 ? 5.713 35.036 105.361 1.00 30.23 153 ARG D O 1
ATOM 13977 N N . ASP D 1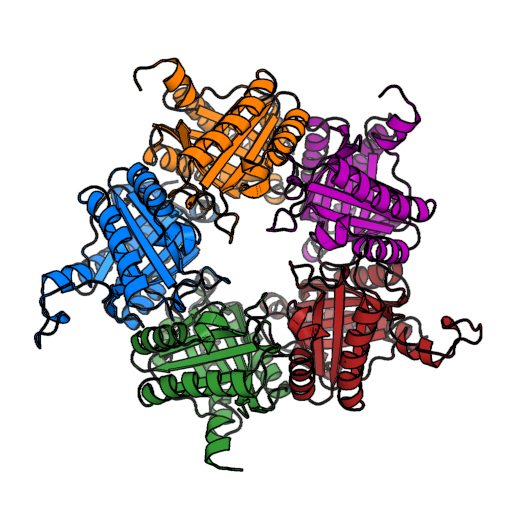 153 ? 7.432 34.212 106.564 1.00 33.38 154 ASP D N 1
ATOM 13978 C CA . ASP D 1 153 ? 6.602 33.786 107.693 1.00 37.35 154 ASP D CA 1
ATOM 13979 C C . ASP D 1 153 ? 7.292 34.191 108.990 1.00 36.73 154 ASP D C 1
ATOM 13980 O O . ASP D 1 153 ? 8.144 33.468 109.507 1.00 34.23 154 ASP D O 1
ATOM 13989 N N . GLY D 1 154 ? 6.913 35.351 109.508 1.00 39.11 155 GLY D N 1
ATOM 13990 C CA . GLY D 1 154 ? 7.441 35.785 110.787 1.00 41.59 155 GLY D CA 1
ATOM 13991 C C . GLY D 1 154 ? 8.943 35.927 110.737 1.00 41.74 155 GLY D C 1
ATOM 13992 O O . GLY D 1 154 ? 9.498 36.589 109.847 1.00 43.11 155 GLY D O 1
ATOM 13996 N N . ALA D 1 155 ? 9.622 35.283 111.697 1.00 40.29 156 ALA D N 1
ATOM 13997 C CA . ALA D 1 155 ? 11.074 35.323 111.778 1.00 39.50 156 ALA D CA 1
ATOM 13998 C C . ALA D 1 155 ? 11.750 34.547 110.662 1.00 37.43 156 ALA D C 1
ATOM 13999 O O . ALA D 1 155 ? 12.955 34.716 110.470 1.00 39.57 156 ALA D O 1
ATOM 14006 N N . ASP D 1 156 ? 11.013 33.704 109.942 1.00 33.57 157 ASP D N 1
ATOM 14007 C CA . ASP D 1 156 ? 11.534 32.937 108.820 1.00 32.56 157 ASP D CA 1
ATOM 14008 C C . ASP D 1 156 ? 11.088 33.590 107.512 1.00 29.44 157 ASP D C 1
ATOM 14009 O O . ASP D 1 156 ? 10.216 33.111 106.788 1.00 28.31 157 ASP D O 1
ATOM 14018 N N . ASN D 1 157 ? 11.725 34.710 107.200 1.00 28.47 158 ASN D N 1
ATOM 14019 C CA . ASN D 1 157 ? 11.372 35.463 106.004 1.00 27.90 158 ASN D CA 1
ATOM 14020 C C . ASN D 1 157 ? 12.595 35.630 105.109 1.00 26.22 158 ASN D C 1
ATOM 14021 O O . ASN D 1 157 ? 13.426 36.514 105.345 1.00 25.90 158 ASN D O 1
ATOM 14032 N N . TRP D 1 158 ? 12.630 34.815 104.042 1.00 25.04 159 TRP D N 1
ATOM 14033 C CA . TRP D 1 158 ? 13.747 34.795 103.093 1.00 24.72 159 TRP D CA 1
ATOM 14034 C C . TRP D 1 158 ? 13.929 36.152 102.436 1.00 25.19 159 TRP D C 1
ATOM 14035 O O . TRP D 1 158 ? 15.066 36.620 102.263 1.00 25.29 159 TRP D O 1
ATOM 14056 N N . TYR D 1 159 ? 12.814 36.804 102.071 1.00 25.22 160 TYR D N 1
ATOM 14057 C CA . TYR D 1 159 ? 12.866 38.014 101.254 1.00 26.36 160 TYR D CA 1
ATOM 14058 C C . TYR D 1 159 ? 13.197 39.245 102.077 1.00 27.56 160 TYR D C 1
ATOM 14059 O O . TYR D 1 159 ? 13.468 40.312 101.498 1.00 29.63 160 TYR D O 1
ATOM 14077 N N . MET D 1 160 ? 13.233 39.114 103.406 1.00 26.41 161 MET D N 1
ATOM 14078 C CA . MET D 1 160 ? 13.726 40.168 104.274 1.00 26.96 161 MET D CA 1
ATOM 14079 C C . MET D 1 160 ? 15.191 39.946 104.653 1.00 29.74 161 MET D C 1
ATOM 14080 O O . MET D 1 160 ? 15.754 40.744 105.396 1.00 32.10 161 MET D O 1
ATOM 14094 N N . LEU D 1 161 ? 15.825 38.921 104.123 1.00 30.31 162 LEU D N 1
ATOM 14095 C CA . LEU D 1 161 ? 17.207 38.730 104.514 1.00 31.36 162 LEU D CA 1
ATOM 14096 C C . LEU D 1 161 ? 18.128 39.570 103.646 1.00 32.36 162 LEU D C 1
ATOM 14097 O O . LEU D 1 161 ? 17.890 39.722 102.433 1.00 32.52 162 LEU D O 1
ATOM 14113 N N . PRO D 1 162 ? 19.222 40.042 104.247 1.00 33.82 163 PRO D N 1
ATOM 14114 C CA . PRO D 1 162 ? 20.288 40.690 103.467 1.00 34.86 163 PRO D CA 1
ATOM 14115 C C . PRO D 1 162 ? 20.857 39.783 102.392 1.00 32.44 163 PRO D C 1
ATOM 14116 O O . PRO D 1 162 ? 20.940 38.563 102.567 1.00 32.16 163 PRO D O 1
ATOM 14127 N N . MET D 1 163 ? 21.318 40.410 101.293 1.00 39.07 164 MET D N 1
ATOM 14128 C CA . MET D 1 163 ? 21.904 39.661 100.181 1.00 37.30 164 MET D CA 1
ATOM 14129 C C . MET D 1 163 ? 22.993 38.718 100.675 1.00 34.97 164 MET D C 1
ATOM 14130 O O . MET D 1 163 ? 23.036 37.552 100.291 1.00 34.03 164 MET D O 1
ATOM 14144 N N . GLU D 1 164 ? 23.887 39.199 101.531 1.00 35.64 165 GLU D N 1
ATOM 14145 C CA . GLU D 1 164 ? 25.038 38.358 101.868 1.00 37.56 165 GLU D CA 1
ATOM 14146 C C . GLU D 1 164 ? 24.620 37.140 102.697 1.00 35.60 165 GLU D C 1
ATOM 14147 O O . GLU D 1 164 ? 25.297 36.106 102.653 1.00 35.13 165 GLU D O 1
ATOM 14159 N N . GLU D 1 165 ? 23.496 37.227 103.440 1.00 35.73 166 GLU D N 1
ATOM 14160 C CA . GLU D 1 165 ? 22.998 36.070 104.191 1.00 35.22 166 GLU D CA 1
ATOM 14161 C C . GLU D 1 165 ? 22.297 35.080 103.282 1.00 32.78 166 GLU D C 1
ATOM 14162 O O . GLU D 1 165 ? 22.452 33.865 103.444 1.00 31.85 166 GLU D O 1
ATOM 14174 N N . ARG D 1 166 ? 21.495 35.567 102.347 1.00 31.96 167 ARG D N 1
ATOM 14175 C CA . ARG D 1 166 ? 20.940 34.660 101.353 1.00 31.39 167 ARG D CA 1
ATOM 14176 C C . ARG D 1 166 ? 22.041 33.990 100.549 1.00 32.00 167 ARG D C 1
ATOM 14177 O O . ARG D 1 166 ? 21.971 32.789 100.265 1.00 31.57 167 ARG D O 1
ATOM 14198 N N . GLN D 1 167 ? 23.087 34.743 100.207 1.00 33.03 168 GLN D N 1
ATOM 14199 C CA . GLN D 1 167 ? 24.199 34.156 99.450 1.00 33.70 168 GLN D CA 1
ATOM 14200 C C . GLN D 1 167 ? 24.852 33.021 100.242 1.00 33.63 168 GLN D C 1
ATOM 14201 O O . GLN D 1 167 ? 25.144 31.943 99.696 1.00 33.55 168 GLN D O 1
ATOM 14215 N N . GLN D 1 168 ? 25.041 33.232 101.547 1.00 33.63 169 GLN D N 1
ATOM 14216 C CA . GLN D 1 168 ? 25.601 32.182 102.398 1.00 34.66 169 GLN D CA 1
ATOM 14217 C C . GLN D 1 168 ? 24.701 30.954 102.415 1.00 32.81 169 GLN D C 1
ATOM 14218 O O . GLN D 1 168 ? 25.171 29.814 102.294 1.00 32.49 169 GLN D O 1
ATOM 14232 N N . LEU D 1 169 ? 23.401 31.172 102.542 1.00 31.69 170 LEU D N 1
ATOM 14233 C CA . LEU D 1 169 ? 22.474 30.053 102.563 1.00 30.70 170 LEU D CA 1
ATOM 14234 C C . LEU D 1 169 ? 22.468 29.306 101.236 1.00 30.63 170 LEU D C 1
ATOM 14235 O O . LEU D 1 169 ? 22.480 28.073 101.219 1.00 30.27 170 LEU D O 1
ATOM 14251 N N . ILE D 1 170 ? 22.445 30.038 100.114 1.00 31.29 171 ILE D N 1
ATOM 14252 C CA . ILE D 1 170 ? 22.511 29.406 98.790 1.00 32.33 171 ILE D CA 1
ATOM 14253 C C . ILE D 1 170 ? 23.837 28.677 98.601 1.00 31.77 171 ILE D C 1
ATOM 14254 O O . ILE D 1 170 ? 23.873 27.568 98.061 1.00 31.56 171 ILE D O 1
ATOM 14270 N N . ARG D 1 171 ? 24.945 29.290 99.034 1.00 32.66 172 ARG D N 1
ATOM 14271 C CA . ARG D 1 171 ? 26.268 28.659 98.904 1.00 33.42 172 ARG D CA 1
ATOM 14272 C C . ARG D 1 171 ? 26.283 27.295 99.583 1.00 32.91 172 ARG D C 1
ATOM 14273 O O . ARG D 1 171 ? 26.741 26.298 99.007 1.00 33.04 172 ARG D O 1
ATOM 14294 N N . ASP D 1 172 ? 25.759 27.225 100.807 1.00 32.32 173 ASP D N 1
ATOM 14295 C CA . ASP D 1 172 ? 25.778 25.964 101.542 1.00 31.87 173 ASP D CA 1
ATOM 14296 C C . ASP D 1 172 ? 24.882 24.934 100.884 1.00 31.06 173 ASP D C 1
ATOM 14297 O O . ASP D 1 172 ? 25.201 23.742 100.870 1.00 31.19 173 ASP D O 1
ATOM 14306 N N . HIS D 1 173 ? 23.739 25.373 100.366 1.00 30.47 174 HIS D N 1
ATOM 14307 C CA . HIS D 1 173 ? 22.846 24.477 99.650 1.00 31.27 174 HIS D CA 1
ATOM 14308 C C . HIS D 1 173 ? 23.532 23.899 98.421 1.00 31.51 174 HIS D C 1
ATOM 14309 O O . HIS D 1 173 ? 23.472 22.689 98.181 1.00 32.29 174 HIS D O 1
ATOM 14323 N N . GLY D 1 174 ? 24.247 24.752 97.673 1.00 32.29 175 GLY D N 1
ATOM 14324 C CA . GLY D 1 174 ? 25.000 24.307 96.502 1.00 33.44 175 GLY D CA 1
ATOM 14325 C C . GLY D 1 174 ? 26.072 23.275 96.800 1.00 35.85 175 GLY D C 1
ATOM 14326 O O . GLY D 1 174 ? 26.319 22.378 95.989 1.00 38.31 175 GLY D O 1
ATOM 14330 N N . LEU D 1 175 ? 26.761 23.400 97.935 1.00 36.84 176 LEU D N 1
ATOM 14331 C CA . LEU D 1 175 ? 27.771 22.395 98.248 1.00 39.66 176 LEU D CA 1
ATOM 14332 C C . LEU D 1 175 ? 27.133 21.016 98.399 1.00 37.04 176 LEU D C 1
ATOM 14333 O O . LEU D 1 175 ? 27.692 20.016 97.949 1.00 36.82 176 LEU D O 1
ATOM 14349 N N . ILE D 1 176 ? 25.926 20.944 98.970 1.00 35.64 177 ILE D N 1
ATOM 14350 C CA . ILE D 1 176 ? 25.249 19.659 99.073 1.00 35.90 177 ILE D CA 1
ATOM 14351 C C . ILE D 1 176 ? 24.918 19.133 97.698 1.00 36.89 177 ILE D C 1
ATOM 14352 O O . ILE D 1 176 ? 25.135 17.955 97.399 1.00 38.02 177 ILE D O 1
ATOM 14368 N N . GLY D 1 177 ? 24.354 19.992 96.851 1.00 37.32 178 GLY D N 1
ATOM 14369 C CA . GLY D 1 177 ? 24.020 19.567 95.516 1.00 37.82 178 GLY D CA 1
ATOM 14370 C C . GLY D 1 177 ? 25.237 19.140 94.717 1.00 38.06 178 GLY D C 1
ATOM 14371 O O . GLY D 1 177 ? 25.198 18.151 93.976 1.00 37.83 178 GLY D O 1
ATOM 14375 N N . ARG D 1 178 ? 26.338 19.876 94.862 1.00 40.03 179 ARG D N 1
ATOM 14376 C CA . ARG D 1 178 ? 27.585 19.481 94.217 1.00 43.01 179 ARG D CA 1
ATOM 14377 C C . ARG D 1 178 ? 27.960 18.049 94.572 1.00 40.76 179 ARG D C 1
ATOM 14378 O O . ARG D 1 178 ? 28.477 17.304 93.730 1.00 39.12 179 ARG D O 1
ATOM 14399 N N . SER D 1 179 ? 27.705 17.635 95.808 1.00 40.93 180 SER D N 1
ATOM 14400 C CA . SER D 1 179 ? 28.077 16.284 96.200 1.00 42.37 180 SER D CA 1
ATOM 14401 C C . SER D 1 179 ? 27.251 15.218 95.476 1.00 38.42 180 SER D C 1
ATOM 14402 O O . SER D 1 179 ? 27.565 14.032 95.590 1.00 38.13 180 SER D O 1
ATOM 14410 N N . TYR D 1 180 ? 26.209 15.593 94.747 1.00 36.32 181 TYR D N 1
ATOM 14411 C CA . TYR D 1 180 ? 25.430 14.627 93.974 1.00 36.49 181 TYR D CA 1
ATOM 14412 C C . TYR D 1 180 ? 25.752 14.698 92.483 1.00 40.44 181 TYR D C 1
ATOM 14413 O O . TYR D 1 180 ? 24.992 14.182 91.655 1.00 37.60 181 TYR D O 1
ATOM 14431 N N . ALA D 1 181 ? 26.886 15.303 92.130 1.00 40.31 182 ALA D N 1
ATOM 14432 C CA . ALA D 1 181 ? 27.331 15.324 90.740 1.00 44.42 182 ALA D CA 1
ATOM 14433 C C . ALA D 1 181 ? 27.540 13.900 90.269 1.00 45.07 182 ALA D C 1
ATOM 14434 O O . ALA D 1 181 ? 28.127 13.078 90.977 1.00 43.43 182 ALA D O 1
ATOM 14441 N N . GLY D 1 182 ? 27.046 13.608 89.076 1.00 46.29 183 GLY D N 1
ATOM 14442 C CA . GLY D 1 182 ? 27.096 12.270 88.549 1.00 47.33 183 GLY D CA 1
ATOM 14443 C C . GLY D 1 182 ? 25.987 11.374 89.026 1.00 44.61 183 GLY D C 1
ATOM 14444 O O . GLY D 1 182 ? 25.807 10.294 88.453 1.00 46.41 183 GLY D O 1
ATOM 14448 N N . LYS D 1 183 ? 25.225 11.785 90.044 1.00 40.77 184 LYS D N 1
ATOM 14449 C CA . LYS D 1 183 ? 24.105 10.996 90.535 1.00 37.46 184 LYS D CA 1
ATOM 14450 C C . LYS D 1 183 ? 22.752 11.650 90.274 1.00 32.54 184 LYS D C 1
ATOM 14451 O O . LYS D 1 183 ? 21.805 10.970 89.892 1.00 31.69 184 LYS D O 1
ATOM 14470 N N . VAL D 1 184 ? 22.653 12.960 90.413 1.00 30.03 185 VAL D N 1
ATOM 14471 C CA . VAL D 1 184 ? 21.387 13.664 90.219 1.00 29.33 185 VAL D CA 1
ATOM 14472 C C . VAL D 1 184 ? 21.696 14.886 89.383 1.00 29.24 185 VAL D C 1
ATOM 14473 O O . VAL D 1 184 ? 22.680 15.581 89.655 1.00 32.84 185 VAL D O 1
ATOM 14486 N N . GLN D 1 185 ? 20.967 15.056 88.289 1.00 27.74 186 GLN D N 1
ATOM 14487 C CA . GLN D 1 185 ? 21.004 16.269 87.494 1.00 30.65 186 GLN D CA 1
ATOM 14488 C C . GLN D 1 185 ? 19.754 17.095 87.747 1.00 28.40 186 GLN D C 1
ATOM 14489 O O . GLN D 1 185 ? 18.651 16.548 87.809 1.00 27.42 186 GLN D O 1
ATOM 14503 N N . GLN D 1 186 ? 19.928 18.408 87.932 1.00 29.04 187 GLN D N 1
ATOM 14504 C CA . GLN D 1 186 ? 18.824 19.283 88.332 1.00 30.58 187 GLN D CA 1
ATOM 14505 C C . GLN D 1 186 ? 18.585 20.310 87.233 1.00 29.16 187 GLN D C 1
ATOM 14506 O O . GLN D 1 186 ? 19.536 20.812 86.624 1.00 30.43 187 GLN D O 1
ATOM 14520 N N . ILE D 1 187 ? 17.317 20.627 86.983 1.00 27.28 188 ILE D N 1
ATOM 14521 C CA . ILE D 1 187 ? 16.958 21.834 86.248 1.00 27.14 188 ILE D CA 1
ATOM 14522 C C . ILE D 1 187 ? 16.114 22.673 87.181 1.00 25.69 188 ILE D C 1
ATOM 14523 O O . ILE D 1 187 ? 15.069 22.215 87.641 1.00 25.27 188 ILE D O 1
ATOM 14539 N N . ILE D 1 188 ? 16.544 23.904 87.436 1.00 25.73 189 ILE D N 1
ATOM 1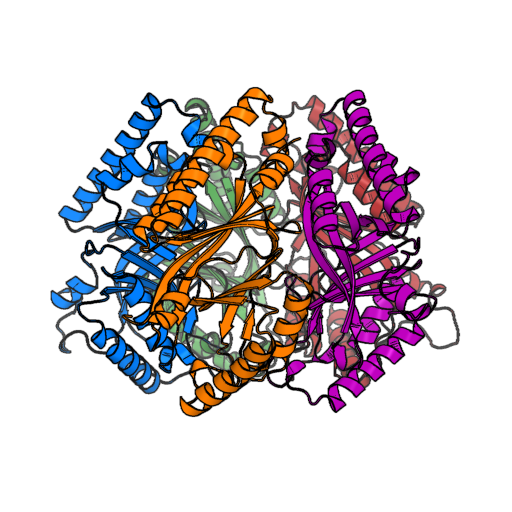4540 C CA . ILE D 1 188 ? 15.769 24.834 88.233 1.00 25.88 189 ILE D CA 1
ATOM 14541 C C . ILE D 1 188 ? 15.042 25.785 87.294 1.00 25.40 189 ILE D C 1
ATOM 14542 O O . ILE D 1 188 ? 15.675 26.551 86.568 1.00 27.74 189 ILE D O 1
ATOM 14558 N N . GLY D 1 189 ? 13.713 25.736 87.306 1.00 23.92 190 GLY D N 1
ATOM 14559 C CA . GLY D 1 189 ? 12.894 26.689 86.591 1.00 24.26 190 GLY D CA 1
ATOM 14560 C C . GLY D 1 189 ? 12.366 27.753 87.529 1.00 25.68 190 GLY D C 1
ATOM 14561 O O . GLY D 1 189 ? 11.726 27.446 88.534 1.00 27.18 190 GLY D O 1
ATOM 14565 N N . GLY D 1 190 ? 12.637 29.006 87.192 1.00 25.88 191 GLY D N 1
ATOM 14566 C CA . GLY D 1 190 ? 12.052 30.110 87.924 1.00 25.90 191 GLY D CA 1
ATOM 14567 C C . GLY D 1 190 ? 10.613 30.357 87.489 1.00 24.83 191 GLY D C 1
ATOM 14568 O O . GLY D 1 190 ? 10.283 30.323 86.303 1.00 24.83 191 GLY D O 1
ATOM 14572 N N . SER D 1 191 ? 9.745 30.621 88.467 1.00 23.28 192 SER D N 1
ATOM 14573 C CA . SER D 1 191 ? 8.341 30.789 88.105 1.00 22.60 192 SER D CA 1
ATOM 14574 C C . SER D 1 191 ? 7.678 31.988 88.759 1.00 22.77 192 SER D C 1
ATOM 14575 O O . SER D 1 191 ? 6.437 32.122 88.661 1.00 24.25 192 SER D O 1
ATOM 14583 N N . ILE D 1 192 ? 8.451 32.895 89.367 1.00 23.73 193 ILE D N 1
ATOM 14584 C CA . ILE D 1 192 ? 7.848 34.105 89.912 1.00 25.36 193 ILE D CA 1
ATOM 14585 C C . ILE D 1 192 ? 7.281 34.903 88.755 1.00 26.71 193 ILE D C 1
ATOM 14586 O O . ILE D 1 192 ? 8.013 35.287 87.831 1.00 25.51 193 ILE D O 1
ATOM 14602 N N . GLY D 1 193 ? 5.972 35.165 88.812 1.00 27.55 194 GLY D N 1
ATOM 14603 C CA . GLY D 1 193 ? 5.242 35.820 87.754 1.00 27.32 194 GLY D CA 1
ATOM 14604 C C . GLY D 1 193 ? 4.609 34.880 86.733 1.00 26.29 194 GLY D C 1
ATOM 14605 O O . GLY D 1 193 ? 3.812 35.333 85.893 1.00 26.67 194 GLY D O 1
ATOM 14609 N N . PHE D 1 194 ? 4.933 33.595 86.765 1.00 25.47 195 PHE D N 1
ATOM 14610 C CA . PHE D 1 194 ? 4.479 32.650 85.749 1.00 25.09 195 PHE D CA 1
ATOM 14611 C C . PHE D 1 194 ? 3.579 31.555 86.293 1.00 23.64 195 PHE D C 1
ATOM 14612 O O . PHE D 1 194 ? 2.815 30.968 85.512 1.00 23.61 195 PHE D O 1
ATOM 14629 N N . ASP D 1 195 ? 3.690 31.210 87.574 1.00 22.07 196 ASP D N 1
ATOM 14630 C CA . ASP D 1 195 ? 2.933 30.116 88.139 1.00 21.76 196 ASP D CA 1
ATOM 14631 C C . ASP D 1 195 ? 2.852 30.336 89.647 1.00 21.91 196 ASP D C 1
ATOM 14632 O O . ASP D 1 195 ? 3.245 31.387 90.158 1.00 24.36 196 ASP D O 1
ATOM 14641 N N . ASP D 1 196 ? 2.305 29.360 90.359 1.00 21.38 197 ASP D N 1
ATOM 14642 C CA . ASP D 1 196 ? 1.785 29.605 91.714 1.00 19.87 197 ASP D CA 1
ATOM 14643 C C . ASP D 1 196 ? 2.852 29.515 92.784 1.00 19.97 197 ASP D C 1
ATOM 14644 O O . ASP D 1 196 ? 2.652 30.058 93.871 1.00 19.67 197 ASP D O 1
ATOM 14653 N N . TYR D 1 197 ? 3.958 28.839 92.503 1.00 20.12 198 TYR D N 1
ATOM 14654 C CA . TYR D 1 197 ? 5.132 28.790 93.368 1.00 21.69 198 TYR D CA 1
ATOM 14655 C C . TYR D 1 197 ? 6.254 29.577 92.704 1.00 21.45 198 TYR D C 1
ATOM 14656 O O . TYR D 1 197 ? 6.079 30.191 91.652 1.00 22.56 198 TYR D O 1
ATOM 14674 N N . GLU D 1 198 ? 7.424 29.567 93.322 1.00 21.85 199 GLU D N 1
ATOM 14675 C CA . GLU D 1 198 ? 8.494 30.457 92.885 1.00 22.86 199 GLU D CA 1
ATOM 14676 C C . GLU D 1 198 ? 9.531 29.760 92.011 1.00 23.01 199 GLU D C 1
ATOM 14677 O O . GLU D 1 198 ? 10.202 30.435 91.221 1.00 23.66 199 GLU D O 1
ATOM 14689 N N . TRP D 1 199 ? 9.676 28.442 92.148 1.00 22.79 200 TRP D N 1
ATOM 14690 C CA . TRP D 1 199 ? 10.488 27.611 91.268 1.00 22.68 200 TRP D CA 1
ATOM 14691 C C . TRP D 1 199 ? 9.780 26.287 91.037 1.00 23.14 200 TRP D C 1
ATOM 14692 O O . TRP D 1 199 ? 9.036 25.785 91.897 1.00 23.32 200 TRP D O 1
ATOM 14713 N N . GLY D 1 200 ? 10.016 25.726 89.858 1.00 23.43 201 GLY D N 1
ATOM 14714 C CA . GLY D 1 200 ? 9.795 24.328 89.602 1.00 23.55 201 GLY D CA 1
ATOM 14715 C C . GLY D 1 200 ? 11.152 23.644 89.533 1.00 25.05 201 GLY D C 1
ATOM 14716 O O . GLY D 1 200 ? 12.061 24.115 88.838 1.00 28.11 201 GLY D O 1
ATOM 14720 N N . VAL D 1 201 ? 11.268 22.530 90.248 1.00 24.20 202 VAL D N 1
ATOM 14721 C CA . VAL D 1 201 ? 12.504 21.769 90.383 1.00 25.19 202 VAL D CA 1
ATOM 14722 C C . VAL D 1 201 ? 12.303 20.416 89.716 1.00 22.96 202 VAL D C 1
ATOM 14723 O O . VAL D 1 201 ? 11.394 19.662 90.092 1.00 23.45 202 VAL D O 1
ATOM 14736 N N . THR D 1 202 ? 13.152 20.103 88.745 1.00 21.82 203 THR D N 1
ATOM 14737 C CA . THR D 1 202 ? 13.171 18.811 88.071 1.00 22.14 203 THR D CA 1
ATOM 14738 C C . THR D 1 202 ? 14.505 18.142 88.327 1.00 22.22 203 THR D C 1
ATOM 14739 O O . THR D 1 202 ? 15.558 18.735 88.081 1.00 22.54 203 THR D O 1
ATOM 14750 N N . LEU D 1 203 ? 14.453 16.894 88.763 1.00 21.75 204 LEU D N 1
ATOM 14751 C CA . LEU D 1 203 ? 15.619 16.075 89.040 1.00 22.95 204 LEU D CA 1
ATOM 14752 C C . LEU D 1 203 ? 15.589 14.856 88.131 1.00 22.29 204 LEU D C 1
ATOM 14753 O O . LEU D 1 203 ? 14.519 14.271 87.893 1.00 23.42 204 LEU D O 1
ATOM 14769 N N . PHE D 1 204 ? 16.767 14.464 87.649 1.00 22.60 205 PHE D N 1
ATOM 14770 C CA . PHE D 1 204 ? 16.935 13.269 86.833 1.00 24.58 205 PHE D CA 1
ATOM 14771 C C . PHE D 1 204 ? 17.970 12.373 87.489 1.00 26.71 205 PHE D C 1
ATOM 14772 O O . PHE D 1 204 ? 19.025 12.849 87.934 1.00 28.28 205 PHE D O 1
ATOM 14789 N N . SER D 1 205 ? 17.720 11.069 87.469 1.00 26.98 206 SER D N 1
ATOM 14790 C CA . SER D 1 205 ? 18.684 10.151 88.042 1.00 28.04 206 SER D CA 1
ATOM 14791 C C . SER D 1 205 ? 18.378 8.762 87.524 1.00 26.83 206 SER D C 1
ATOM 14792 O O . SER D 1 205 ? 17.222 8.448 87.225 1.00 26.98 206 SER D O 1
ATOM 14800 N N . ASP D 1 206 ? 19.416 7.922 87.449 1.00 26.68 207 ASP D N 1
ATOM 14801 C CA . ASP D 1 206 ? 19.188 6.512 87.159 1.00 26.98 207 ASP D CA 1
ATOM 14802 C C . ASP D 1 206 ? 18.828 5.712 88.402 1.00 27.38 207 ASP D C 1
ATOM 14803 O O . ASP D 1 206 ? 18.570 4.521 88.284 1.00 28.77 207 ASP D O 1
ATOM 14812 N N . ASP D 1 207 ? 18.843 6.315 89.578 1.00 27.35 208 ASP D N 1
ATOM 14813 C CA . ASP D 1 207 ? 18.496 5.622 90.820 1.00 28.06 208 ASP D CA 1
ATOM 14814 C C . ASP D 1 207 ? 17.508 6.490 91.578 1.00 27.82 208 ASP D C 1
ATOM 14815 O O . ASP D 1 207 ? 17.880 7.535 92.138 1.00 28.13 208 ASP D O 1
ATOM 14824 N N . ALA D 1 208 ? 16.265 6.021 91.690 1.00 27.97 209 ALA D N 1
ATOM 14825 C CA . ALA D 1 208 ? 15.240 6.879 92.285 1.00 28.23 209 ALA D CA 1
ATOM 14826 C C . ALA D 1 208 ? 15.561 7.230 93.722 1.00 27.25 209 ALA D C 1
ATOM 14827 O O . ALA D 1 208 ? 15.160 8.298 94.204 1.00 28.96 209 ALA D O 1
ATOM 14834 N N . LEU D 1 209 ? 16.260 6.348 94.429 1.00 26.24 210 LEU D N 1
ATOM 14835 C CA . LEU D 1 209 ? 16.625 6.620 95.809 1.00 27.64 210 LEU D CA 1
ATOM 14836 C C . LEU D 1 209 ? 17.578 7.802 95.938 1.00 27.86 210 LEU D C 1
ATOM 14837 O O . LEU D 1 209 ? 17.664 8.382 97.022 1.00 27.47 210 LEU D O 1
ATOM 14853 N N . GLU D 1 210 ? 18.275 8.208 94.863 1.00 28.31 211 GLU D N 1
ATOM 14854 C CA . GLU D 1 210 ? 19.094 9.422 94.983 1.00 28.20 211 GLU D CA 1
ATOM 14855 C C . GLU D 1 210 ? 18.227 10.659 95.139 1.00 26.03 211 GLU D C 1
ATOM 14856 O O . GLU D 1 210 ? 18.671 11.658 95.707 1.00 26.24 211 GLU D O 1
ATOM 14868 N N . PHE D 1 211 ? 16.998 10.628 94.620 1.00 24.79 212 PHE D N 1
ATOM 14869 C CA . PHE D 1 211 ? 16.083 11.740 94.858 1.00 24.61 212 PHE D CA 1
ATOM 14870 C C . PHE D 1 211 ? 15.793 11.875 96.335 1.00 24.18 212 PHE D C 1
ATOM 14871 O O . PHE D 1 211 ? 15.834 12.979 96.895 1.00 24.75 212 PHE D O 1
ATOM 14888 N N . LYS D 1 212 ? 15.444 10.759 96.972 1.00 23.64 213 LYS D N 1
ATOM 14889 C CA . LYS D 1 212 ? 15.179 10.768 98.401 1.00 25.03 213 LYS D CA 1
ATOM 14890 C C . LYS D 1 212 ? 16.418 11.202 99.176 1.00 25.08 213 LYS D C 1
ATOM 14891 O O . LYS D 1 212 ? 16.318 11.993 100.126 1.00 25.52 213 LYS D O 1
ATOM 14910 N N . ARG D 1 213 ? 17.610 10.722 98.770 1.00 26.11 214 ARG D N 1
ATOM 14911 C CA . ARG D 1 213 ? 18.832 11.097 99.470 1.00 28.10 214 ARG D CA 1
ATOM 14912 C C . ARG D 1 213 ? 19.106 12.594 99.376 1.00 26.83 214 ARG D C 1
ATOM 14913 O O . ARG D 1 213 ? 19.369 13.245 100.392 1.00 28.03 214 ARG D O 1
ATOM 14934 N N . ILE D 1 214 ? 19.067 13.173 98.171 1.00 25.41 215 ILE D N 1
ATOM 14935 C CA . ILE D 1 214 ? 19.437 14.583 98.055 1.00 24.34 215 ILE D CA 1
ATOM 14936 C C . ILE D 1 214 ? 18.378 15.482 98.697 1.00 24.44 215 ILE D C 1
ATOM 14937 O O . ILE D 1 214 ? 18.706 16.448 99.399 1.00 25.37 215 ILE D O 1
ATOM 14953 N N . VAL D 1 215 ? 17.098 15.201 98.461 1.00 23.66 216 VAL D N 1
ATOM 14954 C CA . VAL D 1 215 ? 16.055 16.050 99.034 1.00 24.73 216 VAL D CA 1
ATOM 14955 C C . VAL D 1 215 ? 16.074 15.957 100.567 1.00 24.13 216 VAL D C 1
ATOM 14956 O O . VAL D 1 215 ? 15.915 16.963 101.270 1.00 24.58 216 VAL D O 1
ATOM 14969 N N . THR D 1 216 ? 16.336 14.770 101.112 1.00 24.27 217 THR D N 1
ATOM 14970 C CA . THR D 1 216 ? 16.436 14.654 102.570 1.00 25.37 217 THR D CA 1
ATOM 14971 C C . THR D 1 216 ? 17.636 15.440 103.105 1.00 27.56 217 THR D C 1
ATOM 14972 O O . THR D 1 216 ? 17.536 16.133 104.132 1.00 27.85 217 THR D O 1
ATOM 14983 N N . GLU D 1 217 ? 18.801 15.313 102.454 1.00 28.57 218 GLU D N 1
ATOM 14984 C CA . GLU D 1 217 ? 19.981 16.003 102.965 1.00 27.72 218 GLU D CA 1
ATOM 14985 C C . GLU D 1 217 ? 19.805 17.509 102.875 1.00 25.98 218 GLU D C 1
ATOM 14986 O O . GLU D 1 217 ? 20.155 18.234 103.806 1.00 25.52 218 GLU D O 1
ATOM 14998 N N . MET D 1 218 ? 19.236 18.009 101.777 1.00 26.20 219 MET D N 1
ATOM 14999 C CA . MET D 1 218 ? 18.977 19.444 101.707 1.00 27.57 219 MET D CA 1
ATOM 15000 C C . MET D 1 218 ? 17.966 19.894 102.756 1.00 26.08 219 MET D C 1
ATOM 15001 O O . MET D 1 218 ? 18.013 21.042 103.210 1.00 25.39 219 MET D O 1
ATOM 15015 N N . ARG D 1 219 ? 17.079 19.010 103.201 1.00 26.11 220 ARG D N 1
ATOM 15016 C CA . ARG D 1 219 ? 16.067 19.457 104.158 1.00 26.30 220 ARG D CA 1
ATOM 15017 C C . ARG D 1 219 ? 16.655 19.697 105.542 1.00 26.73 220 ARG D C 1
ATOM 15018 O O . ARG D 1 219 ? 16.064 20.439 106.326 1.00 26.57 220 ARG D O 1
ATOM 15039 N N . PHE D 1 220 ? 17.831 19.139 105.820 1.00 27.61 221 PHE D N 1
ATOM 15040 C CA . PHE D 1 220 ? 18.561 19.443 107.038 1.00 28.19 221 PHE D CA 1
ATOM 15041 C C . PHE D 1 220 ? 19.514 20.620 106.878 1.00 30.03 221 PHE D C 1
ATOM 15042 O O . PHE D 1 220 ? 20.146 21.010 107.853 1.00 30.99 221 PHE D O 1
ATOM 15059 N N . ASP D 1 221 ? 19.615 21.211 105.684 1.00 30.19 222 ASP D N 1
ATOM 15060 C CA . ASP D 1 221 ? 20.385 22.430 105.470 1.00 32.02 222 ASP D CA 1
ATOM 15061 C C . ASP D 1 221 ? 19.512 23.678 105.630 1.00 29.24 222 ASP D C 1
ATOM 15062 O O . ASP D 1 221 ? 18.368 23.718 105.165 1.00 27.63 222 ASP D O 1
ATOM 15071 N N . GLU D 1 222 ? 20.059 24.713 106.288 1.00 29.28 223 GLU D N 1
ATOM 15072 C CA . GLU D 1 222 ? 19.204 25.817 106.736 1.00 29.40 223 GLU D CA 1
ATOM 15073 C C . GLU D 1 222 ? 18.372 26.410 105.593 1.00 28.81 223 GLU D C 1
ATOM 15074 O O . GLU D 1 222 ? 17.219 26.823 105.801 1.00 28.19 223 GLU D O 1
ATOM 15086 N N . ALA D 1 223 ? 18.924 26.476 104.388 1.00 28.14 224 ALA D N 1
ATOM 15087 C CA . ALA D 1 223 ? 18.198 27.151 103.312 1.00 27.39 224 ALA D CA 1
ATOM 15088 C C . ALA D 1 223 ? 16.836 26.512 103.098 1.00 28.17 224 ALA D C 1
ATOM 15089 O O . ALA D 1 223 ? 15.852 27.217 102.862 1.00 31.11 224 ALA D O 1
ATOM 15096 N N . SER D 1 224 ? 16.745 25.188 103.207 1.00 27.26 225 SER D N 1
ATOM 15097 C CA . SER D 1 224 ? 15.464 24.513 103.067 1.00 27.38 225 SER D CA 1
ATOM 15098 C C . SER D 1 224 ? 14.794 24.262 104.415 1.00 26.12 225 SER D C 1
ATOM 15099 O O . SER D 1 224 ? 13.567 24.429 104.546 1.00 25.73 225 SER D O 1
ATOM 15107 N N . ALA D 1 225 ? 15.576 23.868 105.423 1.00 25.26 226 ALA D N 1
ATOM 15108 C CA . ALA D 1 225 ? 15.000 23.546 106.722 1.00 25.71 226 ALA D CA 1
ATOM 15109 C C . ALA D 1 225 ? 14.164 24.697 107.228 1.00 27.09 226 ALA D C 1
ATOM 15110 O O . ALA D 1 225 ? 13.082 24.502 107.779 1.00 28.83 226 ALA D O 1
ATOM 15117 N N . ARG D 1 226 ? 14.667 25.908 107.065 1.00 26.64 227 ARG D N 1
ATOM 15118 C CA . ARG D 1 226 ? 14.029 27.089 107.599 1.00 27.91 227 ARG D CA 1
ATOM 15119 C C . ARG D 1 226 ? 13.146 27.835 106.603 1.00 27.54 227 ARG D C 1
ATOM 15120 O O . ARG D 1 226 ? 12.182 28.509 107.019 1.00 27.69 227 ARG D O 1
ATOM 15141 N N . TYR D 1 227 ? 13.394 27.709 105.310 1.00 27.61 228 TYR D N 1
ATOM 15142 C CA . TYR D 1 227 ? 12.768 28.619 104.357 1.00 28.28 228 TYR D CA 1
ATOM 15143 C C . TYR D 1 227 ? 12.028 27.963 103.205 1.00 29.99 228 TYR D C 1
ATOM 15144 O O . TYR D 1 227 ? 11.368 28.681 102.446 1.00 31.62 228 TYR D O 1
ATOM 15162 N N . ALA D 1 228 ? 12.095 26.657 103.034 1.00 28.96 229 ALA D N 1
ATOM 15163 C CA . ALA D 1 228 ? 11.441 26.061 101.878 1.00 27.20 229 ALA D CA 1
ATOM 15164 C C . ALA D 1 228 ? 9.969 25.757 102.178 1.00 25.20 229 ALA D C 1
ATOM 15165 O O . ALA D 1 228 ? 9.620 25.295 103.264 1.00 25.27 229 ALA D O 1
ATOM 15172 N N . GLU D 1 229 ? 9.099 26.067 101.219 1.00 25.23 230 GLU D N 1
ATOM 15173 C CA . GLU D 1 229 ? 7.722 25.581 101.222 1.00 28.49 230 GLU D CA 1
ATOM 15174 C C . GLU D 1 229 ? 7.508 24.769 99.950 1.00 26.33 230 GLU D C 1
ATOM 15175 O O . GLU D 1 229 ? 7.676 25.302 98.846 1.00 27.99 230 GLU D O 1
ATOM 15187 N N . PHE D 1 230 ? 7.164 23.483 100.098 1.00 24.72 231 PHE D N 1
ATOM 15188 C CA . PHE D 1 230 ? 7.070 22.560 98.971 1.00 24.71 231 PHE D CA 1
ATOM 15189 C C . PHE D 1 230 ? 5.630 22.324 98.499 1.00 24.90 231 PHE D C 1
ATOM 15190 O O . PHE D 1 230 ? 4.691 22.276 99.290 1.00 24.82 231 PHE D O 1
ATOM 15207 N N . GLY D 1 231 ? 5.475 22.132 97.186 1.00 24.39 232 GLY D N 1
ATOM 15208 C CA . GLY D 1 231 ? 4.243 21.630 96.615 1.00 23.69 232 GLY D CA 1
ATOM 15209 C C . GLY D 1 231 ? 4.207 20.121 96.587 1.00 23.11 232 GLY D C 1
ATOM 15210 O O . GLY D 1 231 ? 4.856 19.446 97.388 1.00 24.50 232 GLY D O 1
ATOM 15214 N N . SER D 1 232 ? 3.486 19.583 95.604 1.00 21.97 233 SER D N 1
ATOM 15215 C CA . SER D 1 232 ? 3.402 18.140 95.439 1.00 22.71 233 SER D CA 1
ATOM 15216 C C . SER D 1 232 ? 4.612 17.619 94.704 1.00 22.83 233 SER D C 1
ATOM 15217 O O . SER D 1 232 ? 5.181 18.304 93.851 1.00 23.82 233 SER D O 1
ATOM 15225 N N . PHE D 1 233 ? 4.942 16.361 94.980 1.00 20.70 234 PHE D N 1
ATOM 15226 C CA . PHE D 1 233 ? 6.056 15.667 94.345 1.00 22.33 234 PHE D CA 1
ATOM 15227 C C . PHE D 1 233 ? 5.519 14.611 93.389 1.00 23.58 234 PHE D C 1
ATOM 15228 O O . PHE D 1 233 ? 4.539 13.916 93.694 1.00 24.03 234 PHE D O 1
ATOM 15245 N N . PHE D 1 234 ? 6.177 14.498 92.245 1.00 24.12 235 PHE D N 1
ATOM 15246 C CA . PHE D 1 234 ? 5.846 13.567 91.169 1.00 22.86 235 PHE D CA 1
ATOM 15247 C C . PHE D 1 234 ? 7.105 12.799 90.804 1.00 23.11 235 PHE D C 1
ATOM 15248 O O . PHE D 1 234 ? 8.172 13.394 90.592 1.00 23.60 235 PHE D O 1
ATOM 15265 N N . ILE D 1 235 ? 6.990 11.491 90.698 1.00 23.61 236 ILE D N 1
ATOM 15266 C CA . ILE D 1 235 ? 8.130 10.696 90.312 1.00 25.38 236 ILE D CA 1
ATOM 15267 C C . ILE D 1 235 ? 7.728 9.759 89.181 1.00 23.94 236 ILE D C 1
ATOM 15268 O O . ILE D 1 235 ? 6.593 9.272 89.128 1.00 22.90 236 ILE D O 1
ATOM 15284 N N . GLY D 1 236 ? 8.681 9.471 88.294 1.00 24.02 237 GLY D N 1
ATOM 15285 C CA . GLY D 1 236 ? 8.338 8.651 87.152 1.00 23.60 237 GLY D CA 1
ATOM 15286 C C . GLY D 1 236 ? 9.528 7.995 86.494 1.00 22.67 237 GLY D C 1
ATOM 15287 O O . GLY D 1 236 ? 10.686 8.180 86.893 1.00 23.19 237 GLY D O 1
ATOM 15291 N N . ASN D 1 237 ? 9.202 7.206 85.471 1.00 23.36 238 ASN D N 1
ATOM 15292 C CA . ASN D 1 237 ? 10.122 6.372 84.721 1.00 26.33 238 ASN D CA 1
ATOM 15293 C C . ASN D 1 237 ? 10.135 6.803 83.261 1.00 24.79 238 ASN D C 1
ATOM 15294 O O . ASN D 1 237 ? 9.090 7.158 82.712 1.00 23.88 238 ASN D O 1
ATOM 15305 N N . LEU D 1 238 ? 11.311 6.731 82.633 1.00 24.66 239 LEU D N 1
ATOM 15306 C CA . LEU D 1 238 ? 11.478 7.204 81.271 1.00 25.21 239 LEU D CA 1
ATOM 15307 C C . LEU D 1 238 ? 10.614 6.405 80.304 1.00 25.94 239 LEU D C 1
ATOM 15308 O O . LEU D 1 238 ? 10.551 5.175 80.370 1.00 27.30 239 LEU D O 1
ATOM 15324 N N . LEU D 1 239 ? 9.948 7.113 79.415 1.00 26.36 240 LEU D N 1
ATOM 15325 C CA . LEU D 1 239 ? 9.111 6.508 78.384 1.00 30.11 240 LEU D CA 1
ATOM 15326 C C . LEU D 1 239 ? 9.668 6.832 77.011 1.00 32.08 240 LEU D C 1
ATOM 15327 O O . LEU D 1 239 ? 9.663 7.990 76.581 1.00 34.45 240 LEU D O 1
ATOM 15343 N N . LEU D 1 240 ? 10.157 5.823 76.332 1.00 33.39 241 LEU D N 1
ATOM 15344 C CA . LEU D 1 240 ? 10.526 5.986 74.939 1.00 34.90 241 LEU D CA 1
ATOM 15345 C C . LEU D 1 240 ? 9.400 5.410 74.077 1.00 35.30 241 LEU D C 1
ATOM 15346 O O . LEU D 1 240 ? 8.362 4.961 74.573 1.00 30.35 241 LEU D O 1
ATOM 15362 N N . SER D 1 241 ? 9.600 5.446 72.765 1.00 40.77 242 SER D N 1
ATOM 15363 C CA . SER D 1 241 ? 8.532 5.085 71.840 1.00 45.90 242 SER D CA 1
ATOM 15364 C C . SER D 1 241 ? 7.958 3.712 72.165 1.00 46.56 242 SER D C 1
ATOM 15365 O O . SER D 1 241 ? 6.736 3.518 72.195 1.00 44.00 242 SER D O 1
ATOM 15373 N N . GLU D 1 242 ? 8.834 2.754 72.439 1.00 51.49 243 GLU D N 1
ATOM 15374 C CA . GLU D 1 242 ? 8.416 1.384 72.718 1.00 57.14 243 GLU D CA 1
ATOM 15375 C C . GLU D 1 242 ? 7.570 1.294 73.991 1.00 49.78 243 GLU D C 1
ATOM 15376 O O . GLU D 1 242 ? 6.536 0.619 74.015 1.00 48.46 243 GLU D O 1
ATOM 15388 N N . GLN D 1 243 ? 8.023 1.920 75.084 1.00 45.73 244 GLN D N 1
ATOM 15389 C CA . GLN D 1 243 ? 7.254 1.839 76.316 1.00 44.14 244 GLN D CA 1
ATOM 15390 C C . GLN D 1 243 ? 5.921 2.557 76.162 1.00 43.98 244 GLN D C 1
ATOM 15391 O O . GLN D 1 243 ? 4.936 2.178 76.807 1.00 42.58 244 GLN D O 1
ATOM 15405 N N . LEU D 1 244 ? 5.874 3.573 75.294 1.00 46.55 245 LEU D N 1
ATOM 15406 C CA . LEU D 1 244 ? 4.634 4.290 75.004 1.00 48.98 245 LEU D CA 1
ATOM 15407 C C . LEU D 1 244 ? 3.599 3.382 74.335 1.00 49.59 245 LEU D C 1
ATOM 15408 O O . LEU D 1 244 ? 2.416 3.389 74.704 1.00 48.32 245 LEU D O 1
ATOM 15424 N N . SER D 1 245 ? 4.015 2.610 73.329 1.00 51.54 246 SER D N 1
ATOM 15425 C CA . SER D 1 245 ? 3.079 1.701 72.667 1.00 52.63 246 SER D CA 1
ATOM 15426 C C . SER D 1 245 ? 2.532 0.664 73.650 1.00 52.71 246 SER D C 1
ATOM 15427 O O . SER D 1 245 ? 1.338 0.339 73.630 1.00 52.06 246 SER D O 1
ATOM 15435 N N . LYS D 1 246 ? 3.387 0.163 74.540 1.00 54.16 247 LYS D N 1
ATOM 15436 C CA . LYS D 1 246 ? 2.953 -0.789 75.557 1.00 55.47 247 LYS D CA 1
ATOM 15437 C C . LYS D 1 246 ? 1.979 -0.149 76.543 1.00 47.72 247 LYS D C 1
ATOM 15438 O O . LYS D 1 246 ? 0.997 -0.775 76.957 1.00 47.04 247 LYS D O 1
ATOM 15457 N N . LEU D 1 247 ? 2.261 1.083 76.962 1.00 42.48 248 LEU D N 1
ATOM 15458 C CA . LEU D 1 247 ? 1.391 1.766 77.890 1.00 39.18 248 LEU D CA 1
ATOM 15459 C C . LEU D 1 247 ? -0.051 1.745 77.395 1.00 38.99 248 LEU D C 1
ATOM 15460 O O . LEU D 1 247 ? -0.975 1.459 78.170 1.00 38.63 248 LEU D O 1
ATOM 15476 N N . PHE D 1 248 ? -0.261 2.001 76.103 1.00 39.80 249 PHE D N 1
ATOM 15477 C CA . PHE D 1 248 ? -1.612 2.136 75.567 1.00 39.82 249 PHE D CA 1
ATOM 15478 C C . PHE D 1 248 ? -2.194 0.840 75.039 1.00 41.16 249 PHE D C 1
ATOM 15479 O O . PHE D 1 248 ? -3.348 0.839 74.601 1.00 42.62 249 PHE D O 1
ATOM 15496 N N . THR D 1 249 ? -1.460 -0.259 75.076 1.00 41.38 250 THR D N 1
ATOM 15497 C CA . THR D 1 249 ? -2.027 -1.512 74.612 1.00 42.54 250 THR D CA 1
ATOM 15498 C C . THR D 1 249 ? -2.870 -2.115 75.728 1.00 44.43 250 THR D C 1
ATOM 15499 O O . THR D 1 249 ? -2.406 -2.246 76.865 1.00 43.21 250 THR D O 1
ATOM 15510 N N . ILE D 1 250 ? -4.115 -2.460 75.413 1.00 48.59 251 ILE D N 1
ATOM 15511 C CA . ILE D 1 250 ? -4.973 -3.087 76.409 1.00 55.23 251 ILE D CA 1
ATOM 15512 C C . ILE D 1 250 ? -5.011 -4.600 76.205 1.00 61.92 251 ILE D C 1
ATOM 15513 O O . ILE D 1 250 ? -4.664 -5.360 77.123 1.00 66.13 251 ILE D O 1
ATOM 15529 N N . LYS E 1 5 ? -8.934 55.372 101.322 1.00 85.16 6 LYS E N 1
ATOM 15530 C CA . LYS E 1 5 ? -9.653 56.220 100.373 1.00 86.22 6 LYS E CA 1
ATOM 15531 C C . LYS E 1 5 ? -9.085 56.043 98.976 1.00 78.46 6 LYS E C 1
ATOM 15532 O O . LYS E 1 5 ? -7.873 56.129 98.776 1.00 80.53 6 LYS E O 1
ATOM 15550 N N . THR E 1 6 ? -9.960 55.802 98.003 1.00 68.67 7 THR E N 1
ATOM 15551 C CA . THR E 1 6 ? -9.533 55.537 96.637 1.00 59.64 7 THR E CA 1
ATOM 15552 C C . THR E 1 6 ? -10.479 56.219 95.658 1.00 54.88 7 THR E C 1
ATOM 15553 O O . THR E 1 6 ? -11.602 56.603 96.004 1.00 51.86 7 THR E O 1
ATOM 15564 N N . LEU E 1 7 ? -9.987 56.397 94.437 1.00 54.94 8 LEU E N 1
ATOM 15565 C CA . LEU E 1 7 ? -10.823 56.672 93.275 1.00 55.63 8 LEU E CA 1
ATOM 15566 C C . LEU E 1 7 ? -11.049 55.372 92.519 1.00 51.33 8 LEU E C 1
ATOM 15567 O O . LEU E 1 7 ? -10.146 54.532 92.425 1.00 50.61 8 LEU E O 1
ATOM 15583 N N . ASP E 1 8 ? -12.256 55.202 91.986 1.00 48.75 9 ASP E N 1
ATOM 15584 C CA . ASP E 1 8 ? -12.651 53.935 91.386 1.00 46.94 9 ASP E CA 1
ATOM 15585 C C . ASP E 1 8 ? -13.233 54.194 89.997 1.00 45.57 9 ASP E C 1
ATOM 15586 O O . ASP E 1 8 ? -14.035 55.118 89.814 1.00 46.29 9 ASP E O 1
ATOM 15595 N N . GLY E 1 9 ? -12.785 53.401 89.018 1.00 43.36 10 GLY E N 1
ATOM 15596 C CA . GLY E 1 9 ? -13.163 53.550 87.623 1.00 42.11 10 GLY E CA 1
ATOM 15597 C C . GLY E 1 9 ? -14.020 52.399 87.149 1.00 38.70 10 GLY E C 1
ATOM 15598 O O . GLY E 1 9 ? -14.996 52.038 87.820 1.00 38.04 10 GLY E O 1
ATOM 15602 N N . TRP E 1 10 ? -13.626 51.791 86.029 1.00 36.40 11 TRP E N 1
ATOM 15603 C CA . TRP E 1 10 ? -14.347 50.665 85.458 1.00 35.08 11 TRP E CA 1
ATOM 15604 C C . TRP E 1 10 ? -14.337 49.423 86.356 1.00 33.00 11 TRP E C 1
ATOM 15605 O O . TRP E 1 10 ? -13.331 49.070 86.982 1.00 33.11 11 TRP E O 1
ATOM 15626 N N . PHE E 1 11 ? -15.482 48.741 86.388 1.00 31.42 12 PHE E N 1
ATOM 15627 C CA . PHE E 1 11 ? -15.571 47.403 86.950 1.00 29.24 12 PHE E CA 1
ATOM 15628 C C . PHE E 1 11 ? -15.004 46.408 85.961 1.00 29.20 12 PHE E C 1
ATOM 15629 O O . PHE E 1 11 ? -15.237 46.534 84.760 1.00 29.56 12 PHE E O 1
ATOM 15646 N N . CYS E 1 12 ? -14.317 45.375 86.486 1.00 27.72 13 CYS E N 1
ATOM 15647 C CA . CYS E 1 12 ? -13.518 44.429 85.719 1.00 26.69 13 CYS E CA 1
ATOM 15648 C C . CYS E 1 12 ? -13.903 42.992 86.010 1.00 25.32 13 CYS E C 1
ATOM 15649 O O . CYS E 1 12 ? -14.071 42.603 87.166 1.00 25.64 13 CYS E O 1
ATOM 15657 N N . LEU E 1 13 ? -13.965 42.205 84.950 1.00 23.51 14 LEU E N 1
ATOM 15658 C CA . LEU E 1 13 ? -14.096 40.760 85.017 1.00 22.63 14 LEU E CA 1
ATOM 15659 C C . LEU E 1 13 ? -12.927 40.143 84.295 1.00 22.99 14 LEU E C 1
ATOM 15660 O O . LEU E 1 13 ? -12.704 40.440 83.112 1.00 24.37 14 LEU E O 1
ATOM 15676 N N . HIS E 1 14 ? -12.195 39.274 84.992 1.00 22.21 15 HIS E N 1
ATOM 15677 C CA . HIS E 1 14 ? -11.262 38.346 84.387 1.00 21.61 15 HIS E CA 1
ATOM 15678 C C . HIS E 1 14 ? -11.964 37.007 84.361 1.00 21.93 15 HIS E C 1
ATOM 15679 O O . HIS E 1 14 ? -12.275 36.454 85.420 1.00 22.84 15 HIS E O 1
ATOM 15693 N N . ASP E 1 15 ? -12.223 36.492 83.155 1.00 22.36 16 ASP E N 1
ATOM 15694 C CA . ASP E 1 15 ? -12.992 35.283 82.944 1.00 23.44 16 ASP E CA 1
ATOM 15695 C C . ASP E 1 15 ? -12.112 34.252 82.243 1.00 23.62 16 ASP E C 1
ATOM 15696 O O . ASP E 1 15 ? -11.846 34.367 81.044 1.00 24.68 16 ASP E O 1
ATOM 15705 N N . PHE E 1 16 ? -11.710 33.214 82.973 1.00 21.86 17 PHE E N 1
ATOM 15706 C CA . PHE E 1 16 ? -10.802 32.198 82.478 1.00 20.56 17 PHE E CA 1
ATOM 15707 C C . PHE E 1 16 ? -11.598 30.973 82.054 1.00 19.01 17 PHE E C 1
ATOM 15708 O O . PHE E 1 16 ? -12.499 30.516 82.782 1.00 21.62 17 PHE E O 1
ATOM 15725 N N . ARG E 1 17 ? -11.265 30.448 80.874 1.00 17.17 18 ARG E N 1
ATOM 15726 C CA . ARG E 1 17 ? -11.968 29.314 80.288 1.00 18.65 18 ARG E CA 1
ATOM 15727 C C . ARG E 1 17 ? -10.992 28.288 79.758 1.00 21.66 18 ARG E C 1
ATOM 15728 O O . ARG E 1 17 ? -9.963 28.640 79.185 1.00 22.17 18 ARG E O 1
ATOM 15749 N N . SER E 1 18 ? -11.368 27.010 79.879 1.00 24.74 19 SER E N 1
ATOM 15750 C CA . SER E 1 18 ? -10.712 25.930 79.168 1.00 27.60 19 SER E CA 1
ATOM 15751 C C . SER E 1 18 ? -11.642 25.407 78.095 1.00 25.94 19 SER E C 1
ATOM 15752 O O . SER E 1 18 ? -12.849 25.279 78.311 1.00 26.55 19 SER E O 1
ATOM 15760 N N . ILE E 1 19 ? -11.067 25.097 76.940 1.00 24.92 20 ILE E N 1
ATOM 15761 C CA . ILE E 1 19 ? -11.837 24.649 75.796 1.00 25.13 20 ILE E CA 1
ATOM 15762 C C . ILE E 1 19 ? -12.059 23.159 75.931 1.00 25.81 20 ILE E C 1
ATOM 15763 O O . ILE E 1 19 ? -11.111 22.413 76.166 1.00 27.07 20 ILE E O 1
ATOM 15779 N N . ASP E 1 20 ? -13.302 22.721 75.715 1.00 26.92 21 ASP E N 1
ATOM 15780 C CA . ASP E 1 20 ? -13.638 21.297 75.756 1.00 27.90 21 ASP E CA 1
ATOM 15781 C C . ASP E 1 20 ? -13.362 20.713 74.372 1.00 26.61 21 ASP E C 1
ATOM 15782 O O . ASP E 1 20 ? -14.260 20.539 73.554 1.00 25.50 21 ASP E O 1
ATOM 15791 N N . TRP E 1 21 ? -12.085 20.394 74.114 1.00 26.54 22 TRP E N 1
ATOM 15792 C CA . TRP E 1 21 ? -11.687 19.937 72.777 1.00 26.72 22 TRP E CA 1
ATOM 15793 C C . TRP E 1 21 ? -12.426 18.673 72.358 1.00 27.04 22 TRP E C 1
ATOM 15794 O O . TRP E 1 21 ? -12.825 18.539 71.200 1.00 26.99 22 TRP E O 1
ATOM 15815 N N . ALA E 1 22 ? -12.629 17.733 73.283 1.00 28.27 23 ALA E N 1
ATOM 15816 C CA . ALA E 1 22 ? -13.318 16.492 72.914 1.00 30.75 23 ALA E CA 1
ATOM 15817 C C . ALA E 1 22 ? -14.723 16.765 72.398 1.00 30.57 23 ALA E C 1
ATOM 15818 O O . ALA E 1 22 ? -15.170 16.155 71.409 1.00 31.35 23 ALA E O 1
ATOM 15825 N N . ALA E 1 23 ? -15.451 17.657 73.065 1.00 29.51 24 ALA E N 1
ATOM 15826 C CA . ALA E 1 23 ? -16.802 17.981 72.618 1.00 28.70 24 ALA E CA 1
ATOM 15827 C C . ALA E 1 23 ? -16.781 18.825 71.346 1.00 27.70 24 ALA E C 1
ATOM 15828 O O . ALA E 1 23 ? -17.572 18.593 70.414 1.00 28.33 24 ALA E O 1
ATOM 15835 N N . TRP E 1 24 ? -15.888 19.815 71.291 1.00 27.26 25 TRP E N 1
ATOM 15836 C CA . TRP E 1 24 ? -15.753 20.656 70.100 1.00 27.47 25 TRP E CA 1
ATOM 15837 C C . TRP E 1 24 ? -15.463 19.799 68.877 1.00 30.08 25 TRP E C 1
ATOM 15838 O O . TRP E 1 24 ? -16.009 20.031 67.792 1.00 30.06 25 TRP E O 1
ATOM 15859 N N . ARG E 1 25 ? -14.624 18.788 69.054 1.00 31.71 26 ARG E N 1
ATOM 15860 C CA . ARG E 1 25 ? -14.220 17.912 67.963 1.00 32.89 26 ARG E CA 1
ATOM 15861 C C . ARG E 1 25 ? -15.406 17.138 67.393 1.00 33.07 26 ARG E C 1
ATOM 15862 O O . ARG E 1 25 ? -15.391 16.756 66.212 1.00 32.91 26 ARG E O 1
ATOM 15883 N N . GLU E 1 26 ? -16.431 16.893 68.206 1.00 33.92 27 GLU E N 1
ATOM 15884 C CA . GLU E 1 26 ? -17.599 16.144 67.740 1.00 36.42 27 GLU E CA 1
ATOM 15885 C C . GLU E 1 26 ? -18.491 16.961 66.816 1.00 35.96 27 GLU E C 1
ATOM 15886 O O . GLU E 1 26 ? -19.285 16.383 66.061 1.00 37.58 27 GLU E O 1
ATOM 15898 N N . LEU E 1 27 ? -18.378 18.282 66.841 1.00 35.05 28 LEU E N 1
ATOM 15899 C CA . LEU E 1 27 ? -19.190 19.123 65.975 1.00 36.64 28 LEU E CA 1
ATOM 15900 C C . LEU E 1 27 ? -18.712 19.045 64.531 1.00 40.90 28 LEU E C 1
ATOM 15901 O O . LEU E 1 27 ? -17.513 19.082 64.258 1.00 40.98 28 LEU E O 1
ATOM 15917 N N . ASN E 1 28 ? -19.648 18.992 63.591 1.00 45.70 29 ASN E N 1
ATOM 15918 C CA . ASN E 1 28 ? -19.223 19.084 62.208 1.00 52.22 29 ASN E CA 1
ATOM 15919 C C . ASN E 1 28 ? -18.805 20.524 61.913 1.00 51.43 29 ASN E C 1
ATOM 15920 O O . ASN E 1 28 ? -19.207 21.457 62.619 1.00 51.24 29 ASN E O 1
ATOM 15931 N N . PRO E 1 29 ? -18.000 20.732 60.870 1.00 53.67 30 PRO E N 1
ATOM 15932 C CA . PRO E 1 29 ? -17.361 22.047 60.694 1.00 51.86 30 PRO E CA 1
ATOM 15933 C C . PRO E 1 29 ? -18.332 23.174 60.382 1.00 48.58 30 PRO E C 1
ATOM 15934 O O . PRO E 1 29 ? -18.061 24.325 60.751 1.00 48.05 30 PRO E O 1
ATOM 15945 N N . GLY E 1 30 ? -19.458 22.884 59.733 1.00 46.46 31 GLY E N 1
ATOM 15946 C CA . GLY E 1 30 ? -20.460 23.912 59.512 1.00 44.86 31 GLY E CA 1
ATOM 15947 C C . GLY E 1 30 ? -21.033 24.480 60.797 1.00 43.17 31 GLY E C 1
ATOM 15948 O O . GLY E 1 30 ? -21.224 25.695 60.915 1.00 43.36 31 GLY E O 1
ATOM 15952 N N . ASN E 1 31 ? -21.340 23.607 61.766 1.00 41.95 32 ASN E N 1
ATOM 15953 C CA . ASN E 1 31 ? -21.818 24.059 63.065 1.00 40.79 32 ASN E CA 1
ATOM 15954 C C . ASN E 1 31 ? -20.731 24.791 63.816 1.00 37.10 32 ASN E C 1
ATOM 15955 O O . ASN E 1 31 ? -21.000 25.813 64.443 1.00 37.50 32 ASN E O 1
ATOM 15966 N N . GLN E 1 32 ? -19.496 24.286 63.757 1.00 34.99 33 GLN E N 1
ATOM 15967 C CA . GLN E 1 32 ? -18.373 25.011 64.342 1.00 35.20 33 GLN E CA 1
ATOM 15968 C C . GLN E 1 32 ? -18.277 26.416 63.773 1.00 37.25 33 GLN E C 1
ATOM 15969 O O . GLN E 1 32 ? -18.059 27.381 64.514 1.00 35.02 33 GLN E O 1
ATOM 15983 N N . GLU E 1 33 ? -18.482 26.558 62.457 1.00 42.09 34 GLU E N 1
ATOM 15984 C CA . GLU E 1 33 ? -18.419 27.875 61.835 1.00 46.29 34 GLU E CA 1
ATOM 15985 C C . GLU E 1 33 ? -19.569 28.767 62.288 1.00 42.73 34 GLU E C 1
ATOM 15986 O O . GLU E 1 33 ? -19.379 29.972 62.483 1.00 43.68 34 GLU E O 1
ATOM 15998 N N . LEU E 1 34 ? -20.771 28.206 62.424 1.00 39.20 35 LEU E N 1
ATOM 15999 C CA . LEU E 1 34 ? -21.915 28.977 62.902 1.00 36.73 35 LEU E CA 1
ATOM 16000 C C . LEU E 1 34 ? -21.678 29.501 64.321 1.00 34.11 35 LEU E C 1
ATOM 16001 O O . LEU E 1 34 ? -21.971 30.663 64.624 1.00 34.02 35 LEU E O 1
ATOM 16017 N N . MET E 1 35 ? -21.162 28.653 65.211 1.00 32.27 36 MET E N 1
ATOM 16018 C CA . MET E 1 35 ? -20.865 29.108 66.568 1.00 31.27 36 MET E CA 1
ATOM 16019 C C . MET E 1 35 ? -19.769 30.175 66.603 1.00 32.71 36 MET E C 1
ATOM 16020 O O . MET E 1 35 ? -19.815 31.103 67.429 1.00 32.73 36 MET E O 1
ATOM 16034 N N . LEU E 1 36 ? -18.763 30.062 65.732 1.00 34.55 37 LEU E N 1
ATOM 16035 C CA . LEU E 1 36 ? -17.707 31.078 65.715 1.00 35.81 37 LEU E CA 1
ATOM 16036 C C . LEU E 1 36 ? -18.220 32.396 65.150 1.00 35.30 37 LEU E C 1
ATOM 16037 O O . LEU E 1 36 ? -17.834 33.467 65.630 1.00 35.45 37 LEU E O 1
ATOM 16053 N N . ASN E 1 37 ? -19.113 32.330 64.150 1.00 35.10 38 ASN E N 1
ATOM 16054 C CA . ASN E 1 37 ? -19.744 33.532 63.616 1.00 36.66 38 ASN E CA 1
ATOM 16055 C C . ASN E 1 37 ? -20.547 34.244 64.680 1.00 34.41 38 ASN E C 1
ATOM 16056 O O . ASN E 1 37 ? -20.487 35.468 64.788 1.00 35.55 38 ASN E O 1
ATOM 16067 N N . GLU E 1 38 ? -21.292 33.496 65.492 1.00 32.79 39 GLU E N 1
ATOM 16068 C CA . GLU E 1 38 ? -22.024 34.129 66.588 1.00 32.71 39 GLU E CA 1
ATOM 16069 C C . GLU E 1 38 ? -21.068 34.802 67.570 1.00 30.12 39 GLU E C 1
ATOM 16070 O O . GLU E 1 38 ? -21.297 35.945 67.994 1.00 31.91 39 GLU E O 1
ATOM 16082 N N . LEU E 1 39 ? -19.957 34.147 67.911 1.00 27.30 40 LEU E N 1
ATOM 16083 C CA . LEU E 1 39 ? -18.969 34.805 68.757 1.00 27.24 40 LEU E CA 1
ATOM 16084 C C . LEU E 1 39 ? -18.410 36.044 68.070 1.00 28.19 40 LEU E C 1
ATOM 16085 O O . LEU E 1 39 ? -18.167 37.067 68.722 1.00 27.44 40 LEU E O 1
ATOM 16101 N N . SER E 1 40 ? -18.229 35.997 66.741 1.00 32.31 41 SER E N 1
ATOM 16102 C CA . SER E 1 40 ? -17.727 37.177 66.048 1.00 37.83 41 SER E CA 1
ATOM 16103 C C . SER E 1 40 ? -18.669 38.351 66.207 1.00 37.27 41 SER E C 1
ATOM 16104 O O . SER E 1 40 ? -18.215 39.473 66.427 1.00 37.67 41 SER E O 1
ATOM 16112 N N . HIS E 1 41 ? -19.981 38.129 66.054 1.00 38.02 42 HIS E N 1
ATOM 16113 C CA . HIS E 1 41 ? -20.914 39.239 66.238 1.00 41.72 42 HIS E CA 1
ATOM 16114 C C . HIS E 1 41 ? -20.914 39.731 67.684 1.00 34.68 42 HIS E C 1
ATOM 16115 O O . HIS E 1 41 ? -21.037 40.932 67.932 1.00 34.75 42 HIS E O 1
ATOM 16129 N N . PHE E 1 42 ? -20.795 38.828 68.656 1.00 29.65 43 PHE E N 1
ATOM 16130 C CA . PHE E 1 42 ? -20.666 39.260 70.052 1.00 27.98 43 PHE E CA 1
ATOM 16131 C C . PHE E 1 42 ? -19.440 40.147 70.254 1.00 27.62 43 PHE E C 1
ATOM 16132 O O . PHE E 1 42 ? -19.529 41.237 70.836 1.00 28.02 43 PHE E O 1
ATOM 16149 N N . LEU E 1 43 ? -18.279 39.725 69.752 1.00 28.15 44 LEU E N 1
ATOM 16150 C CA . LEU E 1 43 ? -17.081 40.560 69.929 1.00 28.38 44 LEU E CA 1
ATOM 16151 C C . LEU E 1 43 ? -17.161 41.869 69.140 1.00 31.50 44 LEU E C 1
ATOM 16152 O O . LEU E 1 43 ? -16.623 42.898 69.579 1.00 32.16 44 LEU E O 1
ATOM 16168 N N . SER E 1 44 ? -17.832 41.885 67.990 1.00 33.37 45 SER E N 1
ATOM 16169 C CA . SER E 1 44 ? -17.968 43.174 67.314 1.00 35.88 45 SER E CA 1
ATOM 16170 C C . SER E 1 44 ? -18.885 44.120 68.093 1.00 33.81 45 SER E C 1
ATOM 16171 O O . SER E 1 44 ? -18.661 45.333 68.097 1.00 33.11 45 SER E O 1
ATOM 16179 N N . ASP E 1 45 ? -19.906 43.594 68.770 1.00 33.76 46 ASP E N 1
ATOM 16180 C CA . ASP E 1 45 ? -20.679 44.424 69.697 1.00 33.05 46 ASP E CA 1
ATOM 16181 C C . ASP E 1 45 ? -19.810 44.908 70.854 1.00 31.62 46 ASP E C 1
ATOM 16182 O O . ASP E 1 45 ? -19.900 46.067 71.272 1.00 31.59 46 ASP E O 1
ATOM 16191 N N . MET E 1 46 ? -18.921 44.062 71.357 1.00 30.86 47 MET E N 1
ATOM 16192 C CA . MET E 1 46 ? -18.031 44.535 72.412 1.00 31.73 47 MET E CA 1
ATOM 16193 C C . MET E 1 46 ? -17.095 45.627 71.894 1.00 31.42 47 MET E C 1
ATOM 16194 O O . MET E 1 46 ? -16.782 46.588 72.613 1.00 30.55 47 MET E O 1
ATOM 16208 N N . GLU E 1 47 ? -16.731 45.558 70.621 1.00 32.78 48 GLU E N 1
ATOM 16209 C CA . GLU E 1 47 ? -15.880 46.591 70.048 1.00 33.92 48 GLU E CA 1
ATOM 16210 C C . GLU E 1 47 ? -16.612 47.924 69.924 1.00 32.44 48 GLU E C 1
ATOM 16211 O O . GLU E 1 47 ? -15.981 48.975 70.043 1.00 32.16 48 GLU E O 1
ATOM 16223 N N . ILE E 1 48 ? -17.932 47.911 69.688 1.00 32.11 49 ILE E N 1
ATOM 16224 C CA . ILE E 1 48 ? -18.701 49.158 69.684 1.00 31.93 49 ILE E CA 1
ATOM 16225 C C . ILE E 1 48 ? -18.630 49.830 71.057 1.00 30.11 49 ILE E C 1
ATOM 16226 O O . ILE E 1 48 ? -18.317 51.026 71.177 1.00 29.00 49 ILE E O 1
ATOM 16242 N N . THR E 1 49 ? -18.870 49.059 72.122 1.00 30.68 50 THR E N 1
ATOM 16243 C CA . THR E 1 49 ? -18.817 49.617 73.468 1.00 32.79 50 THR E CA 1
ATOM 16244 C C . THR E 1 49 ? -17.442 50.191 73.772 1.00 33.25 50 THR E C 1
ATOM 16245 O O . THR E 1 49 ? -17.330 51.245 74.417 1.00 34.62 50 THR E O 1
ATOM 16256 N N . LYS E 1 50 ? -16.381 49.491 73.347 1.00 32.98 51 LYS E N 1
ATOM 16257 C CA . LYS E 1 50 ? -15.027 50.027 73.445 1.00 34.38 51 LYS E CA 1
ATOM 16258 C C . LYS E 1 50 ? -14.884 51.321 72.653 1.00 39.23 51 LYS E C 1
ATOM 16259 O O . LYS E 1 50 ? -14.315 52.312 73.140 1.00 39.80 51 LYS E O 1
ATOM 16278 N N . ASN E 1 51 ? -15.394 51.332 71.414 1.00 42.86 52 ASN E N 1
ATOM 16279 C CA . ASN E 1 51 ? -15.178 52.491 70.550 1.00 44.98 52 ASN E CA 1
ATOM 16280 C C . ASN E 1 51 ? -15.904 53.715 71.072 1.00 42.30 52 ASN E C 1
ATOM 16281 O O . ASN E 1 51 ? -15.472 54.846 70.822 1.00 42.19 52 ASN E O 1
ATOM 16292 N N . ILE E 1 52 ? -17.031 53.523 71.760 1.00 44.33 53 ILE E N 1
ATOM 16293 C CA . ILE E 1 52 ? -17.776 54.665 72.258 1.00 46.79 53 ILE E CA 1
ATOM 16294 C C . ILE E 1 52 ? -17.280 55.129 73.626 1.00 48.09 53 ILE E C 1
ATOM 16295 O O . ILE E 1 52 ? -17.758 56.155 74.121 1.00 50.65 53 ILE E O 1
ATOM 16311 N N . GLY E 1 53 ? -16.320 54.430 74.234 1.00 46.73 54 GLY E N 1
ATOM 16312 C CA . GLY E 1 53 ? -15.739 54.863 75.490 1.00 46.22 54 GLY E CA 1
ATOM 16313 C C . GLY E 1 53 ? -16.450 54.367 76.724 1.00 44.59 54 GLY E C 1
ATOM 16314 O O . GLY E 1 53 ? -16.252 54.931 77.804 1.00 47.07 54 GLY E O 1
ATOM 16318 N N . GLU E 1 54 ? -17.250 53.314 76.607 1.00 41.28 55 GLU E N 1
ATOM 16319 C CA . GLU E 1 54 ? -18.052 52.809 77.705 1.00 40.45 55 GLU E CA 1
ATOM 16320 C C . GLU E 1 54 ? -17.476 51.540 78.297 1.00 34.60 55 GLU E C 1
ATOM 16321 O O . GLU E 1 54 ? -18.137 50.880 79.112 1.00 32.67 55 GLU E O 1
ATOM 16333 N N . GLY E 1 55 ? -16.275 51.166 77.881 1.00 33.06 56 GLY E N 1
ATOM 16334 C CA . GLY E 1 55 ? -15.632 49.984 78.407 1.00 31.46 56 GLY E CA 1
ATOM 16335 C C . GLY E 1 55 ? -14.477 49.581 77.512 1.00 30.57 56 GLY E C 1
ATOM 16336 O O . GLY E 1 55 ? -14.096 50.305 76.593 1.00 31.45 56 GLY E O 1
ATOM 16340 N N . GLU E 1 56 ? -13.931 48.407 77.816 1.00 29.13 57 GLU E N 1
ATOM 16341 C CA . GLU E 1 56 ? -12.754 47.858 77.145 1.00 29.58 57 GLU E CA 1
ATOM 16342 C C . GLU E 1 56 ? -12.833 46.347 77.255 1.00 28.83 57 GLU E C 1
ATOM 16343 O O . GLU E 1 56 ? -13.562 45.814 78.093 1.00 29.62 57 GLU E O 1
ATOM 16355 N N . HIS E 1 57 ? -12.033 45.650 76.448 1.00 28.05 58 HIS E N 1
ATOM 16356 C CA . HIS E 1 57 ? -11.919 44.210 76.597 1.00 27.20 58 HIS E CA 1
ATOM 16357 C C . HIS E 1 57 ? -10.717 43.712 75.811 1.00 27.61 58 HIS E C 1
ATOM 16358 O O . HIS E 1 57 ? -10.303 44.314 74.823 1.00 29.20 58 HIS E O 1
ATOM 16372 N N . THR E 1 58 ? -10.200 42.575 76.231 1.00 26.69 59 THR E N 1
ATOM 16373 C CA . THR E 1 58 ? -9.140 41.948 75.469 1.00 27.32 59 THR E CA 1
ATOM 16374 C C . THR E 1 58 ? -9.184 40.464 75.772 1.00 25.29 59 THR E C 1
ATOM 16375 O O . THR E 1 58 ? -9.852 40.020 76.707 1.00 24.74 59 THR E O 1
ATOM 16386 N N . ILE E 1 59 ? -8.490 39.706 74.938 1.00 24.13 60 ILE E N 1
ATOM 16387 C CA . ILE E 1 59 ? -8.436 38.262 75.029 1.00 23.43 60 ILE E CA 1
ATOM 16388 C C . ILE E 1 59 ? -6.986 37.819 74.898 1.00 22.89 60 ILE E C 1
ATOM 16389 O O . ILE E 1 59 ? -6.289 38.219 73.956 1.00 23.79 60 ILE E O 1
ATOM 16405 N N . TYR E 1 60 ? -6.566 36.900 75.777 1.00 23.88 61 TYR E N 1
ATOM 16406 C CA . TYR E 1 60 ? -5.225 36.333 75.728 1.00 23.94 61 TYR E CA 1
ATOM 16407 C C . TYR E 1 60 ? -5.363 34.831 75.836 1.00 22.11 61 TYR E C 1
ATOM 16408 O O . TYR E 1 60 ? -6.261 34.338 76.524 1.00 21.17 61 TYR E O 1
ATOM 16426 N N . SER E 1 61 ? -4.468 34.103 75.168 1.00 21.93 62 SER E N 1
ATOM 16427 C CA . SER E 1 61 ? -4.379 32.662 75.373 1.00 25.22 62 SER E CA 1
ATOM 16428 C C . SER E 1 61 ? -3.473 32.403 76.559 1.00 27.04 62 SER E C 1
ATOM 16429 O O . SER E 1 61 ? -2.416 33.018 76.668 1.00 31.87 62 SER E O 1
ATOM 16437 N N . ILE E 1 62 ? -3.866 31.452 77.414 1.00 25.16 63 ILE E N 1
ATOM 16438 C CA . ILE E 1 62 ? -3.240 31.241 78.712 1.00 23.84 63 ILE E CA 1
ATOM 16439 C C . ILE E 1 62 ? -2.425 29.956 78.652 1.00 22.33 63 ILE E C 1
ATOM 16440 O O . ILE E 1 62 ? -2.893 28.930 78.147 1.00 22.50 63 ILE E O 1
ATOM 16456 N N . LEU E 1 63 ? -1.204 30.016 79.158 1.00 22.40 64 LEU E N 1
ATOM 16457 C CA . LEU E 1 63 ? -0.339 28.849 79.178 1.00 23.42 64 LEU E CA 1
ATOM 16458 C C . LEU E 1 63 ? -0.652 27.912 80.339 1.00 23.48 64 LEU E C 1
ATOM 16459 O O . LEU E 1 63 ? -1.019 28.346 81.424 1.00 24.00 64 LEU E O 1
ATOM 16475 N N . GLY E 1 64 ? -0.483 26.603 80.085 1.00 24.82 65 GLY E N 1
ATOM 16476 C CA . GLY E 1 64 ? -0.756 25.586 81.069 1.00 23.34 65 GLY E CA 1
ATOM 16477 C C . GLY E 1 64 ? -2.216 25.182 81.099 1.00 23.76 65 GLY E C 1
ATOM 16478 O O . GLY E 1 64 ? -3.050 25.640 80.327 1.00 28.27 65 GLY E O 1
ATOM 16482 N N . GLN E 1 65 ? -2.522 24.312 82.051 1.00 23.20 66 GLN E N 1
ATOM 16483 C CA . GLN E 1 65 ? -3.831 23.724 82.191 1.00 24.54 66 GLN E CA 1
ATOM 16484 C C . GLN E 1 65 ? -4.846 24.597 82.918 1.00 22.86 66 GLN E C 1
ATOM 16485 O O . GLN E 1 65 ? -6.029 24.276 82.867 1.00 24.23 66 GLN E O 1
ATOM 16499 N N . LYS E 1 66 ? -4.450 25.681 83.586 1.00 24.67 67 LYS E N 1
ATOM 16500 C CA . LYS E 1 66 ? -5.429 26.479 84.330 1.00 24.60 67 LYS E CA 1
ATOM 16501 C C . LYS E 1 66 ? -6.522 27.014 83.421 1.00 23.20 67 LYS E C 1
ATOM 16502 O O . LYS E 1 66 ? -7.672 27.140 83.848 1.00 24.42 67 LYS E O 1
ATOM 16521 N N . ALA E 1 67 ? -6.171 27.384 82.180 1.00 21.76 68 ALA E N 1
ATOM 16522 C CA . ALA E 1 67 ? -7.115 27.958 81.228 1.00 21.96 68 ALA E CA 1
ATOM 16523 C C . ALA E 1 67 ? -6.529 27.857 79.823 1.00 21.57 68 ALA E C 1
ATOM 16524 O O . ALA E 1 67 ? -5.328 27.717 79.662 1.00 23.58 68 ALA E O 1
ATOM 16531 N N . ASP E 1 68 ? -7.386 27.952 78.803 1.00 23.03 69 ASP E N 1
ATOM 16532 C CA . ASP E 1 68 ? -6.917 28.165 77.447 1.00 22.37 69 ASP E CA 1
ATOM 16533 C C . ASP E 1 68 ? -6.986 29.629 77.077 1.00 21.69 69 ASP E C 1
ATOM 16534 O O . ASP E 1 68 ? -6.217 30.082 76.243 1.00 22.72 69 ASP E O 1
ATOM 16543 N N . LEU E 1 69 ? -7.933 30.363 77.651 1.00 21.75 70 LEU E N 1
ATOM 16544 C CA . LEU E 1 69 ? -8.204 31.748 77.297 1.00 24.55 70 LEU E CA 1
ATOM 16545 C C . LEU E 1 69 ? -8.573 32.542 78.529 1.00 22.76 70 LEU E C 1
ATOM 16546 O O . LEU E 1 69 ? -9.220 32.016 79.426 1.00 22.03 70 LEU E O 1
ATOM 16562 N N . VAL E 1 70 ? -8.285 33.843 78.504 1.00 23.75 71 VAL E N 1
ATOM 16563 C CA . VAL E 1 70 ? -8.882 34.795 79.426 1.00 23.89 71 VAL E CA 1
ATOM 16564 C C . VAL E 1 70 ? -9.576 35.883 78.637 1.00 23.62 71 VAL E C 1
ATOM 16565 O O . VAL E 1 70 ? -9.028 36.417 77.665 1.00 23.91 71 VAL E O 1
ATOM 16578 N N . PHE E 1 71 ? -10.825 36.143 79.012 1.00 23.34 72 PHE E N 1
ATOM 16579 C CA . PHE E 1 71 ? -11.576 37.295 78.560 1.00 25.72 72 PHE E CA 1
ATOM 16580 C C . PHE E 1 71 ? -11.546 38.324 79.681 1.00 26.36 72 PHE E C 1
ATOM 16581 O O . PHE E 1 71 ? -12.120 38.100 80.765 1.00 27.76 72 PHE E O 1
ATOM 16598 N N . PHE E 1 72 ? -10.911 39.443 79.417 1.00 25.68 73 PHE E N 1
ATOM 16599 C CA . PHE E 1 72 ? -10.748 40.517 80.373 1.00 25.30 73 PHE E CA 1
ATOM 16600 C C . PHE E 1 72 ? -11.618 41.651 79.873 1.00 26.20 73 PHE E C 1
ATOM 16601 O O . PHE E 1 72 ? -11.322 42.242 78.824 1.00 28.72 73 PHE E O 1
ATOM 16618 N N . THR E 1 73 ? -12.678 41.967 80.634 1.00 25.28 74 THR E N 1
ATOM 16619 C CA . THR E 1 73 ? -13.697 42.932 80.223 1.00 26.77 74 THR E CA 1
ATOM 16620 C C . THR E 1 73 ? -13.870 44.009 81.291 1.00 27.65 74 THR E C 1
ATOM 16621 O O . THR E 1 73 ? -13.865 43.721 82.492 1.00 29.04 74 THR E O 1
ATOM 16632 N N . LEU E 1 74 ? -14.027 45.257 80.848 1.00 27.81 75 LEU E N 1
ATOM 16633 C CA . LEU E 1 74 ? -14.208 46.397 81.739 1.00 27.43 75 LEU E CA 1
ATOM 16634 C C . LEU E 1 74 ? -15.448 47.166 81.309 1.00 28.75 75 LEU E C 1
ATOM 16635 O O . LEU E 1 74 ? -15.658 47.393 80.109 1.00 29.90 75 LEU E O 1
ATOM 16651 N N . ARG E 1 75 ? -16.264 47.574 82.293 1.00 28.85 76 ARG E N 1
ATOM 16652 C CA . ARG E 1 75 ? -17.534 48.238 82.041 1.00 30.07 76 ARG E CA 1
ATOM 16653 C C . ARG E 1 75 ? -17.760 49.299 83.106 1.00 31.86 76 ARG E C 1
ATOM 16654 O O . ARG E 1 75 ? -17.145 49.276 84.177 1.00 32.03 76 ARG E O 1
ATOM 16675 N N . ASP E 1 76 ? -18.643 50.248 82.811 1.00 35.00 77 ASP E N 1
ATOM 16676 C CA . ASP E 1 76 ? -18.812 51.359 83.733 1.00 39.83 77 ASP E CA 1
ATOM 16677 C C . ASP E 1 76 ? -19.841 51.090 84.824 1.00 37.98 77 ASP E C 1
ATOM 16678 O O . ASP E 1 76 ? -20.074 51.982 85.642 1.00 39.67 77 ASP E O 1
ATOM 16687 N N . SER E 1 77 ? -20.419 49.883 84.887 1.00 34.88 78 SER E N 1
ATOM 16688 C CA . SER E 1 77 ? -21.386 49.522 85.921 1.00 32.52 78 SER E CA 1
ATOM 16689 C C . SER E 1 77 ? -21.344 48.010 86.143 1.00 31.87 78 SER E C 1
ATOM 16690 O O . SER E 1 77 ? -21.037 47.241 85.225 1.00 33.51 78 SER E O 1
ATOM 16698 N N . LEU E 1 78 ? -21.653 47.568 87.365 1.00 29.69 79 LEU E N 1
ATOM 16699 C CA . LEU E 1 78 ? -21.780 46.128 87.597 1.00 30.12 79 LEU E CA 1
ATOM 16700 C C . LEU E 1 78 ? -22.883 45.514 86.759 1.00 27.92 79 LEU E C 1
ATOM 16701 O O . LEU E 1 78 ? -22.840 44.317 86.469 1.00 26.88 79 LEU E O 1
ATOM 16717 N N . GLU E 1 79 ? -23.906 46.289 86.421 1.00 29.26 80 GLU E N 1
ATOM 16718 C CA . GLU E 1 79 ? -25.009 45.757 85.632 1.00 31.24 80 GLU E CA 1
ATOM 16719 C C . GLU E 1 79 ? -24.560 45.466 84.216 1.00 30.18 80 GLU E C 1
ATOM 16720 O O . GLU E 1 79 ? -24.826 44.387 83.677 1.00 29.38 80 GLU E O 1
ATOM 16732 N N . ALA E 1 80 ? -23.861 46.424 83.599 1.00 31.06 81 ALA E N 1
ATOM 16733 C CA . ALA E 1 80 ? -23.339 46.200 82.256 1.00 32.51 81 ALA E CA 1
ATOM 16734 C C . ALA E 1 80 ? -22.396 45.012 82.230 1.00 31.50 81 ALA E C 1
ATOM 16735 O O . ALA E 1 80 ? -22.436 44.198 81.296 1.00 30.78 81 ALA E O 1
ATOM 16742 N N . LEU E 1 81 ? -21.539 44.881 83.257 1.00 30.74 82 LEU E N 1
ATOM 16743 C CA . LEU E 1 81 ? -20.607 43.760 83.304 1.00 28.86 82 LEU E CA 1
ATOM 16744 C C . LEU E 1 81 ? -21.362 42.433 83.410 1.00 27.87 82 LEU E C 1
ATOM 16745 O O . LEU E 1 81 ? -21.011 41.446 82.746 1.00 26.49 82 LEU E O 1
ATOM 16761 N N . ASN E 1 82 ? -22.394 42.395 84.266 1.00 28.85 83 ASN E N 1
ATOM 16762 C CA . ASN E 1 82 ? -23.233 41.201 84.459 1.00 29.09 83 ASN E CA 1
ATOM 16763 C C . ASN E 1 82 ? -23.915 40.812 83.147 1.00 27.16 83 ASN E C 1
ATOM 16764 O O . ASN E 1 82 ? -24.044 39.638 82.814 1.00 25.98 83 ASN E O 1
ATOM 16775 N N . GLU E 1 83 ? -24.310 41.804 82.381 1.00 28.27 84 GLU E N 1
ATOM 16776 C CA . GLU E 1 83 ? -25.017 41.585 81.129 1.00 33.76 84 GLU E CA 1
ATOM 16777 C C . GLU E 1 83 ? -24.081 41.038 80.052 1.00 29.56 84 GLU E C 1
ATOM 16778 O O . GLU E 1 83 ? -24.459 40.147 79.283 1.00 28.03 84 GLU E O 1
ATOM 16790 N N . VAL E 1 84 ? -22.842 41.532 80.010 1.00 28.41 85 VAL E N 1
ATOM 16791 C CA . VAL E 1 84 ? -21.812 40.918 79.159 1.00 28.63 85 VAL E CA 1
ATOM 16792 C C . VAL E 1 84 ? -21.646 39.447 79.497 1.00 26.81 85 VAL E C 1
ATOM 16793 O O . VAL E 1 84 ? -21.597 38.587 78.612 1.00 24.80 85 VAL E O 1
ATOM 16806 N N . GLU E 1 85 ? -21.460 39.154 80.779 1.00 27.92 86 GLU E N 1
ATOM 16807 C CA . GLU E 1 85 ? -21.166 37.798 81.221 1.00 29.21 86 GLU E CA 1
ATOM 16808 C C . GLU E 1 85 ? -22.297 36.846 80.847 1.00 28.49 86 GLU E C 1
ATOM 16809 O O . GLU E 1 85 ? -22.060 35.747 80.329 1.00 29.50 86 GLU E O 1
ATOM 16821 N N . ASN E 1 86 ? -23.545 37.257 81.118 1.00 27.84 87 ASN E N 1
ATOM 16822 C CA . ASN E 1 86 ? -24.698 36.407 80.840 1.00 29.13 87 ASN E CA 1
ATOM 1682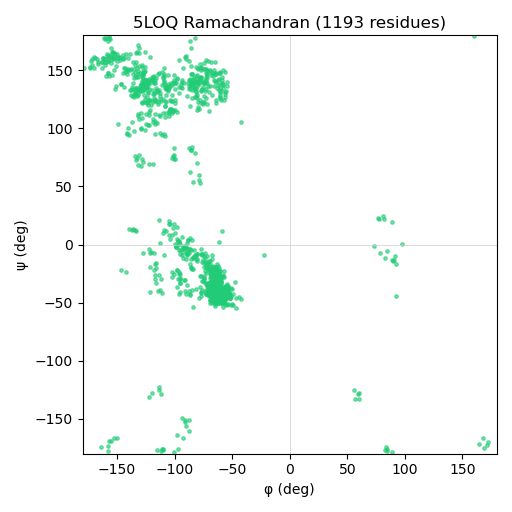3 C C . ASN E 1 86 ? -24.881 36.194 79.341 1.00 28.98 87 ASN E C 1
ATOM 16824 O O . ASN E 1 86 ? -25.081 35.062 78.883 1.00 28.52 87 ASN E O 1
ATOM 16835 N N . ARG E 1 87 ? -24.751 37.253 78.542 1.00 30.78 88 ARG E N 1
ATOM 16836 C CA . ARG E 1 87 ? -24.839 37.068 77.093 1.00 33.58 88 ARG E CA 1
ATOM 16837 C C . ARG E 1 87 ? -23.734 36.152 76.572 1.00 28.73 88 ARG E C 1
ATOM 16838 O O . ARG E 1 87 ? -23.968 35.308 75.695 1.00 27.33 88 ARG E O 1
ATOM 16859 N N . PHE E 1 88 ? -22.516 36.319 77.078 1.00 26.54 89 PHE E N 1
ATOM 16860 C CA . PHE E 1 88 ? -21.419 35.433 76.709 1.00 26.07 89 PHE E CA 1
ATOM 16861 C C . PHE E 1 88 ? -21.750 33.978 77.027 1.00 25.20 89 PHE E C 1
ATOM 16862 O O . PHE E 1 88 ? -21.582 33.089 76.175 1.00 25.67 89 PHE E O 1
ATOM 16879 N N . ASN E 1 89 ? -22.229 33.713 78.256 1.00 24.16 90 ASN E N 1
ATOM 16880 C CA . ASN E 1 89 ? -22.565 32.356 78.654 1.00 25.95 90 ASN E CA 1
ATOM 16881 C C . ASN E 1 89 ? -23.664 31.748 77.796 1.00 25.63 90 ASN E C 1
ATOM 16882 O O . ASN E 1 89 ? -23.758 30.509 77.714 1.00 26.27 90 ASN E O 1
ATOM 16893 N N . LYS E 1 90 ? -24.510 32.574 77.183 1.00 26.86 91 LYS E N 1
ATOM 16894 C CA . LYS E 1 90 ? -25.606 32.049 76.389 1.00 27.75 91 LYS E CA 1
ATOM 16895 C C . LYS E 1 90 ? -25.253 31.891 74.907 1.00 28.13 91 LYS E C 1
ATOM 16896 O O . LYS E 1 90 ? -26.082 31.383 74.138 1.00 28.02 91 LYS E O 1
ATOM 16915 N N . LEU E 1 91 ? -24.049 32.303 74.499 1.00 28.05 92 LEU E N 1
ATOM 16916 C CA . LEU E 1 91 ? -23.511 31.941 73.191 1.00 26.94 92 LEU E CA 1
ATOM 16917 C C . LEU E 1 91 ? -23.442 30.422 73.082 1.00 27.49 92 LEU E C 1
ATOM 16918 O O . LEU E 1 91 ? -23.101 29.734 74.045 1.00 24.86 92 LEU E O 1
ATOM 16934 N N . ALA E 1 92 ? -23.802 29.897 71.916 1.00 27.01 93 ALA E N 1
ATOM 16935 C CA . ALA E 1 92 ? -23.646 28.466 71.659 1.00 29.64 93 ALA E CA 1
ATOM 16936 C C . ALA E 1 92 ? -22.223 28.000 71.939 1.00 28.35 93 ALA E C 1
ATOM 16937 O O . ALA E 1 92 ? -22.011 26.924 72.509 1.00 27.45 93 ALA E O 1
ATOM 16944 N N . ILE E 1 93 ? -21.225 28.785 71.534 1.00 28.18 94 ILE E N 1
ATOM 16945 C CA . ILE E 1 93 ? -19.874 28.302 71.690 1.00 27.31 94 ILE E CA 1
ATOM 16946 C C . ILE E 1 93 ? -19.481 28.255 73.161 1.00 26.16 94 ILE E C 1
ATOM 16947 O O . ILE E 1 93 ? -18.521 27.574 73.516 1.00 24.15 94 ILE E O 1
ATOM 16963 N N . ALA E 1 94 ? -20.215 28.939 74.038 1.00 27.68 95 ALA E N 1
ATOM 16964 C CA . ALA E 1 94 ? -19.797 28.974 75.430 1.00 27.70 95 ALA E CA 1
ATOM 16965 C C . ALA E 1 94 ? -19.980 27.628 76.112 1.00 26.28 95 ALA E C 1
ATOM 16966 O O . ALA E 1 94 ? -19.318 27.362 77.123 1.00 25.29 95 ALA E O 1
ATOM 16973 N N . ASP E 1 95 ? -20.841 26.769 75.570 1.00 26.87 96 ASP E N 1
ATOM 16974 C CA . ASP E 1 95 ? -20.939 25.406 76.068 1.00 27.01 96 ASP E CA 1
ATOM 16975 C C . ASP E 1 95 ? -19.614 24.668 76.008 1.00 26.48 96 ASP E C 1
ATOM 16976 O O . ASP E 1 95 ? -19.414 23.703 76.750 1.00 27.21 96 ASP E O 1
ATOM 16985 N N . TYR E 1 96 ? -18.715 25.098 75.147 1.00 25.90 97 TYR E N 1
ATOM 16986 C CA . TYR E 1 96 ? -17.411 24.482 74.964 1.00 25.75 97 TYR E CA 1
ATOM 16987 C C . TYR E 1 96 ? -16.310 25.233 75.715 1.00 26.17 97 TYR E C 1
ATOM 16988 O O . TYR E 1 96 ? -15.150 24.829 75.639 1.00 27.28 97 TYR E O 1
ATOM 17006 N N . LEU E 1 97 ? -16.651 26.334 76.404 1.00 25.36 98 LEU E N 1
ATOM 17007 C CA . LEU E 1 97 ? -15.709 27.140 77.183 1.00 24.93 98 LEU E CA 1
ATOM 17008 C C . LEU E 1 97 ? -15.997 26.935 78.662 1.00 24.39 98 LEU E C 1
ATOM 17009 O O . LEU E 1 97 ? -16.863 27.596 79.238 1.00 26.80 98 LEU E O 1
ATOM 17025 N N . LEU E 1 98 ? -15.275 26.031 79.265 1.00 22.46 99 LEU E N 1
ATOM 17026 C CA . LEU E 1 98 ? -15.558 25.666 80.633 1.00 22.41 99 LEU E CA 1
ATOM 17027 C C . LEU E 1 98 ? -14.932 26.674 81.598 1.00 22.19 99 LEU E C 1
ATOM 17028 O O . LEU E 1 98 ? -13.752 27.035 81.450 1.00 22.32 99 LEU E O 1
ATOM 17044 N N . PRO E 1 99 ? -15.675 27.121 82.610 1.00 23.64 100 PRO E N 1
ATOM 17045 C CA . PRO E 1 99 ? -15.188 28.133 83.555 1.00 24.84 100 PRO E CA 1
ATOM 17046 C C . PRO E 1 99 ? -14.195 27.506 84.527 1.00 23.84 100 PRO E C 1
ATOM 17047 O O . PRO E 1 99 ? -14.514 26.532 85.207 1.00 25.87 100 PRO E O 1
ATOM 17058 N N . THR E 1 100 ? -12.978 28.038 84.579 1.00 21.37 101 THR E N 1
ATOM 17059 C CA . THR E 1 100 ? -11.947 27.518 85.463 1.00 21.79 101 THR E CA 1
ATOM 17060 C C . THR E 1 100 ? -11.477 28.511 86.525 1.00 21.68 101 THR E C 1
ATOM 17061 O O . THR E 1 100 ? -10.860 28.089 87.493 1.00 24.48 101 THR E O 1
ATOM 17072 N N . TYR E 1 101 ? -11.751 29.801 86.380 1.00 21.47 102 TYR E N 1
ATOM 17073 C CA . TYR E 1 101 ? -11.400 30.813 87.377 1.00 21.97 102 TYR E CA 1
ATOM 17074 C C . TYR E 1 101 ? -12.017 32.112 86.912 1.00 21.50 102 TYR E C 1
ATOM 17075 O O . TYR E 1 101 ? -12.145 32.335 85.712 1.00 21.78 102 TYR E O 1
ATOM 17093 N N . SER E 1 102 ? -12.314 32.995 87.854 1.00 20.24 103 SER E N 1
ATOM 17094 C CA . SER E 1 102 ? -12.743 34.334 87.502 1.00 20.52 103 SER E CA 1
ATOM 17095 C C . SER E 1 102 ? -12.350 35.275 88.628 1.00 19.28 103 SER E C 1
ATOM 17096 O O . SER E 1 102 ? -12.078 34.845 89.746 1.00 21.00 103 SER E O 1
ATOM 17104 N N . TYR E 1 103 ? -12.364 36.562 88.324 1.00 19.42 104 TYR E N 1
ATOM 17105 C CA . TYR E 1 103 ? -12.006 37.596 89.290 1.00 21.66 104 TYR E CA 1
ATOM 17106 C C . TYR E 1 103 ? -12.755 38.882 88.957 1.00 24.10 104 TYR E C 1
ATOM 17107 O O . TYR E 1 103 ? -12.822 39.276 87.789 1.00 24.83 104 TYR E O 1
ATOM 17125 N N . ILE E 1 104 ? -13.295 39.529 90.006 1.00 24.14 105 ILE E N 1
ATOM 17126 C CA . ILE E 1 104 ? -14.069 40.759 89.914 1.00 23.68 105 ILE E CA 1
ATOM 17127 C C . ILE E 1 104 ? -13.370 41.836 90.709 1.00 23.81 105 ILE E C 1
ATOM 17128 O O . ILE E 1 104 ? -13.030 41.618 91.872 1.00 25.24 105 ILE E O 1
ATOM 17144 N N . SER E 1 105 ? -13.233 43.020 90.122 1.00 23.64 106 SER E N 1
ATOM 17145 C CA . SER E 1 105 ? -12.495 44.079 90.769 1.00 25.69 106 SER E CA 1
ATOM 17146 C C . SER E 1 105 ? -12.912 45.388 90.133 1.00 25.81 106 SER E C 1
ATOM 17147 O O . SER E 1 105 ? -13.735 45.431 89.213 1.00 26.30 106 SER E O 1
ATOM 17155 N N . VAL E 1 106 ? -12.368 46.475 90.658 1.00 27.01 107 VAL E N 1
ATOM 17156 C CA . VAL E 1 106 ? -12.701 47.784 90.129 1.00 29.58 107 VAL E CA 1
ATOM 17157 C C . VAL E 1 106 ? -11.399 48.565 90.023 1.00 29.35 107 VAL E C 1
ATOM 17158 O O . VAL E 1 106 ? -10.585 48.551 90.953 1.00 29.16 107 VAL E O 1
ATOM 17171 N N . VAL E 1 107 ? -11.181 49.237 88.885 1.00 30.38 108 VAL E N 1
ATOM 17172 C CA . VAL E 1 107 ? -9.916 49.957 88.709 1.00 33.37 108 VAL E CA 1
ATOM 17173 C C . VAL E 1 107 ? -9.777 50.995 89.813 1.00 36.06 108 VAL E C 1
ATOM 17174 O O . VAL E 1 107 ? -10.702 51.781 90.082 1.00 37.55 108 VAL E O 1
ATOM 17187 N N . GLU E 1 108 ? -8.598 51.016 90.449 1.00 37.35 109 GLU E N 1
ATOM 17188 C CA . GLU E 1 108 ? -8.401 51.689 91.724 1.00 40.26 109 GLU E CA 1
ATOM 17189 C C . GLU E 1 108 ? -7.216 52.643 91.669 1.00 41.59 109 GLU E C 1
ATOM 17190 O O . GLU E 1 108 ? -6.168 52.308 91.104 1.00 40.74 109 GLU E O 1
ATOM 17202 N N . LEU E 1 109 ? -7.400 53.813 92.293 1.00 45.98 110 LEU E N 1
ATOM 17203 C CA . LEU E 1 109 ? -6.376 54.845 92.449 1.00 52.73 110 LEU E CA 1
ATOM 17204 C C . LEU E 1 109 ? -6.453 55.368 93.875 1.00 59.56 110 LEU E C 1
ATOM 17205 O O . LEU E 1 109 ? -7.366 56.136 94.205 1.00 57.25 110 LEU E O 1
ATOM 17221 N N . SER E 1 110 ? -5.487 54.978 94.705 1.00 69.27 111 SER E N 1
ATOM 17222 C CA . SER E 1 110 ? -5.479 55.381 96.102 1.00 79.25 111 SER E CA 1
ATOM 17223 C C . SER E 1 110 ? -4.875 56.776 96.239 1.00 84.34 111 SER E C 1
ATOM 17224 O O . SER E 1 110 ? -4.460 57.410 95.263 1.00 86.02 111 SER E O 1
ATOM 17232 N N . ASN E 1 111 ? -4.861 57.270 97.475 1.00 86.57 112 ASN E N 1
ATOM 17233 C CA . ASN E 1 111 ? -4.307 58.577 97.806 1.00 88.13 112 ASN E CA 1
ATOM 17234 C C . ASN E 1 111 ? -3.063 58.461 98.685 1.00 87.36 112 ASN E C 1
ATOM 17235 O O . ASN E 1 111 ? -2.691 59.424 99.365 1.00 90.41 112 ASN E O 1
ATOM 17246 N N . TYR E 1 112 ? -2.407 57.303 98.672 1.00 82.32 113 TYR E N 1
ATOM 17247 C CA . TYR E 1 112 ? -1.237 57.077 99.512 1.00 78.55 113 TYR E CA 1
ATOM 17248 C C . TYR E 1 112 ? -0.113 58.045 99.173 1.00 76.63 113 TYR E C 1
ATOM 17249 O O . TYR E 1 112 ? 0.196 58.924 99.973 1.00 76.41 113 TYR E O 1
ATOM 17267 N N . TYR E 1 124 ? -11.370 63.481 88.986 1.00 81.02 125 TYR E N 1
ATOM 17268 C CA . TYR E 1 124 ? -12.261 62.782 88.058 1.00 82.33 125 TYR E CA 1
ATOM 17269 C C . TYR E 1 124 ? -12.436 63.584 86.775 1.00 89.05 125 TYR E C 1
ATOM 17270 O O . TYR E 1 124 ? -12.788 63.035 85.727 1.00 86.84 125 TYR E O 1
ATOM 17287 N N . GLN E 1 125 ? -12.206 64.893 86.874 1.00 98.38 126 GLN E N 1
ATOM 17288 C CA . GLN E 1 125 ? -12.219 65.781 85.719 1.00 105.98 126 GLN E CA 1
ATOM 17289 C C . GLN E 1 125 ? -10.852 65.889 85.062 1.00 104.30 126 GLN E C 1
ATOM 17290 O O . GLN E 1 125 ? -10.744 66.462 83.972 1.00 106.83 126 GLN E O 1
ATOM 17304 N N . ASN E 1 126 ? -9.822 65.341 85.700 1.00 98.51 127 ASN E N 1
ATOM 17305 C CA . ASN E 1 126 ? -8.468 65.393 85.181 1.00 92.61 127 ASN E CA 1
ATOM 17306 C C . ASN E 1 126 ? -8.297 64.366 84.067 1.00 89.93 127 ASN E C 1
ATOM 17307 O O . ASN E 1 126 ? -8.866 63.274 84.122 1.00 87.55 127 ASN E O 1
ATOM 17318 N N . LYS E 1 127 ? -7.514 64.726 83.046 1.00 90.27 128 LYS E N 1
ATOM 17319 C CA . LYS E 1 127 ? -7.336 63.843 81.896 1.00 88.93 128 LYS E CA 1
ATOM 17320 C C . LYS E 1 127 ? -6.362 62.708 82.199 1.00 84.02 128 LYS E C 1
ATOM 17321 O O . LYS E 1 127 ? -6.558 61.584 81.723 1.00 84.15 128 LYS E O 1
ATOM 17340 N N . GLY E 1 128 ? -5.311 62.969 82.980 1.00 78.91 129 GLY E N 1
ATOM 17341 C CA . GLY E 1 128 ? -4.409 61.893 83.373 1.00 72.14 129 GLY E CA 1
ATOM 17342 C C . GLY E 1 128 ? -5.056 60.922 84.349 1.00 65.72 129 GLY E C 1
ATOM 17343 O O . GLY E 1 128 ? -4.852 59.704 84.271 1.00 61.75 129 GLY E O 1
ATOM 17347 N N . VAL E 1 129 ? -5.848 61.443 85.280 1.00 65.14 130 VAL E N 1
ATOM 17348 C CA . VAL E 1 129 ? -6.576 60.570 86.191 1.00 63.13 130 VAL E CA 1
ATOM 17349 C C . VAL E 1 129 ? -7.540 59.679 85.413 1.00 62.53 130 VAL E C 1
ATOM 17350 O O . VAL E 1 129 ? -7.649 58.477 85.687 1.00 60.42 130 VAL E O 1
ATOM 17363 N N . ARG E 1 130 ? -8.229 60.244 84.411 1.00 64.02 131 ARG E N 1
ATOM 17364 C CA . ARG E 1 130 ? -9.226 59.483 83.654 1.00 63.78 131 ARG E CA 1
ATOM 17365 C C . ARG E 1 130 ? -8.576 58.385 82.822 1.00 56.23 131 ARG E C 1
ATOM 17366 O O . ARG E 1 130 ? -9.139 57.289 82.682 1.00 55.90 131 ARG E O 1
ATOM 17387 N N . ALA E 1 131 ? -7.382 58.651 82.282 1.00 51.00 132 ALA E N 1
ATOM 17388 C CA . ALA E 1 131 ? -6.662 57.633 81.520 1.00 47.24 132 ALA E CA 1
ATOM 17389 C C . ALA E 1 131 ? -6.302 56.433 82.384 1.00 48.28 132 ALA E C 1
ATOM 17390 O O . ALA E 1 131 ? -6.123 55.323 81.862 1.00 46.81 132 ALA E O 1
ATOM 17397 N N . ARG E 1 132 ? -6.166 56.639 83.697 1.00 51.43 133 ARG E N 1
ATOM 17398 C CA . ARG E 1 132 ? -5.855 55.563 84.633 1.00 54.93 133 ARG E CA 1
ATOM 17399 C C . ARG E 1 132 ? -7.106 54.847 85.150 1.00 49.33 133 ARG E C 1
ATOM 17400 O O . ARG E 1 132 ? -7.105 53.616 85.260 1.00 47.19 133 ARG E O 1
ATOM 17421 N N . LEU E 1 133 ? -8.184 55.587 85.445 1.00 47.22 134 LEU E N 1
ATOM 17422 C CA . LEU E 1 133 ? -9.416 54.971 85.951 1.00 44.55 134 LEU E CA 1
ATOM 17423 C C . LEU E 1 133 ? -10.144 54.193 84.866 1.00 41.55 134 LEU E C 1
ATOM 17424 O O . LEU E 1 133 ? -10.777 53.166 85.143 1.00 42.04 134 LEU E O 1
ATOM 17440 N N . TYR E 1 134 ? -10.096 54.686 83.634 1.00 40.10 135 TYR E N 1
ATOM 17441 C CA . TYR E 1 134 ? -10.789 54.096 82.494 1.00 41.16 135 TYR E CA 1
ATOM 17442 C C . TYR E 1 134 ? -9.747 53.693 81.457 1.00 45.29 135 TYR E C 1
ATOM 17443 O O . TYR E 1 134 ? -9.654 54.292 80.377 1.00 48.21 135 TYR E O 1
ATOM 17461 N N . PRO E 1 135 ? -8.940 52.677 81.766 1.00 46.12 136 PRO E N 1
ATOM 17462 C CA . PRO E 1 135 ? -7.677 52.473 81.040 1.00 45.31 136 PRO E CA 1
ATOM 17463 C C . PRO E 1 135 ? -7.889 51.859 79.665 1.00 44.18 136 PRO E C 1
ATOM 17464 O O . PRO E 1 135 ? -8.588 50.850 79.524 1.00 42.40 136 PRO E O 1
ATOM 17475 N N . ALA E 1 136 ? -7.244 52.455 78.662 1.00 45.26 137 ALA E N 1
ATOM 17476 C CA . ALA E 1 136 ? -7.073 51.802 77.374 1.00 46.16 137 ALA E CA 1
ATOM 17477 C C . ALA E 1 136 ? -6.145 50.608 77.537 1.00 44.89 137 ALA E C 1
ATOM 17478 O O . ALA E 1 136 ? -5.059 50.733 78.105 1.00 47.12 137 ALA E O 1
ATOM 17485 N N . LEU E 1 137 ? -6.569 49.452 77.060 1.00 41.50 138 LEU E N 1
ATOM 17486 C CA . LEU E 1 137 ? -5.721 48.276 77.173 1.00 39.22 138 LEU E CA 1
ATOM 17487 C C . LEU E 1 137 ? -4.660 48.267 76.067 1.00 41.13 138 LEU E C 1
ATOM 17488 O O . LEU E 1 137 ? -5.001 48.331 74.879 1.00 40.59 138 LEU E O 1
ATOM 17504 N N . PRO E 1 138 ? -3.385 48.145 76.405 1.00 43.73 139 PRO E N 1
ATOM 17505 C CA . PRO E 1 138 ? -2.346 48.163 75.370 1.00 44.37 139 PRO E CA 1
ATOM 17506 C C . PRO E 1 138 ? -2.274 46.826 74.654 1.00 42.14 139 PRO E C 1
ATOM 17507 O O . PRO E 1 138 ? -2.380 45.766 75.284 1.00 40.36 139 PRO E O 1
ATOM 17518 N N . PRO E 1 139 ? -2.091 46.828 73.425 1.00 42.57 140 PRO E N 1
ATOM 17519 C CA . PRO E 1 139 ? -1.966 45.558 72.693 1.00 42.20 140 PRO E CA 1
ATOM 17520 C C . PRO E 1 139 ? -0.584 44.926 72.847 1.00 39.50 140 PRO E C 1
ATOM 17521 O O . PRO E 1 139 ? 0.130 44.684 71.876 1.00 41.23 140 PRO E O 1
ATOM 17532 N N . LYS E 1 140 ? -0.211 44.632 74.092 1.00 34.94 141 LYS E N 1
ATOM 17533 C CA . LYS E 1 140 ? 1.064 44.003 74.378 1.00 31.98 141 LYS E CA 1
ATOM 17534 C C . LYS E 1 140 ? 0.996 42.505 74.124 1.00 29.05 141 LYS E C 1
ATOM 17535 O O . LYS E 1 140 ? -0.067 41.875 74.231 1.00 28.31 141 LYS E O 1
ATOM 17554 N N . LYS E 1 141 ? 2.159 41.935 73.779 1.00 28.21 142 LYS E N 1
ATOM 17555 C CA . LYS E 1 141 ? 2.217 40.524 73.421 1.00 27.99 142 LYS E CA 1
ATOM 17556 C C . LYS E 1 141 ? 1.777 39.624 74.580 1.00 26.35 142 LYS E C 1
ATOM 17557 O O . LYS E 1 141 ? 1.304 38.508 74.346 1.00 26.62 142 LYS E O 1
ATOM 17576 N N . HIS E 1 142 ? 1.954 40.058 75.825 1.00 26.45 143 HIS E N 1
ATOM 17577 C CA . HIS E 1 142 ? 1.798 39.155 76.960 1.00 25.87 143 HIS E CA 1
ATOM 17578 C C . HIS E 1 142 ? 1.006 39.805 78.065 1.00 25.11 143 HIS E C 1
ATOM 17579 O O . HIS E 1 142 ? 1.007 41.024 78.221 1.00 24.08 143 HIS E O 1
ATOM 17593 N N . ILE E 1 143 ? 0.309 38.954 78.818 1.00 24.51 144 ILE E N 1
ATOM 17594 C CA . ILE E 1 143 ? -0.440 39.377 79.989 1.00 22.81 144 ILE E CA 1
ATOM 17595 C C . ILE E 1 143 ? -0.006 38.527 81.172 1.00 21.74 144 ILE E C 1
ATOM 17596 O O . ILE E 1 143 ? 0.309 37.339 81.028 1.00 21.78 144 ILE E O 1
ATOM 17612 N N . CYS E 1 144 ? -0.052 39.134 82.353 1.00 21.74 145 CYS E N 1
ATOM 17613 C CA . CYS E 1 144 ? 0.108 38.411 83.616 1.00 22.79 145 CYS E CA 1
ATOM 17614 C C . CYS E 1 144 ? -1.014 38.833 84.557 1.00 23.10 145 CYS E C 1
ATOM 17615 O O . CYS E 1 144 ? -1.249 40.031 84.736 1.00 24.42 145 CYS E O 1
ATOM 17623 N N . PHE E 1 145 ? -1.722 37.875 85.137 1.00 21.83 146 PHE E N 1
ATOM 17624 C CA . PHE E 1 145 ? -2.737 38.198 86.145 1.00 21.29 146 PHE E CA 1
ATOM 17625 C C . PHE E 1 145 ? -2.460 37.458 87.443 1.00 21.42 146 PHE E C 1
ATOM 17626 O O . PHE E 1 145 ? -2.167 36.270 87.433 1.00 22.18 146 PHE E O 1
ATOM 17643 N N . TYR E 1 146 ? -2.585 38.165 88.564 1.00 21.19 147 TYR E N 1
ATOM 17644 C CA . TYR E 1 146 ? -2.655 37.473 89.843 1.00 20.65 147 TYR E CA 1
ATOM 17645 C C . TYR E 1 146 ? -3.407 38.329 90.860 1.00 21.21 147 TYR E C 1
ATOM 17646 O O . TYR E 1 146 ? -3.340 39.570 90.821 1.00 21.53 147 TYR E O 1
ATOM 17664 N N . PRO E 1 147 ? -4.143 37.705 91.761 1.00 21.43 148 PRO E N 1
ATOM 17665 C CA . PRO E 1 147 ? -4.709 38.433 92.897 1.00 22.07 148 PRO E CA 1
ATOM 17666 C C . PRO E 1 147 ? -3.762 38.430 94.096 1.00 24.45 148 PRO E C 1
ATOM 17667 O O . PRO E 1 147 ? -2.876 37.584 94.223 1.00 26.24 148 PRO E O 1
ATOM 17678 N N . MET E 1 148 ? -3.972 39.393 94.994 1.00 25.44 149 MET E N 1
ATOM 17679 C CA . MET E 1 148 ? -3.167 39.438 96.210 1.00 26.39 149 MET E CA 1
ATOM 17680 C C . MET E 1 148 ? -3.912 40.203 97.299 1.00 24.68 149 MET E C 1
ATOM 17681 O O . MET E 1 148 ? -4.832 40.986 97.036 1.00 24.22 149 MET E O 1
ATOM 17695 N N . SER E 1 149 ? -3.492 39.953 98.531 1.00 23.32 150 SER E N 1
ATOM 17696 C CA . SER E 1 149 ? -3.980 40.633 99.717 1.00 23.43 150 SER E CA 1
ATOM 17697 C C . SER E 1 149 ? -2.803 41.053 100.592 1.00 24.12 150 SER E C 1
ATOM 17698 O O . SER E 1 149 ? -1.666 40.601 100.426 1.00 24.74 150 SER E O 1
ATOM 17706 N N . LYS E 1 150 ? -3.062 41.938 101.542 1.00 25.22 151 LYS E N 1
ATOM 17707 C CA . LYS E 1 150 ? -2.018 42.322 102.482 1.00 27.74 151 LYS E CA 1
ATOM 17708 C C . LYS E 1 150 ? -2.234 41.540 103.773 1.00 27.66 151 LYS E C 1
ATOM 17709 O O . LYS E 1 150 ? -3.372 41.362 104.238 1.00 29.51 151 LYS E O 1
ATOM 17728 N N . LYS E 1 151 ? -1.137 41.073 104.348 1.00 26.30 152 LYS E N 1
ATOM 17729 C CA . LYS E 1 151 ? -1.207 40.134 105.453 1.00 27.16 152 LYS E CA 1
ATOM 17730 C C . LYS E 1 151 ? -1.696 40.809 106.716 1.00 26.10 152 LYS E C 1
ATOM 17731 O O . LYS E 1 151 ? -1.391 41.979 106.984 1.00 26.49 152 LYS E O 1
ATOM 17750 N N . ARG E 1 152 ? -2.371 40.015 107.547 1.00 26.92 153 ARG E N 1
ATOM 17751 C CA . ARG E 1 152 ? -2.795 40.416 108.901 1.00 29.66 153 ARG E CA 1
ATOM 17752 C C . ARG E 1 152 ? -2.424 39.253 109.838 1.00 32.72 153 ARG E C 1
ATOM 17753 O O . ARG E 1 152 ? -3.267 38.492 110.279 1.00 32.53 153 ARG E O 1
ATOM 17774 N N . ASP E 1 153 ? -1.125 39.087 110.116 1.00 36.48 154 ASP E N 1
ATOM 17775 C CA . ASP E 1 153 ? -0.608 37.842 110.693 1.00 40.41 154 ASP E CA 1
ATOM 17776 C C . ASP E 1 153 ? 0.470 38.177 111.720 1.00 36.66 154 ASP E C 1
ATOM 17777 O O . ASP E 1 153 ? 1.630 38.376 111.352 1.00 35.15 154 ASP E O 1
ATOM 17786 N N . GLY E 1 154 ? 0.080 38.235 112.991 1.00 36.78 155 GLY E N 1
ATOM 17787 C CA . GLY E 1 154 ? 1.017 38.533 114.053 1.00 38.56 155 GLY E CA 1
ATOM 17788 C C . GLY E 1 154 ? 1.650 39.894 113.860 1.00 40.80 155 GLY E C 1
ATOM 17789 O O . GLY E 1 154 ? 0.968 40.889 113.586 1.00 39.50 155 GLY E O 1
ATOM 17793 N N . ALA E 1 155 ? 2.984 39.940 114.000 1.00 43.18 156 ALA E N 1
ATOM 17794 C CA . ALA E 1 155 ? 3.738 41.181 113.823 1.00 43.77 156 ALA E CA 1
ATOM 17795 C C . ALA E 1 155 ? 3.740 41.675 112.389 1.00 40.23 156 ALA E C 1
ATOM 17796 O O . ALA E 1 155 ? 4.174 42.804 112.139 1.00 42.71 156 ALA E O 1
ATOM 17803 N N . ASP E 1 156 ? 3.314 40.857 111.439 1.00 34.65 157 ASP E N 1
ATOM 17804 C CA . ASP E 1 156 ? 3.250 41.278 110.044 1.00 31.50 157 ASP E CA 1
ATOM 17805 C C . ASP E 1 156 ? 1.795 41.604 109.728 1.00 29.34 157 ASP E C 1
ATOM 17806 O O . ASP E 1 156 ? 1.097 40.844 109.059 1.00 27.96 157 ASP E O 1
ATOM 17815 N N . ASN E 1 157 ? 1.339 42.765 110.203 1.00 30.21 158 ASN E N 1
ATOM 17816 C CA . ASN E 1 157 ? -0.060 43.168 110.032 1.00 30.67 158 ASN E CA 1
ATOM 17817 C C . ASN E 1 157 ? -0.141 44.548 109.380 1.00 29.55 158 ASN E C 1
ATOM 17818 O O . ASN E 1 157 ? -0.025 45.575 110.059 1.00 28.91 158 ASN E O 1
ATOM 17829 N N . TRP E 1 158 ? -0.372 44.547 108.060 1.00 28.75 159 TRP E N 1
ATOM 17830 C CA . TRP E 1 158 ? -0.466 45.784 107.285 1.00 27.19 159 TRP E CA 1
ATOM 17831 C C . TRP E 1 158 ? -1.524 46.736 107.834 1.00 29.01 159 TRP E C 1
ATOM 17832 O O . TRP E 1 158 ? -1.329 47.959 107.838 1.00 31.74 159 TRP E O 1
ATOM 17853 N N . TYR E 1 159 ? -2.673 46.203 108.242 1.00 28.19 160 TYR E N 1
ATOM 17854 C CA . TYR E 1 159 ? -3.812 47.046 108.573 1.00 30.03 160 TYR E CA 1
ATOM 17855 C C . TYR E 1 159 ? -3.715 47.639 109.969 1.00 32.46 160 TYR E C 1
ATOM 17856 O O . TYR E 1 159 ? -4.556 48.470 110.337 1.00 34.88 160 TYR E O 1
ATOM 17874 N N . MET E 1 160 ? -2.741 47.206 110.764 1.00 32.52 161 MET E N 1
ATOM 17875 C CA . MET E 1 160 ? -2.462 47.796 112.065 1.00 35.40 161 MET E CA 1
ATOM 17876 C C . MET E 1 160 ? -1.315 48.770 112.001 1.00 37.49 161 MET E C 1
ATOM 17877 O O . MET E 1 160 ? -0.964 49.353 113.025 1.00 39.04 161 MET E O 1
ATOM 17891 N N . LEU E 1 161 ? -0.704 48.936 110.837 1.00 37.52 162 LEU E N 1
ATOM 17892 C CA . LEU E 1 161 ? 0.400 49.879 110.713 1.00 37.74 162 LEU E CA 1
ATOM 17893 C C . LEU E 1 161 ? -0.115 51.317 110.766 1.00 41.95 162 LEU E C 1
ATOM 17894 O O . LEU E 1 161 ? -1.181 51.621 110.217 1.00 39.87 162 LEU E O 1
ATOM 17910 N N . PRO E 1 162 ? 0.643 52.229 111.376 1.00 47.59 163 PRO E N 1
ATOM 17911 C CA . PRO E 1 162 ? 0.332 53.660 111.252 1.00 50.05 163 PRO E CA 1
ATOM 17912 C C . PRO E 1 162 ? 0.273 54.099 109.798 1.00 45.51 163 PRO E C 1
ATOM 17913 O O . PRO E 1 162 ? 0.972 53.565 108.932 1.00 47.36 163 PRO E O 1
ATOM 17924 N N . MET E 1 163 ? -0.582 55.085 109.535 1.00 54.57 164 MET E N 1
ATOM 17925 C CA . MET E 1 163 ? -0.725 55.619 108.185 1.00 51.37 164 MET E CA 1
ATOM 17926 C C . MET E 1 163 ? 0.624 56.048 107.605 1.00 46.49 164 MET E C 1
ATOM 17927 O O . MET E 1 163 ? 0.907 55.826 106.417 1.00 43.57 164 MET E O 1
ATOM 17941 N N . GLU E 1 164 ? 1.488 56.630 108.439 1.00 48.25 165 GLU E N 1
ATOM 17942 C CA . GLU E 1 164 ? 2.746 57.175 107.938 1.00 51.32 165 GLU E CA 1
ATOM 17943 C C . GLU E 1 164 ? 3.691 56.061 107.511 1.00 46.98 165 GLU E C 1
ATOM 17944 O O . GLU E 1 164 ? 4.426 56.201 106.525 1.00 44.09 165 GLU E O 1
ATOM 17956 N N . GLU E 1 165 ? 3.685 54.951 108.248 1.00 48.30 166 GLU E N 1
ATOM 17957 C CA . GLU E 1 165 ? 4.529 53.820 107.887 1.00 49.92 166 GLU E CA 1
ATOM 17958 C C . GLU E 1 165 ? 4.047 53.191 106.591 1.00 42.96 166 GLU E C 1
ATOM 17959 O O . GLU E 1 165 ? 4.851 52.916 105.698 1.00 40.47 166 GLU E O 1
ATOM 17971 N N . ARG E 1 166 ? 2.728 53.005 106.453 1.00 40.51 167 ARG E N 1
ATOM 17972 C CA . ARG E 1 166 ? 2.174 52.503 105.199 1.00 39.78 167 ARG E CA 1
ATOM 17973 C C . ARG E 1 166 ? 2.506 53.421 104.030 1.00 40.32 167 ARG E C 1
ATOM 17974 O O . ARG E 1 166 ? 2.860 52.949 102.945 1.00 39.72 167 ARG E O 1
ATOM 17995 N N . GLN E 1 167 ? 2.360 54.736 104.223 1.00 41.46 168 GLN E N 1
ATOM 17996 C CA . GLN E 1 167 ? 2.690 55.679 103.164 1.00 43.21 168 GLN E CA 1
ATOM 17997 C C . GLN E 1 167 ? 4.117 55.476 102.692 1.00 41.76 168 GLN E C 1
ATOM 17998 O O . GLN E 1 167 ? 4.390 55.463 101.489 1.00 41.53 168 GLN E O 1
ATOM 18012 N N . GLN E 1 168 ? 5.048 55.338 103.634 1.00 41.82 169 GLN E N 1
ATOM 18013 C CA . GLN E 1 168 ? 6.443 55.149 103.255 1.00 42.91 169 GLN E CA 1
ATOM 18014 C C . GLN E 1 168 ? 6.646 53.830 102.512 1.00 40.37 169 GLN E C 1
ATOM 18015 O O . GLN E 1 168 ? 7.409 53.775 101.543 1.00 40.18 169 GLN E O 1
ATOM 18029 N N . LEU E 1 169 ? 6.004 52.746 102.965 1.00 39.55 170 LEU E N 1
ATOM 18030 C CA . LEU E 1 169 ? 6.173 51.452 102.296 1.00 38.38 170 LEU E CA 1
ATOM 18031 C C . LEU E 1 169 ? 5.644 51.490 100.863 1.00 38.17 170 LEU E C 1
ATOM 18032 O O . LEU E 1 169 ? 6.259 50.925 99.948 1.00 37.58 170 LEU E O 1
ATOM 18048 N N . ILE E 1 170 ? 4.503 52.150 100.651 1.00 39.36 171 ILE E N 1
ATOM 18049 C CA . ILE E 1 170 ? 3.942 52.289 99.308 1.00 42.17 171 ILE E CA 1
ATOM 18050 C C . ILE E 1 170 ? 4.838 53.151 98.437 1.00 41.59 171 ILE E C 1
ATOM 18051 O O . ILE E 1 170 ? 4.981 52.902 97.237 1.00 40.22 171 ILE E O 1
ATOM 18067 N N . ARG E 1 171 ? 5.396 54.211 99.018 1.00 44.42 172 ARG E N 1
ATOM 18068 C CA . ARG E 1 171 ? 6.335 55.076 98.310 1.00 48.67 172 ARG E CA 1
ATOM 18069 C C . ARG E 1 171 ? 7.479 54.261 97.707 1.00 43.05 172 ARG E C 1
ATOM 18070 O O . ARG E 1 171 ? 7.770 54.360 96.511 1.00 40.52 172 ARG E O 1
ATOM 18091 N N . ASP E 1 172 ? 8.112 53.419 98.521 1.00 41.46 173 ASP E N 1
ATOM 18092 C CA . ASP E 1 172 ? 9.252 52.639 98.056 1.00 40.74 173 ASP E CA 1
ATOM 18093 C C . ASP E 1 172 ? 8.834 51.626 97.008 1.00 39.35 173 ASP E C 1
ATOM 18094 O O . ASP E 1 172 ? 9.597 51.321 96.085 1.00 38.55 173 ASP E O 1
ATOM 18103 N N . HIS E 1 173 ? 7.640 51.065 97.166 1.00 40.89 174 HIS E N 1
ATOM 18104 C CA . HIS E 1 173 ? 7.078 50.164 96.167 1.00 42.84 174 HIS E CA 1
ATOM 18105 C C . HIS E 1 173 ? 6.855 50.874 94.836 1.00 42.96 174 HIS E C 1
ATOM 18106 O O . HIS E 1 173 ? 7.171 50.334 93.769 1.00 41.08 174 HIS E O 1
ATOM 18120 N N . GLY E 1 174 ? 6.298 52.082 94.877 1.00 44.73 175 GLY E N 1
ATOM 18121 C CA . GLY E 1 174 ? 6.079 52.823 93.653 1.00 47.05 175 GLY E CA 1
ATOM 18122 C C . GLY E 1 174 ? 7.364 53.203 92.946 1.00 47.38 175 GLY E C 1
ATOM 18123 O O . GLY E 1 174 ? 7.396 53.282 91.717 1.00 50.53 175 GLY E O 1
ATOM 18127 N N . LEU E 1 175 ? 8.440 53.433 93.698 1.00 45.17 176 LEU E N 1
ATOM 18128 C CA . LEU E 1 175 ? 9.717 53.728 93.059 1.00 45.26 176 LEU E CA 1
ATOM 18129 C C . LEU E 1 175 ? 10.183 52.563 92.199 1.00 44.48 176 LEU E C 1
ATOM 18130 O O . LEU E 1 175 ? 10.695 52.760 91.092 1.00 43.53 176 LEU E O 1
ATOM 18146 N N . ILE E 1 176 ? 9.995 51.336 92.679 1.00 45.02 177 ILE E N 1
ATOM 18147 C CA . ILE E 1 176 ? 10.346 50.176 91.870 1.00 45.02 177 ILE E CA 1
ATOM 18148 C C . ILE E 1 176 ? 9.476 50.125 90.620 1.00 43.49 177 ILE E C 1
ATOM 18149 O O . ILE E 1 176 ? 9.968 49.914 89.506 1.00 44.01 177 ILE E O 1
ATOM 18165 N N . GLY E 1 177 ? 8.171 50.333 90.780 1.00 42.47 178 GLY E N 1
ATOM 18166 C CA . GLY E 1 177 ? 7.291 50.302 89.626 1.00 43.59 178 GLY E CA 1
ATOM 18167 C C . GLY E 1 177 ? 7.675 51.343 88.587 1.00 48.47 178 GLY E C 1
ATOM 18168 O O . GLY E 1 177 ? 7.664 51.074 87.381 1.00 48.38 178 GLY E O 1
ATOM 18172 N N . ARG E 1 178 ? 8.030 52.544 89.039 1.00 53.93 179 ARG E N 1
ATOM 18173 C CA . ARG E 1 178 ? 8.423 53.600 88.111 1.00 59.64 179 ARG E CA 1
ATOM 18174 C C . ARG E 1 178 ? 9.583 53.146 87.229 1.00 53.70 179 ARG E C 1
ATOM 18175 O O . ARG E 1 178 ? 9.647 53.489 86.042 1.00 54.56 179 ARG E O 1
ATOM 18196 N N . SER E 1 179 ? 10.498 52.354 87.781 1.00 47.18 180 SER E N 1
ATOM 18197 C CA . SER E 1 179 ? 11.668 51.967 87.011 1.00 42.78 180 SER E CA 1
ATOM 18198 C C . SER E 1 179 ? 11.340 50.976 85.910 1.00 40.23 180 SER E C 1
ATOM 18199 O O . SER E 1 179 ? 12.217 50.687 85.093 1.00 40.68 180 SER E O 1
ATOM 18207 N N . TYR E 1 180 ? 10.130 50.421 85.877 1.00 39.22 181 TYR E N 1
ATOM 18208 C CA . TYR E 1 180 ? 9.713 49.549 84.779 1.00 39.37 181 TYR E CA 1
ATOM 18209 C C . TYR E 1 180 ? 8.823 50.270 83.773 1.00 45.79 181 TYR E C 1
ATOM 18210 O O . TYR E 1 180 ? 8.170 49.612 82.949 1.00 42.92 181 TYR E O 1
ATOM 18228 N N . ALA E 1 181 ? 8.776 51.601 83.833 1.00 42.62 182 ALA E N 1
ATOM 18229 C CA . ALA E 1 181 ? 8.035 52.380 82.851 1.00 48.30 182 ALA E CA 1
ATOM 18230 C C . ALA E 1 181 ? 8.553 52.084 81.453 1.00 50.25 182 ALA E C 1
ATOM 18231 O O . ALA E 1 181 ? 9.756 51.963 81.235 1.00 51.82 182 ALA E O 1
ATOM 18238 N N . GLY E 1 182 ? 7.638 51.956 80.506 1.00 49.34 183 GLY E N 1
ATOM 18239 C CA . GLY E 1 182 ? 8.005 51.552 79.166 1.00 48.30 183 GLY E CA 1
ATOM 18240 C C . GLY E 1 182 ? 8.268 50.071 78.995 1.00 45.08 183 GLY E C 1
ATOM 18241 O O . GLY E 1 182 ? 8.456 49.613 77.859 1.00 48.03 183 GLY E O 1
ATOM 18245 N N . LYS E 1 183 ? 8.295 49.299 80.072 1.00 40.41 184 LYS E N 1
ATOM 18246 C CA . LYS E 1 183 ? 8.467 47.855 79.973 1.00 37.84 184 LYS E CA 1
ATOM 18247 C C . LYS E 1 183 ? 7.254 47.066 80.435 1.00 34.83 184 LYS E C 1
ATOM 18248 O O . LYS E 1 183 ? 6.909 46.057 79.826 1.00 34.17 184 LYS E O 1
ATOM 18267 N N . VAL E 1 184 ? 6.612 47.500 81.506 1.00 32.03 185 VAL E N 1
ATOM 18268 C CA . VAL E 1 184 ? 5.451 46.821 82.071 1.00 31.50 185 VAL E CA 1
ATOM 18269 C C . VAL E 1 184 ? 4.404 47.883 82.295 1.00 31.38 185 VAL E C 1
ATOM 18270 O O . VAL E 1 184 ? 4.713 48.937 82.857 1.00 35.48 185 VAL E O 1
ATOM 18283 N N . GLN E 1 185 ? 3.172 47.611 81.872 1.00 31.56 186 GLN E N 1
ATOM 18284 C CA . GLN E 1 185 ? 2.039 48.484 82.155 1.00 34.54 186 GLN E CA 1
ATOM 18285 C C . GLN E 1 185 ? 1.116 47.711 83.065 1.00 31.20 186 GLN E C 1
ATOM 18286 O O . GLN E 1 185 ? 0.836 46.543 82.790 1.00 30.32 186 GLN E O 1
ATOM 18300 N N . GLN E 1 186 ? 0.655 48.354 84.131 1.00 31.86 187 GLN E N 1
ATOM 18301 C CA . GLN E 1 186 ? -0.077 47.688 85.192 1.00 35.44 187 GLN E CA 1
ATOM 18302 C C . GLN E 1 186 ? -1.471 48.289 85.326 1.00 32.61 187 GLN E C 1
ATOM 18303 O O . GLN E 1 186 ? -1.663 49.482 85.119 1.00 34.13 187 GLN E O 1
ATOM 18317 N N . ILE E 1 187 ? -2.438 47.439 85.634 1.00 29.10 188 ILE E N 1
ATOM 18318 C CA . ILE E 1 187 ? -3.784 47.850 86.044 1.00 28.38 188 ILE E CA 1
ATOM 18319 C C . ILE E 1 187 ? -4.009 47.215 87.401 1.00 26.87 188 ILE E C 1
ATOM 18320 O O . ILE E 1 187 ? -3.937 45.984 87.524 1.00 27.06 188 ILE E O 1
ATOM 18336 N N . ILE E 1 188 ? -4.244 48.045 88.416 1.00 27.22 189 ILE E N 1
ATOM 18337 C CA . ILE E 1 188 ? -4.534 47.594 89.772 1.00 29.21 189 ILE E CA 1
ATOM 18338 C C . ILE E 1 188 ? -6.037 47.731 90.023 1.00 29.45 189 ILE E C 1
ATOM 18339 O O . ILE E 1 188 ? -6.586 48.838 90.009 1.00 29.85 189 ILE E O 1
ATOM 18355 N N . GLY E 1 189 ? -6.705 46.602 90.221 1.00 29.46 190 GLY E N 1
ATOM 18356 C CA . GLY E 1 189 ? -8.116 46.586 90.552 1.00 29.45 190 GLY E CA 1
ATOM 18357 C C . GLY E 1 189 ? -8.323 46.283 92.023 1.00 28.61 190 GLY E C 1
ATOM 18358 O O . GLY E 1 189 ? -7.874 45.256 92.515 1.00 27.94 190 GLY E O 1
ATOM 18362 N N . GLY E 1 190 ? -9.026 47.174 92.709 1.00 28.16 191 GLY E N 1
ATOM 18363 C CA . GLY E 1 190 ? -9.415 46.891 94.083 1.00 28.56 191 GLY E CA 1
ATOM 18364 C C . GLY E 1 190 ? -10.543 45.869 94.115 1.00 27.96 191 GLY E C 1
ATOM 18365 O O . GLY E 1 190 ? -11.464 45.913 93.301 1.00 28.25 191 GLY E O 1
ATOM 18369 N N . SER E 1 191 ? -10.462 44.924 95.064 1.00 27.50 192 SER E N 1
ATOM 18370 C CA . SER E 1 191 ? -11.495 43.905 95.170 1.00 25.36 192 SER E CA 1
ATOM 18371 C C . SER E 1 191 ? -11.993 43.665 96.590 1.00 24.12 192 SER E C 1
ATOM 18372 O O . SER E 1 191 ? -12.759 42.718 96.804 1.00 24.07 192 SER E O 1
ATOM 18380 N N . ILE E 1 192 ? -11.654 44.519 97.549 1.00 23.97 193 ILE E N 1
ATOM 18381 C CA . ILE E 1 192 ? -12.231 44.376 98.884 1.00 26.32 193 ILE E CA 1
ATOM 18382 C C . ILE E 1 192 ? -13.734 44.603 98.773 1.00 27.46 193 ILE E C 1
ATOM 18383 O O . ILE E 1 192 ? -14.181 45.641 98.267 1.00 28.37 193 ILE E O 1
ATOM 18399 N N . GLY E 1 193 ? -14.513 43.631 99.237 1.00 27.70 194 GLY E N 1
ATOM 18400 C CA . GLY E 1 193 ? -15.955 43.635 99.078 1.00 28.20 194 GLY E CA 1
ATOM 18401 C C . GLY E 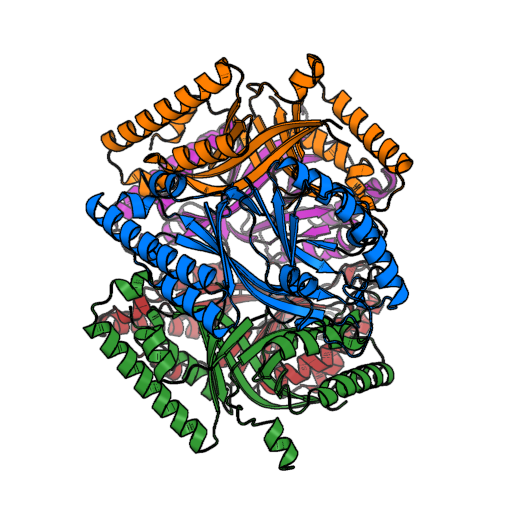1 193 ? -16.461 42.945 97.819 1.00 28.34 194 GLY E C 1
ATOM 18402 O O . GLY E 1 193 ? -17.664 42.680 97.726 1.00 30.00 194 GLY E O 1
ATOM 18406 N N . PHE E 1 194 ? -15.577 42.636 96.850 1.00 28.14 195 PHE E N 1
ATOM 18407 C CA . PHE E 1 194 ? -15.961 42.150 95.527 1.00 28.98 195 PHE E CA 1
ATOM 18408 C C . PHE E 1 194 ? -15.498 40.738 95.212 1.00 28.00 195 PHE E C 1
ATOM 18409 O O . PHE E 1 194 ? -16.191 40.031 94.459 1.00 29.03 195 PHE E O 1
ATOM 18426 N N . ASP E 1 195 ? -14.334 40.312 95.710 1.00 25.58 196 ASP E N 1
ATOM 18427 C CA . ASP E 1 195 ? -13.856 38.959 95.444 1.00 23.84 196 ASP E CA 1
ATOM 18428 C C . ASP E 1 195 ? -13.021 38.537 96.645 1.00 23.17 196 ASP E C 1
ATOM 18429 O O . ASP E 1 195 ? -13.009 39.216 97.674 1.00 23.66 196 ASP E O 1
ATOM 18438 N N . ASP E 1 196 ? -12.261 37.454 96.491 1.00 23.02 197 ASP E N 1
ATOM 18439 C CA . ASP E 1 196 ? -11.696 36.761 97.637 1.00 22.94 197 ASP E CA 1
ATOM 18440 C C . ASP E 1 196 ? -10.347 37.329 98.122 1.00 22.75 197 ASP E C 1
ATOM 18441 O O . ASP E 1 196 ? -9.967 37.066 99.274 1.00 24.76 197 ASP E O 1
ATOM 18450 N N . TYR E 1 197 ? -9.657 38.133 97.319 1.00 21.79 198 TYR E N 1
ATOM 18451 C CA . TYR E 1 197 ? -8.443 38.817 97.700 1.00 22.39 198 TYR E CA 1
ATOM 18452 C C . TYR E 1 197 ? -8.752 40.296 97.673 1.00 22.40 198 TYR E C 1
ATOM 18453 O O . TYR E 1 197 ? -9.886 40.717 97.415 1.00 23.23 198 TYR E O 1
ATOM 18471 N N . GLU E 1 198 ? -7.736 41.097 97.926 1.00 22.53 199 GLU E N 1
ATOM 18472 C CA . GLU E 1 198 ? -7.939 42.512 98.120 1.00 23.66 199 GLU E CA 1
ATOM 18473 C C . GLU E 1 198 ? -7.654 43.323 96.872 1.00 24.06 199 GLU E C 1
ATOM 18474 O O . GLU E 1 198 ? -8.225 44.420 96.729 1.00 24.39 199 GLU E O 1
ATOM 18486 N N . TRP E 1 199 ? -6.860 42.770 95.948 1.00 25.00 200 TRP E N 1
ATOM 18487 C CA . TRP E 1 199 ? -6.545 43.393 94.670 1.00 26.07 200 TRP E CA 1
ATOM 18488 C C . TRP E 1 199 ? -6.411 42.320 93.598 1.00 26.78 200 TRP E C 1
ATOM 18489 O O . TRP E 1 199 ? -6.032 41.177 93.875 1.00 27.85 200 TRP E O 1
ATOM 18510 N N . GLY E 1 200 ? -6.787 42.694 92.378 1.00 26.04 201 GLY E N 1
ATOM 18511 C CA . GLY E 1 200 ? -6.427 41.957 91.169 1.00 24.52 201 GLY E CA 1
ATOM 18512 C C . GLY E 1 200 ? -5.379 42.757 90.410 1.00 25.13 201 GLY E C 1
ATOM 18513 O O . GLY E 1 200 ? -5.540 43.963 90.204 1.00 27.91 201 GLY E O 1
ATOM 18517 N N . VAL E 1 201 ? -4.280 42.096 90.060 1.00 24.02 202 VAL E N 1
ATOM 18518 C CA . VAL E 1 201 ? -3.141 42.775 89.447 1.00 24.08 202 VAL E CA 1
ATOM 18519 C C . VAL E 1 201 ? -2.987 42.267 88.033 1.00 23.05 202 VAL E C 1
ATOM 18520 O O . VAL E 1 201 ? -2.778 41.075 87.828 1.00 22.30 202 VAL E O 1
ATOM 18533 N N . THR E 1 202 ? -3.057 43.169 87.064 1.00 23.78 203 THR E N 1
ATOM 18534 C CA . THR E 1 202 ? -2.888 42.809 85.668 1.00 23.98 203 THR E CA 1
ATOM 18535 C C . THR E 1 202 ? -1.671 43.525 85.119 1.00 23.36 203 THR E C 1
ATOM 18536 O O . THR E 1 202 ? -1.588 44.751 85.192 1.00 24.23 203 THR E O 1
ATOM 18547 N N . LEU E 1 203 ? -0.747 42.763 84.542 1.00 23.02 204 LEU E N 1
ATOM 18548 C CA . LEU E 1 203 ? 0.454 43.326 83.954 1.00 24.38 204 LEU E CA 1
ATOM 18549 C C . LEU E 1 203 ? 0.444 43.053 82.460 1.00 25.47 204 LEU E C 1
ATOM 18550 O O . LEU E 1 203 ? 0.013 41.983 82.035 1.00 25.81 204 LEU E O 1
ATOM 18566 N N . PHE E 1 204 ? 0.942 44.018 81.679 1.00 26.06 205 PHE E N 1
ATOM 18567 C CA . PHE E 1 204 ? 1.087 43.897 80.235 1.00 25.34 205 PHE E CA 1
ATOM 18568 C C . PHE E 1 204 ? 2.528 44.207 79.837 1.00 26.55 205 PHE E C 1
ATOM 18569 O O . PHE E 1 204 ? 3.131 45.178 80.315 1.00 27.10 205 PHE E O 1
ATOM 18586 N N . SER E 1 205 ? 3.079 43.382 78.962 1.00 26.95 206 SER E N 1
ATOM 18587 C CA . SER E 1 205 ? 4.437 43.635 78.488 1.00 27.47 206 SER E CA 1
ATOM 18588 C C . SER E 1 205 ? 4.669 42.878 77.193 1.00 26.12 206 SER E C 1
ATOM 18589 O O . SER E 1 205 ? 4.083 41.812 76.972 1.00 26.25 206 SER E O 1
ATOM 18597 N N . ASP E 1 206 ? 5.601 43.393 76.380 1.00 26.33 207 ASP E N 1
ATOM 18598 C CA . ASP E 1 206 ? 6.055 42.679 75.191 1.00 28.29 207 ASP E CA 1
ATOM 18599 C C . ASP E 1 206 ? 7.136 41.665 75.495 1.00 28.92 207 ASP E C 1
ATOM 18600 O O . ASP E 1 206 ? 7.511 40.892 74.607 1.00 30.55 207 ASP E O 1
ATOM 18609 N N . ASP E 1 207 ? 7.688 41.675 76.699 1.00 28.36 208 ASP E N 1
ATOM 18610 C CA . ASP E 1 207 ? 8.690 40.705 77.125 1.00 27.59 208 ASP E CA 1
ATOM 18611 C C . ASP E 1 207 ? 8.194 40.050 78.403 1.00 26.04 208 ASP E C 1
ATOM 18612 O O . ASP E 1 207 ? 8.182 40.700 79.452 1.00 27.69 208 ASP E O 1
ATOM 18621 N N . ALA E 1 208 ? 7.869 38.753 78.352 1.00 29.70 209 ALA E N 1
ATOM 18622 C CA . ALA E 1 208 ? 7.281 38.126 79.538 1.00 29.34 209 ALA E CA 1
ATOM 18623 C C . ALA E 1 208 ? 8.266 38.048 80.688 1.00 27.66 209 ALA E C 1
ATOM 18624 O O . ALA E 1 208 ? 7.846 38.035 81.849 1.00 25.59 209 ALA E O 1
ATOM 18631 N N . LEU E 1 209 ? 9.568 38.008 80.406 1.00 27.96 210 LEU E N 1
ATOM 18632 C CA . LEU E 1 209 ? 10.536 38.037 81.500 1.00 28.31 210 LEU E CA 1
ATOM 18633 C C . LEU E 1 209 ? 10.439 39.306 82.332 1.00 28.10 210 LEU E C 1
ATOM 18634 O O . LEU E 1 209 ? 10.847 39.296 83.497 1.00 28.33 210 LEU E O 1
ATOM 18650 N N . GLU E 1 210 ? 9.894 40.395 81.792 1.00 27.94 211 GLU E N 1
ATOM 18651 C CA . GLU E 1 210 ? 9.739 41.588 82.616 1.00 30.25 211 GLU E CA 1
ATOM 18652 C C . GLU E 1 210 ? 8.751 41.341 83.758 1.00 29.96 211 GLU E C 1
ATOM 18653 O O . GLU E 1 210 ? 8.855 41.979 84.831 1.00 30.31 211 GLU E O 1
ATOM 18665 N N . PHE E 1 211 ? 7.806 40.410 83.569 1.00 29.00 212 PHE E N 1
ATOM 18666 C CA . PHE E 1 211 ? 6.907 40.067 84.669 1.00 27.03 212 PHE E CA 1
ATOM 18667 C C . PHE E 1 211 ? 7.695 39.428 85.806 1.00 26.41 212 PHE E C 1
ATOM 18668 O O . PHE E 1 211 ? 7.545 39.800 86.979 1.00 25.55 212 PHE E O 1
ATOM 18685 N N . LYS E 1 212 ? 8.488 38.409 85.474 1.00 26.31 213 LYS E N 1
ATOM 18686 C CA . LYS E 1 212 ? 9.339 37.777 86.464 1.00 27.33 213 LYS E CA 1
ATOM 18687 C C . LYS E 1 212 ? 10.252 38.805 87.138 1.00 26.52 213 LYS E C 1
ATOM 18688 O O . LYS E 1 212 ? 10.381 38.819 88.373 1.00 27.53 213 LYS E O 1
ATOM 18707 N N . ARG E 1 213 ? 10.810 39.738 86.357 1.00 25.78 214 ARG E N 1
ATOM 18708 C CA . ARG E 1 213 ? 11.719 40.743 86.919 1.00 26.25 214 ARG E CA 1
ATOM 18709 C C . ARG E 1 213 ? 11.003 41.670 87.897 1.00 26.80 214 ARG E C 1
ATOM 18710 O O . ARG E 1 213 ? 11.497 41.932 89.009 1.00 26.59 214 ARG E O 1
ATOM 18731 N N . ILE E 1 214 ? 9.862 42.230 87.484 1.00 27.95 215 ILE E N 1
ATOM 18732 C CA . ILE E 1 214 ? 9.241 43.234 88.328 1.00 27.84 215 ILE E CA 1
ATOM 18733 C C . ILE E 1 214 ? 8.652 42.584 89.578 1.00 26.77 215 ILE E C 1
ATOM 18734 O O . ILE E 1 214 ? 8.774 43.130 90.684 1.00 27.56 215 ILE E O 1
ATOM 18750 N N . VAL E 1 215 ? 8.048 41.394 89.439 1.00 25.44 216 VAL E N 1
ATOM 18751 C CA . VAL E 1 215 ? 7.425 40.718 90.583 1.00 25.70 216 VAL E CA 1
ATOM 18752 C C . VAL E 1 215 ? 8.494 40.199 91.551 1.00 25.63 216 VAL E C 1
ATOM 18753 O O . VAL E 1 215 ? 8.321 40.284 92.775 1.00 25.20 216 VAL E O 1
ATOM 18766 N N . THR E 1 216 ? 9.648 39.738 91.021 1.00 25.16 217 THR E N 1
ATOM 18767 C CA . THR E 1 216 ? 10.778 39.341 91.884 1.00 25.26 217 THR E CA 1
ATOM 18768 C C . THR E 1 216 ? 11.343 40.546 92.627 1.00 25.25 217 THR E C 1
ATOM 18769 O O . THR E 1 216 ? 11.549 40.498 93.848 1.00 25.62 217 THR E O 1
ATOM 18780 N N . GLU E 1 217 ? 11.559 41.657 91.922 1.00 26.43 218 GLU E N 1
ATOM 18781 C CA . GLU E 1 217 ? 12.144 42.822 92.571 1.00 28.99 218 GLU E CA 1
ATOM 18782 C C . GLU E 1 217 ? 11.226 43.371 93.663 1.00 28.18 218 GLU E C 1
ATOM 18783 O O . GLU E 1 217 ? 11.690 43.791 94.731 1.00 28.10 218 GLU E O 1
ATOM 18795 N N . MET E 1 218 ? 9.930 43.442 93.387 1.00 27.29 219 MET E N 1
ATOM 18796 C CA . MET E 1 218 ? 8.982 43.853 94.399 1.00 27.37 219 MET E CA 1
ATOM 18797 C C . MET E 1 218 ? 8.978 42.902 95.575 1.00 26.07 219 MET E C 1
ATOM 18798 O O . MET E 1 218 ? 8.710 43.316 96.697 1.00 27.65 219 MET E O 1
ATOM 18812 N N . ARG E 1 219 ? 9.211 41.623 95.347 1.00 25.22 220 ARG E N 1
ATOM 18813 C CA . ARG E 1 219 ? 9.120 40.719 96.483 1.00 25.78 220 ARG E CA 1
ATOM 18814 C C . ARG E 1 219 ? 10.221 40.957 97.519 1.00 26.65 220 ARG E C 1
ATOM 18815 O O . ARG E 1 219 ? 10.057 40.547 98.673 1.00 26.34 220 ARG E O 1
ATOM 18836 N N . PHE E 1 220 ? 11.346 41.571 97.131 1.00 27.69 221 PHE E N 1
ATOM 18837 C CA . PHE E 1 220 ? 12.408 41.895 98.074 1.00 28.39 221 PHE E CA 1
ATOM 18838 C C . PHE E 1 220 ? 12.235 43.272 98.687 1.00 30.66 221 PHE E C 1
ATOM 18839 O O . PHE E 1 220 ? 13.018 43.639 99.551 1.00 32.87 221 PHE E O 1
ATOM 18856 N N . ASP E 1 221 ? 11.221 44.022 98.265 1.00 32.02 222 ASP E N 1
ATOM 18857 C CA . ASP E 1 221 ? 10.872 45.313 98.848 1.00 34.51 222 ASP E CA 1
ATOM 18858 C C . ASP E 1 221 ? 9.920 45.060 100.019 1.00 31.48 222 ASP E C 1
ATOM 18859 O O . ASP E 1 221 ? 9.011 44.240 99.887 1.00 29.92 222 ASP E O 1
ATOM 18868 N N . GLU E 1 222 ? 10.162 45.718 101.174 1.00 30.85 223 GLU E N 1
ATOM 18869 C CA . GLU E 1 222 ? 9.454 45.370 102.414 1.00 29.61 223 GLU E CA 1
ATOM 18870 C C . GLU E 1 222 ? 7.934 45.282 102.226 1.00 28.76 223 GLU E C 1
ATOM 18871 O O . GLU E 1 222 ? 7.294 44.372 102.756 1.00 29.12 223 GLU E O 1
ATOM 18883 N N . ALA E 1 223 ? 7.332 46.219 101.483 1.00 28.60 224 ALA E N 1
ATOM 18884 C CA . ALA E 1 223 ? 5.875 46.219 101.319 1.00 29.69 224 ALA E CA 1
ATOM 18885 C C . ALA E 1 223 ? 5.346 44.859 100.888 1.00 30.82 224 ALA E C 1
ATOM 18886 O O . ALA E 1 223 ? 4.276 44.436 101.338 1.00 31.94 224 ALA E O 1
ATOM 18893 N N . SER E 1 224 ? 6.073 44.148 100.030 1.00 30.11 225 SER E N 1
ATOM 18894 C CA . SER E 1 224 ? 5.638 42.814 99.637 1.00 28.40 225 SER E CA 1
ATOM 18895 C C . SER E 1 224 ? 6.322 41.697 100.402 1.00 25.95 225 SER E C 1
ATOM 18896 O O . SER E 1 224 ? 5.679 40.674 100.701 1.00 25.73 225 SER E O 1
ATOM 18904 N N . ALA E 1 225 ? 7.608 41.866 100.708 1.00 25.21 226 ALA E N 1
ATOM 18905 C CA . ALA E 1 225 ? 8.354 40.850 101.435 1.00 25.31 226 ALA E CA 1
ATOM 18906 C C . ALA E 1 225 ? 7.654 40.487 102.726 1.00 25.86 226 ALA E C 1
ATOM 18907 O O . ALA E 1 225 ? 7.500 39.304 103.052 1.00 26.78 226 ALA E O 1
ATOM 18914 N N . ARG E 1 226 ? 7.214 41.501 103.474 1.00 28.36 227 ARG E N 1
ATOM 18915 C CA . ARG E 1 226 ? 6.586 41.243 104.754 1.00 29.70 227 ARG E CA 1
ATOM 18916 C C . ARG E 1 226 ? 5.083 41.075 104.664 1.00 30.28 227 ARG E C 1
ATOM 18917 O O . ARG E 1 226 ? 4.508 40.340 105.476 1.00 32.33 227 ARG E O 1
ATOM 18938 N N . TYR E 1 227 ? 4.426 41.734 103.715 1.00 27.93 228 TYR E N 1
ATOM 18939 C CA . TYR E 1 227 ? 2.980 41.945 103.812 1.00 27.42 228 TYR E CA 1
ATOM 18940 C C . TYR E 1 227 ? 2.170 41.393 102.657 1.00 28.43 228 TYR E C 1
ATOM 18941 O O . TYR E 1 227 ? 0.951 41.405 102.753 1.00 30.18 228 TYR E O 1
ATOM 18959 N N . ALA E 1 228 ? 2.778 40.834 101.612 1.00 28.05 229 ALA E N 1
ATOM 18960 C CA . ALA E 1 228 ? 1.982 40.389 100.473 1.00 27.77 229 ALA E CA 1
ATOM 18961 C C . ALA E 1 228 ? 1.610 38.919 100.585 1.00 26.26 229 ALA E C 1
ATOM 18962 O O . ALA E 1 228 ? 2.383 38.090 101.057 1.00 26.96 229 ALA E O 1
ATOM 18969 N N . GLU E 1 229 ? 0.387 38.627 100.174 1.00 25.55 230 GLU E N 1
ATOM 18970 C CA . GLU E 1 229 ? -0.165 37.288 100.133 1.00 26.88 230 GLU E CA 1
ATOM 18971 C C . GLU E 1 229 ? -0.694 37.130 98.725 1.00 24.47 230 GLU E C 1
ATOM 18972 O O . GLU E 1 229 ? -1.554 37.908 98.308 1.00 25.75 230 GLU E O 1
ATOM 18984 N N . PHE E 1 230 ? -0.218 36.125 98.009 1.00 22.33 231 PHE E N 1
ATOM 18985 C CA . PHE E 1 230 ? -0.503 35.999 96.589 1.00 21.10 231 PHE E CA 1
ATOM 18986 C C . PHE E 1 230 ? -1.428 34.829 96.337 1.00 21.14 231 PHE E C 1
ATOM 18987 O O . PHE E 1 230 ? -1.327 33.804 96.993 1.00 23.37 231 PHE E O 1
ATOM 19004 N N . GLY E 1 231 ? -2.292 34.972 95.370 1.00 20.70 232 GLY E N 1
ATOM 19005 C CA . GLY E 1 231 ? -3.010 33.845 94.807 1.00 21.03 232 GLY E CA 1
ATOM 19006 C C . GLY E 1 231 ? -2.287 33.223 93.622 1.00 21.83 232 GLY E C 1
ATOM 19007 O O . GLY E 1 231 ? -1.056 33.271 93.506 1.00 22.98 232 GLY E O 1
ATOM 19011 N N . SER E 1 232 ? -3.065 32.607 92.731 1.00 22.01 233 SER E N 1
ATOM 19012 C CA . SER E 1 232 ? -2.501 31.949 91.555 1.00 21.50 233 SER E CA 1
ATOM 19013 C C . SER E 1 232 ? -2.108 32.970 90.504 1.00 20.68 233 SER E C 1
ATOM 19014 O O . SER E 1 232 ? -2.680 34.056 90.423 1.00 22.21 233 SER E O 1
ATOM 19022 N N . PHE E 1 233 ? -1.110 32.607 89.696 1.00 24.36 234 PHE E N 1
ATOM 19023 C CA . PHE E 1 233 ? -0.591 33.447 88.618 1.00 23.85 234 PHE E CA 1
ATOM 19024 C C . PHE E 1 233 ? -0.971 32.872 87.259 1.00 23.15 234 PHE E C 1
ATOM 19025 O O . PHE E 1 233 ? -0.872 31.661 87.034 1.00 22.83 234 PHE E O 1
ATOM 19042 N N . PHE E 1 234 ? -1.366 33.740 86.353 1.00 23.13 235 PHE E N 1
ATOM 19043 C CA . PHE E 1 234 ? -1.774 33.357 85.001 1.00 22.87 235 PHE E CA 1
ATOM 19044 C C . PHE E 1 234 ? -0.972 34.181 84.010 1.00 23.75 235 PHE E C 1
ATOM 19045 O O . PHE E 1 234 ? -0.830 35.400 84.194 1.00 24.27 235 PHE E O 1
ATOM 19062 N N . ILE E 1 235 ? -0.435 33.533 82.968 1.00 24.70 236 ILE E N 1
ATOM 19063 C CA . ILE E 1 235 ? 0.275 34.272 81.923 1.00 26.35 236 ILE E CA 1
ATOM 19064 C C . ILE E 1 235 ? -0.171 33.778 80.557 1.00 24.07 236 ILE E C 1
ATOM 19065 O O . ILE E 1 235 ? -0.464 32.588 80.366 1.00 23.18 236 ILE E O 1
ATOM 19081 N N . GLY E 1 236 ? -0.165 34.697 79.593 1.00 24.11 237 GLY E N 1
ATOM 19082 C CA . GLY E 1 236 ? -0.627 34.358 78.272 1.00 23.75 237 GLY E CA 1
ATOM 19083 C C . GLY E 1 236 ? -0.213 35.346 77.201 1.00 24.42 237 GLY E C 1
ATOM 19084 O O . GLY E 1 236 ? 0.544 36.290 77.442 1.00 25.30 237 GLY E O 1
ATOM 19088 N N . ASN E 1 237 ? -0.739 35.103 75.998 1.00 24.08 238 ASN E N 1
ATOM 19089 C CA . ASN E 1 237 ? -0.308 35.740 74.772 1.00 26.30 238 ASN E CA 1
ATOM 19090 C C . ASN E 1 237 ? -1.514 36.367 74.090 1.00 25.34 238 ASN E C 1
ATOM 19091 O O . ASN E 1 237 ? -2.605 35.793 74.102 1.00 24.71 238 ASN E O 1
ATOM 19102 N N . LEU E 1 238 ? -1.312 37.538 73.510 1.00 27.66 239 LEU E N 1
ATOM 19103 C CA . LEU E 1 238 ? -2.417 38.270 72.912 1.00 27.93 239 LEU E CA 1
ATOM 19104 C C . LEU E 1 238 ? -3.049 37.475 71.775 1.00 28.45 239 LEU E C 1
ATOM 19105 O O . LEU E 1 238 ? -2.352 36.914 70.916 1.00 27.44 239 LEU E O 1
ATOM 19121 N N . LEU E 1 239 ? -4.374 37.412 71.801 1.00 29.57 240 LEU E N 1
ATOM 19122 C CA . LEU E 1 239 ? -5.181 36.783 70.763 1.00 33.01 240 LEU E CA 1
ATOM 19123 C C . LEU E 1 239 ? -5.990 37.860 70.052 1.00 35.28 240 LEU E C 1
ATOM 19124 O O . LEU E 1 239 ? -6.925 38.418 70.631 1.00 38.02 240 LEU E O 1
ATOM 19140 N N . LEU E 1 240 ? -5.645 38.121 68.810 1.00 36.65 241 LEU E N 1
ATOM 19141 C CA . LEU E 1 240 ? -6.468 38.909 67.909 1.00 39.64 241 LEU E CA 1
ATOM 19142 C C . LEU E 1 240 ? -7.370 37.969 67.106 1.00 42.76 241 LEU E C 1
ATOM 19143 O O . LEU E 1 240 ? -7.513 36.790 67.429 1.00 41.96 241 LEU E O 1
ATOM 19159 N N . SER E 1 241 ? -7.998 38.487 66.044 1.00 46.58 242 SER E N 1
ATOM 19160 C CA . SER E 1 241 ? -8.934 37.676 65.264 1.00 48.90 242 SER E CA 1
ATOM 19161 C C . SER E 1 241 ? -8.202 36.546 64.551 1.00 53.76 242 SER E C 1
ATOM 19162 O O . SER E 1 241 ? -8.608 35.383 64.611 1.00 46.16 242 SER E O 1
ATOM 19170 N N . GLU E 1 242 ? -7.100 36.883 63.882 1.00 68.44 243 GLU E N 1
ATOM 19171 C CA . GLU E 1 242 ? -6.274 35.890 63.207 1.00 81.32 243 GLU E CA 1
ATOM 19172 C C . GLU E 1 242 ? -6.006 34.693 64.118 1.00 73.44 243 GLU E C 1
ATOM 19173 O O . GLU E 1 242 ? -6.303 33.548 63.761 1.00 77.36 243 GLU E O 1
ATOM 19185 N N . GLN E 1 243 ? -5.472 34.940 65.318 1.00 61.18 244 GLN E N 1
ATOM 19186 C CA . GLN E 1 243 ? -5.115 33.836 66.199 1.00 50.70 244 GLN E CA 1
ATOM 19187 C C . GLN E 1 243 ? -6.337 33.160 66.829 1.00 47.26 244 GLN E C 1
ATOM 19188 O O . GLN E 1 243 ? -6.240 31.995 67.246 1.00 42.72 244 GLN E O 1
ATOM 19202 N N . LEU E 1 244 ? -7.479 33.855 66.921 1.00 50.54 245 LEU E N 1
ATOM 19203 C CA . LEU E 1 244 ? -8.648 33.260 67.574 1.00 52.43 245 LEU E CA 1
ATOM 19204 C C . LEU E 1 244 ? -9.253 32.150 66.720 1.00 55.73 245 LEU E C 1
ATOM 19205 O O . LEU E 1 244 ? -9.659 31.102 67.237 1.00 53.57 245 LEU E O 1
ATOM 19221 N N . SER E 1 245 ? -9.314 32.355 65.411 1.00 61.06 246 SER E N 1
ATOM 19222 C CA . SER E 1 245 ? -9.803 31.307 64.521 1.00 64.62 246 SER E CA 1
ATOM 19223 C C . SER E 1 245 ? -8.878 30.091 64.527 1.00 63.28 246 SER E C 1
ATOM 19224 O O . SER E 1 245 ? -9.343 28.943 64.531 1.00 62.52 246 SER E O 1
ATOM 19232 N N . LYS E 1 246 ? -7.563 30.322 64.520 1.00 62.75 247 LYS E N 1
ATOM 19233 C CA . LYS E 1 246 ? -6.616 29.214 64.500 1.00 61.74 247 LYS E CA 1
ATOM 19234 C C . LYS E 1 246 ? -6.668 28.428 65.799 1.00 53.73 247 LYS E C 1
ATOM 19235 O O . LYS E 1 246 ? -6.488 27.205 65.804 1.00 51.81 247 LYS E O 1
ATOM 19254 N N . LEU E 1 247 ? -6.893 29.115 66.916 1.00 49.34 248 LEU E N 1
ATOM 19255 C CA . LEU E 1 247 ? -7.015 28.419 68.179 1.00 45.90 248 LEU E CA 1
ATOM 19256 C C . LEU E 1 247 ? -8.092 27.343 68.100 1.00 42.91 248 LEU E C 1
ATOM 19257 O O . LEU E 1 247 ? -7.890 26.228 68.592 1.00 41.62 248 LEU E O 1
ATOM 19273 N N . PHE E 1 248 ? -9.232 27.648 67.472 1.00 41.95 249 PHE E N 1
ATOM 19274 C CA . PHE E 1 248 ? -10.365 26.727 67.464 1.00 42.54 249 PHE E CA 1
ATOM 19275 C C . PHE E 1 248 ? -10.349 25.754 66.295 1.00 44.28 249 PHE E C 1
ATOM 19276 O O . PHE E 1 248 ? -11.120 24.794 66.308 1.00 45.20 249 PHE E O 1
ATOM 19293 N N . THR E 1 249 ? -9.503 25.962 65.290 1.00 45.39 250 THR E N 1
ATOM 19294 C CA . THR E 1 249 ? -9.402 25.014 64.185 1.00 46.78 250 THR E CA 1
ATOM 19295 C C . THR E 1 249 ? -8.720 23.738 64.645 1.00 48.61 250 THR E C 1
ATOM 19296 O O . THR E 1 249 ? -7.570 23.772 65.092 1.00 49.96 250 THR E O 1
ATOM 19307 N N . ILE E 1 250 ? -9.405 22.610 64.517 1.00 50.71 251 ILE E N 1
ATOM 19308 C CA . ILE E 1 250 ? -8.820 21.349 64.936 1.00 56.64 251 ILE E CA 1
ATOM 19309 C C . ILE E 1 250 ? -7.842 20.887 63.855 1.00 62.65 251 ILE E C 1
ATOM 19310 O O . ILE E 1 250 ? -8.246 20.404 62.797 1.00 65.63 251 ILE E O 1
#

CATH classification: 3.30.70.1030 (+1 more: 3.30.70.1030)

Sequence (1203 aa):
AVKTLDGWFCLHDFRSIDWAAWRELNPGNQELMLNELSHFLSDMEITKNIGEGEHTIYSILGQKADLVFFTLRDSLEALNEVENRFNKLAIADYLLPTYSYISVVELSNYLASHMAGGDDPYQNKGVRARLYPALPPKKHICFYPMSKKRDGADNWYMLPMEERQQLIRDHGLIGRSYAGKVQQIIGGSIGFDDYEWGVTLFSDDALEFKRIVTEMRFDEASARYAEFGSFFIGNLLLSEQLSKLFTIKTLDGWFCLHDFRSIDWAAWRELNPGNQELMLNELSHFLSDMEITKNIGEGEHTIYSILGQKADLVFFTLRDSLEALNEVENRFNKLAIADYLLPTYSYISVVELSYQNKGVRARLYPALPPKKHICFYPMSKKRDGADNWYMLPMEERQQLIRDHGLIGRSYAGKVQQIIGGSIGFDDYEWGVTLFSDDALEFKRIVTEMRFDEASARYAEFGSFFIGNLLLSEQLSKLFTIEAVKTLDGWFCLHDFRSIDWAAWRELNPGNQELMLNELSHFLSDMEITKNIGEGEHTIYSILGQKADLVFFTLRDSLEALNEVENRFNKLAIADYLLPTYSYISVVELSNYQNKGVRARLYPALPPKKHICFYPMSKKRDGADNWYMLPMEERQQLIRDHGLIGRSYAGKVQQIIGGSIGFDDYEWGVTLFSDDALEFKRIVTEMRFDEASARYAEFGSFFIGNLLLSEQLSKLFTINEAVKTLDGWFCLHDFRSIDWAAWRELNPGNQELMLNELSHFLSDMEITKNIGEGEHTIYSILGQKADLVFFTLRDSLEALNEVENRFNKLAIADYLLPTYSYISVVELSNYLASHMAGGDDPYQNKGVRARLYPALPPKKHICFYPMSKKRDGADNWYMLPMEERQQLIRDHGLIGRSYAGKVQQIIGGSIGFDDYEWGVTLFSDDALEFKRIVTEMRFDEASARYAEFGSFFIGNLLLSEQLSKLFTIKTLDGWFCLHDFRSIDWAAWRELNPGNQELMLNELSHFLSDMEITKNIGEGEHTIYSILGQKADLVFFTLRDSLEALNEVENRFNKLAIADYLLPTYSYISVVELSNYYQNKGVRARLYPALPPKKHICFYPMSKKRDGADNWYMLPMEERQQLIRDHGLIGRSYAGKVQQIIGGSIGFDDYEWGVTLFSDDALEFKRIVTEMRFDEASARYAEFGSFFIGNLLLSEQLSKLFTI

Foldseek 3Di:
DKDKDWAWKKKKFFWAFQLVVLVPDDVVVVVVLVVQVVVLVVVVVVCVVVLFWAWFKWQWDDDLGGMIIMITGGDPVVVVVSVVVCCPRPRVVRTHTRDMDIFTFIDIVLDDPDDDDPDDCCPPPSSNCRRRPDDDQAFKKKKWFKAWDCDVPLHLVPDDSVVNSVLVVVLVVLVVVCVVAKDKTWTAAVVNDDHGIMIMIGGNDVVVVVVSVVVSCPRCRNVRIMDIDDMIMGGGDDPVNVVVVSDD/DKDWAWKKKKWFWAFQLVVLVPDDPVVVVVLVVLVVVLVVVLVVCVVVLFWAWFKWAWPDDLGGMIIMITGGDPVVVVVSVVVCCPRPRVVRTHTRDMDIFTFIGCDPDDVVCCQRHPYDDQAFKKKKKFKAWDCDVVLHLVPDDPVVNVVLVVVLVVLVVVCVVAKDWTWTAAVVNDDHGIMIMIGGNDVVVVVVSVVVSCPRCRNVRIMDIGDMIMGGGDDPVNVVVVSDD/DDKDKDWAWKKKKFFWAFQQVVLVPDDVVVVVVLVVQVVVLVVVVVVCVVVLFWAWFKFQWDDDLGRMIIMITGGDPVVVVVSVVVVCPRPRVVRTHTRDMDIFTFIDIDLVPVVVCCQRSPYDDQAFKKKKWFKAWDCDPPLHLVPDDSVVNNVLVVVLVVLVVVCVVAKDWTWTAAVVNDDHGIMIMIGGNDVVVVVVSVVVSCPRCRNVRIMDIDDMIMGTGDDPVNVVVSSDD/DDDKDKDWAWKKKKFFWAFQLVVLVPDDPVVNVVLLVVVVVLVVVLVVCVVVLFWAWFKWQWDDDLGRMIIMITGGDPVVVVVSVVVCCPRPRVVRTHTRDMDIFTFIDIVLDDPDDPPPDDCCPVVSSVCRRRPYDDQAFKKKKWFKAWDCDVVRHLVPDDSPVNSVLVVVLVVLVVVCVVAKDKTWTAAVVNDDHGIMIMIGGNDVVVVVVSVVVSCPRCRNVRIMDIDDMIMGGGDDPVNVVVVSDD/DKDWAWKKKKWFWAFQLVVLVPDDVVVVVVLVVLVVVLVVVVVVCVVVLFWAWFKWQWDDDLGGMIIMITGGDPVVVVVSVVVCCPRPRVVRTHTRDMDIFTFIGDDLDPDPVVPCRNRPDDDQAFKKKKWFKAWDCDPPLHLVPDPSVVNNVLVVVLVVLVVVCVVAKDKTWTAQVVNDDHGIMIMIGGNDVVVVVVSVVVSCPRCRNVRIMDIDDMIMGGGDDPVNVVVVSDD

InterPro domains:
  IPR010644 Heme-dependent peroxidase ChdC/CLD [PF06778] (36-239)
  IPR010644 Heme-dependent peroxidase ChdC/CLD [PTHR36843] (1-250)
  IPR011008 Dimeric alpha-beta barrel [SSF54909] (1-249)
  IPR031332 Coproheme decarboxylase [MF_01442] (1-251)